Protein AF-0000000067000871 (afdb_homodimer)

Structure (mmCIF, N/CA/C/O backbone):
data_AF-0000000067000871-model_v1
#
loop_
_entity.id
_entity.type
_entity.pdbx_description
1 polymer 'aldehyde dehydrogenase (NAD(+))'
#
loop_
_atom_site.group_PDB
_atom_site.id
_atom_site.type_symbol
_atom_site.label_atom_id
_atom_site.label_alt_id
_atom_site.label_comp_id
_atom_site.label_asym_id
_atom_site.label_entity_id
_atom_site.label_seq_id
_atom_site.pdbx_PDB_ins_code
_atom_site.Cartn_x
_atom_site.Cartn_y
_atom_site.Cartn_z
_atom_site.occupancy
_atom_site.B_iso_or_equiv
_atom_site.auth_seq_id
_atom_site.auth_comp_id
_atom_site.auth_asym_id
_atom_site.auth_atom_id
_atom_site.pdbx_PDB_model_num
ATOM 1 N N . MET A 1 1 ? -15.555 -42.375 -5.203 1 53.09 1 MET A N 1
ATOM 2 C CA . MET A 1 1 ? -16.859 -41.75 -5.438 1 53.09 1 MET A CA 1
ATOM 3 C C . MET A 1 1 ? -16.891 -41.062 -6.793 1 53.09 1 MET A C 1
ATOM 5 O O . MET A 1 1 ? -15.922 -40.406 -7.191 1 53.09 1 MET A O 1
ATOM 9 N N . SER A 1 2 ? -17.734 -41.406 -7.648 1 73 2 SER A N 1
ATOM 10 C CA . SER A 1 2 ? -17.891 -40.938 -9.016 1 73 2 SER A CA 1
ATOM 11 C C . SER A 1 2 ? -18.406 -39.5 -9.039 1 73 2 SER A C 1
ATOM 13 O O . SER A 1 2 ? -19.188 -39.094 -8.164 1 73 2 SER A O 1
ATOM 15 N N . PHE A 1 3 ? -17.688 -38.625 -9.75 1 81.5 3 PHE A N 1
ATOM 16 C CA . PHE A 1 3 ? -18.172 -37.25 -9.938 1 81.5 3 PHE A CA 1
ATOM 17 C C . PHE A 1 3 ? -19.562 -37.25 -10.57 1 81.5 3 PHE A C 1
ATOM 19 O O . PHE A 1 3 ? -19.906 -38.156 -11.328 1 81.5 3 PHE A O 1
ATOM 26 N N . PRO A 1 4 ? -20.375 -36.312 -10.141 1 87 4 PRO A N 1
ATOM 27 C CA . PRO A 1 4 ? -21.672 -36.156 -10.805 1 87 4 PRO A CA 1
ATOM 28 C C . PRO A 1 4 ? -21.531 -35.781 -12.281 1 87 4 PRO A C 1
ATOM 30 O O . PRO A 1 4 ? -20.406 -35.562 -12.766 1 87 4 PRO A O 1
ATOM 33 N N . ASN A 1 5 ? -22.75 -35.812 -12.914 1 91.12 5 ASN A N 1
ATOM 34 C CA . ASN A 1 5 ? -22.797 -35.312 -14.281 1 91.12 5 ASN A CA 1
ATOM 35 C C . ASN A 1 5 ? -22.688 -33.781 -14.32 1 91.12 5 ASN A C 1
ATOM 37 O O . ASN A 1 5 ? -23.312 -33.094 -13.523 1 91.12 5 ASN A O 1
ATOM 41 N N . VAL A 1 6 ? -21.875 -33.281 -15.203 1 93.88 6 VAL A N 1
ATOM 42 C CA . VAL A 1 6 ? -21.594 -31.859 -15.258 1 93.88 6 VAL A CA 1
ATOM 43 C C . VAL A 1 6 ? -22.875 -31.078 -15.531 1 93.88 6 VAL A C 1
ATOM 45 O O . VAL A 1 6 ? -23.062 -29.969 -15.008 1 93.88 6 VAL A O 1
ATOM 48 N N . GLU A 1 7 ? -23.766 -31.641 -16.312 1 93.5 7 GLU A N 1
ATOM 49 C CA . GLU A 1 7 ? -25.016 -30.984 -16.641 1 93.5 7 GLU A CA 1
ATOM 50 C C . GLU A 1 7 ? -25.859 -30.719 -15.406 1 93.5 7 GLU A C 1
ATOM 52 O O . GLU A 1 7 ? -26.562 -29.719 -15.32 1 93.5 7 GLU A O 1
ATOM 57 N N . GLU A 1 8 ? -25.766 -31.547 -14.453 1 94.12 8 GLU A N 1
ATOM 58 C CA . GLU A 1 8 ? -26.547 -31.438 -13.219 1 94.12 8 GLU A CA 1
ATOM 59 C C . GLU A 1 8 ? -25.938 -30.391 -12.281 1 94.12 8 GLU A C 1
ATOM 61 O O . GLU A 1 8 ? -26.609 -29.922 -11.352 1 94.12 8 GLU A O 1
ATOM 66 N N . CYS A 1 9 ? -24.703 -30.094 -12.523 1 96.38 9 CYS A N 1
ATOM 67 C CA . CYS A 1 9 ? -23.984 -29.188 -11.625 1 96.38 9 CYS A CA 1
ATOM 68 C C . CYS A 1 9 ? -24.062 -27.75 -12.117 1 96.38 9 CYS A C 1
ATOM 70 O O . CYS A 1 9 ? -23.719 -26.812 -11.391 1 96.38 9 CYS A O 1
ATOM 72 N N . LEU A 1 10 ? -24.547 -27.531 -13.359 1 97.75 10 LEU A N 1
ATOM 73 C CA . LEU A 1 10 ? -24.594 -26.203 -13.953 1 97.75 10 LEU A CA 1
ATOM 74 C C . LEU A 1 10 ? -25.484 -25.266 -13.141 1 97.75 10 LEU A C 1
ATOM 76 O O . LEU A 1 10 ? -26.484 -25.703 -12.57 1 97.75 10 LEU A O 1
ATOM 80 N N . PRO A 1 11 ? -25.125 -24.016 -13.062 1 97.06 11 PRO A N 1
ATOM 81 C CA . PRO A 1 11 ? -26 -23.062 -12.383 1 97.06 11 PRO A CA 1
ATOM 82 C C . PRO A 1 11 ? -27.344 -22.906 -13.07 1 97.06 11 PRO A C 1
ATOM 84 O O . PRO A 1 11 ? -27.469 -23.156 -14.273 1 97.06 11 PRO A O 1
ATOM 87 N N . LYS A 1 12 ? -28.281 -22.469 -12.289 1 96.81 12 LYS A N 1
ATOM 88 C CA . LYS A 1 12 ? -29.594 -22.172 -12.828 1 96.81 12 LYS A CA 1
ATOM 89 C C . LYS A 1 12 ? -29.656 -20.734 -13.359 1 96.81 12 LYS A C 1
ATOM 91 O O . LYS A 1 12 ? -30.438 -20.453 -14.281 1 96.81 12 LYS A O 1
ATOM 96 N N . ASN A 1 13 ? -28.844 -19.875 -12.805 1 96.88 13 ASN A N 1
ATOM 97 C CA . ASN A 1 13 ? -28.828 -18.469 -13.195 1 96.88 13 ASN A CA 1
ATOM 98 C C . ASN A 1 13 ? -27.531 -18.109 -13.93 1 96.88 13 ASN A C 1
ATOM 100 O O . ASN A 1 13 ? -26.438 -18.469 -13.484 1 96.88 13 ASN A O 1
ATOM 104 N N . TRP A 1 14 ? -27.672 -17.406 -15.047 1 97.44 14 TRP A N 1
ATOM 105 C CA . TRP A 1 14 ? -26.531 -17.078 -15.898 1 97.44 14 TRP A CA 1
ATOM 106 C C . TRP A 1 14 ? -26.391 -15.562 -16.062 1 97.44 14 TRP A C 1
ATOM 108 O O . TRP A 1 14 ? -25.734 -15.094 -17 1 97.44 14 TRP A O 1
ATOM 118 N N . SER A 1 15 ? -27.078 -14.82 -15.242 1 98 15 SER A N 1
ATOM 119 C CA . SER A 1 15 ? -27.062 -13.359 -15.258 1 98 15 SER A CA 1
ATOM 120 C C . SER A 1 15 ? -26.109 -12.812 -14.203 1 98 15 SER A C 1
ATOM 122 O O . SER A 1 15 ? -25.141 -13.484 -13.812 1 98 15 SER A O 1
ATOM 124 N N . LEU A 1 16 ? -26.25 -11.516 -13.922 1 98.5 16 LEU A N 1
ATOM 125 C CA . LEU A 1 16 ? -25.375 -10.844 -12.961 1 98.5 16 LEU A CA 1
ATOM 126 C C . LEU A 1 16 ? -25.969 -10.914 -11.555 1 98.5 16 LEU A C 1
ATOM 128 O O . LEU A 1 16 ? -27.188 -10.742 -11.375 1 98.5 16 LEU A O 1
ATOM 132 N N . PHE A 1 17 ? -25.172 -11.211 -10.523 1 98.69 17 PHE A N 1
ATOM 133 C CA . PHE A 1 17 ? -25.641 -11.289 -9.148 1 98.69 17 PHE A CA 1
ATOM 134 C C . PHE A 1 17 ? -25.156 -10.094 -8.344 1 98.69 17 PHE A C 1
ATOM 136 O O . PHE A 1 17 ? -23.984 -10.031 -7.969 1 98.69 17 PHE A O 1
ATOM 143 N N . PHE A 1 18 ? -25.984 -9.125 -8.016 1 98.69 18 PHE A N 1
ATOM 144 C CA . PHE A 1 18 ? -25.672 -8.016 -7.125 1 98.69 18 PHE A CA 1
ATOM 145 C C . PHE A 1 18 ? -26.938 -7.457 -6.48 1 98.69 18 PHE A C 1
ATOM 147 O O . PHE A 1 18 ? -28.031 -7.672 -6.984 1 98.69 18 PHE A O 1
ATOM 154 N N . GLY A 1 19 ? -26.75 -6.875 -5.328 1 98.38 19 GLY A N 1
ATOM 155 C CA . GLY A 1 19 ? -27.891 -6.336 -4.598 1 98.38 19 GLY A CA 1
ATOM 156 C C . GLY A 1 19 ? -28.828 -7.406 -4.09 1 98.38 19 GLY A C 1
ATOM 157 O O . GLY A 1 19 ? -30.031 -7.156 -3.918 1 98.38 19 GLY A O 1
ATOM 158 N N . GLY A 1 20 ? -28.375 -8.602 -4.027 1 97.81 20 GLY A N 1
ATOM 159 C CA . GLY A 1 20 ? -29.156 -9.703 -3.494 1 97.81 20 GLY A CA 1
ATOM 160 C C . GLY A 1 20 ? -30.109 -10.305 -4.512 1 97.81 20 GLY A C 1
ATOM 161 O O . GLY A 1 20 ? -31.047 -11.016 -4.148 1 97.81 20 GLY A O 1
ATOM 162 N N . LYS A 1 21 ? -29.828 -9.977 -5.758 1 97.62 21 LYS A N 1
ATOM 163 C CA . LYS A 1 21 ? -30.719 -10.492 -6.797 1 97.62 21 LYS A CA 1
ATOM 164 C C . LYS A 1 21 ? -29.953 -10.781 -8.086 1 97.62 21 LYS A C 1
ATOM 166 O O . LYS A 1 21 ? -28.875 -10.211 -8.312 1 97.62 21 LYS A O 1
ATOM 171 N N . TRP A 1 22 ? -30.469 -11.734 -8.852 1 98.12 22 TRP A N 1
ATOM 172 C CA . TRP A 1 22 ? -29.984 -11.969 -10.211 1 98.12 22 TRP A CA 1
ATOM 173 C C . TRP A 1 22 ? -30.609 -10.969 -11.188 1 98.12 22 TRP A C 1
ATOM 175 O O . TRP A 1 22 ? -31.812 -10.742 -11.172 1 98.12 22 TRP A O 1
ATOM 185 N N . GLN A 1 23 ? -29.766 -10.305 -11.953 1 96.88 23 GLN A N 1
ATOM 186 C CA . GLN A 1 23 ? -30.219 -9.211 -12.812 1 96.88 23 GLN A CA 1
ATOM 187 C C . GLN A 1 23 ? -29.672 -9.367 -14.227 1 96.88 23 GLN A C 1
ATOM 189 O O . GLN A 1 23 ? -28.531 -9.773 -14.414 1 96.88 23 GLN A O 1
ATOM 194 N N . GLU A 1 24 ? -30.484 -9.023 -15.18 1 97.44 24 GLU A N 1
ATOM 195 C CA . GLU A 1 24 ? -30.016 -8.938 -16.562 1 97.44 24 GLU A CA 1
ATOM 196 C C . GLU A 1 24 ? -29.094 -7.734 -16.75 1 97.44 24 GLU A C 1
ATOM 198 O O . GLU A 1 24 ? -29.281 -6.695 -16.125 1 97.44 24 GLU A O 1
ATOM 203 N N . PRO A 1 25 ? -28.172 -7.887 -17.641 1 97.38 25 PRO A N 1
ATOM 204 C CA . PRO A 1 25 ? -27.281 -6.746 -17.859 1 97.38 25 PRO A CA 1
ATOM 205 C C . PRO A 1 25 ? -28.031 -5.527 -18.422 1 97.38 25 PRO A C 1
ATOM 207 O O . PRO A 1 25 ? -28.938 -5.672 -19.234 1 97.38 25 PRO A O 1
ATOM 210 N N . GLN A 1 26 ? -27.672 -4.375 -17.906 1 97.19 26 GLN A N 1
ATOM 211 C CA . GLN A 1 26 ? -28.203 -3.121 -18.438 1 97.19 26 GLN A CA 1
ATOM 212 C C . GLN A 1 26 ? -27.484 -2.699 -19.703 1 97.19 26 GLN A C 1
ATOM 214 O O . GLN A 1 26 ? -28.109 -2.336 -20.703 1 97.19 26 GLN A O 1
ATOM 219 N N . ASP A 1 27 ? -26.156 -2.705 -19.688 1 96.5 27 ASP A N 1
ATOM 220 C CA . ASP A 1 27 ? -25.344 -2.338 -20.844 1 96.5 27 ASP A CA 1
ATOM 221 C C . ASP A 1 27 ? -24.281 -3.398 -21.141 1 96.5 27 ASP A C 1
ATOM 223 O O . ASP A 1 27 ? -23.406 -3.193 -21.984 1 96.5 27 ASP A O 1
ATOM 227 N N . GLY A 1 28 ? -24.344 -4.457 -20.359 1 95.25 28 GLY A N 1
ATOM 228 C CA . GLY A 1 28 ? -23.5 -5.609 -20.656 1 95.25 28 GLY A CA 1
ATOM 229 C C . GLY A 1 28 ? -24.078 -6.512 -21.719 1 95.25 28 GLY A C 1
ATOM 230 O O . GLY A 1 28 ? -25.031 -6.137 -22.406 1 95.25 28 GLY A O 1
ATOM 231 N N . GLU A 1 29 ? -23.406 -7.625 -21.953 1 96.31 29 GLU A N 1
ATOM 232 C CA . GLU A 1 29 ? -23.844 -8.555 -23 1 96.31 29 GLU A CA 1
ATOM 233 C C . GLU A 1 29 ? -23.672 -10 -22.562 1 96.31 29 GLU A C 1
ATOM 235 O O . GLU A 1 29 ? -22.969 -10.273 -21.578 1 96.31 29 GLU A O 1
ATOM 240 N N . TYR A 1 30 ? -24.406 -10.828 -23.188 1 97.31 30 TYR A N 1
ATOM 241 C CA . TYR A 1 30 ? -24.219 -12.258 -23 1 97.31 30 TYR A CA 1
ATOM 242 C C . TYR A 1 30 ? -23.141 -12.797 -23.938 1 97.31 30 TYR A C 1
ATOM 244 O O . TYR A 1 30 ? -23.219 -12.594 -25.156 1 97.31 30 TYR A O 1
ATOM 252 N N . LEU A 1 31 ? -22.156 -13.391 -23.375 1 97.31 31 LEU A N 1
ATOM 253 C CA . LEU A 1 31 ? -21.047 -13.945 -24.156 1 97.31 31 LEU A CA 1
ATOM 254 C C . LEU A 1 31 ? -20.922 -15.445 -23.922 1 97.31 31 LEU A C 1
ATOM 256 O O . LEU A 1 31 ? -21.203 -15.93 -22.828 1 97.31 31 LEU A O 1
ATOM 260 N N . GLU A 1 32 ? -20.484 -16.109 -24.969 1 97.38 32 GLU A N 1
ATOM 261 C CA . GLU A 1 32 ? -20.25 -17.547 -24.828 1 97.38 32 GLU A CA 1
ATOM 262 C C . GLU A 1 32 ? -19.031 -17.828 -23.969 1 97.38 32 GLU A C 1
ATOM 264 O O . GLU A 1 32 ? -18.016 -17.125 -24.078 1 97.38 32 GLU A O 1
ATOM 269 N N . ILE A 1 33 ? -19.125 -18.781 -23.172 1 97.44 33 ILE A N 1
ATOM 270 C CA . ILE A 1 33 ? -17.969 -19.375 -22.516 1 97.44 33 ILE A CA 1
ATOM 271 C C . ILE A 1 33 ? -17.734 -20.797 -23.062 1 97.44 33 ILE A C 1
ATOM 273 O O . ILE A 1 33 ? -18.672 -21.422 -23.578 1 97.44 33 ILE A O 1
ATOM 277 N N . TYR A 1 34 ? -16.562 -21.266 -22.922 1 98.06 34 TYR A N 1
ATOM 278 C CA . TYR A 1 34 ? -16.188 -22.469 -23.656 1 98.06 34 TYR A CA 1
ATOM 279 C C . TYR A 1 34 ? -15.609 -23.516 -22.719 1 98.06 34 TYR A C 1
ATOM 281 O O . TYR A 1 34 ? -15.141 -23.188 -21.625 1 98.06 34 TYR A O 1
ATOM 289 N N . SER A 1 35 ? -15.75 -24.766 -23.141 1 97.94 35 SER A N 1
ATOM 290 C CA . SER A 1 35 ? -15.039 -25.875 -22.5 1 97.94 35 SER A CA 1
ATOM 291 C C . SER A 1 35 ? -13.688 -26.109 -23.172 1 97.94 35 SER A C 1
ATOM 293 O O . SER A 1 35 ? -13.617 -26.594 -24.297 1 97.94 35 SER A O 1
ATOM 295 N N . PRO A 1 36 ? -12.609 -25.828 -22.438 1 98.25 36 PRO A N 1
ATOM 296 C CA . PRO A 1 36 ? -11.289 -25.969 -23.047 1 98.25 36 PRO A CA 1
ATOM 297 C C . PRO A 1 36 ? -10.961 -27.406 -23.453 1 98.25 36 PRO A C 1
ATOM 299 O O . PRO A 1 36 ? -10.133 -27.625 -24.344 1 98.25 36 PRO A O 1
ATOM 302 N N . GLY A 1 37 ? -11.602 -28.375 -22.859 1 97.31 37 GLY A N 1
ATOM 303 C CA . GLY A 1 37 ? -11.328 -29.781 -23.125 1 97.31 37 GLY A CA 1
ATOM 304 C C . GLY A 1 37 ? -11.734 -30.219 -24.516 1 97.31 37 GLY A C 1
ATOM 305 O O . GLY A 1 37 ? -11.18 -31.188 -25.047 1 97.31 37 GLY A O 1
ATOM 306 N N . ASP A 1 38 ? -12.742 -29.5 -25.078 1 96.62 38 ASP A N 1
ATOM 307 C CA . ASP A 1 38 ? -13.188 -29.922 -26.406 1 96.62 38 ASP A CA 1
ATOM 308 C C . ASP A 1 38 ? -13.484 -28.719 -27.297 1 96.62 38 ASP A C 1
ATOM 310 O O . ASP A 1 38 ? -13.914 -28.875 -28.438 1 96.62 38 ASP A O 1
ATOM 314 N N . GLY A 1 39 ? -13.312 -27.5 -26.75 1 97 39 GLY A N 1
ATOM 315 C CA . GLY A 1 39 ? -13.445 -26.281 -27.531 1 97 39 GLY A CA 1
ATOM 316 C C . GLY A 1 39 ? -14.891 -25.922 -27.812 1 97 39 GLY A C 1
ATOM 317 O O . GLY A 1 39 ? -15.156 -24.969 -28.562 1 97 39 GLY A O 1
ATOM 318 N N . LYS A 1 40 ? -15.828 -26.578 -27.234 1 97.38 40 LYS A N 1
ATOM 319 C CA . LYS A 1 40 ? -17.234 -26.328 -27.531 1 97.38 40 LYS A CA 1
ATOM 320 C C . LYS A 1 40 ? -17.812 -25.266 -26.594 1 97.38 40 LYS A C 1
ATOM 322 O O . LYS A 1 40 ? -17.359 -25.125 -25.453 1 97.38 40 LYS A O 1
ATOM 327 N N . ALA A 1 41 ? -18.797 -24.578 -27.078 1 97.5 41 ALA A N 1
ATOM 328 C CA . ALA A 1 41 ? -19.484 -23.594 -26.266 1 97.5 41 ALA A CA 1
ATOM 329 C C . ALA A 1 41 ? -20.312 -24.266 -25.172 1 97.5 41 ALA A C 1
ATOM 331 O O . ALA A 1 41 ? -20.969 -25.281 -25.422 1 97.5 41 ALA A O 1
ATOM 332 N N . ILE A 1 42 ? -20.203 -23.812 -24 1 97.31 42 ILE A N 1
ATOM 333 C CA . ILE A 1 42 ? -21.016 -24.281 -22.891 1 97.31 42 ILE A CA 1
ATOM 334 C C . ILE A 1 42 ? -22.375 -23.594 -22.906 1 97.31 42 ILE A C 1
ATOM 336 O O . ILE A 1 42 ? -23.406 -24.234 -23.125 1 97.31 42 ILE A O 1
ATOM 340 N N . ARG A 1 43 ? -22.25 -22.25 -22.672 1 96.62 43 ARG A N 1
ATOM 341 C CA . ARG A 1 43 ? -23.438 -21.406 -22.656 1 96.62 43 ARG A CA 1
ATOM 342 C C . ARG A 1 43 ? -23.062 -19.922 -22.672 1 96.62 43 ARG A C 1
ATOM 344 O O . ARG A 1 43 ? -21.891 -19.578 -22.438 1 96.62 43 ARG A O 1
ATOM 351 N N . LYS A 1 44 ? -24.031 -19.141 -23 1 97.56 44 LYS A N 1
ATOM 352 C CA . LYS A 1 44 ? -23.828 -17.703 -22.859 1 97.56 44 LYS A CA 1
ATOM 353 C C . LYS A 1 44 ? -24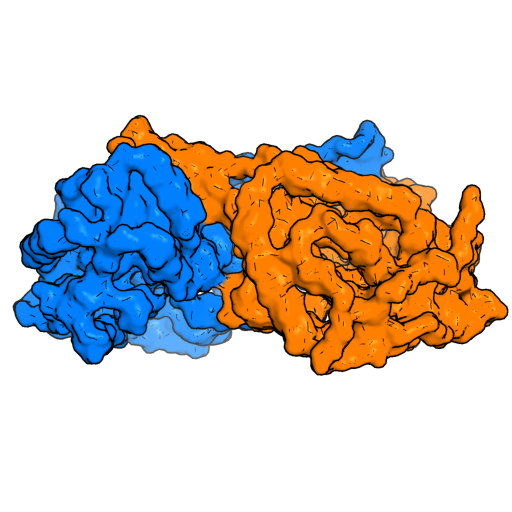.047 -17.266 -21.406 1 97.56 44 LYS A C 1
ATOM 355 O O . LYS A 1 44 ? -24.969 -17.734 -20.75 1 97.56 44 LYS A O 1
ATOM 360 N N . VAL A 1 45 ? -23.188 -16.422 -20.938 1 97.62 45 VAL A N 1
ATOM 361 C CA . VAL A 1 45 ? -23.234 -15.859 -19.594 1 97.62 45 VAL A CA 1
ATOM 362 C C . VAL A 1 45 ? -23.25 -14.336 -19.688 1 97.62 45 VAL A C 1
ATOM 364 O O . VAL A 1 45 ? -22.672 -13.75 -20.609 1 97.62 45 VAL A O 1
ATOM 367 N N . ALA A 1 46 ? -23.953 -13.711 -18.75 1 98.12 46 ALA A N 1
ATOM 368 C CA . ALA A 1 46 ? -24 -12.25 -18.719 1 98.12 46 ALA A CA 1
ATOM 369 C C . ALA A 1 46 ? -22.672 -11.672 -18.266 1 98.12 46 ALA A C 1
ATOM 371 O O . ALA A 1 46 ? -22.125 -12.078 -17.234 1 98.12 46 ALA A O 1
ATOM 372 N N . PHE A 1 47 ? -22.094 -10.766 -19.031 1 98.5 47 PHE A N 1
ATOM 373 C CA . PHE A 1 47 ? -20.938 -9.969 -18.672 1 98.5 47 PHE A CA 1
ATOM 374 C C . PHE A 1 47 ? -21.344 -8.531 -18.359 1 98.5 47 PHE A C 1
ATOM 376 O O . PHE A 1 47 ? -22.031 -7.891 -19.156 1 98.5 47 PHE A O 1
ATOM 383 N N . ALA A 1 48 ? -20.953 -8.055 -17.25 1 98.69 48 ALA A N 1
ATOM 384 C CA . ALA A 1 48 ? -21.328 -6.723 -16.781 1 98.69 48 ALA A CA 1
ATOM 385 C C . ALA A 1 48 ? -20.656 -5.637 -17.609 1 98.69 48 ALA A C 1
ATOM 387 O O . ALA A 1 48 ? -19.453 -5.703 -17.875 1 98.69 48 ALA A O 1
ATOM 388 N N . GLY A 1 49 ? -21.469 -4.699 -18.062 1 98.12 49 GLY A N 1
ATOM 389 C CA . GLY A 1 49 ? -20.922 -3.465 -18.594 1 98.12 49 GLY A CA 1
ATOM 390 C C . GLY A 1 49 ? -20.625 -2.428 -17.531 1 98.12 49 GLY A C 1
ATOM 391 O O . GLY A 1 49 ? -20.578 -2.75 -16.344 1 98.12 49 GLY A O 1
ATOM 392 N N . ALA A 1 50 ? -20.375 -1.237 -17.969 1 98.5 50 ALA A N 1
ATOM 393 C CA . ALA A 1 50 ? -20.016 -0.159 -17.047 1 98.5 50 ALA A CA 1
ATOM 394 C C . ALA A 1 50 ? -21.172 0.176 -16.109 1 98.5 50 ALA A C 1
ATOM 396 O O . ALA A 1 50 ? -20.969 0.345 -14.906 1 98.5 50 ALA A O 1
ATOM 397 N N . LYS A 1 51 ? -22.359 0.294 -16.656 1 98.62 51 LYS A N 1
ATOM 398 C CA . LYS A 1 51 ? -23.531 0.652 -15.859 1 98.62 51 LYS A CA 1
ATOM 399 C C . LYS A 1 51 ? -23.875 -0.458 -14.875 1 98.62 51 LYS A C 1
ATOM 401 O O . LYS A 1 51 ? -24.266 -0.184 -13.734 1 98.62 51 LYS A O 1
ATOM 406 N N . ASP A 1 52 ? -23.781 -1.707 -15.352 1 98.69 52 ASP A N 1
ATOM 407 C CA . ASP A 1 52 ? -24.031 -2.85 -14.477 1 98.69 52 ASP A CA 1
ATOM 408 C C . ASP A 1 52 ? -23.062 -2.857 -13.289 1 98.69 52 ASP A C 1
ATOM 410 O O . ASP A 1 52 ? -23.484 -3.062 -12.148 1 98.69 52 ASP A O 1
ATOM 414 N N . THR A 1 53 ? -21.844 -2.656 -13.609 1 98.88 53 THR A N 1
ATOM 415 C CA . THR A 1 53 ? -20.797 -2.67 -12.594 1 98.88 53 THR A CA 1
ATOM 416 C C . THR A 1 53 ? -21 -1.541 -11.594 1 98.88 53 THR A C 1
ATOM 418 O O . THR A 1 53 ? -20.891 -1.748 -10.383 1 98.88 53 THR A O 1
ATOM 421 N N . ALA A 1 54 ? -21.297 -0.357 -12.078 1 98.88 54 ALA A N 1
ATOM 422 C CA . ALA A 1 54 ? -21.578 0.777 -11.203 1 98.88 54 ALA A CA 1
ATOM 423 C C . ALA A 1 54 ? -22.75 0.481 -10.273 1 98.88 54 ALA A C 1
ATOM 425 O O . ALA A 1 54 ? -22.703 0.815 -9.086 1 98.88 54 ALA A O 1
ATOM 426 N N . ALA A 1 55 ? -23.766 -0.133 -10.82 1 98.81 55 ALA A N 1
ATOM 427 C CA . ALA A 1 55 ? -24.938 -0.492 -10.016 1 98.81 55 ALA A CA 1
ATOM 428 C C . ALA A 1 55 ? -24.562 -1.462 -8.898 1 98.81 55 ALA A C 1
ATOM 430 O O . ALA A 1 55 ? -25.078 -1.366 -7.785 1 98.81 55 ALA A O 1
ATOM 431 N N . ALA A 1 56 ? -23.719 -2.434 -9.188 1 98.94 56 ALA A N 1
ATOM 432 C CA . ALA A 1 56 ? -23.234 -3.377 -8.18 1 98.94 56 ALA A CA 1
ATOM 433 C C . ALA A 1 56 ? -22.469 -2.66 -7.078 1 98.94 56 ALA A C 1
ATOM 435 O O . ALA A 1 56 ? -22.641 -2.955 -5.895 1 98.94 56 ALA A O 1
ATOM 436 N N . VAL A 1 57 ? -21.594 -1.722 -7.461 1 98.94 57 VAL A N 1
ATOM 437 C CA . VAL A 1 57 ? -20.812 -0.939 -6.504 1 98.94 57 VAL A CA 1
ATOM 438 C C . VAL A 1 57 ? -21.75 -0.12 -5.621 1 98.94 57 VAL A C 1
ATOM 440 O O . VAL A 1 57 ? -21.562 -0.045 -4.406 1 98.94 57 VAL A O 1
ATOM 443 N N . GLU A 1 58 ? -22.75 0.494 -6.23 1 98.88 58 GLU A N 1
ATOM 444 C CA . GLU A 1 58 ? -23.734 1.283 -5.492 1 98.88 58 GLU A CA 1
ATOM 445 C C . GLU A 1 58 ? -24.516 0.411 -4.52 1 98.88 58 GLU A C 1
ATOM 447 O O . GLU A 1 58 ? -24.812 0.83 -3.395 1 98.88 58 GLU A O 1
ATOM 452 N N . ALA A 1 59 ? -24.875 -0.765 -4.969 1 98.88 59 ALA A N 1
ATOM 453 C CA . ALA A 1 59 ? -25.562 -1.707 -4.078 1 98.88 59 ALA A CA 1
ATOM 454 C C . ALA A 1 59 ? -24.672 -2.057 -2.881 1 98.88 59 ALA A C 1
ATOM 456 O O . ALA A 1 59 ? -25.156 -2.15 -1.752 1 98.88 59 ALA A O 1
ATOM 457 N N . ALA A 1 60 ? -23.406 -2.316 -3.109 1 98.94 60 ALA A N 1
ATOM 458 C CA . ALA A 1 60 ? -22.453 -2.602 -2.047 1 98.94 60 ALA A CA 1
ATOM 459 C C . ALA A 1 60 ? -22.359 -1.438 -1.062 1 98.94 60 ALA A C 1
ATOM 461 O O . ALA A 1 60 ? -22.359 -1.646 0.154 1 98.94 60 ALA A O 1
ATOM 462 N N . GLN A 1 61 ? -22.297 -0.223 -1.609 1 98.81 61 GLN A N 1
ATOM 463 C CA . GLN A 1 61 ? -22.203 0.971 -0.775 1 98.81 61 GLN A CA 1
ATOM 464 C C . GLN A 1 61 ? -23.453 1.123 0.094 1 98.81 61 GLN A C 1
ATOM 466 O O . GLN A 1 61 ? -23.359 1.489 1.268 1 98.81 61 GLN A O 1
ATOM 471 N N . GLU A 1 62 ? -24.594 0.901 -0.52 1 98.69 62 GLU A N 1
ATOM 472 C CA . GLU A 1 62 ? -25.844 1.021 0.201 1 98.69 62 GLU A CA 1
ATOM 473 C C . GLU A 1 62 ? -25.922 0.036 1.364 1 98.69 62 GLU A C 1
ATOM 475 O O . GLU A 1 62 ? -26.484 0.344 2.414 1 98.69 62 GLU A O 1
ATOM 480 N N . ALA A 1 63 ? -25.328 -1.103 1.232 1 98.88 63 ALA A N 1
ATOM 481 C CA . ALA A 1 63 ? -25.375 -2.164 2.234 1 98.88 63 ALA A CA 1
ATOM 482 C C . ALA A 1 63 ? -24.375 -1.918 3.35 1 98.88 63 ALA A C 1
ATOM 484 O O . ALA A 1 63 ? -24.516 -2.447 4.453 1 98.88 63 ALA A O 1
ATOM 485 N N . PHE A 1 64 ? -23.391 -1.136 3.191 1 98.62 64 PHE A N 1
ATOM 486 C CA . PHE A 1 64 ? -22.188 -1.042 4.008 1 98.62 64 PHE A CA 1
ATOM 487 C C . PHE A 1 64 ? -22.516 -0.57 5.418 1 98.62 64 PHE A C 1
ATOM 489 O O . PHE A 1 64 ? -22.125 -1.196 6.398 1 98.62 64 PHE A O 1
ATOM 496 N N . PRO A 1 65 ? -23.281 0.547 5.516 1 97.44 65 PRO A N 1
ATOM 497 C CA . PRO A 1 65 ? -23.516 1.048 6.871 1 97.44 65 PRO A CA 1
ATOM 498 C C . PRO A 1 65 ? -24.172 0.004 7.777 1 97.44 65 PRO A C 1
ATOM 500 O O . PRO A 1 65 ? -23.766 -0.154 8.93 1 97.44 65 PRO A O 1
ATOM 503 N N . ALA A 1 66 ? -25.109 -0.769 7.285 1 98.19 66 ALA A N 1
ATOM 504 C CA . ALA A 1 66 ? -25.766 -1.795 8.094 1 98.19 66 ALA A CA 1
ATOM 505 C C . ALA A 1 66 ? -24.828 -2.977 8.336 1 98.19 66 ALA A C 1
ATOM 507 O O . ALA A 1 66 ? -24.812 -3.537 9.438 1 98.19 66 ALA A O 1
ATOM 508 N N . TRP A 1 67 ? -24.078 -3.342 7.379 1 98.62 67 TRP A N 1
ATOM 509 C CA . TRP A 1 67 ? -23.219 -4.508 7.484 1 98.62 67 TRP A CA 1
ATOM 510 C C . TRP A 1 67 ? -22.094 -4.262 8.477 1 98.62 67 TRP A C 1
ATOM 512 O O . TRP A 1 67 ? -21.766 -5.129 9.297 1 98.62 67 TRP A O 1
ATOM 522 N N . ARG A 1 68 ? -21.453 -3.07 8.359 1 97.44 68 ARG A N 1
ATOM 523 C CA . ARG A 1 68 ? -20.344 -2.756 9.258 1 97.44 68 ARG A CA 1
ATOM 524 C C . ARG A 1 68 ? -20.781 -2.809 10.719 1 97.44 68 ARG A C 1
ATOM 526 O O . ARG A 1 68 ? -19.969 -3.021 11.609 1 97.44 68 ARG 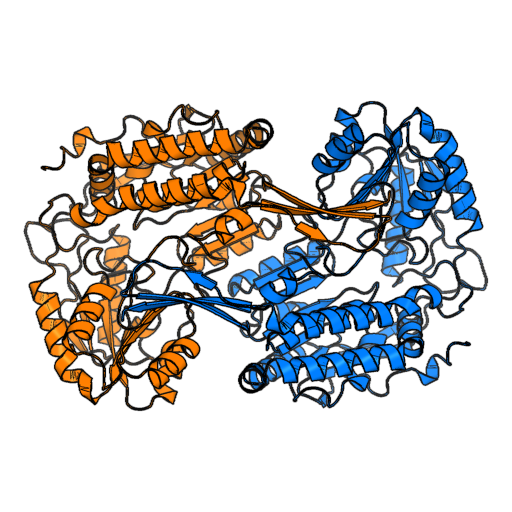A O 1
ATOM 533 N N . ALA A 1 69 ? -22.062 -2.619 10.938 1 96.62 69 ALA A N 1
ATOM 534 C CA . ALA A 1 69 ? -22.609 -2.568 12.297 1 96.62 69 ALA A CA 1
ATOM 535 C C . ALA A 1 69 ? -22.906 -3.969 12.812 1 96.62 69 ALA A C 1
ATOM 537 O O . ALA A 1 69 ? -23.141 -4.156 14.008 1 96.62 69 ALA A O 1
ATOM 538 N N . VAL A 1 70 ? -22.922 -4.988 11.953 1 97.81 70 VAL A N 1
ATOM 539 C CA . VAL A 1 70 ? -23.156 -6.363 12.375 1 97.81 70 VAL A CA 1
ATOM 540 C C . VAL A 1 70 ? -22.016 -6.824 13.289 1 97.81 70 VAL A C 1
ATOM 542 O O . VAL A 1 70 ? -20.844 -6.621 12.969 1 97.81 70 VAL A O 1
ATOM 545 N N . PRO A 1 71 ? -22.328 -7.438 14.445 1 96.88 71 PRO A N 1
ATOM 546 C CA . PRO A 1 71 ? -21.281 -7.922 15.344 1 96.88 71 PRO A CA 1
ATOM 547 C C . PRO A 1 71 ? -20.312 -8.891 14.664 1 96.88 71 PRO A C 1
ATOM 549 O O . PRO A 1 71 ? -20.734 -9.703 13.836 1 96.88 71 PRO A O 1
ATOM 552 N N . SER A 1 72 ? -19.109 -8.836 15.07 1 95.62 72 SER A N 1
ATOM 553 C CA . SER A 1 72 ? -18.047 -9.594 14.414 1 95.62 72 SER A CA 1
ATOM 554 C C . SER A 1 72 ? -18.328 -11.094 14.477 1 95.62 72 SER A C 1
ATOM 556 O O . SER A 1 72 ? -18.062 -11.82 13.508 1 95.62 72 SER A O 1
ATOM 558 N N . LEU A 1 73 ? -18.875 -11.555 15.586 1 95.44 73 LEU A N 1
ATOM 559 C CA . LEU A 1 73 ? -19.141 -12.977 15.734 1 95.44 73 LEU A CA 1
ATOM 560 C C . LEU A 1 73 ? -20.234 -13.43 14.773 1 95.44 73 LEU A C 1
ATOM 562 O O . LEU A 1 73 ? -20.203 -14.562 14.281 1 95.44 73 LEU A O 1
ATOM 566 N N . GLU A 1 74 ? -21.203 -12.547 14.484 1 97.75 74 GLU A N 1
ATOM 567 C CA . GLU A 1 74 ? -22.25 -12.867 13.523 1 97.75 74 GLU A CA 1
ATOM 568 C C . GLU A 1 74 ? -21.703 -12.914 12.102 1 97.75 74 GLU A C 1
ATOM 570 O O . GLU A 1 74 ? -22.125 -13.75 11.297 1 97.75 74 GLU A O 1
ATOM 575 N N . ARG A 1 75 ? -20.797 -12.07 11.781 1 98.44 75 ARG A N 1
ATOM 576 C CA . ARG A 1 75 ? -20.141 -12.133 10.484 1 98.44 75 ARG A CA 1
ATOM 577 C C . ARG A 1 75 ? -19.359 -13.438 10.328 1 98.44 75 ARG A C 1
ATOM 579 O O . ARG A 1 75 ? -19.406 -14.078 9.281 1 98.44 75 ARG A O 1
ATOM 586 N N . GLY A 1 76 ? -18.656 -13.836 11.438 1 98.5 76 GLY A N 1
ATOM 587 C CA . GLY A 1 76 ? -17.938 -15.102 11.445 1 98.5 76 GLY A CA 1
ATOM 588 C C . GLY A 1 76 ? -18.828 -16.297 11.219 1 98.5 76 GLY A C 1
ATOM 589 O O . GLY A 1 76 ? -18.469 -17.234 10.492 1 98.5 76 GLY A O 1
ATOM 590 N N . LYS A 1 77 ? -20.031 -16.266 11.844 1 98.44 77 LYS A N 1
ATOM 591 C CA . LYS A 1 77 ? -20.969 -17.359 11.672 1 98.44 77 LYS A CA 1
ATOM 592 C C . LYS A 1 77 ? -21.422 -17.484 10.219 1 98.44 77 LYS A C 1
ATOM 594 O O . LYS A 1 77 ? -21.547 -18.594 9.695 1 98.44 77 LYS A O 1
ATOM 599 N N . LYS A 1 78 ? -21.656 -16.391 9.594 1 98.69 78 LYS A N 1
ATOM 600 C CA . LYS A 1 78 ? -22.047 -16.406 8.188 1 98.69 78 LYS A CA 1
ATOM 601 C C . LYS A 1 78 ? -20.922 -16.953 7.312 1 98.69 78 LYS A C 1
ATOM 603 O O . LYS A 1 78 ? -21.172 -17.719 6.375 1 98.69 78 LYS A O 1
ATOM 608 N N . LEU A 1 79 ? -19.719 -16.641 7.621 1 98.81 79 LEU A N 1
ATOM 609 C CA . LEU A 1 79 ? -18.578 -17.156 6.875 1 98.81 79 LEU A CA 1
ATOM 610 C C . LEU A 1 79 ? -18.406 -18.656 7.094 1 98.81 79 LEU A C 1
ATOM 612 O O . LEU A 1 79 ? -18.062 -19.391 6.172 1 98.81 79 LEU A O 1
ATOM 616 N N . LYS A 1 80 ? -18.656 -19.109 8.273 1 98.62 80 LYS A N 1
ATOM 617 C CA . LYS A 1 80 ? -18.594 -20.547 8.539 1 98.62 80 LYS A CA 1
ATOM 618 C C . LYS A 1 80 ? -19.625 -21.297 7.695 1 98.62 80 LYS A C 1
ATOM 620 O O . LYS A 1 80 ? -19.375 -22.406 7.227 1 98.62 80 LYS A O 1
ATOM 625 N N . LYS A 1 81 ? -20.797 -20.672 7.543 1 98.75 81 LYS A N 1
ATOM 626 C CA . LYS A 1 81 ? -21.797 -21.266 6.66 1 98.75 81 LYS A CA 1
ATOM 627 C C . LYS A 1 81 ? -21.281 -21.344 5.223 1 98.75 81 LYS A C 1
ATOM 629 O O . LYS A 1 81 ? -21.547 -22.328 4.527 1 98.75 81 LYS A O 1
ATOM 634 N N . VAL A 1 82 ? -20.594 -20.328 4.828 1 98.88 82 VAL A N 1
ATOM 635 C CA . VAL A 1 82 ? -19.984 -20.328 3.502 1 98.88 82 VAL A CA 1
ATOM 636 C C . VAL A 1 82 ? -19.031 -21.516 3.383 1 98.88 82 VAL A C 1
ATOM 638 O O . VAL A 1 82 ? -19.047 -22.25 2.387 1 98.88 82 VAL A O 1
ATOM 641 N N . ALA A 1 83 ? -18.172 -21.734 4.387 1 98.75 83 ALA A N 1
ATOM 642 C CA . ALA A 1 83 ? -17.219 -22.844 4.391 1 98.75 83 ALA A CA 1
ATOM 643 C C . ALA A 1 83 ? -17.953 -24.188 4.309 1 98.75 83 ALA A C 1
ATOM 645 O O . ALA A 1 83 ? -17.547 -25.078 3.553 1 98.75 83 ALA A O 1
ATOM 646 N N . ASP A 1 84 ? -19.031 -24.297 5.012 1 98.75 84 ASP A N 1
ATOM 647 C CA . ASP A 1 84 ? -19.812 -25.516 4.988 1 98.75 84 ASP A CA 1
ATOM 648 C C . ASP A 1 84 ? -20.391 -25.781 3.596 1 98.75 84 ASP A C 1
ATOM 650 O O . ASP A 1 84 ? -20.375 -26.906 3.115 1 98.75 84 ASP A O 1
ATOM 654 N N . ILE A 1 85 ? -20.875 -24.75 2.998 1 98.69 85 ILE A N 1
ATOM 655 C CA . ILE A 1 85 ? -21.438 -24.859 1.662 1 98.69 85 ILE A CA 1
ATOM 656 C C . ILE A 1 85 ? -20.375 -25.297 0.67 1 98.69 85 ILE A C 1
ATOM 658 O O . ILE A 1 85 ? -20.625 -26.156 -0.176 1 98.69 85 ILE A O 1
ATOM 662 N N . LEU A 1 86 ? -19.203 -24.766 0.79 1 98.62 86 LEU A N 1
ATOM 663 C CA . LEU A 1 86 ? -18.094 -25.172 -0.068 1 98.62 86 LEU A CA 1
ATOM 664 C C . LEU A 1 86 ? -17.797 -26.656 0.074 1 98.62 86 LEU A C 1
ATOM 666 O O . LEU A 1 86 ? -17.656 -27.359 -0.926 1 98.62 86 LEU A O 1
ATOM 670 N N . ARG A 1 87 ? -17.734 -27.141 1.283 1 98.38 87 ARG A N 1
ATOM 671 C CA . ARG A 1 87 ? -17.438 -28.547 1.535 1 98.38 87 ARG A CA 1
ATOM 672 C C . ARG A 1 87 ? -18.562 -29.453 1.03 1 98.38 87 ARG A C 1
ATOM 674 O O . ARG A 1 87 ? -18.297 -30.5 0.431 1 98.38 87 ARG A O 1
ATOM 681 N N . GLN A 1 88 ? -19.75 -29.016 1.204 1 98.06 88 GLN A N 1
ATOM 682 C CA . GLN A 1 88 ? -20.922 -29.797 0.827 1 98.06 88 GLN A CA 1
ATOM 683 C C . GLN A 1 88 ? -21.016 -29.953 -0.688 1 98.06 88 GLN A C 1
ATOM 685 O O . GLN A 1 88 ? -21.484 -30.984 -1.186 1 98.06 88 GLN A O 1
ATOM 690 N N . HIS A 1 89 ? -20.562 -29 -1.419 1 97.5 89 HIS A N 1
ATOM 691 C CA . HIS A 1 89 ? -20.734 -29 -2.867 1 97.5 89 HIS A CA 1
ATOM 692 C C . HIS A 1 89 ? -19.406 -29.141 -3.586 1 97.5 89 HIS A C 1
ATOM 694 O O . HIS A 1 89 ? -19.266 -28.75 -4.75 1 97.5 89 HIS A O 1
ATOM 700 N N . ALA A 1 90 ? -18.391 -29.625 -2.947 1 97.62 90 ALA A N 1
ATOM 701 C CA . ALA A 1 90 ? -17 -29.641 -3.424 1 97.62 90 ALA A CA 1
ATOM 702 C C . ALA A 1 90 ? -16.906 -30.344 -4.773 1 97.62 90 ALA A C 1
ATOM 704 O O . ALA A 1 90 ? -16.297 -29.812 -5.711 1 97.62 90 ALA A O 1
ATOM 705 N N . ASP A 1 91 ? -17.531 -31.484 -4.945 1 97.19 91 ASP A N 1
ATOM 706 C CA . ASP A 1 91 ? -17.406 -32.25 -6.172 1 97.19 91 ASP A CA 1
ATOM 707 C C . ASP A 1 91 ? -18.031 -31.531 -7.355 1 97.19 91 ASP A C 1
ATOM 709 O O . ASP A 1 91 ? -17.438 -31.453 -8.43 1 97.19 91 ASP A O 1
ATOM 713 N N . ALA A 1 92 ? -19.203 -31.047 -7.145 1 97.5 92 ALA A N 1
ATOM 714 C CA . ALA A 1 92 ? -19.906 -30.328 -8.211 1 97.5 92 ALA A CA 1
ATOM 715 C C . ALA A 1 92 ? -19.141 -29.094 -8.633 1 97.5 92 ALA A C 1
ATOM 717 O O . ALA A 1 92 ? -19.016 -28.797 -9.82 1 97.5 92 ALA A O 1
ATOM 718 N N . LEU A 1 93 ? -18.656 -28.375 -7.66 1 98.06 93 LEU A N 1
ATOM 719 C CA . LEU A 1 93 ? -17.906 -27.141 -7.941 1 98.06 93 LEU A CA 1
ATOM 720 C C . LEU A 1 93 ? -16.594 -27.453 -8.633 1 98.06 93 LEU A C 1
ATOM 722 O O . LEU A 1 93 ? -16.172 -26.734 -9.547 1 98.06 93 LEU A O 1
ATOM 726 N N . ALA A 1 94 ? -15.93 -28.5 -8.211 1 97.12 94 ALA A N 1
ATOM 727 C CA . ALA A 1 94 ? -14.695 -28.922 -8.859 1 97.12 94 ALA A CA 1
ATOM 728 C C . ALA A 1 94 ? -14.938 -29.281 -10.32 1 97.12 94 ALA A C 1
ATOM 730 O O . ALA A 1 94 ? -14.125 -28.969 -11.188 1 97.12 94 ALA A O 1
ATOM 731 N N . LEU A 1 95 ? -16.016 -29.969 -10.547 1 97.75 95 LEU A N 1
ATOM 732 C CA . LEU A 1 95 ? -16.375 -30.359 -11.906 1 97.75 95 LEU A CA 1
ATOM 733 C C . LEU A 1 95 ? -16.609 -29.141 -12.789 1 97.75 95 LEU A C 1
ATOM 735 O O . LEU A 1 95 ? -16.156 -29.109 -13.938 1 97.75 95 LEU A O 1
ATOM 739 N N . LEU A 1 96 ? -17.281 -28.188 -12.25 1 98.25 96 LEU A N 1
ATOM 740 C CA . LEU A 1 96 ? -17.531 -26.953 -12.992 1 98.25 96 LEU A CA 1
ATOM 741 C C . LEU A 1 96 ? -16.219 -26.234 -13.305 1 98.25 96 LEU A C 1
ATOM 743 O O . LEU A 1 96 ? -16.047 -25.703 -14.406 1 98.25 96 LEU A O 1
ATOM 747 N N . ASP A 1 97 ? -15.32 -26.172 -12.359 1 98 97 ASP A N 1
ATOM 748 C CA . ASP A 1 97 ? -14.008 -25.578 -12.609 1 98 97 ASP A CA 1
ATOM 749 C C . ASP A 1 97 ? -13.258 -26.328 -13.703 1 98 97 ASP A C 1
ATOM 751 O O . ASP A 1 97 ? -12.727 -25.719 -14.633 1 98 97 ASP A O 1
ATOM 755 N N . ALA A 1 98 ? -13.281 -27.625 -13.594 1 97.75 98 ALA A N 1
ATOM 756 C CA . ALA A 1 98 ? -12.586 -28.453 -14.586 1 97.75 98 ALA A CA 1
ATOM 757 C C . ALA A 1 98 ? -13.164 -28.219 -15.984 1 97.75 98 ALA A C 1
ATOM 759 O O . ALA A 1 98 ? -12.422 -28.047 -16.953 1 97.75 98 ALA A O 1
ATOM 760 N N . TYR A 1 99 ? -14.453 -28.203 -16.047 1 98 99 TYR A N 1
ATOM 761 C CA . TYR A 1 99 ? -15.195 -28.062 -17.297 1 98 99 TYR A CA 1
ATOM 762 C C . TYR A 1 99 ? -14.898 -26.719 -17.969 1 98 99 TYR A C 1
ATOM 764 O O . TYR A 1 99 ? -14.805 -26.641 -19.188 1 98 99 TYR A O 1
ATOM 772 N N . ASN A 1 100 ? -14.68 -25.75 -17.156 1 98.38 100 ASN A N 1
ATOM 773 C CA . ASN A 1 100 ? -14.625 -24.391 -17.688 1 98.38 100 ASN A CA 1
ATOM 774 C C . ASN A 1 100 ? -13.195 -23.859 -17.719 1 98.38 100 ASN A C 1
ATOM 776 O O . ASN A 1 100 ? -12.906 -22.891 -18.422 1 98.38 100 ASN A O 1
ATOM 780 N N . THR A 1 101 ? -12.234 -24.359 -16.984 1 97.62 101 THR A N 1
ATOM 781 C CA . THR A 1 101 ? -10.859 -23.859 -16.969 1 97.62 101 THR A CA 1
ATOM 782 C C . THR A 1 101 ? -9.953 -24.781 -17.781 1 97.62 101 THR A C 1
ATOM 784 O O . THR A 1 101 ? -8.859 -24.375 -18.203 1 97.62 101 THR A O 1
ATOM 787 N N . GLY A 1 102 ? -10.297 -26.062 -17.875 1 97.62 102 GLY A N 1
ATOM 788 C CA . GLY A 1 102 ? -9.453 -27.047 -18.531 1 97.62 102 GLY A CA 1
ATOM 789 C C . GLY A 1 102 ? -8.547 -27.797 -17.562 1 97.62 102 GLY A C 1
ATOM 790 O O . GLY A 1 102 ? -7.836 -28.719 -17.969 1 97.62 102 GLY A O 1
ATOM 791 N N . ASN A 1 103 ? -8.547 -27.453 -16.281 1 97.38 103 ASN A N 1
ATOM 792 C CA . ASN A 1 103 ? -7.777 -28.188 -15.281 1 97.38 103 ASN A CA 1
ATOM 793 C C . ASN A 1 103 ? -8.453 -29.516 -14.922 1 97.38 103 ASN A C 1
ATOM 795 O O . ASN A 1 103 ? -9.68 -29.594 -14.828 1 97.38 103 ASN A O 1
ATOM 799 N N . PRO A 1 104 ? -7.664 -30.562 -14.656 1 96.75 104 PRO A N 1
ATOM 800 C CA . PRO A 1 104 ? -8.273 -31.844 -14.336 1 96.75 104 PRO A CA 1
ATOM 801 C C . PRO A 1 104 ? -9.109 -31.812 -13.055 1 96.75 104 PRO A C 1
ATOM 803 O O . PRO A 1 104 ? -8.688 -31.219 -12.062 1 96.75 104 PRO A O 1
ATOM 806 N N . VAL A 1 105 ? -10.258 -32.438 -13.125 1 96.62 105 VAL A N 1
ATOM 807 C CA . VAL A 1 105 ? -11.195 -32.438 -12.008 1 96.62 105 VAL A CA 1
ATOM 808 C C . VAL A 1 105 ? -10.523 -33 -10.766 1 96.62 105 VAL A C 1
ATOM 810 O O . VAL A 1 105 ? -10.797 -32.562 -9.641 1 96.62 105 VAL A O 1
ATOM 813 N N . SER A 1 106 ? -9.633 -33.969 -10.906 1 94.06 106 SER A N 1
ATOM 814 C CA . SER A 1 106 ? -8.93 -34.562 -9.781 1 94.06 106 SER A CA 1
ATOM 815 C C . SER A 1 106 ? -8.062 -33.531 -9.055 1 94.06 106 SER A C 1
ATOM 817 O O . SER A 1 106 ? -7.879 -33.625 -7.84 1 94.06 106 SER A O 1
ATOM 819 N N . MET A 1 107 ? -7.574 -32.594 -9.789 1 92.75 107 MET A N 1
ATOM 820 C CA . MET A 1 107 ? -6.719 -31.562 -9.227 1 92.75 107 MET A CA 1
ATOM 821 C C . MET A 1 107 ? -7.559 -30.438 -8.633 1 92.75 107 MET A C 1
ATOM 823 O O . MET A 1 107 ? -7.141 -29.781 -7.672 1 92.75 107 MET A O 1
ATOM 827 N N . MET A 1 108 ? -8.742 -30.219 -9.164 1 94.94 108 MET A N 1
ATOM 828 C CA . MET A 1 108 ? -9.602 -29.109 -8.742 1 94.94 108 MET A CA 1
ATOM 829 C C . MET A 1 108 ? -10.383 -29.484 -7.484 1 94.94 108 MET A C 1
ATOM 831 O O . MET A 1 108 ? -10.945 -28.609 -6.816 1 94.94 108 MET A O 1
ATOM 835 N N . LYS A 1 109 ? -10.406 -30.75 -7.172 1 92.5 109 LYS A N 1
ATOM 836 C CA . LYS A 1 109 ? -11.203 -31.25 -6.055 1 92.5 109 LYS A CA 1
ATOM 837 C C . LYS A 1 109 ? -10.773 -30.594 -4.742 1 92.5 109 LYS A C 1
ATOM 839 O O . LYS A 1 109 ? -11.617 -30.297 -3.885 1 92.5 109 LYS A O 1
ATOM 844 N N . ALA A 1 110 ? -9.508 -30.344 -4.625 1 93.56 110 ALA A N 1
ATOM 845 C CA . ALA A 1 110 ? -8.969 -29.812 -3.369 1 93.56 110 ALA A CA 1
ATOM 846 C C . ALA A 1 110 ? -9.305 -28.328 -3.209 1 93.56 110 ALA A C 1
ATOM 848 O O . ALA A 1 110 ? -9.281 -27.797 -2.096 1 93.56 110 ALA A O 1
ATOM 849 N N . ASP A 1 111 ? -9.641 -27.641 -4.262 1 95.69 111 ASP A N 1
ATOM 850 C CA . ASP A 1 111 ? -9.844 -26.188 -4.242 1 95.69 111 ASP A CA 1
ATOM 851 C C . ASP A 1 111 ? -10.953 -25.797 -3.271 1 95.69 111 ASP A C 1
ATOM 853 O O . ASP A 1 111 ? -10.797 -24.875 -2.477 1 95.69 111 ASP A O 1
ATOM 857 N N . ALA A 1 112 ? -12.062 -26.531 -3.371 1 96.06 112 ALA A N 1
ATOM 858 C CA . ALA A 1 112 ? -13.195 -26.203 -2.512 1 96.06 112 ALA A CA 1
ATOM 859 C C . ALA A 1 112 ? -12.836 -26.375 -1.038 1 96.06 112 ALA A C 1
ATOM 861 O O . ALA A 1 112 ? -13.219 -25.562 -0.2 1 96.06 112 ALA A O 1
ATOM 862 N N . PHE A 1 113 ? -12.094 -27.422 -0.759 1 96.06 113 PHE A N 1
ATOM 863 C CA . PHE A 1 113 ? -11.719 -27.688 0.625 1 96.06 113 PHE A CA 1
ATOM 864 C C . PHE A 1 113 ? -10.703 -26.672 1.119 1 96.06 113 PHE A C 1
ATOM 866 O O . PHE A 1 113 ? -10.805 -26.188 2.246 1 96.06 113 PHE A O 1
ATOM 873 N N . PHE A 1 114 ? -9.758 -26.375 0.253 1 94.75 114 PHE A N 1
ATOM 874 C CA . PHE A 1 114 ? -8.781 -25.344 0.598 1 94.75 114 PHE A CA 1
ATOM 875 C C . PHE A 1 114 ? -9.469 -24 0.845 1 94.75 114 PHE A C 1
ATOM 877 O O . PHE A 1 114 ? -9.141 -23.297 1.805 1 94.75 114 PHE A O 1
ATOM 884 N N . ALA A 1 115 ? -10.367 -23.719 0.007 1 96.56 115 ALA A N 1
ATOM 885 C CA . ALA A 1 115 ? -11.117 -22.469 0.147 1 96.56 115 ALA A CA 1
ATOM 886 C C . ALA A 1 115 ? -11.922 -22.453 1.443 1 96.56 115 ALA A C 1
ATOM 888 O O . ALA A 1 115 ? -11.961 -21.453 2.15 1 96.56 115 ALA A O 1
ATOM 889 N N . ALA A 1 116 ? -12.57 -23.578 1.722 1 97.75 116 ALA A N 1
ATOM 890 C CA . ALA A 1 116 ? -13.352 -23.688 2.951 1 97.75 116 ALA A CA 1
ATOM 891 C C . ALA A 1 116 ? -12.477 -23.453 4.18 1 97.75 116 ALA A C 1
ATOM 893 O O . ALA A 1 116 ? -12.859 -22.734 5.098 1 97.75 116 ALA A O 1
ATOM 894 N N . ASP A 1 117 ? -11.336 -24.062 4.172 1 96.38 117 ASP A N 1
ATOM 895 C CA . ASP A 1 117 ? -10.406 -23.922 5.289 1 96.38 117 ASP A CA 1
ATOM 896 C C . ASP A 1 117 ? -9.953 -22.469 5.434 1 96.38 117 ASP A C 1
ATOM 898 O O . ASP A 1 117 ? -9.797 -21.969 6.551 1 96.38 117 ASP A O 1
ATOM 902 N N . HIS A 1 118 ? -9.734 -21.875 4.316 1 95.94 118 HIS A N 1
ATOM 903 C CA . HIS A 1 118 ? -9.336 -20.469 4.312 1 95.94 118 HIS A CA 1
ATOM 904 C C . HIS A 1 118 ? -10.43 -19.578 4.902 1 95.94 118 HIS A C 1
ATOM 906 O O . HIS A 1 118 ? -10.148 -18.703 5.727 1 95.94 118 HIS A O 1
ATOM 912 N N . VAL A 1 119 ? -11.641 -19.797 4.496 1 98 119 VAL A N 1
ATOM 913 C CA . VAL A 1 119 ? -12.781 -19.031 4.992 1 98 119 VAL A CA 1
ATOM 914 C C . VAL A 1 119 ? -12.93 -19.25 6.496 1 98 119 VAL A C 1
ATOM 916 O O . VAL A 1 119 ? -13.125 -18.281 7.25 1 98 119 VAL A O 1
ATOM 919 N N . ASP A 1 120 ? -12.734 -20.5 6.934 1 97.69 120 ASP A N 1
ATOM 920 C CA . ASP A 1 120 ? -12.789 -20.812 8.359 1 97.69 120 ASP A CA 1
ATOM 921 C C . ASP A 1 120 ? -11.711 -20.078 9.133 1 97.69 120 ASP A C 1
ATOM 923 O O . ASP A 1 120 ? -11.961 -19.562 10.227 1 97.69 120 ASP A O 1
ATOM 927 N N . MET A 1 121 ? -10.617 -20.062 8.586 1 96.06 121 MET A N 1
ATOM 928 C CA . MET A 1 121 ? -9.492 -19.406 9.258 1 96.06 121 MET A CA 1
ATOM 929 C C . MET A 1 121 ? -9.789 -17.938 9.492 1 96.06 121 MET A C 1
ATOM 931 O O . MET A 1 121 ? -9.648 -17.438 10.617 1 96.06 121 MET A O 1
ATOM 935 N N . PHE A 1 122 ? -10.188 -17.234 8.492 1 97.44 122 PHE A N 1
ATOM 936 C CA . PHE A 1 122 ? -10.453 -15.812 8.625 1 97.44 122 PHE A CA 1
ATOM 937 C C . PHE A 1 122 ? -11.625 -15.562 9.57 1 97.44 122 PHE A C 1
ATOM 939 O O . PHE A 1 122 ? -11.602 -14.609 10.352 1 97.44 122 PHE A O 1
ATOM 946 N N . ALA A 1 123 ? -12.641 -16.422 9.461 1 97.69 123 ALA A N 1
ATOM 947 C CA . ALA A 1 123 ? -13.75 -16.297 10.406 1 97.69 123 ALA A CA 1
ATOM 948 C C . ALA A 1 123 ? -13.258 -16.422 11.844 1 97.69 123 ALA A C 1
ATOM 950 O O . ALA A 1 123 ? -13.711 -15.672 12.719 1 97.69 123 ALA A O 1
ATOM 951 N N . GLY A 1 124 ? -12.352 -17.312 12.078 1 96.25 124 GLY A N 1
ATOM 952 C CA . GLY A 1 124 ? -11.836 -17.547 13.414 1 96.25 124 GLY A CA 1
ATOM 953 C C . GLY A 1 124 ? -10.875 -16.484 13.891 1 96.25 124 GLY A C 1
ATOM 954 O O . GLY A 1 124 ? -10.703 -16.281 15.094 1 96.25 124 GLY A O 1
ATOM 955 N N . LEU A 1 125 ? -10.281 -15.75 12.984 1 96.06 125 LEU A N 1
ATOM 956 C CA . LEU A 1 125 ? -9.211 -14.812 13.312 1 96.06 125 LEU A CA 1
ATOM 957 C C . LEU A 1 125 ? -9.773 -13.406 13.531 1 96.06 125 LEU A C 1
ATOM 959 O O . LEU A 1 125 ? -9.031 -12.492 13.891 1 96.06 125 LEU A O 1
ATOM 963 N N . ILE A 1 126 ? -11.086 -13.195 13.391 1 96.44 126 ILE A N 1
ATOM 964 C CA . ILE A 1 126 ? -11.703 -11.875 13.469 1 96.44 126 ILE A CA 1
ATOM 965 C C . ILE A 1 126 ? -11.336 -11.211 14.797 1 96.44 126 ILE A C 1
ATOM 967 O O . ILE A 1 126 ? -10.875 -10.07 14.812 1 96.44 126 ILE A O 1
ATOM 971 N N . PRO A 1 127 ? -11.383 -11.945 15.992 1 94.19 127 PRO A N 1
ATOM 972 C CA . PRO A 1 127 ? -11.109 -11.289 17.266 1 94.19 127 PRO A CA 1
ATOM 973 C C . PRO A 1 127 ? -9.633 -10.906 17.438 1 94.19 127 PRO A C 1
ATOM 975 O O . PRO A 1 127 ? -9.289 -10.117 18.312 1 94.19 127 PRO A O 1
ATOM 978 N N . ALA A 1 128 ? -8.836 -11.484 16.609 1 94.19 128 ALA A N 1
ATOM 979 C CA . ALA A 1 128 ? -7.402 -11.219 16.719 1 94.19 128 ALA A CA 1
ATOM 980 C C . ALA A 1 128 ? -7.051 -9.859 16.109 1 94.19 128 ALA A C 1
ATOM 982 O O . ALA A 1 128 ? -5.953 -9.344 16.344 1 94.19 128 ALA A O 1
ATOM 983 N N . VAL A 1 129 ? -7.883 -9.289 15.305 1 94.81 129 VAL A N 1
ATOM 984 C CA . VAL A 1 129 ? -7.672 -7.945 14.781 1 94.81 129 VAL A CA 1
ATOM 985 C C . VAL A 1 129 ? -8.07 -6.914 15.836 1 94.81 129 VAL A C 1
ATOM 987 O O . VAL A 1 129 ? -9.258 -6.652 16.031 1 94.81 129 VAL A O 1
ATOM 990 N N . GLN A 1 130 ? -7.066 -6.391 16.5 1 93.56 130 GLN A N 1
ATOM 991 C CA . GLN A 1 130 ? -7.297 -5.496 17.625 1 93.56 130 GLN A CA 1
ATOM 992 C C . GLN A 1 130 ? -6.551 -4.18 17.438 1 93.56 130 GLN A C 1
ATOM 994 O O . GLN A 1 130 ? -5.652 -4.074 16.609 1 93.56 130 GLN A O 1
ATOM 999 N N . GLY A 1 131 ? -7.016 -3.127 18.234 1 93.88 131 GLY A N 1
ATOM 1000 C CA . GLY A 1 131 ? -6.227 -1.915 18.375 1 93.88 131 GLY A CA 1
ATOM 1001 C C . GLY A 1 131 ? -5.141 -2.033 19.422 1 93.88 131 GLY A C 1
ATOM 1002 O O . GLY A 1 131 ? -4.93 -3.107 19.984 1 93.88 131 GLY A O 1
ATOM 1003 N N . GLU A 1 132 ? -4.367 -0.999 19.5 1 94.38 132 GLU A N 1
ATOM 1004 C CA . GLU A 1 132 ? -3.287 -0.919 20.484 1 94.38 132 GLU A CA 1
ATOM 1005 C C . GLU A 1 132 ? -3.471 0.276 21.422 1 94.38 132 GLU A C 1
ATOM 1007 O O . GLU A 1 132 ? -4.172 1.232 21.078 1 94.38 132 GLU A O 1
ATOM 1012 N N . THR A 1 133 ? -2.926 0.105 22.641 1 94.94 133 THR A N 1
ATOM 1013 C CA . THR A 1 133 ? -2.834 1.233 23.562 1 94.94 133 THR A CA 1
ATOM 1014 C C . THR A 1 133 ? -1.386 1.688 23.719 1 94.94 133 THR A C 1
ATOM 1016 O O . THR A 1 133 ? -0.469 0.863 23.719 1 94.94 133 THR A O 1
ATOM 1019 N N . THR A 1 134 ? -1.215 2.928 23.719 1 92.19 134 THR A N 1
ATOM 1020 C CA . THR A 1 134 ? 0.093 3.52 23.969 1 92.19 134 THR A CA 1
ATOM 1021 C C . THR A 1 134 ? 0.033 4.473 25.156 1 92.19 134 THR A C 1
ATOM 1023 O O . THR A 1 134 ? -0.911 5.254 25.281 1 92.19 134 THR A O 1
ATOM 1026 N N . HIS A 1 135 ? 1.034 4.383 26.047 1 90.94 135 HIS A N 1
ATOM 1027 C CA . HIS A 1 135 ? 1.067 5.227 27.234 1 90.94 135 HIS A CA 1
ATOM 1028 C C . HIS A 1 135 ? 1.967 6.441 27.016 1 90.94 135 HIS A C 1
ATOM 1030 O O . HIS A 1 135 ? 3.131 6.297 26.641 1 90.94 135 HIS A O 1
ATOM 1036 N N . LEU A 1 136 ? 1.444 7.582 27.141 1 90.62 136 LEU A N 1
ATOM 1037 C CA . LEU A 1 136 ? 2.221 8.812 27.172 1 90.62 136 LEU A CA 1
ATOM 1038 C C . LEU A 1 136 ? 2.398 9.32 28.594 1 90.62 136 LEU A C 1
ATOM 1040 O O . LEU A 1 136 ? 3.525 9.492 29.062 1 90.62 136 LEU A O 1
ATOM 1044 N N . ASP A 1 137 ? 1.273 9.586 29.281 1 91.81 137 ASP A N 1
ATOM 1045 C CA . ASP A 1 137 ? 1.238 9.953 30.688 1 91.81 137 ASP A CA 1
ATOM 1046 C C . ASP A 1 137 ? -0.136 9.672 31.297 1 91.81 137 ASP A C 1
ATOM 1048 O O . ASP A 1 137 ? -1.048 9.227 30.594 1 91.81 137 ASP A O 1
ATOM 1052 N N . ASP A 1 138 ? -0.26 9.906 32.594 1 93.62 138 ASP A N 1
ATOM 1053 C CA . ASP A 1 138 ? -1.467 9.492 33.312 1 93.62 138 ASP A CA 1
ATOM 1054 C C . ASP A 1 138 ? -2.619 10.453 33.031 1 93.62 138 ASP A C 1
ATOM 1056 O O . ASP A 1 138 ? -3.764 10.18 33.406 1 93.62 138 ASP A O 1
ATOM 1060 N N . SER A 1 139 ? -2.395 11.484 32.312 1 94.69 139 SER A N 1
ATOM 1061 C CA . SER A 1 139 ? -3.439 12.469 32.062 1 94.69 139 SER A CA 1
ATOM 1062 C C . SER A 1 139 ? -4.078 12.227 30.688 1 94.69 139 SER A C 1
ATOM 1064 O O . SER A 1 139 ? -4.949 12.992 30.266 1 94.69 139 SER A O 1
ATOM 1066 N N . THR A 1 140 ? -3.662 11.172 30.078 1 94.56 140 THR A N 1
ATOM 1067 C CA . THR A 1 140 ? -4.168 10.891 28.75 1 94.56 140 THR A CA 1
ATOM 1068 C C . THR A 1 140 ? -4.492 9.406 28.594 1 94.56 140 THR A C 1
ATOM 1070 O O . THR A 1 140 ? -4.027 8.578 29.375 1 94.56 140 THR A O 1
ATOM 1073 N N . PHE A 1 141 ? -5.336 9.047 27.688 1 94.94 141 PHE A N 1
ATOM 1074 C CA . PHE A 1 141 ? -5.613 7.688 27.234 1 94.94 141 PHE A CA 1
ATOM 1075 C C . PHE A 1 141 ? -5.531 7.598 25.719 1 94.94 141 PHE A C 1
ATOM 1077 O O . PHE A 1 141 ? -6.328 8.219 25 1 94.94 141 PHE A O 1
ATOM 1084 N N . ASN A 1 142 ? -4.539 6.855 25.188 1 96.62 142 ASN A N 1
ATOM 1085 C CA . ASN A 1 142 ? -4.273 6.77 23.75 1 96.62 142 ASN A CA 1
ATOM 1086 C C . ASN A 1 142 ? -4.484 5.355 23.219 1 96.62 142 ASN A C 1
ATOM 1088 O O . ASN A 1 142 ? -3.996 4.391 23.812 1 96.62 142 ASN A O 1
ATOM 1092 N N . TYR A 1 143 ? -5.273 5.242 22.188 1 96.94 143 TYR A N 1
ATOM 1093 C CA . TYR A 1 143 ? -5.535 3.932 21.594 1 96.94 143 TYR A CA 1
ATOM 1094 C C . TYR A 1 143 ? -5.773 4.043 20.094 1 96.94 143 TYR A C 1
ATOM 1096 O O . TYR A 1 143 ? -5.879 5.148 19.562 1 96.94 143 TYR A O 1
ATOM 1104 N N . THR A 1 144 ? -5.75 2.898 19.406 1 97.38 144 THR A N 1
ATOM 1105 C CA . THR A 1 144 ? -6.09 2.854 18 1 97.38 144 THR A CA 1
ATOM 1106 C C . THR A 1 144 ? -7.324 1.988 17.766 1 97.38 144 THR A C 1
ATOM 1108 O O . THR A 1 144 ? -7.645 1.122 18.578 1 97.38 144 THR A O 1
ATOM 1111 N N . LEU A 1 145 ? -8.047 2.318 16.766 1 97.12 145 LEU A N 1
ATOM 1112 C CA . LEU A 1 145 ? -9.172 1.542 16.266 1 97.12 145 LEU A CA 1
ATOM 1113 C C . LEU A 1 145 ? -8.891 1.015 14.859 1 97.12 145 LEU A C 1
ATOM 1115 O O . LEU A 1 145 ? -8.234 1.684 14.062 1 97.12 145 LEU A O 1
ATOM 1119 N N . ARG A 1 146 ? -9.344 -0.202 14.617 1 96.69 146 ARG A N 1
ATOM 1120 C CA . ARG A 1 146 ? -9.375 -0.757 13.273 1 96.69 146 ARG A CA 1
ATOM 1121 C C . ARG A 1 146 ? -10.789 -0.732 12.703 1 96.69 146 ARG A C 1
ATOM 1123 O O . ARG A 1 146 ? -11.695 -1.353 13.258 1 96.69 146 ARG A O 1
ATOM 1130 N N . GLU A 1 147 ? -10.922 -0.012 11.625 1 97.19 147 GLU A N 1
ATOM 1131 C CA . GLU A 1 147 ? -12.242 0.157 11.031 1 97.19 147 GLU A CA 1
ATOM 1132 C C . GLU A 1 147 ? -12.266 -0.351 9.594 1 97.19 147 GLU A C 1
ATOM 1134 O O . GLU A 1 147 ? -11.258 -0.281 8.883 1 97.19 147 GLU A O 1
ATOM 1139 N N . PRO A 1 148 ? -13.461 -0.908 9.125 1 98.06 148 PRO A N 1
ATOM 1140 C CA . PRO A 1 148 ? -13.531 -1.375 7.738 1 98.06 148 PRO A CA 1
ATOM 1141 C C . PRO A 1 148 ? -13.289 -0.258 6.727 1 98.06 148 PRO A C 1
ATOM 1143 O O . PRO A 1 148 ? -13.453 0.92 7.047 1 98.06 148 PRO A O 1
ATOM 1146 N N . LEU A 1 149 ? -12.945 -0.611 5.547 1 98.31 149 LEU A N 1
ATOM 1147 C CA . LEU A 1 149 ? -12.617 0.322 4.473 1 98.31 149 LEU A CA 1
ATOM 1148 C C . LEU A 1 149 ? -13.891 0.826 3.793 1 98.31 149 LEU A C 1
ATOM 1150 O O . LEU A 1 149 ? -13.984 2.004 3.441 1 98.31 149 LEU A O 1
ATOM 1154 N N . GLY A 1 150 ? -14.82 -0.001 3.531 1 98.56 150 GLY A N 1
ATOM 1155 C CA . GLY A 1 150 ? -15.992 0.264 2.717 1 98.56 150 GLY A CA 1
ATOM 1156 C C . GLY A 1 150 ? -16.234 -0.797 1.66 1 98.56 150 GLY A C 1
ATOM 1157 O O . GLY A 1 150 ? -16.312 -1.988 1.973 1 98.56 150 GLY A O 1
ATOM 1158 N N . VAL A 1 151 ? -16.344 -0.346 0.375 1 98.88 151 VAL A N 1
ATOM 1159 C CA . VAL A 1 151 ? -16.531 -1.26 -0.748 1 98.88 151 VAL A CA 1
ATOM 1160 C C . VAL A 1 151 ? -15.18 -1.745 -1.251 1 98.88 151 VAL A C 1
ATOM 1162 O O . VAL A 1 151 ? -14.312 -0.938 -1.602 1 98.88 151 VAL A O 1
ATOM 1165 N N . VAL A 1 152 ? -15.016 -3.086 -1.26 1 98.94 152 VAL A N 1
ATOM 1166 C CA . VAL A 1 152 ? -13.789 -3.707 -1.74 1 98.94 152 VAL A CA 1
ATOM 1167 C C . VAL A 1 152 ? -14.062 -4.449 -3.047 1 98.94 152 VAL A C 1
ATOM 1169 O O . VAL A 1 152 ? -15.008 -5.238 -3.135 1 98.94 152 VAL A O 1
ATOM 1172 N N . ALA A 1 153 ? -13.289 -4.148 -4.043 1 98.88 153 ALA A N 1
ATOM 1173 C CA . ALA A 1 153 ? -13.367 -4.855 -5.32 1 98.88 153 ALA A CA 1
ATOM 1174 C C . ALA A 1 153 ? -12.281 -5.922 -5.43 1 98.88 153 ALA A C 1
ATOM 1176 O O . ALA A 1 153 ? -11.109 -5.652 -5.16 1 98.88 153 ALA A O 1
ATOM 1177 N N . ARG A 1 154 ? -12.695 -7.125 -5.801 1 98.62 154 ARG A N 1
ATOM 1178 C CA . ARG A 1 154 ? -11.789 -8.258 -5.957 1 98.62 154 ARG A CA 1
ATOM 1179 C C . ARG A 1 154 ? -11.828 -8.805 -7.379 1 98.62 154 ARG A C 1
ATOM 1181 O O . ARG A 1 154 ? -12.883 -9.25 -7.848 1 98.62 154 ARG A O 1
ATOM 1188 N N . ILE A 1 155 ? -10.695 -8.781 -8.086 1 98.62 155 ILE A N 1
ATOM 1189 C CA . ILE A 1 155 ? -10.578 -9.336 -9.43 1 98.62 155 ILE A CA 1
ATOM 1190 C C . ILE A 1 155 ? -9.742 -10.617 -9.383 1 98.62 155 ILE A C 1
ATOM 1192 O O . ILE A 1 155 ? -8.578 -10.594 -8.961 1 98.62 155 ILE A O 1
ATOM 1196 N N . VAL A 1 156 ? -10.336 -11.719 -9.781 1 98 156 VAL A N 1
ATOM 1197 C CA . VAL A 1 156 ? -9.68 -13 -9.523 1 98 156 VAL A CA 1
ATOM 1198 C C . VAL A 1 156 ? -9.289 -13.656 -10.844 1 98 156 VAL A C 1
ATOM 1200 O O . VAL A 1 156 ? -9.82 -13.305 -11.906 1 98 156 VAL A O 1
ATOM 1203 N N . ALA A 1 157 ? -8.445 -14.609 -10.844 1 97.06 157 ALA A N 1
ATOM 1204 C CA . ALA A 1 157 ? -7.828 -15.234 -12.008 1 97.06 157 ALA A CA 1
ATOM 1205 C C . ALA A 1 157 ? -8.57 -16.516 -12.406 1 97.06 157 ALA A C 1
ATOM 1207 O O . ALA A 1 157 ? -9.398 -17.016 -11.648 1 97.06 157 ALA A O 1
ATOM 1208 N N . SER A 1 158 ? -8.164 -17.047 -13.531 1 97.12 158 SER A N 1
ATOM 1209 C CA . SER A 1 158 ? -8.953 -18.109 -14.156 1 97.12 158 SER A CA 1
ATOM 1210 C C . SER A 1 158 ? -8.43 -19.484 -13.773 1 97.12 158 SER A C 1
ATOM 1212 O O . SER A 1 158 ? -9.102 -20.5 -14.008 1 97.12 158 SER A O 1
ATOM 1214 N N . ASN A 1 159 ? -7.246 -19.578 -13.188 1 96 159 ASN A N 1
ATOM 1215 C CA . ASN A 1 159 ? -6.664 -20.906 -13.023 1 96 159 ASN A CA 1
ATOM 1216 C C . ASN A 1 159 ? -7.27 -21.641 -11.828 1 96 159 ASN A C 1
ATOM 1218 O O . ASN A 1 159 ? -7.266 -22.859 -11.773 1 96 159 ASN A O 1
ATOM 1222 N N . HIS A 1 160 ? -7.777 -20.922 -10.859 1 97.25 160 HIS A N 1
ATOM 1223 C CA . HIS A 1 160 ? -8.523 -21.469 -9.734 1 97.25 160 HIS A CA 1
ATOM 1224 C C . HIS A 1 160 ? -9.711 -20.594 -9.367 1 97.25 160 HIS A C 1
ATOM 1226 O O . HIS A 1 160 ? -9.781 -20.078 -8.25 1 97.25 160 HIS A O 1
ATOM 1232 N N . PRO A 1 161 ? -10.656 -20.531 -10.258 1 97.81 161 PRO A N 1
ATOM 1233 C CA . PRO A 1 161 ? -11.672 -19.484 -10.117 1 97.81 161 PRO A CA 1
ATOM 1234 C C . PRO A 1 161 ? -12.477 -19.625 -8.828 1 97.81 161 PRO A C 1
ATOM 1236 O O . PRO A 1 161 ? -12.695 -18.625 -8.125 1 97.81 161 PRO A O 1
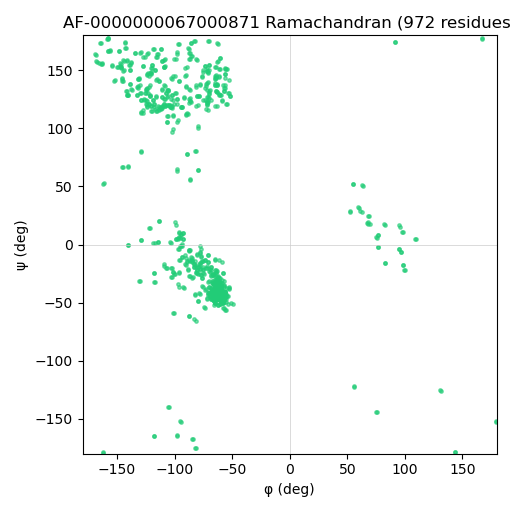ATOM 1239 N N . LEU A 1 162 ? -12.898 -20.828 -8.469 1 98.19 162 LEU A N 1
ATOM 1240 C CA . LEU A 1 162 ? -13.688 -21.016 -7.254 1 98.19 162 LEU A CA 1
ATOM 1241 C C . LEU A 1 162 ? -12.875 -20.672 -6.016 1 98.19 162 LEU A C 1
ATOM 1243 O O . LEU A 1 162 ? -13.352 -19.938 -5.145 1 98.19 162 LEU A O 1
ATOM 1247 N N . MET A 1 163 ? -11.727 -21.219 -5.934 1 97.62 163 MET A N 1
ATOM 1248 C CA . MET A 1 163 ? -10.875 -21 -4.77 1 97.62 163 MET A CA 1
ATOM 1249 C C . MET A 1 163 ? -10.602 -19.516 -4.562 1 97.62 163 MET A C 1
ATOM 1251 O O . MET A 1 163 ? -10.758 -19 -3.457 1 97.62 163 MET A O 1
ATOM 1255 N N . PHE A 1 164 ? -10.234 -18.859 -5.648 1 97.69 164 PHE A N 1
ATOM 1256 C CA . PHE A 1 164 ? -9.914 -17.438 -5.551 1 97.69 164 PHE A CA 1
ATOM 1257 C C . PHE A 1 164 ? -11.148 -16.625 -5.164 1 97.69 164 PHE A C 1
ATOM 1259 O O . PHE A 1 164 ? -11.062 -15.703 -4.359 1 97.69 164 PHE A O 1
ATOM 1266 N N . THR A 1 165 ? -12.266 -16.969 -5.734 1 98.38 165 THR A N 1
ATOM 1267 C CA . THR A 1 165 ? -13.5 -16.266 -5.414 1 98.38 165 THR A CA 1
ATOM 1268 C C . THR A 1 165 ? -13.844 -16.406 -3.936 1 98.38 165 THR A C 1
ATOM 1270 O O . THR A 1 165 ? -14.125 -15.414 -3.256 1 98.38 165 THR A O 1
ATOM 1273 N N . ALA A 1 166 ? -13.75 -17.609 -3.449 1 98.12 166 ALA A N 1
ATOM 1274 C CA . ALA A 1 166 ? -14.086 -17.891 -2.057 1 98.12 166 ALA A CA 1
ATOM 1275 C C . ALA A 1 166 ? -13.07 -17.266 -1.107 1 98.12 166 ALA A C 1
ATOM 1277 O O . ALA A 1 166 ? -13.445 -16.656 -0.098 1 98.12 166 ALA A O 1
ATOM 1278 N N . ASN A 1 167 ? -11.82 -17.391 -1.439 1 96.75 167 ASN A N 1
ATOM 1279 C CA . ASN A 1 167 ? -10.773 -16.797 -0.613 1 96.75 167 ASN A CA 1
ATOM 1280 C C . ASN A 1 167 ? -10.938 -15.281 -0.517 1 96.75 167 ASN A C 1
ATOM 1282 O O . ASN A 1 167 ? -10.789 -14.711 0.562 1 96.75 167 ASN A O 1
ATOM 1286 N N . ARG A 1 168 ? -11.344 -14.695 -1.612 1 97.38 168 ARG A N 1
ATOM 1287 C CA . ARG A 1 168 ? -11.289 -13.242 -1.71 1 97.38 168 ARG A CA 1
ATOM 1288 C C . ARG A 1 168 ? -12.555 -12.609 -1.136 1 97.38 168 ARG A C 1
ATOM 1290 O O . ARG A 1 168 ? -12.586 -11.406 -0.85 1 97.38 168 ARG A O 1
ATOM 1297 N N . LEU A 1 169 ? -13.578 -13.352 -0.915 1 98.44 169 LEU A N 1
ATOM 1298 C CA . LEU A 1 169 ? -14.742 -12.758 -0.26 1 98.44 169 LEU A CA 1
ATOM 1299 C C . LEU A 1 169 ? -14.562 -12.742 1.254 1 98.44 169 LEU A C 1
ATOM 1301 O O . LEU A 1 169 ? -15.25 -12 1.956 1 98.44 169 LEU A O 1
ATOM 1305 N N . ALA A 1 170 ? -13.656 -13.562 1.854 1 98.44 170 ALA A N 1
ATOM 1306 C CA . ALA A 1 170 ? -13.641 -13.891 3.277 1 98.44 170 ALA A CA 1
ATOM 1307 C C . ALA A 1 170 ? -13.141 -12.711 4.109 1 98.44 170 ALA A C 1
ATOM 1309 O O . ALA A 1 170 ? -13.844 -12.227 4.992 1 98.44 170 ALA A O 1
ATOM 1310 N N . ALA A 1 171 ? -11.977 -12.227 3.758 1 98.19 171 ALA A N 1
ATOM 1311 C CA . ALA A 1 171 ? -11.336 -11.211 4.582 1 98.19 171 ALA A CA 1
ATOM 1312 C C . ALA A 1 171 ? -12.148 -9.914 4.594 1 98.19 171 ALA A C 1
ATOM 1314 O O . ALA A 1 171 ? -12.414 -9.352 5.656 1 98.19 171 ALA A O 1
ATOM 1315 N N . PRO A 1 172 ? -12.609 -9.438 3.389 1 98.62 172 PRO A N 1
ATOM 1316 C CA . PRO A 1 172 ? -13.398 -8.203 3.414 1 98.62 172 PRO A CA 1
ATOM 1317 C C . PRO A 1 172 ? -14.68 -8.336 4.238 1 98.62 172 PRO A C 1
ATOM 1319 O O . PRO A 1 172 ? -14.984 -7.469 5.059 1 98.62 172 PRO A O 1
ATOM 1322 N N . ILE A 1 173 ? -15.375 -9.398 4.051 1 98.81 173 ILE A N 1
ATOM 1323 C CA . ILE A 1 173 ? -16.641 -9.594 4.75 1 98.81 173 ILE A CA 1
ATOM 1324 C C . ILE A 1 173 ? -16.391 -9.766 6.246 1 98.81 173 ILE A C 1
ATOM 1326 O O . ILE A 1 173 ? -17.109 -9.211 7.078 1 98.81 173 ILE A O 1
ATOM 1330 N N . ALA A 1 174 ? -15.336 -10.516 6.598 1 98.69 174 ALA A N 1
ATOM 1331 C CA . ALA A 1 174 ? -14.969 -10.734 7.996 1 98.69 174 ALA A CA 1
ATOM 1332 C C . ALA A 1 174 ? -14.781 -9.406 8.727 1 98.69 174 ALA A C 1
ATOM 1334 O O . ALA A 1 174 ? -15.203 -9.258 9.875 1 98.69 174 ALA A O 1
ATOM 1335 N N . MET A 1 175 ? -14.219 -8.414 8.07 1 98.44 175 MET A N 1
ATOM 1336 C CA . MET A 1 175 ? -13.828 -7.18 8.75 1 98.44 175 MET A CA 1
ATOM 1337 C C . MET A 1 175 ? -14.898 -6.105 8.586 1 98.44 175 MET A C 1
ATOM 1339 O O . MET A 1 175 ? -14.68 -4.945 8.938 1 98.44 175 MET A O 1
ATOM 1343 N N . GLY A 1 176 ? -16.031 -6.473 7.977 1 98.69 176 GLY A N 1
ATOM 1344 C CA . GLY A 1 176 ? -17.188 -5.574 7.961 1 98.69 176 GLY A CA 1
ATOM 1345 C C . GLY A 1 176 ? -17.297 -4.777 6.676 1 98.69 176 GLY A C 1
ATOM 1346 O O . GLY A 1 176 ? -18.047 -3.807 6.605 1 98.69 176 GLY A O 1
ATOM 1347 N N . ASN A 1 177 ? -16.531 -5.098 5.656 1 98.88 177 ASN A N 1
ATOM 1348 C CA . ASN A 1 177 ? -16.641 -4.488 4.332 1 98.88 177 ASN A CA 1
ATOM 1349 C C . ASN A 1 177 ? -17.688 -5.188 3.48 1 98.88 177 ASN A C 1
ATOM 1351 O O . ASN A 1 177 ? -18.125 -6.289 3.809 1 98.88 177 ASN A O 1
ATOM 1355 N N . THR A 1 178 ? -18.109 -4.488 2.436 1 98.94 178 THR A N 1
ATOM 1356 C CA . THR A 1 178 ? -18.828 -5.129 1.349 1 98.94 178 THR A CA 1
ATOM 1357 C C . THR A 1 178 ? -17.906 -5.422 0.172 1 98.94 178 THR A C 1
ATOM 1359 O O . THR A 1 178 ? -16.828 -4.832 0.063 1 98.94 178 THR A O 1
ATOM 1362 N N . VAL A 1 179 ? -18.375 -6.398 -0.677 1 98.88 179 VAL A N 1
ATOM 1363 C CA . VAL A 1 179 ? -17.406 -6.84 -1.668 1 98.88 179 VAL A CA 1
ATOM 1364 C C . VAL A 1 179 ? -18.078 -7.016 -3.023 1 98.88 179 VAL A C 1
ATOM 1366 O O . VAL A 1 179 ? -19.234 -7.461 -3.096 1 98.88 179 VAL A O 1
ATOM 1369 N N . VAL A 1 180 ? -17.438 -6.586 -4.082 1 98.94 180 VAL A N 1
ATOM 1370 C CA . VAL A 1 180 ? -17.766 -6.875 -5.473 1 98.94 180 VAL A CA 1
ATOM 1371 C C . VAL A 1 180 ? -16.641 -7.711 -6.102 1 98.94 180 VAL A C 1
ATOM 1373 O O . VAL A 1 180 ? -15.508 -7.262 -6.203 1 98.94 180 VAL A O 1
ATOM 1376 N N . ILE A 1 181 ? -16.984 -8.898 -6.547 1 98.88 181 ILE A N 1
ATOM 1377 C CA . ILE A 1 181 ? -15.992 -9.805 -7.125 1 98.88 181 ILE A CA 1
ATOM 1378 C C . ILE A 1 181 ? -16.219 -9.914 -8.633 1 98.88 181 ILE A C 1
ATOM 1380 O O . ILE A 1 181 ? -17.344 -10.172 -9.086 1 98.88 181 ILE A O 1
ATOM 1384 N N . LYS A 1 182 ? -15.227 -9.648 -9.352 1 98.88 182 LYS A N 1
ATOM 1385 C CA . LYS A 1 182 ? -15.25 -9.906 -10.789 1 98.88 182 LYS A CA 1
ATOM 1386 C C . LYS A 1 182 ? -14.648 -11.266 -11.117 1 98.88 182 LYS A C 1
ATOM 1388 O O . LYS A 1 182 ? -13.453 -11.492 -10.883 1 98.88 182 LYS A O 1
ATOM 1393 N N . LEU A 1 183 ? -15.383 -12.109 -11.656 1 98.62 183 LEU A N 1
ATOM 1394 C CA . LEU A 1 183 ? -14.945 -13.438 -12.062 1 98.62 183 LEU A CA 1
ATOM 1395 C C . LEU A 1 183 ? -14.07 -13.367 -13.305 1 98.62 183 LEU A C 1
ATOM 1397 O O . LEU A 1 183 ? -14.133 -12.391 -14.055 1 98.62 183 LEU A O 1
ATOM 1401 N N . PRO A 1 184 ? -13.203 -14.359 -13.453 1 97.5 184 PRO A N 1
ATOM 1402 C CA . PRO A 1 184 ? -12.422 -14.352 -14.695 1 97.5 184 PRO A CA 1
ATOM 1403 C C . PRO A 1 184 ? -13.297 -14.539 -15.938 1 97.5 184 PRO A C 1
ATOM 1405 O O . PRO A 1 184 ? -14.234 -15.336 -15.922 1 97.5 184 PRO A O 1
ATOM 1408 N N . GLU A 1 185 ? -12.922 -13.883 -16.969 1 96.12 185 GLU A N 1
ATOM 1409 C CA . GLU A 1 185 ? -13.688 -13.906 -18.219 1 96.12 185 GLU A CA 1
ATOM 1410 C C . GLU A 1 185 ? -13.766 -15.32 -18.781 1 96.12 185 GLU A C 1
ATOM 1412 O O . GLU A 1 185 ? -14.82 -15.742 -19.266 1 96.12 185 GLU A O 1
ATOM 1417 N N . GLN A 1 186 ? -12.734 -16.031 -18.672 1 96 186 GLN A N 1
ATOM 1418 C CA . GLN A 1 186 ? -12.625 -17.312 -19.359 1 96 186 GLN A CA 1
ATOM 1419 C C . GLN A 1 186 ? -13.352 -18.406 -18.578 1 96 186 GLN A C 1
ATOM 1421 O O . GLN A 1 186 ? -13.75 -19.422 -19.156 1 96 186 GLN A O 1
ATOM 1426 N N . ALA A 1 187 ? -13.484 -18.156 -17.281 1 97.5 187 ALA A N 1
ATOM 1427 C CA . ALA A 1 187 ? -13.969 -19.266 -16.469 1 97.5 187 ALA A CA 1
ATOM 1428 C C . ALA A 1 187 ? -14.859 -18.781 -15.328 1 97.5 187 ALA A C 1
ATOM 1430 O O . ALA A 1 187 ? -14.547 -18.984 -14.156 1 97.5 187 ALA A O 1
ATOM 1431 N N . PRO A 1 188 ? -15.984 -18.25 -15.633 1 98.31 188 PRO A N 1
ATOM 1432 C CA . PRO A 1 188 ? -16.875 -17.703 -14.602 1 98.31 188 PRO A CA 1
ATOM 1433 C C . PRO A 1 188 ? -17.812 -18.75 -14.016 1 98.31 188 PRO A C 1
ATOM 1435 O O . PRO A 1 188 ? -18.516 -18.469 -13.039 1 98.31 188 PRO A O 1
ATOM 1438 N N . LEU A 1 189 ? -17.844 -19.953 -14.516 1 98.38 189 LEU A N 1
ATOM 1439 C CA . LEU A 1 189 ? -18.906 -20.938 -14.305 1 98.38 189 LEU A CA 1
ATOM 1440 C C . LEU A 1 189 ? -19.016 -21.297 -12.828 1 98.38 189 LEU A C 1
ATOM 1442 O O . LEU A 1 189 ? -20.109 -21.25 -12.25 1 98.38 189 LEU A O 1
ATOM 1446 N N . SER A 1 190 ? -17.938 -21.672 -12.18 1 98.19 190 SER A N 1
ATOM 1447 C CA . SER A 1 190 ? -17.984 -22.078 -10.773 1 98.19 190 SER A CA 1
ATOM 1448 C C . SER A 1 190 ? -18.359 -20.906 -9.875 1 98.19 190 SER A C 1
ATOM 1450 O O . SER A 1 190 ? -19.031 -21.078 -8.859 1 98.19 190 SER A O 1
ATOM 1452 N N . GLY A 1 191 ? -17.922 -19.703 -10.227 1 98.12 191 GLY A N 1
ATOM 1453 C CA . GLY A 1 191 ? -18.281 -18.516 -9.477 1 98.12 191 GLY A CA 1
ATOM 1454 C C . GLY A 1 191 ? -19.781 -18.219 -9.516 1 98.12 191 GLY A C 1
ATOM 1455 O O . GLY A 1 191 ? -20.359 -17.812 -8.508 1 98.12 191 GLY A O 1
ATOM 1456 N N . LEU A 1 192 ? -20.375 -18.453 -10.656 1 98.31 192 LEU A N 1
ATOM 1457 C CA . LEU A 1 192 ? -21.812 -18.266 -10.789 1 98.31 192 LEU A CA 1
ATOM 1458 C C . LEU A 1 192 ? -22.578 -19.25 -9.914 1 98.31 192 LEU A C 1
ATOM 1460 O O . LEU A 1 192 ? -23.516 -18.875 -9.219 1 98.31 192 LEU A O 1
ATOM 1464 N N . ARG A 1 193 ? -22.156 -20.5 -9.984 1 98.5 193 ARG A N 1
ATOM 1465 C CA . ARG A 1 193 ? -22.797 -21.516 -9.148 1 98.5 193 ARG A CA 1
ATOM 1466 C C . ARG A 1 193 ? -22.609 -21.203 -7.672 1 98.5 193 ARG A C 1
ATOM 1468 O O . ARG A 1 193 ? -23.547 -21.375 -6.879 1 98.5 193 ARG A O 1
ATOM 1475 N N . PHE A 1 194 ? -21.453 -20.703 -7.316 1 98.62 194 PHE A N 1
ATOM 1476 C CA . PHE A 1 194 ? -21.141 -20.312 -5.949 1 98.62 194 PHE A CA 1
ATOM 1477 C C . PHE A 1 194 ? -22.062 -19.188 -5.488 1 98.62 194 PHE A C 1
ATOM 1479 O O . PHE A 1 194 ? -22.578 -19.219 -4.375 1 98.62 194 PHE A O 1
ATOM 1486 N N . ALA A 1 195 ? -22.281 -18.219 -6.344 1 98.44 195 ALA A N 1
ATOM 1487 C CA . ALA A 1 195 ? -23.203 -17.125 -6.043 1 98.44 195 ALA A CA 1
ATOM 1488 C C . ALA A 1 195 ? -24.594 -17.656 -5.746 1 98.44 195 ALA A C 1
ATOM 1490 O O . ALA A 1 195 ? -25.25 -17.188 -4.805 1 98.44 195 ALA A O 1
ATOM 1491 N N . GLU A 1 196 ? -25.016 -18.609 -6.516 1 98.19 196 GLU A N 1
ATOM 1492 C CA . GLU A 1 196 ? -26.328 -19.234 -6.309 1 98.19 196 GLU A CA 1
ATOM 1493 C C . GLU A 1 196 ? -26.406 -19.891 -4.934 1 98.19 196 GLU A C 1
ATOM 1495 O O . GLU A 1 196 ? -27.406 -19.75 -4.23 1 98.19 196 GLU A O 1
ATOM 1500 N N . LEU A 1 197 ? -25.359 -20.594 -4.629 1 98.12 197 LEU A N 1
ATOM 1501 C CA . LEU A 1 197 ? -25.344 -21.328 -3.373 1 98.12 197 LEU A CA 1
ATOM 1502 C C . LEU A 1 197 ? -25.328 -20.375 -2.182 1 98.12 197 LEU A C 1
ATOM 1504 O O . LEU A 1 197 ? -25.797 -20.734 -1.096 1 98.12 197 LEU A O 1
ATOM 1508 N N . LEU A 1 198 ? -24.812 -19.156 -2.396 1 98.31 198 LEU A N 1
ATOM 1509 C CA . LEU A 1 198 ? -24.641 -18.219 -1.288 1 98.31 198 LEU A CA 1
ATOM 1510 C C . LEU A 1 198 ? -25.828 -17.25 -1.22 1 98.31 198 LEU A C 1
ATOM 1512 O O . LEU A 1 198 ? -25.875 -16.406 -0.326 1 98.31 198 LEU A O 1
ATOM 1516 N N . ASP A 1 199 ? -26.688 -17.406 -2.205 1 96.19 199 ASP A N 1
ATOM 1517 C CA . ASP A 1 199 ? -27.859 -16.547 -2.209 1 96.19 199 ASP A CA 1
ATOM 1518 C C . ASP A 1 199 ? -28.625 -16.641 -0.89 1 96.19 199 ASP A C 1
ATOM 1520 O O . ASP A 1 199 ? -29 -17.734 -0.464 1 96.19 199 ASP A O 1
ATOM 1524 N N . GLY A 1 200 ? -28.781 -15.477 -0.195 1 96.06 200 GLY A N 1
ATOM 1525 C CA . GLY A 1 200 ? -29.547 -15.43 1.043 1 96.06 200 GLY A CA 1
ATOM 1526 C C . GLY A 1 200 ? -28.672 -15.523 2.283 1 96.06 200 GLY A C 1
ATOM 1527 O O . GLY A 1 200 ? -29.141 -15.305 3.398 1 96.06 200 GLY A O 1
ATOM 1528 N N . ILE A 1 201 ? -27.391 -15.766 2.129 1 97.88 201 ILE A N 1
ATOM 1529 C CA . ILE A 1 201 ? -26.5 -15.906 3.273 1 97.88 201 ILE A CA 1
ATOM 1530 C C . ILE A 1 201 ? -26.156 -14.531 3.84 1 97.88 201 ILE A C 1
ATOM 1532 O O . ILE A 1 201 ? -26.141 -14.344 5.059 1 97.88 201 ILE A O 1
ATOM 1536 N N . PHE A 1 202 ? -25.906 -13.625 2.971 1 98.56 202 PHE A N 1
ATOM 1537 C CA . PHE A 1 202 ? -25.578 -12.258 3.371 1 98.56 202 PHE A CA 1
ATOM 1538 C C . PHE A 1 202 ? -26.719 -11.305 3.023 1 98.56 202 PHE A C 1
ATOM 1540 O O . PHE A 1 202 ? -27.469 -11.547 2.074 1 98.56 202 PHE A O 1
ATOM 1547 N N . PRO A 1 203 ? -26.859 -10.172 3.801 1 98.62 203 PRO A N 1
ATOM 1548 C CA . PRO A 1 203 ? -27.812 -9.141 3.373 1 98.62 203 PRO A CA 1
ATOM 1549 C C . PRO A 1 203 ? -27.547 -8.648 1.95 1 98.62 203 PRO A C 1
ATOM 1551 O O . PRO A 1 203 ? -26.406 -8.68 1.485 1 98.62 203 PRO A O 1
ATOM 1554 N N . PRO A 1 204 ? -28.641 -8.195 1.24 1 98.69 204 PRO A N 1
ATOM 1555 C CA . PRO A 1 204 ? -28.469 -7.703 -0.13 1 98.69 204 PRO A CA 1
ATOM 1556 C C . PRO A 1 204 ? -27.375 -6.641 -0.246 1 98.69 204 PRO A C 1
ATOM 1558 O O . PRO A 1 204 ? -27.328 -5.703 0.555 1 98.69 204 PRO A O 1
ATOM 1561 N N . GLY A 1 205 ? -26.484 -6.867 -1.155 1 98.81 205 GLY A N 1
ATOM 1562 C CA . GLY A 1 205 ? -25.469 -5.875 -1.459 1 98.81 205 GLY A CA 1
ATOM 1563 C C . GLY A 1 205 ? -24.141 -6.148 -0.769 1 98.81 205 GLY A C 1
ATOM 1564 O O . GLY A 1 205 ? -23.125 -5.574 -1.134 1 98.81 205 GLY A O 1
ATOM 1565 N N . VAL A 1 206 ? -24.047 -6.973 0.274 1 98.94 206 VAL A N 1
ATOM 1566 C CA . VAL A 1 206 ? -22.797 -7.266 0.99 1 98.94 206 VAL A CA 1
ATOM 1567 C C . VAL A 1 206 ? -21.859 -8.062 0.091 1 98.94 206 VAL A C 1
ATOM 1569 O O . VAL A 1 206 ? -20.656 -7.816 0.072 1 98.94 206 VAL A O 1
ATOM 1572 N N . LEU A 1 207 ? -22.438 -9 -0.63 1 98.88 207 LEU A N 1
ATOM 1573 C CA . LEU A 1 207 ? -21.703 -9.789 -1.615 1 98.88 207 LEU A CA 1
ATOM 1574 C C . LEU A 1 207 ? -22.281 -9.586 -3.012 1 98.88 207 LEU A C 1
ATOM 1576 O O . LEU A 1 207 ? -23.484 -9.742 -3.219 1 98.88 207 LEU A O 1
ATOM 1580 N N . ASN A 1 208 ? -21.469 -9.195 -3.922 1 98.88 208 ASN A N 1
ATOM 1581 C CA . ASN A 1 208 ? -21.797 -9.031 -5.332 1 98.88 208 ASN A CA 1
ATOM 1582 C C . ASN A 1 208 ? -20.797 -9.75 -6.234 1 98.88 208 ASN A C 1
ATOM 1584 O O . ASN A 1 208 ? -19.594 -9.539 -6.117 1 98.88 208 ASN A O 1
ATOM 1588 N N . ILE A 1 209 ? -21.25 -10.609 -7.082 1 98.69 209 ILE A N 1
ATOM 1589 C CA . ILE A 1 209 ? -20.406 -11.398 -7.973 1 98.69 209 ILE A CA 1
ATOM 1590 C C . ILE A 1 209 ? -20.812 -11.148 -9.422 1 98.69 209 ILE A C 1
ATOM 1592 O O . ILE A 1 209 ? -21.953 -11.406 -9.82 1 98.69 209 ILE A O 1
ATOM 1596 N N . LEU A 1 210 ? -19.844 -10.672 -10.18 1 98.5 210 LEU A N 1
ATOM 1597 C CA . LEU A 1 210 ? -20.094 -10.312 -11.57 1 98.5 210 LEU A CA 1
ATOM 1598 C C . LEU A 1 210 ? -19.125 -11.039 -12.5 1 98.5 210 LEU A C 1
ATOM 1600 O O . LEU A 1 210 ? -17.922 -11.086 -12.242 1 98.5 210 LEU A O 1
ATOM 1604 N N . SER A 1 211 ? -19.688 -11.602 -13.578 1 98.06 211 SER A N 1
ATOM 1605 C CA . SER A 1 211 ? -18.828 -11.812 -14.727 1 98.06 211 SER A CA 1
ATOM 1606 C C . SER A 1 211 ? -18.609 -10.516 -15.5 1 98.06 211 SER A C 1
ATOM 1608 O O . SER A 1 211 ? -19.531 -9.703 -15.633 1 98.06 211 SER A O 1
ATOM 1610 N N . GLY A 1 212 ? -17.406 -10.305 -15.891 1 95.88 212 GLY A N 1
ATOM 1611 C CA . GLY A 1 212 ? -17.156 -9.062 -16.594 1 95.88 212 GLY A CA 1
ATOM 1612 C C . GLY A 1 212 ? -15.797 -9.039 -17.281 1 95.88 212 GLY A C 1
ATOM 1613 O O . GLY A 1 212 ? -14.914 -9.836 -16.953 1 95.88 212 GLY A O 1
ATOM 1614 N N . GLY A 1 213 ? -15.656 -8.18 -18.312 1 95.19 213 GLY A N 1
ATOM 1615 C CA . GLY A 1 213 ? -14.406 -7.953 -19.016 1 95.19 213 GLY A CA 1
ATOM 1616 C C . GLY A 1 213 ? -13.75 -6.637 -18.672 1 95.19 213 GLY A C 1
ATOM 1617 O O . GLY A 1 213 ? -13.68 -6.266 -17.5 1 95.19 213 GLY A O 1
ATOM 1618 N N . LEU A 1 214 ? -13.219 -6.004 -19.641 1 94.06 214 LEU A N 1
ATOM 1619 C CA . LEU A 1 214 ? -12.422 -4.793 -19.5 1 94.06 214 LEU A CA 1
ATOM 1620 C C . LEU A 1 214 ? -13.242 -3.672 -18.875 1 94.06 214 LEU A C 1
ATOM 1622 O O . LEU A 1 214 ? -12.766 -2.969 -17.984 1 94.06 214 LEU A O 1
ATOM 1626 N N . ASP A 1 215 ? -14.453 -3.518 -19.312 1 95.69 215 ASP A N 1
ATOM 1627 C CA . ASP A 1 215 ? -15.305 -2.439 -18.797 1 95.69 215 ASP A CA 1
ATOM 1628 C C . ASP A 1 215 ? -15.586 -2.617 -17.312 1 95.69 215 ASP A C 1
ATOM 1630 O O . ASP A 1 215 ? -15.578 -1.647 -16.562 1 95.69 215 ASP A O 1
ATOM 1634 N N . CYS A 1 216 ? -15.906 -3.809 -16.969 1 98 216 CYS A N 1
ATOM 1635 C CA . CYS A 1 216 ? -16.141 -4.133 -15.57 1 98 216 CYS A CA 1
ATOM 1636 C C . CYS A 1 216 ? -14.906 -3.805 -14.727 1 98 216 CYS A C 1
ATOM 1638 O O . CYS A 1 216 ? -15.008 -3.096 -13.727 1 98 216 CYS A O 1
ATOM 1640 N N . GLY A 1 217 ? -13.766 -4.297 -15.188 1 97.94 217 GLY A N 1
ATOM 1641 C CA . GLY A 1 217 ? -12.523 -4.035 -14.484 1 97.94 217 GLY A CA 1
ATOM 1642 C C . GLY A 1 217 ? -12.211 -2.555 -14.352 1 97.94 217 GLY A C 1
ATOM 1643 O O . GLY A 1 217 ? -11.758 -2.102 -13.305 1 97.94 217 GLY A O 1
ATOM 1644 N N . LYS A 1 218 ? -12.461 -1.853 -15.367 1 97.88 218 LYS A N 1
ATOM 1645 C CA . LYS A 1 218 ? -12.195 -0.417 -15.383 1 97.88 218 LYS A CA 1
ATOM 1646 C C . LYS A 1 218 ? -13.047 0.311 -14.344 1 97.88 218 LYS A C 1
ATOM 1648 O O . LYS A 1 218 ? -12.539 1.143 -13.586 1 97.88 218 LYS A O 1
ATOM 1653 N N . VAL A 1 219 ? -14.344 -0 -14.312 1 98.62 219 VAL A N 1
ATOM 1654 C CA . VAL A 1 219 ? -15.242 0.659 -13.375 1 98.62 219 VAL A CA 1
ATOM 1655 C C . VAL A 1 219 ? -14.836 0.319 -11.938 1 98.62 219 VAL A C 1
ATOM 1657 O O . VAL A 1 219 ? -14.773 1.201 -11.078 1 98.62 219 VAL A O 1
ATOM 1660 N N . LEU A 1 220 ? -14.508 -0.91 -11.68 1 98.75 220 LEU A N 1
ATOM 1661 C CA . LEU A 1 220 ? -14.102 -1.33 -10.344 1 98.75 220 LEU A CA 1
ATOM 1662 C C . LEU A 1 220 ? -12.844 -0.584 -9.898 1 98.75 220 LEU A C 1
ATOM 1664 O O . LEU A 1 220 ? -12.656 -0.324 -8.711 1 98.75 220 LEU A O 1
ATOM 1668 N N . SER A 1 221 ? -12.016 -0.194 -10.844 1 98.38 221 SER A N 1
ATOM 1669 C CA . SER A 1 221 ? -10.727 0.416 -10.539 1 98.38 221 SER A CA 1
ATOM 1670 C C . SER A 1 221 ? -10.844 1.934 -10.445 1 98.38 221 SER A C 1
ATOM 1672 O O . SER A 1 221 ? -9.938 2.6 -9.93 1 98.38 221 SER A O 1
ATOM 1674 N N . THR A 1 222 ? -11.906 2.504 -10.961 1 98.25 222 THR A N 1
ATOM 1675 C CA . THR A 1 222 ? -11.961 3.959 -11.039 1 98.25 222 THR A CA 1
ATOM 1676 C C . THR A 1 222 ? -13.117 4.504 -10.203 1 98.25 222 THR A C 1
ATOM 1678 O O . THR A 1 222 ? -13.125 5.68 -9.836 1 98.25 222 THR A O 1
ATOM 1681 N N . HIS A 1 223 ? -14.156 3.689 -9.969 1 98.62 223 HIS A N 1
ATOM 1682 C CA . HIS A 1 223 ? -15.352 4.184 -9.297 1 98.62 223 HIS A CA 1
ATOM 1683 C C . HIS A 1 223 ? -15.016 4.781 -7.934 1 98.62 223 HIS A C 1
ATOM 1685 O O . HIS A 1 223 ? -14.336 4.145 -7.125 1 98.62 223 HIS A O 1
ATOM 1691 N N . PRO A 1 224 ? -15.492 5.957 -7.594 1 97.38 224 PRO A N 1
ATOM 1692 C CA . PRO A 1 224 ? -15.07 6.656 -6.379 1 97.38 224 PRO A CA 1
ATOM 1693 C C . PRO A 1 224 ? -15.539 5.957 -5.105 1 97.38 224 PRO A C 1
ATOM 1695 O O . PRO A 1 224 ? -14.953 6.16 -4.035 1 97.38 224 PRO A O 1
ATOM 1698 N N . LEU A 1 225 ? -16.547 5.105 -5.195 1 98.25 225 LEU A N 1
ATOM 1699 C CA . LEU A 1 225 ? -17.094 4.449 -4.012 1 98.25 225 LEU A CA 1
ATOM 1700 C C . LEU A 1 225 ? -16.266 3.225 -3.643 1 98.25 225 LEU A C 1
ATOM 1702 O O . LEU A 1 225 ? -16.391 2.693 -2.537 1 98.25 225 LEU A O 1
ATOM 1706 N N . VAL A 1 226 ? -15.453 2.736 -4.57 1 98.81 226 VAL A N 1
ATOM 1707 C CA . VAL A 1 226 ? -14.578 1.609 -4.27 1 98.81 226 VAL A CA 1
ATOM 1708 C C . VAL A 1 226 ? -13.359 2.098 -3.488 1 98.81 226 VAL A C 1
ATOM 1710 O O . VAL A 1 226 ? -12.641 3 -3.938 1 98.81 226 VAL A O 1
ATOM 1713 N N . ARG A 1 227 ? -13.141 1.447 -2.389 1 98.38 227 ARG A N 1
ATOM 1714 C CA . ARG A 1 227 ? -12.078 1.933 -1.511 1 98.38 227 ARG A CA 1
ATOM 1715 C C . ARG A 1 227 ? -10.805 1.109 -1.682 1 98.38 227 ARG A C 1
ATOM 1717 O O . ARG A 1 227 ? -9.711 1.572 -1.355 1 98.38 227 ARG A O 1
ATOM 1724 N N . LYS A 1 228 ? -10.93 -0.053 -2.094 1 98.5 228 LYS A N 1
ATOM 1725 C CA . LYS A 1 228 ? -9.781 -0.921 -2.354 1 98.5 228 LYS A CA 1
ATOM 1726 C C . LYS A 1 228 ? -10.047 -1.842 -3.541 1 98.5 228 LYS A C 1
ATOM 1728 O O . LYS A 1 228 ? -11.156 -2.371 -3.688 1 98.5 228 LYS A O 1
ATOM 1733 N N . VAL A 1 229 ? -9.062 -2.057 -4.367 1 98.62 229 VAL A N 1
ATOM 1734 C CA . VAL A 1 229 ? -9.117 -3.008 -5.473 1 98.62 229 VAL A CA 1
ATOM 1735 C C . VAL A 1 229 ? -7.957 -3.994 -5.367 1 98.62 229 VAL A C 1
ATOM 1737 O O . VAL A 1 229 ? -6.812 -3.594 -5.125 1 98.62 229 VAL A O 1
ATOM 1740 N N . THR A 1 230 ? -8.242 -5.277 -5.465 1 98.44 230 THR A N 1
ATOM 1741 C CA . THR A 1 230 ? -7.199 -6.297 -5.512 1 98.44 230 THR A CA 1
ATOM 1742 C C . THR A 1 230 ? -7.273 -7.09 -6.812 1 98.44 230 THR A C 1
ATOM 1744 O O . THR A 1 230 ? -8.328 -7.145 -7.453 1 98.44 230 THR A O 1
ATOM 1747 N N . LEU A 1 231 ? -6.156 -7.625 -7.199 1 98.19 231 LEU A N 1
ATOM 1748 C CA . LEU A 1 231 ? -6.055 -8.398 -8.43 1 98.19 231 LEU A CA 1
ATOM 1749 C C . LEU A 1 231 ? -5.156 -9.617 -8.234 1 98.19 231 LEU A C 1
ATOM 1751 O O . LEU A 1 231 ? -4.086 -9.516 -7.637 1 98.19 231 LEU A O 1
ATOM 1755 N N . ILE A 1 232 ? -5.617 -10.695 -8.586 1 97.94 232 ILE A N 1
ATOM 1756 C CA . ILE A 1 232 ? -4.77 -11.812 -8.984 1 97.94 232 ILE A CA 1
ATOM 1757 C C . ILE A 1 232 ? -4.734 -11.914 -10.508 1 97.94 232 ILE A C 1
ATOM 1759 O O . ILE A 1 232 ? -5.758 -12.18 -11.141 1 97.94 232 ILE A O 1
ATOM 1763 N N . GLY A 1 233 ? -3.598 -11.617 -11.086 1 96.62 233 GLY A N 1
ATOM 1764 C CA . GLY A 1 233 ? -3.584 -11.578 -12.539 1 96.62 233 GLY A CA 1
ATOM 1765 C C . GLY A 1 233 ? -2.232 -11.203 -13.117 1 96.62 233 GLY A C 1
ATOM 1766 O O . GLY A 1 233 ? -1.193 -11.547 -12.547 1 96.62 233 GLY A O 1
ATOM 1767 N N . SER A 1 234 ? -2.246 -10.609 -14.297 1 96.06 234 SER A N 1
ATOM 1768 C CA . SER A 1 234 ? -1.019 -10.32 -15.031 1 96.06 234 SER A CA 1
ATOM 1769 C C . SER A 1 234 ? -0.426 -8.977 -14.609 1 96.06 234 SER A C 1
ATOM 1771 O O . SER A 1 234 ? -1.135 -8.117 -14.086 1 96.06 234 SER A O 1
ATOM 1773 N N . VAL A 1 235 ? 0.866 -8.797 -14.875 1 96.62 235 VAL A N 1
ATOM 1774 C CA . VAL A 1 235 ? 1.594 -7.574 -14.539 1 96.62 235 VAL A CA 1
ATOM 1775 C C . VAL A 1 235 ? 0.998 -6.395 -15.305 1 96.62 235 VAL A C 1
ATOM 1777 O O . VAL A 1 235 ? 0.673 -5.363 -14.711 1 96.62 235 VAL A O 1
ATOM 1780 N N . PRO A 1 236 ? 0.712 -6.516 -16.609 1 96.62 236 PRO A N 1
ATOM 1781 C CA . PRO A 1 236 ? 0.136 -5.363 -17.312 1 96.62 236 PRO A CA 1
ATOM 1782 C C . PRO A 1 236 ? -1.215 -4.941 -16.75 1 96.62 236 PRO A C 1
ATOM 1784 O O . PRO A 1 236 ? -1.498 -3.744 -16.641 1 96.62 236 PRO A O 1
ATOM 1787 N N . THR A 1 237 ? -2.025 -5.93 -16.375 1 96.88 237 THR A N 1
ATOM 1788 C CA . THR A 1 237 ? -3.318 -5.602 -15.789 1 96.88 237 THR A CA 1
ATOM 1789 C C . THR A 1 237 ? -3.135 -4.898 -14.445 1 96.88 237 THR A C 1
ATOM 1791 O O . THR A 1 237 ? -3.826 -3.924 -14.148 1 96.88 237 THR A O 1
ATOM 1794 N N . GLY A 1 238 ? -2.215 -5.441 -13.656 1 97.31 238 GLY A N 1
ATOM 1795 C CA . GLY A 1 238 ? -1.914 -4.785 -12.391 1 97.31 238 GLY A CA 1
ATOM 1796 C C . GLY A 1 238 ? -1.496 -3.338 -12.555 1 97.31 238 GLY A C 1
ATOM 1797 O O . GLY A 1 238 ? -1.979 -2.461 -11.836 1 97.31 238 GLY A O 1
ATOM 1798 N N . LYS A 1 239 ? -0.617 -3.072 -13.508 1 97.56 239 LYS A N 1
ATOM 1799 C CA . LYS A 1 239 ? -0.153 -1.716 -13.781 1 97.56 239 LYS A CA 1
ATOM 1800 C C . LYS A 1 239 ? -1.306 -0.82 -14.234 1 97.56 239 LYS A C 1
ATOM 1802 O O . LYS A 1 239 ? -1.402 0.333 -13.805 1 97.56 239 LYS A O 1
ATOM 1807 N N . ALA A 1 240 ? -2.17 -1.343 -15.023 1 97.44 240 ALA A N 1
ATOM 1808 C CA . ALA A 1 240 ? -3.322 -0.586 -15.508 1 97.44 240 ALA A CA 1
ATOM 1809 C C . ALA A 1 240 ? -4.25 -0.204 -14.359 1 97.44 240 ALA A C 1
ATOM 1811 O O . ALA A 1 240 ? -4.727 0.93 -14.289 1 97.44 240 ALA A O 1
ATOM 1812 N N . ILE A 1 241 ? -4.539 -1.166 -13.508 1 97.62 241 ILE A N 1
ATOM 1813 C CA . ILE A 1 241 ? -5.406 -0.917 -12.367 1 97.62 241 ILE A CA 1
ATOM 1814 C C . ILE A 1 241 ? -4.766 0.12 -11.445 1 97.62 241 ILE A C 1
ATOM 1816 O O . ILE A 1 241 ? -5.445 1.027 -10.953 1 97.62 241 ILE A O 1
ATOM 1820 N N . GLN A 1 242 ? -3.461 -0.031 -11.195 1 97.19 242 GLN A N 1
ATOM 1821 C CA . GLN A 1 242 ? -2.752 0.922 -10.352 1 97.19 242 GLN A CA 1
ATOM 1822 C C . GLN A 1 242 ? -2.877 2.342 -10.891 1 97.19 242 GLN A C 1
ATOM 1824 O O . GLN A 1 242 ? -3.1 3.287 -10.133 1 97.19 242 GLN A O 1
ATOM 1829 N N . LYS A 1 243 ? -2.709 2.51 -12.148 1 97.31 243 LYS A N 1
ATOM 1830 C CA . LYS A 1 243 ? -2.842 3.816 -12.789 1 97.31 243 LYS A CA 1
ATOM 1831 C C . LYS A 1 243 ? -4.258 4.359 -12.641 1 97.31 243 LYS A C 1
ATOM 1833 O O . LYS A 1 243 ? -4.449 5.531 -12.312 1 97.31 243 LYS A O 1
ATOM 1838 N N . ALA A 1 244 ? -5.223 3.482 -12.906 1 97.12 244 ALA A N 1
ATOM 1839 C CA . ALA A 1 244 ? -6.629 3.873 -12.852 1 97.12 244 ALA A CA 1
ATOM 1840 C C . ALA A 1 244 ? -7.035 4.258 -11.43 1 97.12 244 ALA A C 1
ATOM 1842 O O . ALA A 1 244 ? -7.871 5.145 -11.234 1 97.12 244 ALA A O 1
ATOM 1843 N N . ALA A 1 245 ? -6.477 3.607 -10.453 1 96.69 245 ALA A N 1
ATOM 1844 C CA . ALA A 1 245 ? -6.836 3.789 -9.047 1 96.69 245 ALA A CA 1
ATOM 1845 C C . ALA A 1 245 ? -6.262 5.094 -8.5 1 96.69 245 ALA A C 1
ATOM 1847 O O . ALA A 1 245 ? -6.68 5.562 -7.438 1 96.69 245 ALA A O 1
ATOM 1848 N N . ALA A 1 246 ? -5.34 5.715 -9.195 1 96.38 246 ALA A N 1
ATOM 1849 C CA . ALA A 1 246 ? -4.559 6.84 -8.688 1 96.38 246 ALA A CA 1
ATOM 1850 C C . ALA A 1 246 ? -5.449 8.055 -8.445 1 96.38 246 ALA A C 1
ATOM 1852 O O . ALA A 1 246 ? -5.246 8.797 -7.477 1 96.38 246 ALA A O 1
ATOM 1853 N N . ASP A 1 247 ? -6.461 8.242 -9.227 1 95.62 247 ASP A N 1
ATOM 1854 C CA . ASP A 1 247 ? -7.27 9.461 -9.172 1 95.62 247 ASP A CA 1
ATOM 1855 C C . ASP A 1 247 ? -8.094 9.516 -7.891 1 95.62 247 ASP A C 1
ATOM 1857 O O . ASP A 1 247 ? -8.508 10.594 -7.465 1 95.62 247 ASP A O 1
ATOM 1861 N N . THR A 1 248 ? -8.336 8.391 -7.301 1 95.5 248 THR A N 1
ATOM 1862 C CA . THR A 1 248 ? -9.133 8.352 -6.078 1 95.5 248 THR A CA 1
ATOM 1863 C C . THR A 1 248 ? -8.289 7.887 -4.898 1 95.5 248 THR A C 1
ATOM 1865 O O . THR A 1 248 ? -8.805 7.668 -3.803 1 95.5 248 THR A O 1
ATOM 1868 N N . LEU A 1 249 ? -7.051 7.648 -5.129 1 96.44 249 LEU A N 1
ATOM 1869 C CA . LEU A 1 249 ? -6.102 7.195 -4.121 1 96.44 249 LEU A CA 1
ATOM 1870 C C . LEU A 1 249 ? -6.633 5.973 -3.381 1 96.44 249 LEU A C 1
ATOM 1872 O O . LEU A 1 249 ? -6.434 5.836 -2.172 1 96.44 249 LEU A O 1
ATOM 1876 N N . LYS A 1 250 ? -7.492 5.164 -4.086 1 96.75 250 LYS A N 1
ATOM 1877 C CA . LYS A 1 250 ? -7.949 3.934 -3.447 1 96.75 250 LYS A CA 1
ATOM 1878 C C . LYS A 1 250 ? -6.789 2.971 -3.211 1 96.75 250 LYS A C 1
ATOM 1880 O O . LYS A 1 250 ? -5.797 2.998 -3.939 1 96.75 250 LYS A O 1
ATOM 1885 N N . LEU A 1 251 ? -6.949 2.141 -2.193 1 97.38 251 LEU A N 1
ATOM 1886 C CA . LEU A 1 251 ? -5.941 1.136 -1.863 1 97.38 251 LEU A CA 1
ATOM 1887 C C . LEU A 1 251 ? -5.93 0.019 -2.9 1 97.38 251 LEU A C 1
ATOM 1889 O O . LEU A 1 251 ? -6.945 -0.253 -3.541 1 97.38 251 LEU A O 1
ATOM 1893 N N . THR A 1 252 ? -4.75 -0.531 -3.074 1 97 252 THR A N 1
ATOM 1894 C CA . THR A 1 252 ? -4.613 -1.636 -4.016 1 97 252 THR A CA 1
ATOM 1895 C C . THR A 1 252 ? -3.691 -2.715 -3.453 1 97 252 THR A C 1
ATOM 1897 O O . THR A 1 252 ? -2.828 -2.43 -2.621 1 97 252 THR A O 1
ATOM 1900 N N . SER A 1 253 ? -3.859 -3.951 -3.783 1 96.88 253 SER A N 1
ATOM 1901 C CA . SER A 1 253 ? -2.967 -5.09 -3.586 1 96.88 253 SER A CA 1
ATOM 1902 C C . SER A 1 253 ? -3.07 -6.082 -4.738 1 96.88 253 SER A C 1
ATOM 1904 O O . SER A 1 253 ? -4.152 -6.293 -5.285 1 96.88 253 SER A O 1
ATOM 1906 N N . TYR A 1 254 ? -1.878 -6.637 -5.078 1 96.56 254 TYR A N 1
ATOM 1907 C CA . TYR A 1 254 ? -1.799 -7.445 -6.289 1 96.56 254 TYR A CA 1
ATOM 1908 C C . TYR A 1 254 ? -0.982 -8.711 -6.051 1 96.56 254 TYR A C 1
ATOM 1910 O O . TYR A 1 254 ? 0.061 -8.664 -5.391 1 96.56 254 TYR A O 1
ATOM 1918 N N . GLU A 1 255 ? -1.47 -9.758 -6.469 1 97.5 255 GLU A N 1
ATOM 1919 C CA . GLU A 1 255 ? -0.686 -10.961 -6.758 1 97.5 255 GLU A CA 1
ATOM 1920 C C . GLU A 1 255 ? -0.534 -11.172 -8.258 1 97.5 255 GLU A C 1
ATOM 1922 O O . GLU A 1 255 ? -1.496 -11.539 -8.938 1 97.5 255 GLU A O 1
ATOM 1927 N N . LEU A 1 256 ? 0.647 -11 -8.727 1 97.25 256 LEU A N 1
ATOM 1928 C CA . LEU A 1 256 ? 0.839 -10.992 -10.172 1 97.25 256 LEU A CA 1
ATOM 1929 C C . LEU A 1 256 ? 1.755 -12.125 -10.602 1 97.25 256 LEU A C 1
ATOM 1931 O O . LEU A 1 256 ? 1.884 -13.133 -9.898 1 97.25 256 LEU A O 1
ATOM 1935 N N . GLY A 1 257 ? 2.238 -12.031 -11.812 1 94.75 257 GLY A N 1
ATOM 1936 C CA . GLY A 1 257 ? 2.914 -13.156 -12.445 1 94.75 257 GLY A CA 1
ATOM 1937 C C . GLY A 1 257 ? 4.266 -13.461 -11.828 1 94.75 257 GLY A C 1
ATOM 1938 O O . GLY A 1 257 ? 4.68 -12.805 -10.867 1 94.75 257 GLY A O 1
ATOM 1939 N N . GLY A 1 258 ? 4.832 -14.516 -12.312 1 95.88 258 GLY A N 1
ATOM 1940 C CA . GLY A 1 258 ? 6.141 -14.977 -11.875 1 95.88 258 GLY A CA 1
ATOM 1941 C C . GLY A 1 258 ? 6.918 -15.688 -12.969 1 95.88 258 GLY A C 1
ATOM 1942 O O . GLY A 1 258 ? 6.344 -16.109 -13.969 1 95.88 258 GLY A O 1
ATOM 1943 N N . LYS A 1 259 ? 8.172 -15.656 -12.906 1 98.31 259 LYS A N 1
ATOM 1944 C CA . LYS A 1 259 ? 9.148 -16.484 -13.602 1 98.31 259 LYS A CA 1
ATOM 1945 C C . LYS A 1 259 ? 10.164 -17.078 -12.633 1 98.31 259 LYS A C 1
ATOM 1947 O O . LYS A 1 259 ? 11.305 -16.609 -12.547 1 98.31 259 LYS A O 1
ATOM 1952 N N . ASN A 1 260 ? 9.719 -18.109 -12 1 98.62 260 ASN A N 1
ATOM 1953 C CA . ASN A 1 260 ? 10.258 -18.562 -10.711 1 98.62 260 ASN A CA 1
ATOM 1954 C C . ASN A 1 260 ? 11.391 -19.562 -10.898 1 98.62 260 ASN A C 1
ATOM 1956 O O . ASN A 1 260 ? 11.32 -20.422 -11.781 1 98.62 260 ASN A O 1
ATOM 1960 N N . ALA A 1 261 ? 12.383 -19.516 -10 1 98.81 261 ALA A N 1
ATOM 1961 C CA . ALA A 1 261 ? 13.586 -20.328 -10.117 1 98.81 261 ALA A CA 1
ATOM 1962 C C . ALA A 1 261 ? 13.578 -21.469 -9.102 1 98.81 261 ALA A C 1
ATOM 1964 O O . ALA A 1 261 ? 13.195 -21.266 -7.949 1 98.81 261 ALA A O 1
ATOM 1965 N N . LEU A 1 262 ? 13.875 -22.609 -9.531 1 98.94 262 LEU A N 1
ATOM 1966 C CA . LEU A 1 262 ? 14.312 -23.719 -8.688 1 98.94 262 LEU A CA 1
ATOM 1967 C C . LEU A 1 262 ? 15.812 -23.953 -8.852 1 98.94 262 LEU A C 1
ATOM 1969 O O . LEU A 1 262 ? 16.281 -24.219 -9.953 1 98.94 262 LEU A O 1
ATOM 1973 N N . ILE A 1 263 ? 16.531 -23.828 -7.77 1 98.94 263 ILE A N 1
ATOM 1974 C CA . ILE A 1 263 ? 17.984 -23.938 -7.797 1 98.94 263 ILE A CA 1
ATOM 1975 C C . ILE A 1 263 ? 18.406 -25.266 -7.16 1 98.94 263 ILE A C 1
ATOM 1977 O O . ILE A 1 263 ? 18 -25.578 -6.039 1 98.94 263 ILE A O 1
ATOM 1981 N N . ALA A 1 264 ? 19.266 -26 -7.848 1 98.88 264 ALA A N 1
ATOM 1982 C CA . ALA A 1 264 ? 19.766 -27.266 -7.305 1 98.88 264 ALA A CA 1
ATOM 1983 C C . ALA A 1 264 ? 21.281 -27.219 -7.117 1 98.88 264 ALA A C 1
ATOM 1985 O O . ALA A 1 264 ? 22.016 -27 -8.078 1 98.88 264 ALA A O 1
ATOM 1986 N N . TYR A 1 265 ? 21.703 -27.406 -5.945 1 98.75 265 TYR A N 1
ATOM 1987 C CA . TYR A 1 265 ? 23.125 -27.531 -5.621 1 98.75 265 TYR A CA 1
ATOM 1988 C C . TYR A 1 265 ? 23.594 -28.969 -5.766 1 98.75 265 TYR A C 1
ATOM 1990 O O . TYR A 1 265 ? 22.781 -29.891 -5.781 1 98.75 265 TYR A O 1
ATOM 1998 N N . PRO A 1 266 ? 24.922 -29.188 -5.809 1 98.19 266 PRO A N 1
ATOM 1999 C CA . PRO A 1 266 ? 25.438 -30.531 -6.074 1 98.19 266 PRO A CA 1
ATOM 2000 C C . PRO A 1 266 ? 25.062 -31.531 -4.98 1 98.19 266 PRO A C 1
ATOM 2002 O O . PRO A 1 266 ? 25 -32.719 -5.238 1 98.19 266 PRO A O 1
ATOM 2005 N N . ASP A 1 267 ? 24.781 -31.078 -3.793 1 98.19 267 ASP A N 1
ATOM 2006 C CA . ASP A 1 267 ? 24.547 -31.969 -2.666 1 98.19 267 ASP A CA 1
ATOM 2007 C C . ASP A 1 267 ? 23.047 -32.25 -2.502 1 98.19 267 ASP A C 1
ATOM 2009 O O . ASP A 1 267 ? 22.625 -32.844 -1.506 1 98.19 267 ASP A O 1
ATOM 2013 N N . ALA 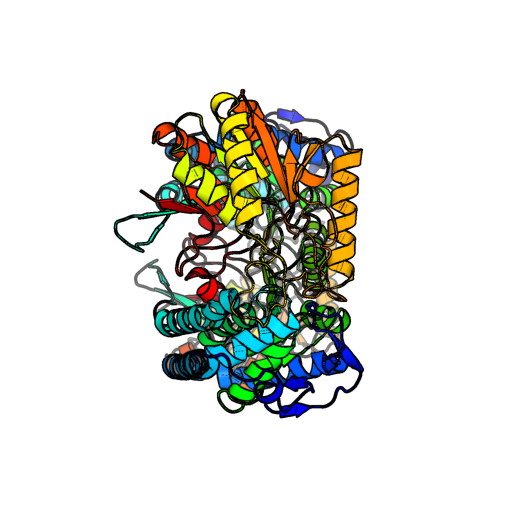A 1 268 ? 22.203 -31.828 -3.475 1 98.12 268 ALA A N 1
ATOM 2014 C CA . ALA A 1 268 ? 20.766 -32.062 -3.414 1 98.12 268 ALA A CA 1
ATOM 2015 C C . ALA A 1 268 ? 20.438 -33.531 -3.48 1 98.12 268 ALA A C 1
ATOM 2017 O O . ALA A 1 268 ? 21.109 -34.312 -4.176 1 98.12 268 ALA A O 1
ATOM 2018 N N . ASP A 1 269 ? 19.422 -33.969 -2.734 1 97.69 269 ASP A N 1
ATOM 2019 C CA . ASP A 1 269 ? 18.875 -35.312 -2.881 1 97.69 269 ASP A CA 1
ATOM 2020 C C . ASP A 1 269 ? 18.266 -35.5 -4.266 1 97.69 269 ASP A C 1
ATOM 2022 O O . ASP A 1 269 ? 17.266 -34.875 -4.602 1 97.69 269 ASP A O 1
ATOM 2026 N N . LEU A 1 270 ? 18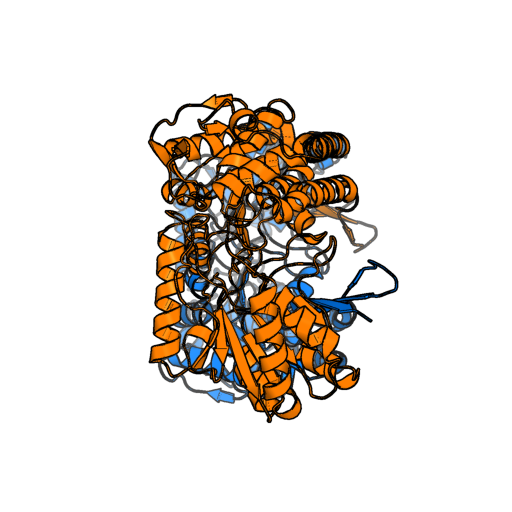.766 -36.406 -4.984 1 97.62 270 LEU A N 1
ATOM 2027 C CA . LEU A 1 270 ? 18.453 -36.531 -6.402 1 97.62 270 LEU A CA 1
ATOM 2028 C C . LEU A 1 270 ? 16.984 -36.938 -6.598 1 97.62 270 LEU A C 1
ATOM 2030 O O . LEU A 1 270 ? 16.312 -36.406 -7.488 1 97.62 270 LEU A O 1
ATOM 2034 N N . GLU A 1 271 ? 16.547 -37.844 -5.84 1 97.69 271 GLU A N 1
ATOM 2035 C CA . GLU A 1 271 ? 15.164 -38.312 -5.977 1 97.69 271 GLU A CA 1
ATOM 2036 C C . GLU A 1 271 ? 14.188 -37.188 -5.625 1 97.69 271 GLU A C 1
ATOM 2038 O O . GLU A 1 271 ? 13.25 -36.906 -6.383 1 97.69 271 GLU A O 1
ATOM 2043 N N . ARG A 1 272 ? 14.406 -36.531 -4.531 1 97.81 272 ARG A N 1
ATOM 2044 C CA . ARG A 1 272 ? 13.555 -35.438 -4.102 1 97.81 272 ARG A CA 1
ATOM 2045 C C . ARG A 1 272 ? 13.594 -34.281 -5.113 1 97.81 272 ARG A C 1
ATOM 2047 O O . ARG A 1 272 ? 12.555 -33.719 -5.43 1 97.81 272 ARG A O 1
ATOM 2054 N N . LEU A 1 273 ? 14.781 -34 -5.512 1 98.5 273 LEU A N 1
ATOM 2055 C CA . LEU A 1 273 ? 14.969 -32.938 -6.5 1 98.5 273 LEU A CA 1
ATOM 2056 C C . LEU A 1 273 ? 14.18 -33.219 -7.77 1 98.5 273 LEU A C 1
ATOM 2058 O O . LEU A 1 273 ? 13.414 -32.375 -8.242 1 98.5 273 LEU A O 1
ATOM 2062 N N . THR A 1 274 ? 14.336 -34.469 -8.305 1 98.5 274 THR A N 1
ATOM 2063 C CA . THR A 1 274 ? 13.664 -34.844 -9.531 1 98.5 274 THR A CA 1
ATOM 2064 C C . THR A 1 274 ? 12.148 -34.75 -9.375 1 98.5 274 THR A C 1
ATOM 2066 O O . THR A 1 274 ? 11.477 -34.125 -10.219 1 98.5 274 THR A O 1
ATOM 2069 N N . ASN A 1 275 ? 11.688 -35.312 -8.281 1 98.12 275 ASN A N 1
ATOM 2070 C CA . ASN A 1 275 ? 10.258 -35.25 -8.016 1 98.12 275 ASN A CA 1
ATOM 2071 C C . ASN A 1 275 ? 9.773 -33.812 -7.895 1 98.12 275 ASN A C 1
ATOM 2073 O O . ASN A 1 275 ? 8.688 -33.469 -8.383 1 98.12 275 ASN A O 1
ATOM 2077 N N . SER A 1 276 ? 10.523 -32.969 -7.293 1 98.5 276 SER A N 1
ATOM 2078 C CA . SER A 1 276 ? 10.117 -31.594 -7.023 1 98.5 276 SER A CA 1
ATOM 2079 C C . SER A 1 276 ? 10.18 -30.75 -8.289 1 98.5 276 SER A C 1
ATOM 2081 O O . SER A 1 276 ? 9.375 -29.828 -8.469 1 98.5 276 SER A O 1
ATOM 2083 N N . ILE A 1 277 ? 11.133 -30.969 -9.148 1 98.62 277 ILE A N 1
ATOM 2084 C CA . ILE A 1 277 ? 11.188 -30.266 -10.43 1 98.62 277 ILE A CA 1
ATOM 2085 C C . ILE A 1 277 ? 9.906 -30.531 -11.219 1 98.62 277 ILE A C 1
ATOM 2087 O O . ILE 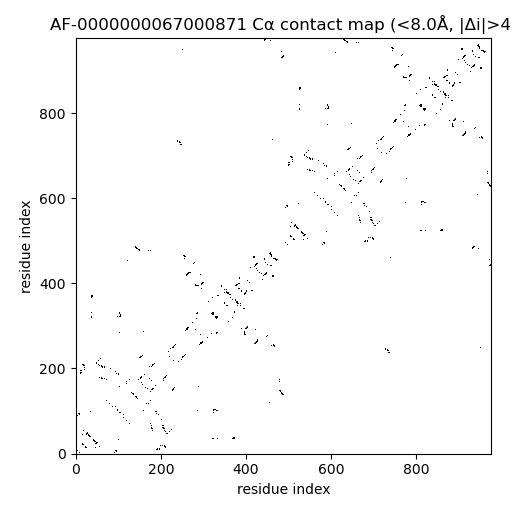A 1 277 ? 9.289 -29.609 -11.75 1 98.62 277 ILE A O 1
ATOM 2091 N N . VAL A 1 278 ? 9.531 -31.797 -11.195 1 97.94 278 VAL A N 1
ATOM 2092 C CA . VAL A 1 278 ? 8.328 -32.219 -11.914 1 97.94 278 VAL A CA 1
ATOM 2093 C C . VAL A 1 278 ? 7.098 -31.578 -11.266 1 97.94 278 VAL A C 1
ATOM 2095 O O . VAL A 1 278 ? 6.266 -30.984 -11.953 1 97.94 278 VAL A O 1
ATOM 2098 N N . ALA A 1 279 ? 7.02 -31.672 -9.992 1 97.12 279 ALA A N 1
ATOM 2099 C CA . ALA A 1 279 ? 5.871 -31.156 -9.266 1 97.12 279 ALA A CA 1
ATOM 2100 C C . ALA A 1 279 ? 5.809 -29.625 -9.359 1 97.12 279 ALA A C 1
ATOM 2102 O O . ALA A 1 279 ? 4.727 -29.047 -9.484 1 97.12 279 ALA A O 1
ATOM 2103 N N . GLY A 1 280 ? 6.961 -28.969 -9.281 1 97.81 280 GLY A N 1
ATOM 2104 C CA . GLY A 1 280 ? 7.055 -27.531 -9.211 1 97.81 280 GLY A CA 1
ATOM 2105 C C . GLY A 1 280 ? 6.578 -26.828 -10.477 1 97.81 280 GLY A C 1
ATOM 2106 O O . GLY A 1 280 ? 6.117 -25.688 -10.43 1 97.81 280 GLY A O 1
ATOM 2107 N N . MET A 1 281 ? 6.641 -27.469 -11.57 1 97.31 281 MET A N 1
ATOM 2108 C CA . MET A 1 281 ? 6.219 -26.875 -12.844 1 97.31 281 MET A CA 1
ATOM 2109 C C . MET A 1 281 ? 4.699 -26.891 -12.969 1 97.31 281 MET A C 1
ATOM 2111 O O . MET A 1 281 ? 4.137 -26.188 -13.812 1 97.31 281 MET A O 1
ATOM 2115 N N . ASN A 1 282 ? 4.051 -27.766 -12.203 1 96.88 282 ASN A N 1
ATOM 2116 C CA . ASN A 1 282 ? 2.594 -27.828 -12.188 1 96.88 282 ASN A CA 1
ATOM 2117 C C . ASN A 1 282 ? 2.039 -28.234 -13.555 1 96.88 282 ASN A C 1
ATOM 2119 O O . ASN A 1 282 ? 1.095 -27.609 -14.047 1 96.88 282 ASN A O 1
ATOM 2123 N N . PHE A 1 283 ? 2.543 -29.281 -14.109 1 97.12 283 PHE A N 1
ATOM 2124 C CA . PHE A 1 283 ? 2.086 -29.766 -15.406 1 97.12 283 PHE A CA 1
ATOM 2125 C C . PHE A 1 283 ? 0.625 -30.188 -15.336 1 97.12 283 PHE A C 1
ATOM 2127 O O . PHE A 1 283 ? -0.104 -30.094 -16.328 1 97.12 283 PHE A O 1
ATOM 2134 N N . GLY A 1 284 ? 0.205 -30.641 -14.18 1 94.94 284 GLY A N 1
ATOM 2135 C CA . GLY A 1 284 ? -1.186 -31.047 -14.039 1 94.94 284 GLY A CA 1
ATOM 2136 C C . GLY A 1 284 ? -2.166 -29.969 -14.484 1 94.94 284 GLY A C 1
ATOM 2137 O O . GLY A 1 284 ? -3.156 -30.266 -15.156 1 94.94 284 GLY A O 1
ATOM 2138 N N . TRP A 1 285 ? -1.842 -28.766 -14.211 1 94.88 285 TRP A N 1
ATOM 2139 C CA . TRP A 1 285 ? -2.656 -27.609 -14.609 1 94.88 285 TRP A CA 1
ATOM 2140 C C . TRP A 1 285 ? -2.111 -26.969 -15.875 1 94.88 285 TRP A C 1
ATOM 2142 O O . TRP A 1 285 ? -2.377 -25.797 -16.141 1 94.88 285 TRP A O 1
ATOM 2152 N N . CYS A 1 286 ? -1.305 -27.703 -16.547 1 95.69 286 CYS A N 1
ATOM 2153 C CA . CYS A 1 286 ? -0.651 -27.234 -17.766 1 95.69 286 CYS A CA 1
ATOM 2154 C C . CYS A 1 286 ? 0.216 -26.016 -17.469 1 95.69 286 CYS A C 1
ATOM 2156 O O . CYS A 1 286 ? 0.265 -25.078 -18.281 1 95.69 286 CYS A O 1
ATOM 2158 N N . GLY A 1 287 ? 0.746 -25.969 -16.312 1 96.44 287 GLY A N 1
ATOM 2159 C CA . GLY A 1 287 ? 1.639 -24.875 -15.977 1 96.44 287 GLY A CA 1
ATOM 2160 C C . GLY A 1 287 ? 0.909 -23.578 -15.703 1 96.44 287 GLY A C 1
ATOM 2161 O O . GLY A 1 287 ? 1.539 -22.531 -15.508 1 96.44 287 GLY A O 1
ATOM 2162 N N . GLN A 1 288 ? -0.455 -23.562 -15.672 1 96.69 288 GLN A N 1
ATOM 2163 C CA . GLN A 1 288 ? -1.226 -22.359 -15.375 1 96.69 288 GLN A CA 1
ATOM 2164 C C . GLN A 1 288 ? -1.263 -22.094 -13.875 1 96.69 288 GLN A C 1
ATOM 2166 O O . GLN A 1 288 ? -2.336 -22.078 -13.266 1 96.69 288 GLN A O 1
ATOM 2171 N N . SER A 1 289 ? -0.139 -21.844 -13.383 1 95.62 289 SER A N 1
ATOM 2172 C CA . SER A 1 289 ? 0.084 -21.531 -11.969 1 95.62 289 SER A CA 1
ATOM 2173 C C . SER A 1 289 ? 1.137 -20.453 -11.797 1 95.62 289 SER A C 1
ATOM 2175 O O . SER A 1 289 ? 2.254 -20.562 -12.305 1 95.62 289 SER A O 1
ATOM 2177 N N . CYS A 1 290 ? 0.814 -19.453 -11.062 1 93.88 290 CYS A N 1
ATOM 2178 C CA . CYS A 1 290 ? 1.71 -18.312 -10.891 1 93.88 290 CYS A CA 1
ATOM 2179 C C . CYS A 1 290 ? 2.965 -18.719 -10.125 1 93.88 290 CYS A C 1
ATOM 2181 O O . CYS A 1 290 ? 4.023 -18.109 -10.297 1 93.88 290 CYS A O 1
ATOM 2183 N N . GLY A 1 291 ? 2.889 -19.734 -9.344 1 95.06 291 GLY A N 1
ATOM 2184 C CA . GLY A 1 291 ? 4.004 -20.156 -8.516 1 95.06 291 GLY A CA 1
ATOM 2185 C C . GLY A 1 291 ? 4.871 -21.203 -9.172 1 95.06 291 GLY A C 1
ATOM 2186 O O . GLY A 1 291 ? 5.824 -21.703 -8.562 1 95.06 291 GLY A O 1
ATOM 2187 N N . SER A 1 292 ? 4.629 -21.547 -10.391 1 97.25 292 SER A N 1
ATOM 2188 C CA . SER A 1 292 ? 5.371 -22.609 -11.07 1 97.25 292 SER A CA 1
ATOM 2189 C C . SER A 1 292 ? 6.859 -22.281 -11.141 1 97.25 292 SER A C 1
ATOM 2191 O O . SER A 1 292 ? 7.238 -21.172 -11.539 1 97.25 292 SER A O 1
ATOM 2193 N N . THR A 1 293 ? 7.684 -23.188 -10.719 1 98.25 293 THR A N 1
ATOM 2194 C CA . THR A 1 293 ? 9.125 -23.031 -10.906 1 98.25 293 THR A CA 1
ATOM 2195 C C . THR A 1 293 ? 9.531 -23.469 -12.32 1 98.25 293 THR A C 1
ATOM 2197 O O . THR A 1 293 ? 10.133 -24.531 -12.5 1 98.25 293 THR A O 1
ATOM 2200 N N . SER A 1 294 ? 9.312 -22.547 -13.266 1 98.38 294 SER A N 1
ATOM 2201 C CA . SER A 1 294 ? 9.445 -22.859 -14.68 1 98.38 294 SER A CA 1
ATOM 2202 C C . SER A 1 294 ? 10.891 -22.734 -15.141 1 98.38 294 SER A C 1
ATOM 2204 O O . SER A 1 294 ? 11.234 -23.125 -16.266 1 98.38 294 SER A O 1
ATOM 2206 N N . ARG A 1 295 ? 11.773 -22.156 -14.32 1 98.75 295 ARG A N 1
ATOM 2207 C CA . ARG A 1 295 ? 13.219 -22.141 -14.547 1 98.75 295 ARG A CA 1
ATOM 2208 C C . ARG A 1 295 ? 13.938 -23.031 -13.547 1 98.75 295 ARG A C 1
ATOM 2210 O O . ARG A 1 295 ? 13.859 -22.812 -12.336 1 98.75 295 ARG A O 1
ATOM 2217 N N . VAL A 1 296 ? 14.594 -24 -14.07 1 98.88 296 VAL A N 1
ATOM 2218 C CA . VAL A 1 296 ? 15.359 -24.891 -13.203 1 98.88 296 VAL A CA 1
ATOM 2219 C C . VAL A 1 296 ? 16.859 -24.688 -13.453 1 98.88 296 VAL A C 1
ATOM 2221 O O . VAL A 1 296 ? 17.328 -24.906 -14.57 1 98.88 296 VAL A O 1
ATOM 2224 N N . PHE A 1 297 ? 17.516 -24.234 -12.422 1 98.94 297 PHE A N 1
ATOM 2225 C CA . PHE A 1 297 ? 18.969 -24.062 -12.477 1 98.94 297 PHE A CA 1
ATOM 2226 C C . PHE A 1 297 ? 19.688 -25.266 -11.852 1 98.94 297 PHE A C 1
ATOM 2228 O O . PHE A 1 297 ? 19.688 -25.406 -10.625 1 98.94 297 PHE A O 1
ATOM 2235 N N . LEU A 1 298 ? 20.297 -26.109 -12.68 1 98.88 298 LEU A N 1
ATOM 2236 C CA . LEU A 1 298 ? 21 -27.297 -12.211 1 98.88 298 LEU A CA 1
ATOM 2237 C C . LEU A 1 298 ? 22.516 -27.062 -12.211 1 98.88 298 LEU A C 1
ATOM 2239 O O . LEU A 1 298 ? 23.078 -26.594 -13.203 1 98.88 298 LEU A O 1
ATOM 2243 N N . HIS A 1 299 ? 23.109 -27.359 -11.078 1 98.69 299 HIS A N 1
ATOM 2244 C CA . HIS A 1 299 ? 24.578 -27.391 -11.109 1 98.69 299 HIS A CA 1
ATOM 2245 C C . HIS A 1 299 ? 25.062 -28.375 -12.18 1 98.69 299 HIS A C 1
ATOM 2247 O O . HIS A 1 299 ? 24.453 -29.422 -12.398 1 98.69 299 HIS A O 1
ATOM 2253 N N . GLU A 1 300 ? 26.203 -28.078 -12.695 1 98.31 300 GLU A N 1
ATOM 2254 C CA . GLU A 1 300 ? 26.781 -28.875 -13.781 1 98.31 300 GLU A CA 1
ATOM 2255 C C . GLU A 1 300 ? 26.938 -30.328 -13.383 1 98.31 300 GLU A C 1
ATOM 2257 O O . GLU A 1 300 ? 26.781 -31.234 -14.211 1 98.31 300 GLU A O 1
ATOM 2262 N N . ALA A 1 301 ? 27.172 -30.562 -12.156 1 98.25 301 ALA A N 1
ATOM 2263 C CA . ALA A 1 301 ? 27.438 -31.922 -11.656 1 98.25 301 ALA A CA 1
ATOM 2264 C C . ALA A 1 301 ? 26.156 -32.75 -11.672 1 98.25 301 ALA A C 1
ATOM 2266 O O . ALA A 1 301 ? 26.234 -34 -11.664 1 98.25 301 ALA A O 1
ATOM 2267 N N . LEU A 1 302 ? 25 -32.125 -11.734 1 98.12 302 LEU A N 1
ATOM 2268 C CA . LEU A 1 302 ? 23.703 -32.812 -11.648 1 98.12 302 LEU A CA 1
ATOM 2269 C C . LEU A 1 302 ? 23 -32.812 -12.992 1 98.12 302 LEU A C 1
ATOM 2271 O O . LEU A 1 302 ? 22.062 -33.562 -13.211 1 98.12 302 LEU A O 1
ATOM 2275 N N . HIS A 1 303 ? 23.406 -31.953 -13.836 1 98.06 303 HIS A N 1
ATOM 2276 C CA . HIS A 1 303 ? 22.594 -31.484 -14.953 1 98.06 303 HIS A CA 1
ATOM 2277 C C . HIS A 1 303 ? 22.109 -32.625 -15.82 1 98.06 303 HIS A C 1
ATOM 2279 O O . HIS A 1 303 ? 20.906 -32.844 -15.984 1 98.06 303 HIS A O 1
ATOM 2285 N N . ASP A 1 304 ? 23.016 -33.469 -16.359 1 98.06 304 ASP A N 1
ATOM 2286 C CA . ASP A 1 304 ? 22.641 -34.469 -17.359 1 98.06 304 ASP A CA 1
ATOM 2287 C C . ASP A 1 304 ? 21.781 -35.562 -16.734 1 98.06 304 ASP A C 1
ATOM 2289 O O . ASP A 1 304 ? 20.781 -35.969 -17.297 1 98.06 304 ASP A O 1
ATOM 2293 N N . GLU A 1 305 ? 22.172 -35.969 -15.562 1 98.38 305 GLU A N 1
ATOM 2294 C CA . GLU A 1 305 ? 21.422 -37.031 -14.891 1 98.38 305 GLU A CA 1
ATOM 2295 C C . GLU A 1 305 ? 20.016 -36.562 -14.523 1 98.38 305 GLU A C 1
ATOM 2297 O O . GLU A 1 305 ? 19.047 -37.281 -14.766 1 98.38 305 GLU A O 1
ATOM 2302 N N . VAL A 1 306 ? 19.922 -35.438 -13.938 1 98.69 306 VAL A N 1
ATOM 2303 C CA . VAL A 1 306 ? 18.625 -34.906 -13.508 1 98.69 306 VAL A CA 1
ATOM 2304 C C . VAL A 1 306 ? 17.75 -34.625 -14.719 1 98.69 306 VAL A C 1
ATOM 2306 O O . VAL A 1 306 ? 16.547 -34.906 -14.695 1 98.69 306 VAL A O 1
ATOM 2309 N N . LEU A 1 307 ? 18.297 -34.062 -15.789 1 98.5 307 LEU A N 1
ATOM 2310 C CA . LEU A 1 307 ? 17.547 -33.781 -17 1 98.5 307 LEU A CA 1
ATOM 2311 C C . LEU A 1 307 ? 16.906 -35.062 -17.547 1 98.5 307 LEU A C 1
ATOM 2313 O O . LEU A 1 307 ? 15.719 -35.062 -17.891 1 98.5 307 LEU A O 1
ATOM 2317 N N . ASP A 1 308 ? 17.688 -36.156 -17.609 1 98.5 308 ASP A N 1
ATOM 2318 C CA . ASP A 1 308 ? 17.172 -37.438 -18.109 1 98.5 308 ASP A CA 1
ATOM 2319 C C . ASP A 1 308 ? 16.047 -37.938 -17.219 1 98.5 308 ASP A C 1
ATOM 2321 O O . ASP A 1 308 ? 15.016 -38.375 -17.719 1 98.5 308 ASP A O 1
ATOM 2325 N N . ARG A 1 309 ? 16.281 -37.875 -15.938 1 98.38 309 ARG A N 1
ATOM 2326 C CA . ARG A 1 309 ? 15.273 -38.344 -14.984 1 98.38 309 ARG A CA 1
ATOM 2327 C C . ARG A 1 309 ? 13.977 -37.562 -15.109 1 98.38 309 ARG A C 1
ATOM 2329 O O . ARG A 1 309 ? 12.891 -38.125 -15.102 1 98.38 309 ARG A O 1
ATOM 2336 N N . VAL A 1 310 ? 14.133 -36.281 -15.195 1 98.56 310 VAL A N 1
ATOM 2337 C CA . VAL A 1 310 ? 12.977 -35.375 -15.289 1 98.56 310 VAL A CA 1
ATOM 2338 C C . VAL A 1 310 ? 12.227 -35.625 -16.594 1 98.56 310 VAL A C 1
ATOM 2340 O O . VAL A 1 310 ? 11 -35.75 -16.594 1 98.56 310 VAL A O 1
ATOM 2343 N N . ARG A 1 311 ? 12.984 -35.719 -17.703 1 98.31 311 ARG A N 1
ATOM 2344 C CA . ARG A 1 311 ? 12.391 -36 -19 1 98.31 311 ARG A CA 1
ATOM 2345 C C . ARG A 1 311 ? 11.57 -37.281 -18.953 1 98.31 311 ARG A C 1
ATOM 2347 O O . ARG A 1 311 ? 10.406 -37.312 -19.359 1 98.31 311 ARG A O 1
ATOM 2354 N N . ASP A 1 312 ? 12.133 -38.312 -18.438 1 98.12 312 ASP A N 1
ATOM 2355 C CA . ASP A 1 312 ? 11.484 -39.625 -18.406 1 98.12 312 ASP A CA 1
ATOM 2356 C C . ASP A 1 312 ? 10.242 -39.594 -17.516 1 98.12 312 ASP A C 1
ATOM 2358 O O . ASP A 1 312 ? 9.203 -40.156 -17.859 1 98.12 312 ASP A O 1
ATOM 2362 N N . LYS A 1 313 ? 10.438 -38.969 -16.422 1 97.94 313 LYS A N 1
ATOM 2363 C CA . LYS A 1 313 ? 9.312 -38.875 -15.484 1 97.94 313 LYS A CA 1
ATOM 2364 C C . LYS A 1 313 ? 8.156 -38.094 -16.062 1 97.94 313 LYS A C 1
ATOM 2366 O O . LYS A 1 313 ? 6.996 -38.5 -15.961 1 97.94 313 LYS A O 1
ATOM 2371 N N . ILE A 1 314 ? 8.414 -36.969 -16.656 1 97.56 314 ILE A N 1
ATOM 2372 C CA . ILE A 1 314 ? 7.375 -36.125 -17.234 1 97.56 314 ILE A CA 1
ATOM 2373 C C . ILE A 1 314 ? 6.691 -36.875 -18.391 1 97.56 314 ILE A C 1
ATOM 2375 O O . ILE A 1 314 ? 5.461 -36.875 -18.484 1 97.56 314 ILE A O 1
ATOM 2379 N N . ALA A 1 315 ? 7.418 -37.562 -19.203 1 95.81 315 ALA A N 1
ATOM 2380 C CA . ALA A 1 315 ? 6.902 -38.281 -20.375 1 95.81 315 ALA A CA 1
ATOM 2381 C C . ALA A 1 315 ? 5.926 -39.375 -19.969 1 95.81 315 ALA A C 1
ATOM 2383 O O . ALA A 1 315 ? 4.973 -39.688 -20.688 1 95.81 315 ALA A O 1
ATOM 2384 N N . THR A 1 316 ? 6.113 -39.875 -18.766 1 95.19 316 THR A N 1
ATOM 2385 C CA . THR A 1 316 ? 5.312 -41 -18.359 1 95.19 316 THR A CA 1
ATOM 2386 C C . THR A 1 316 ? 4.188 -40.562 -17.422 1 95.19 316 THR A C 1
ATOM 2388 O O . THR A 1 316 ? 3.178 -41.281 -17.297 1 95.19 316 THR A O 1
ATOM 2391 N N . SER A 1 317 ? 4.348 -39.469 -16.859 1 95.56 317 SER A N 1
ATOM 2392 C CA . SER A 1 317 ? 3.443 -39.094 -15.766 1 95.56 317 SER A CA 1
ATOM 2393 C C . SER A 1 317 ? 2.311 -38.219 -16.266 1 95.56 317 SER A C 1
ATOM 2395 O O . SER A 1 317 ? 1.275 -38.094 -15.602 1 95.56 317 SER A O 1
ATOM 2397 N N . PHE A 1 318 ? 2.523 -37.531 -17.359 1 95.38 318 PHE A N 1
ATOM 2398 C CA . PHE A 1 318 ? 1.545 -36.531 -17.766 1 95.38 318 PHE A CA 1
ATOM 2399 C C . PHE A 1 318 ? 1.06 -36.812 -19.188 1 95.38 318 PHE A C 1
ATOM 2401 O O . PHE A 1 318 ? 1.848 -36.781 -20.141 1 95.38 318 PHE A O 1
ATOM 2408 N N . LYS A 1 319 ? -0.209 -37.031 -19.281 1 92.38 319 LYS A N 1
ATOM 2409 C CA . LYS A 1 319 ? -0.898 -37.219 -20.562 1 92.38 319 LYS A CA 1
ATOM 2410 C C . LYS A 1 319 ? -2.121 -36.312 -20.656 1 92.38 319 LYS A C 1
ATOM 2412 O O . LYS A 1 319 ? -3.094 -36.469 -19.922 1 92.38 319 LYS A O 1
ATOM 2417 N N . PRO A 1 320 ? -2.078 -35.344 -21.594 1 95.81 320 PRO A N 1
ATOM 2418 C CA . PRO A 1 320 ? -3.24 -34.469 -21.781 1 95.81 320 PRO A CA 1
ATOM 2419 C C . PRO A 1 320 ? -4.52 -35.25 -22.078 1 95.81 320 PRO A C 1
ATOM 2421 O O . PRO A 1 320 ? -4.484 -36.25 -22.812 1 95.81 320 PRO A O 1
ATOM 2424 N N . GLY A 1 321 ? -5.57 -34.844 -21.469 1 95.81 321 GLY A N 1
ATOM 2425 C CA . GLY A 1 321 ? -6.852 -35.5 -21.672 1 95.81 321 GLY A CA 1
ATOM 2426 C C . GLY A 1 321 ? -8.031 -34.656 -21.234 1 95.81 321 GLY A C 1
ATOM 2427 O O . GLY A 1 321 ? -7.852 -33.5 -20.812 1 95.81 321 GLY A O 1
ATOM 2428 N N . ASN A 1 322 ? -9.195 -35.25 -21.391 1 95.06 322 ASN A N 1
ATOM 2429 C CA . ASN A 1 322 ? -10.43 -34.531 -21.031 1 95.06 322 ASN A CA 1
ATOM 2430 C C . ASN A 1 322 ? -10.422 -34.125 -19.562 1 95.06 322 ASN A C 1
ATOM 2432 O O . ASN A 1 322 ? -10.344 -34.969 -18.672 1 95.06 322 ASN A O 1
ATOM 2436 N N . PRO A 1 323 ? -10.594 -32.844 -19.281 1 96.62 323 PRO A N 1
ATOM 2437 C CA . PRO A 1 323 ? -10.438 -32.344 -17.906 1 96.62 323 PRO A CA 1
ATOM 2438 C C . PRO A 1 323 ? -11.461 -32.906 -16.938 1 96.62 323 PRO A C 1
ATOM 2440 O O . PRO A 1 323 ? -11.211 -33 -15.734 1 96.62 323 PRO A O 1
ATOM 2443 N N . ILE A 1 324 ? -12.625 -33.344 -17.375 1 95.62 324 ILE A N 1
ATOM 2444 C CA . ILE A 1 324 ? -13.672 -33.781 -16.469 1 95.62 324 ILE A CA 1
ATOM 2445 C C . ILE A 1 324 ? -13.594 -35.281 -16.297 1 95.62 324 ILE A C 1
ATOM 2447 O O . ILE A 1 324 ? -14.43 -35.906 -15.609 1 95.62 324 ILE A O 1
ATOM 2451 N N . ASP A 1 325 ? -12.633 -36 -16.984 1 94.69 325 ASP A N 1
ATOM 2452 C CA . ASP A 1 325 ? -12.297 -37.406 -16.719 1 94.69 325 ASP A CA 1
ATOM 2453 C C . ASP A 1 325 ? -11.375 -37.5 -15.5 1 94.69 325 ASP A C 1
ATOM 2455 O O . ASP A 1 325 ? -10.266 -36.969 -15.508 1 94.69 325 ASP A O 1
ATOM 2459 N N . PRO A 1 326 ? -11.766 -38.188 -14.453 1 94.19 326 PRO A N 1
ATOM 2460 C CA . PRO A 1 326 ? -10.977 -38.281 -13.227 1 94.19 326 PRO A CA 1
ATOM 2461 C C . PRO A 1 326 ? -9.602 -38.938 -13.461 1 94.19 326 PRO A C 1
ATOM 2463 O O . PRO A 1 326 ? -8.719 -38.812 -12.609 1 94.19 326 PRO A O 1
ATOM 2466 N N . LYS A 1 327 ? -9.359 -39.562 -14.586 1 94.25 327 LYS A N 1
ATOM 2467 C CA . LYS A 1 327 ? -8.094 -40.219 -14.867 1 94.25 327 LYS A CA 1
ATOM 2468 C C . LYS A 1 327 ? -7.109 -39.281 -15.539 1 94.25 327 LYS A C 1
ATOM 2470 O O . LYS A 1 327 ? -5.922 -39.594 -15.656 1 94.25 327 LYS A O 1
ATOM 2475 N N . THR A 1 328 ? -7.625 -38.156 -15.953 1 95.75 328 THR A N 1
ATOM 2476 C CA . THR A 1 328 ? -6.777 -37.188 -16.656 1 95.75 328 THR A CA 1
ATOM 2477 C C . THR A 1 328 ? -5.664 -36.688 -15.734 1 95.75 328 THR A C 1
ATOM 2479 O O . THR A 1 328 ? -5.922 -36.281 -14.602 1 95.75 328 THR A O 1
ATOM 2482 N N . THR A 1 329 ? -4.422 -36.688 -16.219 1 96.06 329 THR A N 1
ATOM 2483 C CA . THR A 1 329 ? -3.27 -36.25 -15.43 1 96.06 329 THR A CA 1
ATOM 2484 C C . THR A 1 329 ? -2.828 -34.844 -15.805 1 96.06 329 THR A C 1
ATOM 2486 O O . THR A 1 329 ? -2.104 -34.188 -15.055 1 96.06 329 THR A O 1
ATOM 2489 N N . MET A 1 330 ? -3.121 -34.406 -16.938 1 96.88 330 MET A N 1
ATOM 2490 C CA . MET A 1 330 ? -2.863 -33.062 -17.406 1 96.88 330 MET A CA 1
ATOM 2491 C C . MET A 1 330 ? -4.02 -32.562 -18.266 1 96.88 330 MET A C 1
ATOM 2493 O O . MET A 1 330 ? -4.523 -33.281 -19.125 1 96.88 330 MET A O 1
ATOM 2497 N N . GLY A 1 331 ? -4.457 -31.375 -17.969 1 96.94 331 GLY A N 1
ATOM 2498 C CA . GLY A 1 331 ? -5.625 -30.844 -18.656 1 96.94 331 GLY A CA 1
ATOM 2499 C C . GLY A 1 331 ? -5.273 -29.969 -19.844 1 96.94 331 GLY A C 1
ATOM 2500 O O . GLY A 1 331 ? -4.336 -30.281 -20.578 1 96.94 331 GLY A O 1
ATOM 2501 N N . ALA A 1 332 ? -6.164 -29.031 -20.141 1 98.06 332 ALA A N 1
ATOM 2502 C CA . ALA A 1 332 ? -6.027 -28.109 -21.25 1 98.06 332 ALA A CA 1
ATOM 2503 C C . ALA A 1 332 ? -5.738 -26.688 -20.766 1 98.06 332 ALA A C 1
ATOM 2505 O O . ALA A 1 332 ? -5.918 -26.391 -19.578 1 98.06 332 ALA A O 1
ATOM 2506 N N . LEU A 1 333 ? -5.184 -25.891 -21.656 1 98.38 333 LEU A N 1
ATOM 2507 C CA . LEU A 1 333 ? -5.09 -24.453 -21.375 1 98.38 333 LEU A CA 1
ATOM 2508 C C . LEU A 1 333 ? -6.469 -23.797 -21.422 1 98.38 333 LEU A C 1
ATOM 2510 O O . LEU A 1 333 ? -7.367 -24.281 -22.109 1 98.38 333 LEU A O 1
ATOM 2514 N N . VAL A 1 334 ? -6.664 -22.719 -20.75 1 98.12 334 VAL A N 1
ATOM 2515 C CA . VAL A 1 334 ? -7.965 -22.156 -20.406 1 98.12 334 VAL A CA 1
ATOM 2516 C C . VAL A 1 334 ? -8.656 -21.641 -21.656 1 98.12 334 VAL A C 1
ATOM 2518 O O . VAL A 1 334 ? -9.883 -21.531 -21.703 1 98.12 334 VAL A O 1
ATOM 2521 N N . SER A 1 335 ? -7.887 -21.344 -22.734 1 98 335 SER A N 1
ATOM 2522 C CA . SER A 1 335 ? -8.453 -20.75 -23.938 1 98 335 SER A CA 1
ATOM 2523 C C . SER A 1 335 ? -7.594 -21.047 -25.156 1 98 335 SER A C 1
ATOM 2525 O O . SER A 1 335 ? -6.449 -21.5 -25.031 1 98 335 SER A O 1
ATOM 2527 N N . LYS A 1 336 ? -8.203 -20.766 -26.328 1 98 336 LYS A N 1
ATOM 2528 C CA . LYS A 1 336 ? -7.449 -20.891 -27.578 1 98 336 LYS A CA 1
ATOM 2529 C C . LYS A 1 336 ? -6.301 -19.891 -27.625 1 98 336 LYS A C 1
ATOM 2531 O O . LYS A 1 336 ? -5.203 -20.219 -28.078 1 98 336 LYS A O 1
ATOM 2536 N N . ALA A 1 337 ? -6.551 -18.75 -27.156 1 97.56 337 ALA A N 1
ATOM 2537 C CA . ALA A 1 337 ? -5.516 -17.719 -27.109 1 97.56 337 ALA A CA 1
ATOM 2538 C C . ALA A 1 337 ? -4.332 -18.156 -26.266 1 97.56 337 ALA A C 1
ATOM 2540 O O . ALA A 1 337 ? -3.178 -17.906 -26.609 1 97.56 337 ALA A O 1
ATOM 2541 N N . ALA A 1 338 ? -4.605 -18.75 -25.141 1 98.06 338 ALA A N 1
ATOM 2542 C CA . ALA A 1 338 ? -3.547 -19.266 -24.266 1 98.06 338 ALA A CA 1
ATOM 2543 C C . ALA A 1 338 ? -2.75 -20.375 -24.969 1 98.06 338 ALA A C 1
ATOM 2545 O O . ALA A 1 338 ? -1.521 -20.406 -24.891 1 98.06 338 ALA A O 1
ATOM 2546 N N . GLN A 1 339 ? -3.459 -21.25 -25.656 1 98.5 339 GLN A N 1
ATOM 2547 C CA . GLN A 1 339 ? -2.783 -22.297 -26.406 1 98.5 339 GLN A CA 1
ATOM 2548 C C . GLN A 1 339 ? -1.84 -21.703 -27.453 1 98.5 339 GLN A C 1
ATOM 2550 O O . GLN A 1 339 ? -0.679 -22.109 -27.547 1 98.5 339 GLN A O 1
ATOM 2555 N N . ASP A 1 340 ? -2.365 -20.766 -28.188 1 98.56 340 ASP A N 1
ATOM 2556 C CA . ASP A 1 340 ? -1.578 -20.125 -29.234 1 98.56 340 ASP A CA 1
ATOM 2557 C C . ASP A 1 340 ? -0.336 -19.438 -28.641 1 98.56 340 ASP A C 1
ATOM 2559 O O . ASP A 1 340 ? 0.748 -19.516 -29.234 1 98.56 340 ASP A O 1
ATOM 2563 N N . ARG A 1 341 ? -0.474 -18.797 -27.547 1 98.06 341 ARG A N 1
ATOM 2564 C CA . ARG A 1 341 ? 0.641 -18.141 -26.875 1 98.06 341 ARG A CA 1
ATOM 2565 C C . ARG A 1 341 ? 1.721 -19.141 -26.484 1 98.06 341 ARG A C 1
ATOM 2567 O O . ARG A 1 341 ? 2.906 -18.922 -26.75 1 98.06 341 ARG A O 1
ATOM 2574 N N . VAL A 1 342 ? 1.32 -20.234 -25.875 1 98.62 342 VAL A N 1
ATOM 2575 C CA . VAL A 1 342 ? 2.273 -21.234 -25.422 1 98.62 342 VAL A CA 1
ATOM 2576 C C . VAL A 1 342 ? 3.02 -21.812 -26.625 1 98.62 342 VAL A C 1
ATOM 2578 O O . VAL A 1 342 ? 4.246 -21.969 -26.594 1 98.62 342 VAL A O 1
ATOM 2581 N N . LEU A 1 343 ? 2.275 -22.094 -27.688 1 98.69 343 LEU A N 1
ATOM 2582 C CA . LEU A 1 343 ? 2.896 -22.656 -28.891 1 98.69 343 LEU A CA 1
ATOM 2583 C C . LEU A 1 343 ? 3.857 -21.641 -29.516 1 98.69 343 LEU A C 1
ATOM 2585 O O . LEU A 1 343 ? 4.902 -22.031 -30.047 1 98.69 343 LEU A O 1
ATOM 2589 N N . ARG A 1 344 ? 3.508 -20.406 -29.484 1 98.69 344 ARG A N 1
ATOM 2590 C CA . ARG A 1 344 ? 4.422 -19.375 -29.953 1 98.69 344 ARG A CA 1
ATOM 2591 C C . ARG A 1 344 ? 5.711 -19.375 -29.141 1 98.69 344 ARG A C 1
ATOM 2593 O O . ARG A 1 344 ? 6.801 -19.203 -29.688 1 98.69 344 ARG A O 1
ATOM 2600 N N . TYR A 1 345 ? 5.648 -19.578 -27.859 1 98.69 345 TYR A N 1
ATOM 2601 C CA . TYR A 1 345 ? 6.836 -19.578 -27.016 1 98.69 345 TYR A CA 1
ATOM 2602 C C . TYR A 1 345 ? 7.691 -20.812 -27.297 1 98.69 345 TYR A C 1
ATOM 2604 O O . TYR A 1 345 ? 8.914 -20.781 -27.125 1 98.69 345 TYR A O 1
ATOM 2612 N N . VAL A 1 346 ? 7.027 -21.906 -27.672 1 98.75 346 VAL A N 1
ATOM 2613 C CA . VAL A 1 346 ? 7.797 -23.078 -28.094 1 98.75 346 VAL A CA 1
ATOM 2614 C C . VAL A 1 346 ? 8.68 -22.703 -29.281 1 98.75 346 VAL A C 1
ATOM 2616 O O . VAL A 1 346 ? 9.883 -23 -29.281 1 98.75 346 VAL A O 1
ATOM 2619 N N . GLU A 1 347 ? 8.094 -22.047 -30.188 1 98.69 347 GLU A N 1
ATOM 2620 C CA . GLU A 1 347 ? 8.859 -21.625 -31.359 1 98.69 347 GLU A CA 1
ATOM 2621 C C . GLU A 1 347 ? 9.938 -20.609 -30.984 1 98.69 347 GLU A C 1
ATOM 2623 O O . GLU A 1 347 ? 11.039 -20.641 -31.531 1 98.69 347 GLU A O 1
ATOM 2628 N N . VAL A 1 348 ? 9.617 -19.734 -30.125 1 98.62 348 VAL A N 1
ATOM 2629 C CA . VAL A 1 348 ? 10.578 -18.75 -29.625 1 98.62 348 VAL A CA 1
ATOM 2630 C C . VAL A 1 348 ? 11.773 -19.469 -29 1 98.62 348 VAL A C 1
ATOM 2632 O O . VAL A 1 348 ? 12.93 -19.109 -29.266 1 98.62 348 VAL A O 1
ATOM 2635 N N . GLY A 1 349 ? 11.508 -20.469 -28.125 1 98.56 349 GLY A N 1
ATOM 2636 C CA . GLY A 1 349 ? 12.578 -21.234 -27.516 1 98.56 349 GLY A CA 1
ATOM 2637 C C . GLY A 1 349 ? 13.516 -21.875 -28.516 1 98.56 349 GLY A C 1
ATOM 2638 O O . GLY A 1 349 ? 14.734 -21.766 -28.406 1 98.56 349 GLY A O 1
ATOM 2639 N N . LYS A 1 350 ? 12.898 -22.438 -29.562 1 98.5 350 LYS A N 1
ATOM 2640 C CA . LYS A 1 350 ? 13.688 -23.047 -30.625 1 98.5 350 LYS A CA 1
ATOM 2641 C C . LYS A 1 350 ? 14.516 -22 -31.375 1 98.5 350 LYS A C 1
ATOM 2643 O O . LYS A 1 350 ? 15.719 -22.188 -31.578 1 98.5 350 LYS A O 1
ATOM 2648 N N . LYS A 1 351 ? 13.867 -20.953 -31.719 1 98.44 351 LYS A N 1
ATOM 2649 C CA . LYS A 1 351 ? 14.508 -19.891 -32.469 1 98.44 351 LYS A CA 1
ATOM 2650 C C . LYS A 1 351 ? 15.672 -19.281 -31.703 1 98.44 351 LYS A C 1
ATOM 2652 O O . LYS A 1 351 ? 16.703 -18.922 -32.281 1 98.44 351 LYS A O 1
ATOM 2657 N N . ASP A 1 352 ? 15.484 -19.172 -30.375 1 98.44 352 ASP A N 1
ATOM 2658 C CA . ASP A 1 352 ? 16.5 -18.562 -29.531 1 98.44 352 ASP A CA 1
ATOM 2659 C C . ASP A 1 352 ? 17.672 -19.531 -29.281 1 98.44 352 ASP A C 1
ATOM 2661 O O . ASP A 1 352 ? 18.688 -19.141 -28.719 1 98.44 352 ASP A O 1
ATOM 2665 N N . GLY A 1 353 ? 17.531 -20.781 -29.656 1 98.38 353 GLY A N 1
ATOM 2666 C CA . GLY A 1 353 ? 18.641 -21.703 -29.625 1 98.38 353 GLY A CA 1
ATOM 2667 C C . GLY A 1 353 ? 18.516 -22.75 -28.531 1 98.38 353 GLY A C 1
ATOM 2668 O O . GLY A 1 353 ? 19.438 -23.562 -28.344 1 98.38 353 GLY A O 1
ATOM 2669 N N . ALA A 1 354 ? 17.453 -22.812 -27.797 1 98.69 354 ALA A N 1
ATOM 2670 C CA . ALA A 1 354 ? 17.25 -23.844 -26.781 1 98.69 354 ALA A CA 1
ATOM 2671 C C . ALA A 1 354 ? 16.969 -25.203 -27.438 1 98.69 354 ALA A C 1
ATOM 2673 O O . ALA A 1 354 ? 16.438 -25.25 -28.562 1 98.69 354 ALA A O 1
ATOM 2674 N N . ARG A 1 355 ? 17.328 -26.203 -26.781 1 98.56 355 ARG A N 1
ATOM 2675 C CA . ARG A 1 355 ? 17.078 -27.547 -27.281 1 98.56 355 ARG A CA 1
ATOM 2676 C C . ARG A 1 355 ? 15.773 -28.109 -26.75 1 98.56 355 ARG A C 1
ATOM 2678 O O . ARG A 1 355 ? 15.609 -28.266 -25.531 1 98.56 355 ARG A O 1
ATOM 2685 N N . LEU A 1 356 ? 14.875 -28.391 -27.625 1 98.69 356 LEU A N 1
ATOM 2686 C CA . LEU A 1 356 ? 13.633 -29.062 -27.25 1 98.69 356 LEU A CA 1
ATOM 2687 C C . LEU A 1 356 ? 13.891 -30.516 -26.875 1 98.69 356 LEU A C 1
ATOM 2689 O O . LEU A 1 356 ? 14.297 -31.312 -27.719 1 98.69 356 LEU A O 1
ATOM 2693 N N . VAL A 1 357 ? 13.664 -30.891 -25.656 1 98.5 357 VAL A N 1
ATOM 2694 C CA . VAL A 1 357 ? 13.969 -32.219 -25.125 1 98.5 357 VAL A CA 1
ATOM 2695 C C . VAL A 1 357 ? 12.711 -33.094 -25.156 1 98.5 357 VAL A C 1
ATOM 2697 O O . VAL A 1 357 ? 12.797 -34.312 -25.328 1 98.5 357 VAL A O 1
ATOM 2700 N N . LEU A 1 358 ? 11.625 -32.5 -24.953 1 98.12 358 LEU A N 1
ATOM 2701 C CA . LEU A 1 358 ? 10.344 -33.188 -24.875 1 98.12 358 LEU A CA 1
ATOM 2702 C C . LEU A 1 358 ? 9.195 -32.281 -25.281 1 98.12 358 LEU A C 1
ATOM 2704 O O . LEU A 1 358 ? 9.211 -31.094 -24.953 1 98.12 358 LEU A O 1
ATOM 2708 N N . GLY A 1 359 ? 8.195 -32.781 -26 1 97.81 359 GLY A N 1
ATOM 2709 C CA . GLY A 1 359 ? 6.918 -32.125 -26.234 1 97.81 359 GLY A CA 1
ATOM 2710 C C . GLY A 1 359 ? 7.004 -31.016 -27.234 1 97.81 359 GLY A C 1
ATOM 2711 O O . GLY A 1 359 ? 7.641 -31.156 -28.281 1 97.81 359 GLY A O 1
ATOM 2712 N N . GLY A 1 360 ? 6.223 -29.922 -27.016 1 96.75 360 GLY A N 1
ATOM 2713 C CA . GLY A 1 360 ? 6.27 -28.703 -27.812 1 96.75 360 GLY A CA 1
ATOM 2714 C C . GLY A 1 360 ? 5.234 -28.656 -28.922 1 96.75 360 GLY A C 1
ATOM 2715 O O . GLY A 1 360 ? 5.332 -27.859 -29.844 1 96.75 360 GLY A O 1
ATOM 2716 N N . LYS A 1 361 ? 4.281 -29.531 -28.828 1 97.12 361 LYS A N 1
ATOM 2717 C CA . LYS A 1 361 ? 3.275 -29.562 -29.891 1 97.12 361 LYS A CA 1
ATOM 2718 C C . LYS A 1 361 ? 1.889 -29.844 -29.328 1 97.12 361 LYS A C 1
ATOM 2720 O O . LYS A 1 361 ? 1.746 -30.125 -28.125 1 97.12 361 LYS A O 1
ATOM 2725 N N . VAL A 1 362 ? 0.86 -29.688 -30.141 1 97.44 362 VAL A N 1
ATOM 2726 C CA . VAL A 1 362 ? -0.498 -30.125 -29.812 1 97.44 362 VAL A CA 1
ATOM 2727 C C . VAL A 1 362 ? -0.581 -31.641 -29.859 1 97.44 362 VAL A C 1
ATOM 2729 O O . VAL A 1 362 ? -0.159 -32.281 -30.828 1 97.44 362 VAL A O 1
ATOM 2732 N N . PRO A 1 363 ? -0.988 -32.219 -28.766 1 95.88 363 PRO A N 1
ATOM 2733 C CA . PRO A 1 363 ? -1.069 -33.688 -28.781 1 95.88 363 PRO A CA 1
ATOM 2734 C C . PRO A 1 363 ? -2.045 -34.219 -29.844 1 95.88 363 PRO A C 1
ATOM 2736 O O . PRO A 1 363 ? -3.037 -33.531 -30.156 1 95.88 363 PRO A O 1
ATOM 2739 N N . GLU A 1 364 ? -1.647 -35.438 -30.266 1 88.69 364 GLU A N 1
ATOM 2740 C CA . GLU A 1 364 ? -2.49 -36.125 -31.25 1 88.69 364 GLU A CA 1
ATOM 2741 C C . GLU A 1 364 ? -3.338 -37.188 -30.594 1 88.69 364 GLU A C 1
ATOM 2743 O O . GLU A 1 364 ? -2.863 -37.906 -29.703 1 88.69 364 GLU A O 1
ATOM 2748 N N . GLY A 1 365 ? -4.52 -37.031 -30.297 1 84.38 365 GLY A N 1
ATOM 2749 C CA . GLY A 1 365 ? -5.359 -38.062 -29.719 1 84.38 365 GLY A CA 1
ATOM 2750 C C . GLY A 1 365 ? -6.836 -37.75 -29.75 1 84.38 365 GLY A C 1
ATOM 2751 O O . GLY A 1 365 ? -7.207 -36.562 -29.828 1 84.38 365 GLY A O 1
ATOM 2752 N N . ALA A 1 366 ? -7.566 -38.781 -29.703 1 83.31 366 ALA A N 1
ATOM 2753 C CA . ALA A 1 366 ? -9.016 -38.625 -29.719 1 83.31 366 ALA A CA 1
ATOM 2754 C C . ALA A 1 366 ? -9.516 -37.875 -28.484 1 83.31 366 ALA A C 1
ATOM 2756 O O . ALA A 1 366 ? -10.445 -37.062 -28.578 1 83.31 366 ALA A O 1
ATOM 2757 N N . ASP A 1 367 ? -8.859 -38 -27.438 1 88.94 367 ASP A N 1
ATOM 2758 C CA . ASP A 1 367 ? -9.281 -37.406 -26.172 1 88.94 367 ASP A CA 1
ATOM 2759 C C . ASP A 1 367 ? -8.922 -35.906 -26.094 1 88.94 367 ASP A C 1
ATOM 2761 O O . ASP A 1 367 ? -9.352 -35.219 -25.188 1 88.94 367 ASP A O 1
ATOM 2765 N N . THR A 1 368 ? -8.203 -35.438 -27 1 93.56 368 THR A N 1
ATOM 2766 C CA . THR A 1 368 ? -7.738 -34.062 -26.969 1 93.56 368 THR A CA 1
ATOM 2767 C C . THR A 1 368 ? -8.258 -33.281 -28.172 1 93.56 368 THR A C 1
ATOM 2769 O O . THR A 1 368 ? -7.938 -32.125 -28.344 1 93.56 368 THR A O 1
ATOM 2772 N N . LYS A 1 369 ? -9.031 -33.969 -28.969 1 94.06 369 LYS A N 1
ATOM 2773 C CA . LYS A 1 369 ? -9.516 -33.344 -30.203 1 94.06 369 LYS A CA 1
ATOM 2774 C C . LYS A 1 369 ? -10.375 -32.125 -29.906 1 94.06 369 LYS A C 1
ATOM 2776 O O . LYS A 1 369 ? -11.289 -32.188 -29.094 1 94.06 369 LYS A O 1
ATOM 2781 N N . GLY A 1 370 ? -10.016 -31.031 -30.578 1 94.94 370 GLY A N 1
ATOM 2782 C CA . GLY A 1 370 ? -10.797 -29.812 -30.484 1 94.94 370 GLY A CA 1
ATOM 2783 C C . GLY A 1 370 ? -10.461 -28.984 -29.266 1 94.94 370 GLY A C 1
ATOM 2784 O O . GLY A 1 370 ? -10.828 -27.812 -29.188 1 94.94 370 GLY A O 1
ATOM 2785 N N . GLY A 1 371 ? -9.789 -29.594 -28.312 1 97.69 371 GLY A N 1
ATOM 2786 C CA . GLY A 1 371 ? -9.461 -28.891 -27.094 1 97.69 371 GLY A CA 1
ATOM 2787 C C . GLY A 1 371 ? -8.18 -28.078 -27.188 1 97.69 371 GLY A C 1
ATOM 2788 O O . GLY A 1 371 ? -7.484 -28.125 -28.203 1 97.69 371 GLY A O 1
ATOM 2789 N N . TYR A 1 372 ? -7.891 -27.312 -26.172 1 98.38 372 TYR A N 1
ATOM 2790 C CA . TYR A 1 372 ? -6.762 -26.391 -26.156 1 98.38 372 TYR A CA 1
ATOM 2791 C C . TYR A 1 372 ? -5.566 -27 -25.438 1 98.38 372 TYR A C 1
ATOM 2793 O O . TYR A 1 372 ? -5.117 -26.484 -24.406 1 98.38 372 TYR A O 1
ATOM 2801 N N . PHE A 1 373 ? -5.035 -28.078 -25.969 1 98.38 373 PHE A N 1
ATOM 2802 C CA . PHE A 1 373 ? -3.994 -28.859 -25.312 1 98.38 373 PHE A CA 1
ATOM 2803 C C . PHE A 1 373 ? -2.621 -28.516 -25.875 1 98.38 373 PHE A C 1
ATOM 2805 O O . PHE A 1 373 ? -2.5 -28.156 -27.047 1 98.38 373 PHE A O 1
ATOM 2812 N N . VAL A 1 374 ? -1.628 -28.531 -25.031 1 98.25 374 VAL A N 1
ATOM 2813 C CA . VAL A 1 374 ? -0.21 -28.531 -25.375 1 98.25 374 VAL A CA 1
ATOM 2814 C C . VAL A 1 374 ? 0.519 -29.609 -24.578 1 98.25 374 VAL A C 1
ATOM 2816 O O . VAL A 1 374 ? 0.232 -29.828 -23.406 1 98.25 374 VAL A O 1
ATOM 2819 N N . GLU A 1 375 ? 1.352 -30.328 -25.172 1 97.81 375 GLU A N 1
ATOM 2820 C CA . GLU A 1 375 ? 2.129 -31.359 -24.5 1 97.81 375 GLU A CA 1
ATOM 2821 C C . GLU A 1 375 ? 3.055 -30.75 -23.453 1 97.81 375 GLU A C 1
ATOM 2823 O O . GLU A 1 375 ? 3.521 -29.625 -23.609 1 97.81 375 GLU A O 1
ATOM 2828 N N . PRO A 1 376 ? 3.277 -31.547 -22.281 1 98 376 PRO A N 1
ATOM 2829 C CA . PRO A 1 376 ? 4.355 -31.078 -21.406 1 98 376 PRO A CA 1
ATOM 2830 C C . PRO A 1 376 ? 5.676 -30.891 -22.141 1 98 376 PRO A C 1
ATOM 2832 O O . PRO A 1 376 ? 6.094 -31.766 -22.906 1 98 376 PRO A O 1
ATOM 2835 N N . THR A 1 377 ? 6.293 -29.75 -21.953 1 98.69 377 THR A N 1
ATOM 2836 C CA . THR A 1 377 ? 7.422 -29.344 -22.797 1 98.69 377 THR A CA 1
ATOM 2837 C C . THR A 1 377 ? 8.648 -29.047 -21.938 1 98.69 377 THR A C 1
ATOM 2839 O O . THR A 1 377 ? 8.539 -28.406 -20.891 1 98.69 377 THR A O 1
ATOM 2842 N N . ILE A 1 378 ? 9.797 -29.578 -22.359 1 98.81 378 ILE A N 1
ATOM 2843 C CA . ILE A 1 378 ? 11.062 -29.312 -21.672 1 98.81 378 ILE A CA 1
ATOM 2844 C C . ILE A 1 378 ? 12.078 -28.75 -22.656 1 98.81 378 ILE A C 1
ATOM 2846 O O . ILE A 1 378 ? 12.305 -29.344 -23.719 1 98.81 378 ILE A O 1
ATOM 2850 N N . PHE A 1 379 ? 12.594 -27.625 -22.344 1 98.88 379 PHE A N 1
ATOM 2851 C CA . PHE A 1 379 ? 13.758 -27.094 -23.062 1 98.88 379 PHE A CA 1
ATOM 2852 C C . PHE A 1 379 ? 15.016 -27.219 -22.203 1 98.88 379 PHE A C 1
ATOM 2854 O O . PHE A 1 379 ? 14.992 -26.938 -21.016 1 98.88 379 PHE A O 1
ATOM 2861 N N . SER A 1 380 ? 16.062 -27.703 -22.75 1 98.62 380 SER A N 1
ATOM 2862 C CA . SER A 1 380 ? 17.391 -27.656 -22.156 1 98.62 380 SER A CA 1
ATOM 2863 C C . SER A 1 380 ? 18.328 -26.734 -22.938 1 98.62 380 SER A C 1
ATOM 2865 O O . SER A 1 380 ? 17.969 -26.234 -23.984 1 98.62 380 SER A O 1
ATOM 2867 N N . GLY A 1 381 ? 19.453 -26.453 -22.344 1 98.38 381 GLY A N 1
ATOM 2868 C CA . GLY A 1 381 ? 20.359 -25.516 -22.969 1 98.38 381 GLY A CA 1
ATOM 2869 C C . GLY A 1 381 ? 19.844 -24.094 -22.953 1 98.38 381 GLY A C 1
ATOM 2870 O O . GLY A 1 381 ? 20.25 -23.266 -23.781 1 98.38 381 GLY A O 1
ATOM 2871 N N . VAL A 1 382 ? 18.938 -23.828 -22.156 1 98.81 382 VAL A N 1
ATOM 2872 C CA . VAL A 1 382 ? 18.391 -22.484 -22.016 1 98.81 382 VAL A CA 1
ATOM 2873 C C . VAL A 1 382 ? 19.391 -21.578 -21.297 1 98.81 382 VAL A C 1
ATOM 2875 O O . VAL A 1 382 ? 20.062 -22 -20.359 1 98.81 382 VAL A O 1
ATOM 2878 N N . THR A 1 383 ? 19.547 -20.359 -21.766 1 98.44 383 THR A N 1
ATOM 2879 C CA . THR A 1 383 ? 20.359 -19.328 -21.125 1 98.44 383 THR A CA 1
ATOM 2880 C C . THR A 1 383 ? 19.484 -18.156 -20.688 1 98.44 383 THR A C 1
ATOM 2882 O O . THR A 1 383 ? 18.375 -17.984 -21.188 1 98.44 383 THR A O 1
ATOM 2885 N N . GLN A 1 384 ? 20.031 -17.406 -19.797 1 97.94 384 GLN A N 1
ATOM 2886 C CA . GLN A 1 384 ? 19.266 -16.297 -19.25 1 97.94 384 GLN A CA 1
ATOM 2887 C C . GLN A 1 384 ? 18.969 -15.25 -20.312 1 97.94 384 GLN A C 1
ATOM 2889 O O . GLN A 1 384 ? 18.094 -14.398 -20.141 1 97.94 384 GLN A O 1
ATOM 2894 N N . LYS A 1 385 ? 19.547 -15.266 -21.422 1 97.88 385 LYS A N 1
ATOM 2895 C CA . LYS A 1 385 ? 19.328 -14.297 -22.5 1 97.88 385 LYS A CA 1
ATOM 2896 C C . LYS A 1 385 ? 18.062 -14.648 -23.297 1 97.88 385 LYS A C 1
ATOM 2898 O O . LYS A 1 385 ? 17.547 -13.812 -24.047 1 97.88 385 LYS A O 1
ATOM 2903 N N . MET A 1 386 ? 17.656 -15.906 -23.234 1 98.62 386 MET A N 1
ATOM 2904 C CA . MET A 1 386 ? 16.531 -16.375 -24.031 1 98.62 386 MET A CA 1
ATOM 2905 C C . MET A 1 386 ? 15.203 -15.898 -23.453 1 98.62 386 MET A C 1
ATOM 2907 O O . MET A 1 386 ? 15.07 -15.781 -22.234 1 98.62 386 MET A O 1
ATOM 2911 N N . ARG A 1 387 ? 14.172 -15.688 -24.25 1 98.06 387 ARG A N 1
ATOM 2912 C CA . ARG A 1 387 ? 12.883 -15.141 -23.844 1 98.06 387 ARG A CA 1
ATOM 2913 C C . ARG A 1 387 ? 12.148 -16.109 -22.922 1 98.06 387 ARG A C 1
ATOM 2915 O O . ARG A 1 387 ? 11.484 -15.688 -21.969 1 98.06 387 ARG A O 1
ATOM 2922 N N . ILE A 1 388 ? 12.281 -17.406 -23.062 1 98.62 388 ILE A N 1
ATOM 2923 C CA . ILE A 1 388 ? 11.57 -18.391 -22.25 1 98.62 388 ILE A CA 1
ATOM 2924 C C . ILE A 1 388 ? 12.172 -18.438 -20.859 1 98.62 388 ILE A C 1
ATOM 2926 O O . ILE A 1 388 ? 11.586 -19.016 -19.938 1 98.62 388 ILE A O 1
ATOM 2930 N N . ALA A 1 389 ? 13.367 -17.844 -20.656 1 98.56 389 ALA A N 1
ATOM 2931 C CA . ALA A 1 389 ? 13.961 -17.75 -19.328 1 98.56 389 ALA A CA 1
ATOM 2932 C C . ALA A 1 389 ? 13.508 -16.469 -18.625 1 98.56 389 ALA A C 1
ATOM 2934 O O . ALA A 1 389 ? 13.68 -16.328 -17.406 1 98.56 389 ALA A O 1
ATOM 2935 N N . ASN A 1 390 ? 12.945 -15.562 -19.328 1 98.19 390 ASN A N 1
ATOM 2936 C CA . ASN A 1 390 ? 12.727 -14.234 -18.766 1 98.19 390 ASN A CA 1
ATOM 2937 C C . ASN A 1 390 ? 11.242 -13.898 -18.703 1 98.19 390 ASN A C 1
ATOM 2939 O O . ASN A 1 390 ? 10.812 -13.148 -17.812 1 98.19 390 ASN A O 1
ATOM 2943 N N . GLU A 1 391 ? 10.43 -14.375 -19.609 1 97.75 391 GLU A N 1
ATOM 2944 C CA . GLU A 1 391 ? 9.031 -13.977 -19.75 1 97.75 391 GLU A CA 1
ATOM 2945 C C . GLU A 1 391 ? 8.102 -15.039 -19.172 1 97.75 391 GLU A C 1
ATOM 2947 O O . GLU A 1 391 ? 8.375 -16.234 -19.281 1 97.75 391 GLU A O 1
ATOM 2952 N N . GLU A 1 392 ? 7.051 -14.656 -18.547 1 97.19 392 GLU A N 1
ATOM 2953 C CA . GLU A 1 392 ? 6.039 -15.594 -18.062 1 97.19 392 GLU A CA 1
ATOM 2954 C C . GLU A 1 392 ? 5.234 -16.172 -19.219 1 97.19 392 GLU A C 1
ATOM 2956 O O . GLU A 1 392 ? 4.594 -15.438 -19.969 1 97.19 392 GLU A O 1
ATOM 2961 N N . VAL A 1 393 ? 5.281 -17.438 -19.312 1 97.25 393 VAL A N 1
ATOM 2962 C CA . VAL A 1 393 ? 4.543 -18.141 -20.359 1 97.25 393 VAL A CA 1
ATOM 2963 C C . VAL A 1 393 ? 3.16 -18.531 -19.844 1 97.25 393 VAL A C 1
ATOM 2965 O O . VAL A 1 393 ? 2.17 -18.422 -20.578 1 97.25 393 VAL A O 1
ATOM 2968 N N . PHE A 1 394 ? 3.086 -18.906 -18.594 1 97.62 394 PHE A N 1
ATOM 2969 C CA . PHE A 1 394 ? 1.87 -19.438 -17.969 1 97.62 394 PHE A CA 1
ATOM 2970 C C . PHE A 1 394 ? 1.342 -20.625 -18.766 1 97.62 394 PHE A C 1
ATOM 2972 O O . PHE A 1 394 ? 0.168 -20.656 -19.141 1 97.62 394 PHE A O 1
ATOM 2979 N N . GLY A 1 395 ? 2.166 -21.562 -19.016 1 98 395 GLY A N 1
ATOM 2980 C CA . GLY A 1 395 ? 1.979 -22.781 -19.781 1 98 395 GLY A CA 1
ATOM 2981 C C . GLY A 1 395 ? 2.977 -23.859 -19.422 1 98 395 GLY A C 1
ATOM 2982 O O . GLY A 1 395 ? 3.859 -23.656 -18.594 1 98 395 GLY A O 1
ATOM 2983 N N . PRO A 1 396 ? 2.855 -25.016 -20.031 1 98.19 396 PRO A N 1
ATOM 2984 C CA . PRO A 1 396 ? 3.625 -26.172 -19.578 1 98.19 396 PRO A CA 1
ATOM 2985 C C . PRO A 1 396 ? 5.012 -26.25 -20.219 1 98.19 396 PRO A C 1
ATOM 2987 O O . PRO A 1 396 ? 5.395 -27.281 -20.766 1 98.19 396 PRO A O 1
ATOM 2990 N N . ILE A 1 397 ? 5.762 -25.203 -20.062 1 98.69 397 ILE A N 1
ATOM 2991 C CA . ILE A 1 397 ? 7.121 -25.156 -20.578 1 98.69 397 ILE A CA 1
ATOM 2992 C C . ILE A 1 397 ? 8.117 -25.047 -19.438 1 98.69 397 ILE A C 1
ATOM 2994 O O . ILE A 1 397 ? 8.133 -24.047 -18.719 1 98.69 397 ILE A O 1
ATOM 2998 N N . LEU A 1 398 ? 8.906 -26.031 -19.281 1 98.75 398 LEU A N 1
ATOM 2999 C CA . LEU A 1 398 ? 10 -26.062 -18.312 1 98.75 398 LEU A CA 1
ATOM 3000 C C . LEU A 1 398 ? 11.328 -25.719 -18.969 1 98.75 398 LEU A C 1
ATOM 3002 O O . LEU A 1 398 ? 11.711 -26.344 -19.969 1 98.75 398 LEU A O 1
ATOM 3006 N N . SER A 1 399 ? 12 -24.75 -18.453 1 98.88 399 SER A N 1
ATOM 3007 C CA . SER A 1 399 ? 13.305 -24.328 -18.938 1 98.88 399 SER A CA 1
ATOM 3008 C C . SER A 1 399 ? 14.422 -24.797 -18.016 1 98.88 399 SER A C 1
ATOM 3010 O O . SER A 1 399 ? 14.453 -24.422 -16.844 1 98.88 399 SER A O 1
ATOM 3012 N N . ILE A 1 400 ? 15.312 -25.562 -18.531 1 98.81 400 ILE A N 1
ATOM 3013 C CA . ILE A 1 400 ? 16.422 -26.078 -17.734 1 98.81 400 ILE A CA 1
ATOM 3014 C C . ILE A 1 400 ? 17.703 -25.312 -18.078 1 98.81 400 ILE A C 1
ATOM 3016 O O . ILE A 1 400 ? 18.109 -25.281 -19.234 1 98.81 400 ILE A O 1
ATOM 3020 N N . LEU A 1 401 ? 18.219 -24.672 -17.141 1 98.81 401 LEU A N 1
ATOM 3021 C CA . LEU A 1 401 ? 19.5 -23.953 -17.234 1 98.81 401 LEU A CA 1
ATOM 3022 C C . LEU A 1 401 ? 20.578 -24.672 -16.453 1 98.81 401 LEU A C 1
ATOM 3024 O O . LEU A 1 401 ? 20.281 -25.469 -15.555 1 98.81 401 LEU A O 1
ATOM 3028 N N . LYS A 1 402 ? 21.797 -24.5 -16.828 1 98.5 402 LYS A N 1
ATOM 3029 C CA . LYS A 1 402 ? 22.969 -25.062 -16.188 1 98.5 402 LYS A CA 1
ATOM 3030 C C . LYS A 1 402 ? 23.844 -23.984 -15.562 1 98.5 402 LYS A C 1
ATOM 3032 O O . LYS A 1 402 ? 23.984 -22.891 -16.141 1 98.5 402 LYS A O 1
ATOM 3037 N N . TRP A 1 403 ? 24.422 -24.234 -14.352 1 98.44 403 TRP A N 1
ATOM 3038 C CA . TRP A 1 403 ? 25.312 -23.25 -13.75 1 98.44 403 TRP A CA 1
ATOM 3039 C C . TRP A 1 403 ? 26.516 -23.922 -13.109 1 98.44 403 TRP A C 1
ATOM 3041 O O . TRP A 1 403 ? 26.469 -25.109 -12.773 1 98.44 403 TRP A O 1
ATOM 3051 N N . THR A 1 404 ? 27.656 -23.188 -12.984 1 98.19 404 THR A N 1
ATOM 3052 C CA . THR A 1 404 ? 28.875 -23.625 -12.305 1 98.19 404 THR A CA 1
ATOM 3053 C C . THR A 1 404 ? 29.359 -22.562 -11.32 1 98.19 404 THR A C 1
ATOM 3055 O O . THR A 1 404 ? 29.922 -22.891 -10.273 1 98.19 404 THR A O 1
ATOM 3058 N N . ASP A 1 405 ? 29.094 -21.281 -11.648 1 98.12 405 ASP A N 1
ATOM 3059 C CA . ASP A 1 405 ? 29.5 -20.141 -10.844 1 98.12 405 ASP A CA 1
ATOM 3060 C C . ASP A 1 405 ? 28.328 -19.578 -10.055 1 98.12 405 ASP A C 1
ATOM 3062 O O . ASP A 1 405 ? 27.344 -19.094 -10.633 1 98.12 405 ASP A O 1
ATOM 3066 N N . GLU A 1 406 ? 28.438 -19.609 -8.766 1 98 406 GLU A N 1
ATOM 3067 C CA . GLU A 1 406 ? 27.328 -19.234 -7.906 1 98 406 GLU A CA 1
ATOM 3068 C C . GLU A 1 406 ? 26.984 -17.766 -8.047 1 98 406 GLU A C 1
ATOM 3070 O O . GLU A 1 406 ? 25.812 -17.375 -8 1 98 406 GLU A O 1
ATOM 3075 N N . GLU A 1 407 ? 27.969 -16.891 -8.156 1 97.88 407 GLU A N 1
ATOM 3076 C CA . GLU A 1 407 ? 27.719 -15.469 -8.328 1 97.88 407 GLU A CA 1
ATOM 3077 C C . GLU A 1 407 ? 26.922 -15.203 -9.602 1 97.88 407 GLU A C 1
ATOM 3079 O O . GLU A 1 407 ? 25.953 -14.43 -9.586 1 97.88 407 GLU A O 1
ATOM 3084 N N . GLN A 1 408 ? 27.328 -15.836 -10.648 1 98.31 408 GLN A N 1
ATOM 3085 C CA . GLN A 1 408 ? 26.578 -15.688 -11.898 1 98.31 408 GLN A CA 1
ATOM 3086 C C . GLN A 1 408 ? 25.172 -16.281 -11.773 1 98.31 408 GLN A C 1
ATOM 3088 O O . GLN A 1 408 ? 24.219 -15.734 -12.328 1 98.31 408 GLN A O 1
ATOM 3093 N N . LEU A 1 409 ? 25.078 -17.422 -11.047 1 98.62 409 LEU A N 1
ATOM 3094 C CA . LEU A 1 409 ? 23.781 -18.062 -10.805 1 98.62 409 LEU A CA 1
ATOM 3095 C C . LEU A 1 409 ? 22.781 -17.047 -10.273 1 98.62 409 LEU A C 1
ATOM 3097 O O . LEU A 1 409 ? 21.688 -16.891 -10.828 1 98.62 409 LEU A O 1
ATOM 3101 N N . PHE A 1 410 ? 23.172 -16.328 -9.273 1 98.38 410 PHE A N 1
ATOM 3102 C CA . PHE A 1 410 ? 22.219 -15.453 -8.625 1 98.38 410 PHE A CA 1
ATOM 3103 C C . PHE A 1 410 ? 21.969 -14.203 -9.453 1 98.38 410 PHE A C 1
ATOM 3105 O O . PHE A 1 410 ? 20.891 -13.625 -9.422 1 98.38 410 PHE A O 1
ATOM 3112 N N . LYS A 1 411 ? 22.969 -13.742 -10.258 1 98 411 LYS A N 1
ATOM 3113 C CA . LYS A 1 411 ? 22.703 -12.695 -11.242 1 98 411 LYS A CA 1
ATOM 3114 C C . LYS A 1 411 ? 21.609 -13.125 -12.219 1 98 411 LYS A C 1
ATOM 3116 O O . LYS A 1 411 ? 20.719 -12.344 -12.547 1 98 411 LYS A O 1
ATOM 3121 N N . ASP A 1 412 ? 21.688 -14.367 -12.633 1 98.62 412 ASP A N 1
ATOM 3122 C CA . ASP A 1 412 ? 20.703 -14.906 -13.578 1 98.62 412 ASP A CA 1
ATOM 3123 C C . ASP A 1 412 ? 19.344 -15.109 -12.914 1 98.62 412 ASP A C 1
ATOM 3125 O O . ASP A 1 412 ? 18.312 -14.719 -13.469 1 98.62 412 ASP A O 1
ATOM 3129 N N . VAL A 1 413 ? 19.328 -15.703 -11.727 1 98.69 413 VAL A N 1
ATOM 3130 C CA . VAL A 1 413 ? 18.094 -16 -10.992 1 98.69 413 VAL A CA 1
ATOM 3131 C C . VAL A 1 413 ? 17.297 -14.711 -10.773 1 98.69 413 VAL A C 1
ATOM 3133 O O . VAL A 1 413 ? 16.078 -14.695 -10.953 1 98.69 413 VAL A O 1
ATOM 3136 N N . ASN A 1 414 ? 18 -13.648 -10.461 1 97.94 414 ASN A N 1
ATOM 3137 C CA . ASN A 1 414 ? 17.344 -12.406 -10.07 1 97.94 414 ASN A CA 1
ATOM 3138 C C . ASN A 1 414 ? 17.203 -11.445 -11.25 1 97.94 414 ASN A C 1
ATOM 3140 O O . ASN A 1 414 ? 16.719 -10.32 -11.086 1 97.94 414 ASN A O 1
ATOM 3144 N N . ALA A 1 415 ? 17.547 -11.875 -12.461 1 97.56 415 ALA A N 1
ATOM 3145 C CA . ALA A 1 415 ? 17.578 -11.008 -13.633 1 97.56 415 ALA A CA 1
ATOM 3146 C C . ALA A 1 415 ? 16.172 -10.75 -14.164 1 97.56 415 ALA A C 1
ATOM 3148 O O . ALA A 1 415 ? 15.961 -9.812 -14.945 1 97.56 415 ALA A O 1
ATOM 3149 N N . VAL A 1 416 ? 15.203 -11.5 -13.773 1 97.56 416 VAL A N 1
ATOM 3150 C CA . VAL A 1 416 ? 13.844 -11.367 -14.281 1 97.56 416 VAL A CA 1
ATOM 3151 C C . VAL A 1 416 ? 13.125 -10.234 -13.547 1 97.56 416 VAL A C 1
ATOM 3153 O O . VAL A 1 416 ? 13.523 -9.859 -12.445 1 97.56 416 VAL A O 1
ATOM 3156 N N . GLU A 1 417 ? 12.086 -9.711 -14.133 1 96.25 417 GLU A N 1
ATOM 3157 C CA . GLU A 1 417 ? 11.352 -8.602 -13.523 1 96.25 417 GLU A CA 1
ATOM 3158 C C . GLU A 1 417 ? 10.438 -9.094 -12.406 1 96.25 417 GLU A C 1
ATOM 3160 O O . GLU A 1 417 ? 9.875 -8.281 -11.664 1 96.25 417 GLU A O 1
ATOM 3165 N N . TYR A 1 418 ? 10.312 -10.344 -12.234 1 97.44 418 TYR A N 1
ATOM 3166 C CA . TYR A 1 418 ? 9.391 -10.977 -11.305 1 97.44 418 TYR A CA 1
ATOM 3167 C C . TYR A 1 418 ? 10.102 -11.359 -10.008 1 97.44 418 TYR A C 1
ATOM 3169 O O . TYR A 1 418 ? 11.328 -11.344 -9.945 1 97.44 418 TYR A O 1
ATOM 3177 N N . GLY A 1 419 ? 9.367 -11.648 -8.945 1 98 419 GLY A N 1
ATOM 3178 C CA . GLY A 1 419 ? 9.859 -12.141 -7.668 1 98 419 GLY A CA 1
ATOM 3179 C C . GLY A 1 419 ? 8.781 -12.797 -6.824 1 98 419 GLY A C 1
ATOM 3180 O O . GLY A 1 419 ? 8.625 -12.477 -5.645 1 98 419 GLY A O 1
ATOM 3181 N N . LEU A 1 420 ? 8.062 -13.758 -7.395 1 98 420 LEU A N 1
ATOM 3182 C CA . LEU A 1 420 ? 6.934 -14.352 -6.676 1 98 420 LEU A CA 1
ATOM 3183 C C . LEU A 1 420 ? 7.398 -15.516 -5.812 1 98 420 LEU A C 1
ATOM 3185 O O . LEU A 1 420 ? 7.297 -15.469 -4.582 1 98 420 LEU A O 1
ATOM 3189 N N . THR A 1 421 ? 7.957 -16.562 -6.469 1 98.19 421 THR A N 1
ATOM 3190 C CA . THR A 1 421 ? 8.398 -17.734 -5.703 1 98.19 421 THR A CA 1
ATOM 3191 C C . THR A 1 421 ? 9.789 -18.172 -6.152 1 98.19 421 THR A C 1
ATOM 3193 O O . THR A 1 421 ? 10.289 -17.719 -7.176 1 98.19 421 THR A O 1
ATOM 3196 N N . GLY A 1 422 ? 10.414 -18.984 -5.387 1 98.5 422 GLY A N 1
ATOM 3197 C CA . GLY A 1 422 ? 11.656 -19.688 -5.672 1 98.5 422 GLY A CA 1
ATOM 3198 C C . GLY A 1 422 ? 11.844 -20.938 -4.82 1 98.5 422 GLY A C 1
ATOM 3199 O O . GLY A 1 422 ? 11.109 -21.141 -3.855 1 98.5 422 GLY A O 1
ATOM 3200 N N . ALA A 1 423 ? 12.773 -21.719 -5.219 1 98.81 423 ALA A N 1
ATOM 3201 C CA . ALA A 1 423 ? 13.086 -22.922 -4.449 1 98.81 423 ALA A CA 1
ATOM 3202 C C . ALA A 1 423 ? 14.586 -23.219 -4.484 1 98.81 423 ALA A C 1
ATOM 3204 O O . ALA A 1 423 ? 15.266 -22.922 -5.469 1 98.81 423 ALA A O 1
ATOM 3205 N N . VAL A 1 424 ? 15.031 -23.812 -3.414 1 98.81 424 VAL A N 1
ATOM 3206 C CA . VAL A 1 424 ? 16.422 -24.219 -3.297 1 98.81 424 VAL A CA 1
ATOM 3207 C C . VAL A 1 424 ? 16.516 -25.672 -2.814 1 98.81 424 VAL A C 1
ATOM 3209 O O . VAL A 1 424 ? 15.797 -26.062 -1.886 1 98.81 424 VAL A O 1
ATOM 3212 N N . PHE A 1 425 ? 17.359 -26.406 -3.455 1 98.81 425 PHE A N 1
ATOM 3213 C CA . PHE A 1 425 ? 17.594 -27.797 -3.057 1 98.81 425 PHE A CA 1
ATOM 3214 C C . PHE A 1 425 ? 19.047 -28.016 -2.668 1 98.81 425 PHE A C 1
ATOM 3216 O O . PHE A 1 425 ? 19.953 -27.844 -3.498 1 98.81 425 PHE A O 1
ATOM 3223 N N . THR A 1 426 ? 19.297 -28.312 -1.477 1 98.62 426 THR A N 1
ATOM 3224 C CA . THR A 1 426 ? 20.609 -28.547 -0.884 1 98.62 426 THR A CA 1
ATOM 3225 C C . THR A 1 426 ? 20.484 -29.266 0.454 1 98.62 426 THR A C 1
ATOM 3227 O O . THR A 1 426 ? 19.422 -29.234 1.081 1 98.62 426 THR A O 1
ATOM 3230 N N . SER A 1 427 ? 21.484 -29.953 0.861 1 97.12 427 SER A N 1
ATOM 3231 C CA . SER A 1 427 ? 21.531 -30.594 2.174 1 97.12 427 SER A CA 1
ATOM 3232 C C . SER A 1 427 ? 22.406 -29.812 3.139 1 97.12 427 SER A C 1
ATOM 3234 O O . SER A 1 427 ? 22.578 -30.203 4.293 1 97.12 427 SER A O 1
ATOM 3236 N N . ASP A 1 428 ? 22.953 -28.719 2.693 1 97.56 428 ASP A N 1
ATOM 3237 C CA . ASP A 1 428 ? 23.859 -27.922 3.5 1 97.56 428 ASP A CA 1
ATOM 3238 C C . ASP A 1 428 ? 23.172 -26.688 4.078 1 97.56 428 ASP A C 1
ATOM 3240 O O . ASP A 1 428 ? 22.594 -25.891 3.338 1 97.56 428 ASP A O 1
ATOM 3244 N N . ILE A 1 429 ? 23.25 -26.594 5.383 1 96.12 429 ILE A N 1
ATOM 3245 C CA . ILE A 1 429 ? 22.531 -25.547 6.094 1 96.12 429 ILE A CA 1
ATOM 3246 C C . ILE A 1 429 ? 23.094 -24.172 5.715 1 96.12 429 ILE A C 1
ATOM 3248 O O . ILE A 1 429 ? 22.344 -23.203 5.613 1 96.12 429 ILE A O 1
ATOM 3252 N N . LYS A 1 430 ? 24.406 -24.016 5.574 1 97.06 430 LYS A N 1
ATOM 3253 C CA . LYS A 1 430 ? 25.016 -22.75 5.191 1 97.06 430 LYS A CA 1
ATOM 3254 C C . LYS A 1 430 ? 24.562 -22.312 3.795 1 97.06 430 LYS A C 1
ATOM 3256 O O . LYS A 1 430 ? 24.203 -21.156 3.58 1 97.06 430 LYS A O 1
ATOM 3261 N N . THR A 1 431 ? 24.562 -23.312 2.869 1 97.62 431 THR A N 1
ATOM 3262 C CA . THR A 1 431 ? 24.109 -23.062 1.505 1 97.62 431 THR A CA 1
ATOM 3263 C C . THR A 1 431 ? 22.656 -22.625 1.49 1 97.62 431 THR A C 1
ATOM 3265 O O . THR A 1 431 ? 22.297 -21.656 0.827 1 97.62 431 THR A O 1
ATOM 3268 N N . MET A 1 432 ? 21.875 -23.328 2.223 1 97 432 MET A N 1
ATOM 3269 C CA . MET A 1 432 ? 20.453 -23.016 2.301 1 97 432 MET A CA 1
ATOM 3270 C C . MET A 1 432 ? 20.234 -21.578 2.762 1 97 432 MET A C 1
ATOM 3272 O O . MET A 1 432 ? 19.516 -20.812 2.102 1 97 432 MET A O 1
ATOM 3276 N N . GLN A 1 433 ? 20.797 -21.234 3.867 1 96.38 433 GLN A N 1
ATOM 3277 C CA . GLN A 1 433 ? 20.594 -19.922 4.477 1 96.38 433 GLN A CA 1
ATOM 3278 C C . GLN A 1 433 ? 21.047 -18.797 3.545 1 96.38 433 GLN A C 1
ATOM 3280 O O . GLN A 1 433 ? 20.375 -17.781 3.416 1 96.38 433 GLN A O 1
ATOM 3285 N N . THR A 1 434 ? 22.172 -19.031 2.9 1 96.94 434 THR A N 1
ATOM 3286 C CA . THR A 1 434 ? 22.719 -18.016 1.997 1 96.94 434 THR A CA 1
ATOM 3287 C C . THR A 1 434 ? 21.859 -17.891 0.743 1 96.94 434 THR A C 1
ATOM 3289 O O . THR A 1 434 ? 21.531 -16.781 0.317 1 96.94 434 THR A O 1
ATOM 3292 N N . ALA A 1 435 ? 21.453 -19 0.199 1 98.38 435 ALA A N 1
ATOM 3293 C CA . ALA A 1 435 ? 20.672 -19.016 -1.039 1 98.38 435 ALA A CA 1
ATOM 3294 C C . ALA A 1 435 ? 19.312 -18.359 -0.833 1 98.38 435 ALA A C 1
ATOM 3296 O O . ALA A 1 435 ? 18.875 -17.547 -1.646 1 98.38 435 ALA A O 1
ATOM 3297 N N . VAL A 1 436 ? 18.641 -18.703 0.24 1 98.25 436 VAL A N 1
ATOM 3298 C CA . VAL A 1 436 ? 17.328 -18.172 0.553 1 98.25 436 VAL A CA 1
ATOM 3299 C C . VAL A 1 436 ? 17.391 -16.641 0.597 1 98.25 436 VAL A C 1
ATOM 3301 O O . VAL A 1 436 ? 16.516 -15.969 0.04 1 98.25 436 VAL A O 1
ATOM 3304 N N . ARG A 1 437 ? 18.422 -16.094 1.162 1 96.75 437 ARG A N 1
ATOM 3305 C CA . ARG A 1 437 ? 18.562 -14.656 1.341 1 96.75 437 ARG A CA 1
ATOM 3306 C C . ARG A 1 437 ? 18.906 -13.969 0.027 1 96.75 437 ARG A C 1
ATOM 3308 O O . ARG A 1 437 ? 18.625 -12.789 -0.162 1 96.75 437 ARG A O 1
ATOM 3315 N N . ARG A 1 438 ? 19.516 -14.727 -0.881 1 97.5 438 ARG A N 1
ATOM 3316 C CA . ARG A 1 438 ? 19.969 -14.141 -2.135 1 97.5 438 ARG A CA 1
ATOM 3317 C C . ARG A 1 438 ? 18.875 -14.172 -3.193 1 97.5 438 ARG A C 1
ATOM 3319 O O . ARG A 1 438 ? 18.922 -13.43 -4.176 1 97.5 438 ARG A O 1
ATOM 3326 N N . ILE A 1 439 ? 17.875 -15.07 -3.033 1 98.38 439 ILE A N 1
ATOM 3327 C CA . ILE A 1 439 ? 16.766 -15.133 -3.971 1 98.38 439 ILE A CA 1
ATOM 3328 C C . ILE A 1 439 ? 15.82 -13.953 -3.727 1 98.38 439 ILE A C 1
ATOM 3330 O O . ILE A 1 439 ? 15.344 -13.758 -2.609 1 98.38 439 ILE A O 1
ATOM 3334 N N . GLU A 1 440 ? 15.562 -13.156 -4.754 1 97.81 440 GLU A N 1
ATOM 3335 C CA . GLU A 1 440 ? 14.633 -12.031 -4.652 1 97.81 440 GLU A CA 1
ATOM 3336 C C . GLU A 1 440 ? 13.211 -12.469 -4.98 1 97.81 440 GLU A C 1
ATOM 3338 O O . GLU A 1 440 ? 12.695 -12.164 -6.059 1 97.81 440 GLU A O 1
ATOM 3343 N N . ALA A 1 441 ? 12.547 -13.125 -4.016 1 98.31 441 ALA A N 1
ATOM 3344 C CA . ALA A 1 441 ? 11.18 -13.609 -4.16 1 98.31 441 ALA A CA 1
ATOM 3345 C C . ALA A 1 441 ? 10.43 -13.562 -2.832 1 98.31 441 ALA A C 1
ATOM 3347 O O . ALA A 1 441 ? 11.047 -13.602 -1.764 1 98.31 441 ALA A O 1
ATOM 3348 N N . GLY A 1 442 ? 9.133 -13.508 -2.965 1 97.75 442 GLY A N 1
ATOM 3349 C CA . GLY A 1 442 ? 8.312 -13.383 -1.774 1 97.75 442 GLY A CA 1
ATOM 3350 C C . GLY A 1 442 ? 8.148 -14.688 -1.021 1 97.75 442 GLY A C 1
ATOM 3351 O O . GLY A 1 442 ? 7.895 -14.688 0.185 1 97.75 442 GLY A O 1
ATOM 3352 N N . THR A 1 443 ? 8.266 -15.797 -1.694 1 98.12 443 THR A N 1
ATOM 3353 C CA . THR A 1 443 ? 8.203 -17.125 -1.104 1 98.12 443 THR A CA 1
ATOM 3354 C C . THR A 1 443 ? 9.352 -18 -1.602 1 98.12 443 THR A C 1
ATOM 3356 O O . THR A 1 443 ? 9.602 -18.078 -2.807 1 98.12 443 THR A O 1
ATOM 3359 N N . VAL A 1 444 ? 10.039 -18.594 -0.655 1 98.56 444 VAL A N 1
ATOM 3360 C CA . VAL A 1 444 ? 11.125 -19.5 -1.023 1 98.56 444 VAL A CA 1
ATOM 3361 C C . VAL A 1 444 ? 10.922 -20.859 -0.336 1 98.56 444 VAL A C 1
ATOM 3363 O O . VAL A 1 444 ? 10.758 -20.922 0.886 1 98.56 444 VAL A O 1
ATOM 3366 N N . TRP A 1 445 ? 10.891 -21.875 -1.115 1 98.62 445 TRP A N 1
ATOM 3367 C CA . TRP A 1 445 ? 10.828 -23.25 -0.623 1 98.62 445 TRP A CA 1
ATOM 3368 C C . TRP A 1 445 ? 12.219 -23.875 -0.558 1 98.62 445 TRP A C 1
ATOM 3370 O O . TRP A 1 445 ? 13.055 -23.641 -1.438 1 98.62 445 TRP A O 1
ATOM 3380 N N . VAL A 1 446 ? 12.438 -24.625 0.47 1 98.62 446 VAL A N 1
ATOM 3381 C CA . VAL A 1 446 ? 13.688 -25.375 0.599 1 98.62 446 VAL A CA 1
ATOM 3382 C C . VAL A 1 446 ? 13.406 -26.875 0.61 1 98.62 446 VAL A C 1
ATOM 3384 O O . VAL A 1 446 ? 12.688 -27.359 1.483 1 98.62 446 VAL A O 1
ATOM 3387 N N . ASN A 1 447 ? 13.914 -27.562 -0.384 1 98.44 447 ASN A N 1
ATOM 3388 C CA . ASN A 1 447 ? 13.789 -29.016 -0.558 1 98.44 447 ASN A CA 1
ATOM 3389 C C . ASN A 1 447 ? 12.336 -29.438 -0.73 1 98.44 447 ASN A C 1
ATOM 3391 O O . ASN A 1 447 ? 11.953 -30.547 -0.326 1 98.44 447 ASN A O 1
ATOM 3395 N N . THR A 1 448 ? 11.586 -28.594 -1.227 1 97.62 448 THR A N 1
ATOM 3396 C CA . THR A 1 448 ? 10.195 -28.797 -1.597 1 97.62 448 THR A CA 1
ATOM 3397 C C . THR A 1 448 ? 9.703 -27.688 -2.516 1 97.62 448 THR A C 1
ATOM 3399 O O . THR A 1 448 ? 10.469 -26.781 -2.869 1 97.62 448 THR A O 1
ATOM 3402 N N . VAL A 1 449 ? 8.531 -27.828 -3.02 1 97.5 449 VAL A N 1
ATOM 3403 C CA . VAL A 1 449 ? 7.926 -26.812 -3.877 1 97.5 449 VAL A CA 1
ATOM 3404 C C . VAL A 1 449 ? 6.414 -26.781 -3.662 1 97.5 449 VAL A C 1
ATOM 3406 O O . VAL A 1 449 ? 5.82 -27.781 -3.246 1 97.5 449 VAL A O 1
ATOM 3409 N N . GLY A 1 450 ? 5.832 -25.609 -3.914 1 94 450 GLY A N 1
ATOM 3410 C CA . GLY A 1 450 ? 4.398 -25.5 -4.137 1 94 450 GLY A CA 1
ATOM 3411 C C . GLY A 1 450 ? 3.588 -25.578 -2.859 1 94 450 GLY A C 1
ATOM 3412 O O . GLY A 1 450 ? 2.361 -25.453 -2.891 1 94 450 GLY A O 1
ATOM 3413 N N . THR A 1 451 ? 4.23 -25.766 -1.727 1 89.88 451 THR A N 1
ATOM 3414 C CA . THR A 1 451 ? 3.479 -25.875 -0.482 1 89.88 451 THR A CA 1
ATOM 3415 C C . THR A 1 451 ? 2.91 -24.531 -0.069 1 89.88 451 THR A C 1
ATOM 3417 O O . THR A 1 451 ? 3.645 -23.531 0.021 1 89.88 451 THR A O 1
ATOM 3420 N N . HIS A 1 452 ? 1.627 -24.531 0.022 1 88.38 452 HIS A N 1
ATOM 3421 C CA . HIS A 1 452 ? 0.892 -23.359 0.503 1 88.38 452 HIS A CA 1
ATOM 3422 C C . HIS A 1 452 ? 0.058 -23.703 1.732 1 88.38 452 HIS A C 1
ATOM 3424 O O . HIS A 1 452 ? -0.552 -24.781 1.794 1 88.38 452 HIS A O 1
ATOM 3430 N N . PHE A 1 453 ? 0.199 -22.938 2.758 1 85.88 453 PHE A N 1
ATOM 3431 C CA . PHE A 1 453 ? -0.664 -23.156 3.916 1 85.88 453 PHE A CA 1
ATOM 3432 C C . PHE A 1 453 ? -1.019 -21.828 4.574 1 85.88 453 PHE A C 1
ATOM 3434 O O . PHE A 1 453 ? -0.321 -20.828 4.383 1 85.88 453 PHE A O 1
ATOM 3441 N N . PHE A 1 454 ? -2.064 -21.922 5.258 1 82.88 454 PHE A N 1
ATOM 3442 C CA . PHE A 1 454 ? -2.592 -20.734 5.895 1 82.88 454 PHE A CA 1
ATOM 3443 C C . PHE A 1 454 ? -1.63 -20.219 6.957 1 82.88 454 PHE A C 1
ATOM 3445 O O . PHE A 1 454 ? -1.061 -21 7.719 1 82.88 454 PHE A O 1
ATOM 3452 N N . GLY A 1 455 ? -1.525 -18.953 6.895 1 87.06 455 GLY A N 1
ATOM 3453 C CA . GLY A 1 455 ? -0.621 -18.328 7.848 1 87.06 455 GLY A CA 1
ATOM 3454 C C . GLY A 1 455 ? 0.73 -17.984 7.25 1 87.06 455 GLY A C 1
ATOM 3455 O O . GLY A 1 455 ? 1.46 -17.156 7.789 1 87.06 455 GLY A O 1
ATOM 3456 N N . MET A 1 456 ? 1.051 -18.656 6.188 1 92.06 456 MET A N 1
ATOM 3457 C CA . MET A 1 456 ? 2.266 -18.297 5.465 1 92.06 456 MET A CA 1
ATOM 3458 C C . MET A 1 456 ? 1.97 -17.234 4.414 1 92.06 456 MET A C 1
ATOM 3460 O O . MET A 1 456 ? 1.266 -17.5 3.438 1 92.06 456 MET A O 1
ATOM 3464 N N . PRO A 1 457 ? 2.523 -16.031 4.617 1 95.69 457 PRO A N 1
ATOM 3465 C CA . PRO A 1 457 ? 2.242 -14.961 3.662 1 95.69 457 PRO A CA 1
ATOM 3466 C C . PRO A 1 457 ? 2.631 -15.328 2.232 1 95.69 457 PRO A C 1
ATOM 3468 O O . PRO A 1 457 ? 3.688 -15.93 2.01 1 95.69 457 PRO A O 1
ATOM 3471 N N . PHE A 1 458 ? 1.715 -15.016 1.34 1 96.69 458 PHE A N 1
ATOM 3472 C CA . PHE A 1 458 ? 1.973 -15.242 -0.077 1 96.69 458 PHE A CA 1
ATOM 3473 C C . PHE A 1 458 ? 1.871 -13.945 -0.864 1 96.69 458 PHE A C 1
ATOM 3475 O O . PHE A 1 458 ? 0.899 -13.203 -0.72 1 96.69 458 PHE A O 1
ATOM 3482 N N . GLY A 1 459 ? 2.824 -13.602 -1.63 1 95.12 459 GLY A N 1
ATOM 3483 C CA . GLY A 1 459 ? 2.943 -12.406 -2.449 1 95.12 459 GLY A CA 1
ATOM 3484 C C . GLY A 1 459 ? 4.344 -12.195 -2.988 1 95.12 459 GLY A C 1
ATOM 3485 O O . GLY A 1 459 ? 5.246 -12.992 -2.732 1 95.12 459 GLY A O 1
ATOM 3486 N N . GLY A 1 460 ? 4.535 -11.195 -3.764 1 94 460 GLY A N 1
ATOM 3487 C CA . GLY A 1 460 ? 5.777 -11.164 -4.523 1 94 460 GLY A CA 1
ATOM 3488 C C . GLY A 1 460 ? 6.586 -9.898 -4.281 1 94 460 GLY A C 1
ATOM 3489 O O . GLY A 1 460 ? 6.098 -8.945 -3.674 1 94 460 GLY A O 1
ATOM 3490 N N . TYR A 1 461 ? 7.902 -9.992 -4.707 1 95.5 461 TYR A N 1
ATOM 3491 C CA . TYR A 1 461 ? 8.828 -8.883 -4.895 1 95.5 461 TYR A CA 1
ATOM 3492 C C . TYR A 1 461 ? 8.703 -8.297 -6.301 1 95.5 461 TYR A C 1
ATOM 3494 O O . TYR A 1 461 ? 8.039 -8.883 -7.164 1 95.5 461 TYR A O 1
ATOM 3502 N N . LYS A 1 462 ? 9.344 -7.098 -6.523 1 96.38 462 LYS A N 1
ATOM 3503 C CA . LYS A 1 462 ? 9.477 -6.512 -7.855 1 96.38 462 LYS A CA 1
ATOM 3504 C C . LYS A 1 462 ? 8.109 -6.344 -8.516 1 96.38 462 LYS A C 1
ATOM 3506 O O . LYS A 1 462 ? 7.215 -5.711 -7.957 1 96.38 462 LYS A O 1
ATOM 3511 N N . GLN A 1 463 ? 7.938 -6.949 -9.672 1 96.62 463 GLN A N 1
ATOM 3512 C CA . GLN A 1 463 ? 6.691 -6.723 -10.398 1 96.62 463 GLN A CA 1
ATOM 3513 C C . GLN A 1 463 ? 5.684 -7.836 -10.125 1 96.62 463 GLN A C 1
ATOM 3515 O O . GLN A 1 463 ? 4.629 -7.898 -10.758 1 96.62 463 GLN A O 1
ATOM 3520 N N . SER A 1 464 ? 5.945 -8.688 -9.172 1 97.44 464 SER A N 1
ATOM 3521 C CA . SER A 1 464 ? 5.051 -9.812 -8.891 1 97.44 464 SER A CA 1
ATOM 3522 C C . SER A 1 464 ? 3.945 -9.406 -7.918 1 97.44 464 SER A C 1
ATOM 3524 O O . SER A 1 464 ? 3.053 -10.203 -7.621 1 97.44 464 SER A O 1
ATOM 3526 N N . GLY A 1 465 ? 4.074 -8.18 -7.453 1 94.06 465 GLY A N 1
ATOM 3527 C CA . GLY A 1 465 ? 2.857 -7.715 -6.805 1 94.06 465 GLY A CA 1
ATOM 3528 C C . GLY A 1 465 ? 3.121 -6.84 -5.594 1 94.06 465 GLY A C 1
ATOM 3529 O O . GLY A 1 465 ? 4.262 -6.453 -5.336 1 94.06 465 GLY A O 1
ATOM 3530 N N . ILE A 1 466 ? 2.035 -6.414 -4.953 1 95.62 466 ILE A N 1
ATOM 3531 C CA . ILE A 1 466 ? 1.98 -5.562 -3.771 1 95.62 466 ILE A CA 1
ATOM 3532 C C . ILE A 1 466 ? 1.078 -6.199 -2.717 1 95.62 466 ILE A C 1
ATOM 3534 O O . ILE A 1 466 ? -0.049 -6.602 -3.016 1 95.62 466 ILE A O 1
ATOM 3538 N N . GLY A 1 467 ? 1.621 -6.285 -1.446 1 95.19 467 GLY A N 1
ATOM 3539 C CA . GLY A 1 467 ? 0.841 -6.875 -0.369 1 95.19 467 GLY A CA 1
ATOM 3540 C C . GLY A 1 467 ? 1.069 -8.367 -0.212 1 95.19 467 GLY A C 1
ATOM 3541 O O . GLY A 1 467 ? 1.836 -8.961 -0.969 1 95.19 467 GLY A O 1
ATOM 3542 N N . ARG A 1 468 ? 0.508 -8.938 0.774 1 96.75 468 ARG A N 1
ATOM 3543 C CA . ARG A 1 468 ? 0.552 -10.367 1.055 1 96.75 468 ARG A CA 1
ATOM 3544 C C . ARG A 1 468 ? -0.844 -10.914 1.331 1 96.75 468 ARG A C 1
ATOM 3546 O O . ARG A 1 468 ? -1.652 -10.258 1.996 1 96.75 468 ARG A O 1
ATOM 3553 N N . ASP A 1 469 ? -1.077 -12.07 0.896 1 94.94 469 ASP A N 1
ATOM 3554 C CA . ASP A 1 469 ? -2.361 -12.75 1.041 1 94.94 469 ASP A CA 1
ATOM 3555 C C . ASP A 1 469 ? -2.215 -14.031 1.85 1 94.94 469 ASP A C 1
ATOM 3557 O O . ASP A 1 469 ? -1.098 -14.453 2.162 1 94.94 469 ASP A O 1
ATOM 3561 N N . ASP A 1 470 ? -3.348 -14.609 2.262 1 93.69 470 ASP A N 1
ATOM 3562 C CA . ASP A 1 470 ? -3.477 -15.922 2.885 1 93.69 470 ASP A CA 1
ATOM 3563 C C . ASP A 1 470 ? -2.863 -15.93 4.281 1 93.69 470 ASP A C 1
ATOM 3565 O O . ASP A 1 470 ? -2.385 -16.969 4.75 1 93.69 470 ASP A O 1
ATOM 3569 N N . CYS A 1 471 ? -2.793 -14.758 4.879 1 94.44 471 CYS A N 1
ATOM 3570 C CA . CYS A 1 471 ? -2.197 -14.609 6.199 1 94.44 471 CYS A CA 1
ATOM 3571 C C . CYS A 1 471 ? -2.963 -13.578 7.027 1 94.44 471 CYS A C 1
ATOM 3573 O O . CYS A 1 471 ? -3.928 -12.984 6.547 1 94.44 471 CYS A O 1
ATOM 3575 N N . PHE A 1 472 ? -2.594 -13.453 8.273 1 94.5 472 PHE A N 1
ATOM 3576 C CA . PHE A 1 472 ? -3.252 -12.539 9.188 1 94.5 472 PHE A CA 1
ATOM 3577 C C . PHE A 1 472 ? -3.221 -11.109 8.648 1 94.5 472 PHE A C 1
ATOM 3579 O O . PHE A 1 472 ? -4.191 -10.367 8.789 1 94.5 472 PHE A O 1
ATOM 3586 N N . GLU A 1 473 ? -2.172 -10.766 8.016 1 94.12 473 GLU A N 1
ATOM 3587 C CA . GLU A 1 473 ? -1.999 -9.422 7.48 1 94.12 473 GLU A CA 1
ATOM 3588 C C . GLU A 1 473 ? -3.09 -9.086 6.469 1 94.12 473 GLU A C 1
ATOM 3590 O O . GLU A 1 473 ? -3.502 -7.926 6.355 1 94.12 473 GLU A O 1
ATOM 3595 N N . GLU A 1 474 ? -3.537 -10.023 5.742 1 96.44 474 GLU A N 1
ATOM 3596 C CA . GLU A 1 474 ? -4.609 -9.773 4.785 1 96.44 474 GLU A CA 1
ATOM 3597 C C . GLU A 1 474 ? -5.867 -9.266 5.488 1 96.44 474 GLU A C 1
ATOM 3599 O O . GLU A 1 474 ? -6.551 -8.375 4.977 1 96.44 474 GLU A O 1
ATOM 3604 N N . LEU A 1 475 ? -6.215 -9.805 6.695 1 96.5 475 LEU A N 1
ATOM 3605 C CA . LEU A 1 475 ? -7.352 -9.328 7.473 1 96.5 475 LEU A CA 1
ATOM 3606 C C . LEU A 1 475 ? -7.152 -7.875 7.898 1 96.5 475 LEU A C 1
ATOM 3608 O O . LEU A 1 475 ? -8.062 -7.055 7.766 1 96.5 475 LEU A O 1
ATOM 3612 N N . ARG A 1 476 ? -6 -7.641 8.352 1 96 476 ARG A N 1
ATOM 3613 C CA . ARG A 1 476 ? -5.688 -6.285 8.797 1 96 476 ARG A CA 1
ATOM 3614 C C . ARG A 1 476 ? -5.773 -5.297 7.637 1 96 476 ARG A C 1
ATOM 3616 O O . ARG A 1 476 ? -6.234 -4.168 7.812 1 96 476 ARG A O 1
ATOM 3623 N N . ASP A 1 477 ? -5.387 -5.75 6.453 1 96.31 477 ASP A N 1
ATOM 3624 C CA . ASP A 1 477 ? -5.355 -4.906 5.262 1 96.31 477 ASP A CA 1
ATOM 3625 C C . ASP A 1 477 ? -6.766 -4.574 4.785 1 96.31 477 ASP A C 1
ATOM 3627 O O . ASP A 1 477 ? -6.949 -3.715 3.924 1 96.31 477 ASP A O 1
ATOM 3631 N N . MET A 1 478 ? -7.754 -5.215 5.379 1 98.25 478 MET A N 1
ATOM 3632 C CA . MET A 1 478 ? -9.141 -4.895 5.066 1 98.25 478 MET A CA 1
ATOM 3633 C C . MET A 1 478 ? -9.688 -3.85 6.035 1 98.25 478 MET A C 1
ATOM 3635 O O . MET A 1 478 ? -10.898 -3.59 6.062 1 98.25 478 MET A O 1
ATOM 3639 N N . THR A 1 479 ? -8.797 -3.291 6.816 1 97.75 479 THR A N 1
ATOM 3640 C CA . THR A 1 479 ? -9.156 -2.238 7.758 1 97.75 479 THR A CA 1
ATOM 3641 C C . THR A 1 479 ? -8.234 -1.034 7.605 1 97.75 479 THR A C 1
ATOM 3643 O O . THR A 1 479 ? -7.227 -1.106 6.902 1 97.75 479 THR A O 1
ATOM 3646 N N . GLN A 1 480 ? -8.633 0.052 8.172 1 97.12 480 GLN A N 1
ATOM 3647 C CA . GLN A 1 480 ? -7.785 1.229 8.328 1 97.12 480 GLN A CA 1
ATOM 3648 C C . GLN A 1 480 ? -7.684 1.644 9.789 1 97.12 480 GLN A C 1
ATOM 3650 O O . GLN A 1 480 ? -8.633 1.463 10.562 1 97.12 480 GLN A O 1
ATOM 3655 N N . CYS A 1 481 ? -6.562 2.158 10.125 1 97.12 481 CYS A N 1
ATOM 3656 C CA . CYS A 1 481 ? -6.219 2.457 11.508 1 97.12 481 CYS A CA 1
ATOM 3657 C C . CYS A 1 481 ? -6.598 3.889 11.867 1 97.12 481 CYS A C 1
ATOM 3659 O O . CYS A 1 481 ? -6.285 4.824 11.133 1 97.12 481 CYS A O 1
ATOM 3661 N N . LYS A 1 482 ? -7.355 4.09 12.93 1 98.38 482 LYS A N 1
ATOM 3662 C CA . LYS A 1 482 ? -7.645 5.387 13.539 1 98.38 482 LYS A CA 1
ATOM 3663 C C . LYS A 1 482 ? -6.949 5.531 14.891 1 98.38 482 LYS A C 1
ATOM 3665 O O . LYS A 1 482 ? -7.137 4.703 15.781 1 98.38 482 LYS A O 1
ATOM 3670 N N . ALA A 1 483 ? -6.109 6.551 15.008 1 98.19 483 ALA A N 1
ATOM 3671 C CA . ALA A 1 483 ? -5.504 6.879 16.297 1 98.19 483 ALA A CA 1
ATOM 3672 C C . ALA A 1 483 ? -6.398 7.816 17.094 1 98.19 483 ALA A C 1
ATOM 3674 O O . ALA A 1 483 ? -6.902 8.812 16.562 1 98.19 483 ALA A O 1
ATOM 3675 N N . VAL A 1 484 ? -6.59 7.539 18.344 1 98.19 484 VAL A N 1
ATOM 3676 C CA . VAL A 1 484 ? -7.422 8.344 19.219 1 98.19 484 VAL A CA 1
ATOM 3677 C C . VAL A 1 484 ? -6.613 8.773 20.438 1 98.19 484 VAL A C 1
ATOM 3679 O O . VAL A 1 484 ? -6.062 7.938 21.156 1 98.19 484 VAL A O 1
ATOM 3682 N N . HIS A 1 485 ? -6.496 10 20.625 1 97.81 485 HIS A N 1
ATOM 3683 C CA . HIS A 1 485 ? -5.816 10.586 21.781 1 97.81 485 HIS A CA 1
ATOM 3684 C C . HIS A 1 485 ? -6.801 11.328 22.672 1 97.81 485 HIS A C 1
ATOM 3686 O O . HIS A 1 485 ? -7.355 12.359 22.266 1 97.81 485 HIS A O 1
ATOM 3692 N N . VAL A 1 486 ? -6.969 10.875 23.906 1 97.06 486 VAL A N 1
ATOM 3693 C CA . VAL A 1 486 ? -7.945 11.43 24.828 1 97.06 486 VAL A CA 1
ATOM 3694 C C . VAL A 1 486 ? -7.219 12.141 25.969 1 97.06 486 VAL A C 1
ATOM 3696 O O . VAL A 1 486 ? -6.434 11.523 26.703 1 97.06 486 VAL A O 1
ATOM 3699 N N . LYS A 1 487 ? -7.461 13.352 26.047 1 96.38 487 LYS A N 1
ATOM 3700 C CA . LYS A 1 487 ? -7.016 14.086 27.219 1 96.38 487 LYS A CA 1
ATOM 3701 C C . LYS A 1 487 ? -8.062 14.016 28.328 1 96.38 487 LYS A C 1
ATOM 3703 O O . LYS A 1 487 ? -9.219 14.391 28.125 1 96.38 487 LYS A O 1
ATOM 3708 N N . LEU A 1 488 ? -7.664 13.57 29.516 1 90.88 488 LEU A N 1
ATOM 3709 C CA . LEU A 1 488 ? -8.586 13.344 30.625 1 90.88 488 LEU A CA 1
ATOM 3710 C C . LEU A 1 488 ? -8.852 14.641 31.391 1 90.88 488 LEU A C 1
ATOM 3712 O O . LEU A 1 488 ? -7.984 15.516 31.453 1 90.88 488 LEU A O 1
ATOM 3716 N N . MET B 1 1 ? 18.281 32.312 26.094 1 52.56 1 MET B N 1
ATOM 3717 C CA . MET B 1 1 ? 19.453 32.219 25.219 1 52.56 1 MET B CA 1
ATOM 3718 C C . MET B 1 1 ? 19.172 32.781 23.844 1 52.56 1 MET B C 1
ATOM 3720 O O . MET B 1 1 ? 18.078 32.594 23.297 1 52.56 1 MET B O 1
ATOM 3724 N N . SER B 1 2 ? 19.844 33.75 23.438 1 72.56 2 SER B N 1
ATOM 3725 C CA . SER B 1 2 ? 19.688 34.5 22.203 1 72.56 2 SER B CA 1
ATOM 3726 C C . SER B 1 2 ? 20.062 33.656 20.984 1 72.56 2 SER B C 1
ATOM 3728 O O . SER B 1 2 ? 20.953 32.812 21.062 1 72.56 2 SER B O 1
ATOM 3730 N N . PHE B 1 3 ? 19.141 33.531 20.016 1 81.5 3 PHE B N 1
ATOM 3731 C CA . PHE B 1 3 ? 19.438 32.875 18.75 1 81.5 3 PHE B CA 1
ATOM 3732 C C . PHE B 1 3 ? 20.672 33.469 18.094 1 81.5 3 PHE B C 1
ATOM 3734 O O . PHE B 1 3 ? 20.938 34.656 18.25 1 81.5 3 PHE B O 1
ATOM 3741 N N . PRO B 1 4 ? 21.469 32.625 17.484 1 86.88 4 PRO B N 1
ATOM 3742 C CA . PRO B 1 4 ? 22.578 33.188 16.703 1 86.88 4 PRO B CA 1
ATOM 3743 C C . PRO B 1 4 ? 22.109 34.031 15.539 1 86.88 4 PRO B C 1
ATOM 3745 O O . PRO B 1 4 ? 20.906 34.156 15.289 1 86.88 4 PRO B O 1
ATOM 3748 N N . ASN B 1 5 ? 23.188 34.656 14.938 1 91.12 5 ASN B N 1
ATOM 3749 C CA . ASN B 1 5 ? 22.922 35.375 13.703 1 91.12 5 ASN B CA 1
ATOM 3750 C C . ASN B 1 5 ? 22.656 34.438 12.539 1 91.12 5 ASN B C 1
ATOM 3752 O O . ASN B 1 5 ? 23.359 33.438 12.367 1 91.12 5 ASN B O 1
ATOM 3756 N N . VAL B 1 6 ? 21.641 34.688 11.781 1 93.81 6 VAL B N 1
ATOM 3757 C CA . VAL B 1 6 ? 21.203 33.812 10.719 1 93.81 6 VAL B CA 1
ATOM 3758 C C . VAL B 1 6 ? 22.328 33.625 9.695 1 93.81 6 VAL B C 1
ATOM 3760 O O . VAL B 1 6 ? 22.5 32.531 9.141 1 93.81 6 VAL B O 1
ATOM 3763 N N . GLU B 1 7 ? 23.078 34.656 9.477 1 93.44 7 GLU B N 1
ATOM 3764 C CA . GLU B 1 7 ? 24.172 34.625 8.5 1 93.44 7 GLU B CA 1
ATOM 3765 C C . GLU B 1 7 ? 25.219 33.594 8.898 1 93.44 7 GLU B C 1
ATOM 3767 O O . GLU B 1 7 ? 25.844 32.969 8.039 1 93.44 7 GLU B O 1
ATOM 3772 N N . GLU B 1 8 ? 25.391 33.375 10.133 1 94.12 8 GLU B N 1
ATOM 3773 C CA . GLU B 1 8 ? 26.391 32.438 10.648 1 94.12 8 GLU B CA 1
ATOM 3774 C C . GLU B 1 8 ? 25.891 30.984 10.547 1 94.12 8 GLU B C 1
ATOM 3776 O O . GLU B 1 8 ? 26.688 30.047 10.625 1 94.12 8 GLU B O 1
ATOM 3781 N N . CYS B 1 9 ? 24.625 30.859 10.414 1 96.38 9 CYS B N 1
ATOM 3782 C CA . CYS B 1 9 ? 24.016 29.531 10.414 1 96.38 9 CYS B CA 1
ATOM 3783 C C . CYS B 1 9 ? 23.859 29 8.992 1 96.38 9 CYS B C 1
ATOM 3785 O O . CYS B 1 9 ? 23.578 27.812 8.797 1 96.38 9 CYS B O 1
ATOM 3787 N N . LEU B 1 10 ? 24.062 29.859 7.977 1 97.75 10 LEU B N 1
ATOM 3788 C CA . LEU B 1 10 ? 23.859 29.484 6.582 1 97.75 10 LEU B CA 1
ATOM 3789 C C . LEU B 1 10 ? 24.812 28.344 6.188 1 97.75 10 LEU B C 1
ATOM 3791 O O . LEU B 1 10 ? 25.938 28.281 6.676 1 97.75 10 LEU B O 1
ATOM 3795 N N . PRO B 1 11 ? 24.344 27.453 5.352 1 97.06 11 PRO B N 1
ATOM 3796 C CA . PRO B 1 11 ? 25.25 26.406 4.867 1 97.06 11 PRO B CA 1
ATOM 3797 C C . PRO B 1 11 ? 26.422 26.969 4.062 1 97.06 11 PRO B C 1
ATOM 3799 O O . PRO B 1 11 ? 26.312 28.062 3.498 1 97.06 11 PRO B O 1
ATOM 3802 N N . LYS B 1 12 ? 27.438 26.172 4.023 1 96.81 12 LYS B N 1
ATOM 3803 C CA . LYS B 1 12 ? 28.594 26.516 3.203 1 96.81 12 LYS B CA 1
ATOM 3804 C C . LYS B 1 12 ? 28.422 26.016 1.771 1 96.81 12 LYS B C 1
ATOM 3806 O O . LYS B 1 12 ? 28.984 26.594 0.835 1 96.81 12 LYS B O 1
ATOM 3811 N N . ASN B 1 13 ? 27.656 24.969 1.609 1 96.88 13 ASN B N 1
ATOM 3812 C CA . ASN B 1 13 ? 27.422 24.375 0.297 1 96.88 13 ASN B CA 1
ATOM 3813 C C . ASN B 1 13 ? 25.984 24.594 -0.167 1 96.88 13 ASN B C 1
ATOM 3815 O O . ASN B 1 13 ? 25.047 24.375 0.598 1 96.88 13 ASN B O 1
ATOM 3819 N N . TRP B 1 14 ? 25.828 25.016 -1.429 1 97.5 14 TRP B N 1
ATOM 3820 C CA . TRP B 1 14 ? 24.516 25.344 -1.973 1 97.5 14 TRP B CA 1
ATOM 3821 C C . TRP B 1 14 ? 24.203 24.5 -3.207 1 97.5 14 TRP B C 1
ATOM 3823 O O . TRP B 1 14 ? 23.344 24.859 -4.004 1 97.5 14 TRP B O 1
ATOM 3833 N N . SER B 1 15 ? 24.984 23.453 -3.408 1 98 15 SER B N 1
ATOM 3834 C CA . SER B 1 15 ? 24.812 22.547 -4.535 1 98 15 SER B CA 1
ATOM 3835 C C . SER B 1 15 ? 24.031 21.297 -4.121 1 98 15 SER B C 1
ATOM 3837 O O . SER B 1 15 ? 23.25 21.328 -3.17 1 98 15 SER B O 1
ATOM 3839 N N . LEU B 1 16 ? 24.109 20.266 -4.977 1 98.5 16 LEU B N 1
ATOM 3840 C CA . LEU B 1 16 ? 23.391 19.016 -4.73 1 98.5 16 LEU B CA 1
ATOM 3841 C C . LEU B 1 16 ? 24.25 18.047 -3.93 1 98.5 16 LEU B C 1
ATOM 3843 O O . LEU B 1 16 ? 25.453 17.906 -4.195 1 98.5 16 LEU B O 1
ATOM 3847 N N . PHE B 1 17 ? 23.703 17.375 -2.906 1 98.69 17 PHE B N 1
ATOM 3848 C CA . PHE B 1 17 ? 24.438 16.406 -2.1 1 98.69 17 PHE B CA 1
ATOM 3849 C C . PHE B 1 17 ? 24.016 14.984 -2.424 1 98.69 17 PHE B C 1
ATOM 3851 O O . PHE B 1 17 ? 22.938 14.547 -2.018 1 98.69 17 PHE B O 1
ATOM 3858 N N . PHE B 1 18 ? 24.797 14.195 -3.139 1 98.69 18 PHE B N 1
ATOM 3859 C CA . PHE B 1 18 ? 24.562 12.781 -3.377 1 98.69 18 PHE B CA 1
ATOM 3860 C C . PHE B 1 18 ? 25.859 12.047 -3.66 1 98.69 18 PHE B C 1
ATOM 3862 O O . PHE B 1 18 ? 26.859 12.68 -4.023 1 98.69 18 PHE B O 1
ATOM 3869 N N . GLY B 1 19 ? 25.859 10.781 -3.373 1 98.31 19 GLY B N 1
ATOM 3870 C CA . GLY B 1 19 ? 27.062 9.984 -3.562 1 98.31 19 GLY B CA 1
ATOM 3871 C C . GLY B 1 19 ? 28.188 10.367 -2.615 1 98.31 19 GLY B C 1
ATOM 3872 O O . GLY B 1 19 ? 29.375 10.188 -2.934 1 98.31 19 GLY B O 1
ATOM 3873 N N . GLY B 1 20 ? 27.875 11.023 -1.573 1 97.81 20 GLY B N 1
ATOM 3874 C CA . GLY B 1 20 ? 28.844 11.391 -0.556 1 97.81 20 GLY B CA 1
ATOM 3875 C C . GLY B 1 20 ? 29.641 12.641 -0.904 1 97.81 20 GLY B C 1
ATOM 3876 O O . GLY B 1 20 ? 30.688 12.898 -0.323 1 97.81 20 GLY B O 1
ATOM 3877 N N . LYS B 1 21 ? 29.094 13.367 -1.852 1 97.56 21 LYS B N 1
ATOM 3878 C CA . LYS B 1 21 ? 29.797 14.57 -2.268 1 97.56 21 LYS B CA 1
ATOM 3879 C C . LYS B 1 21 ? 28.812 15.664 -2.686 1 97.56 21 LYS B C 1
ATOM 3881 O O . LYS B 1 21 ? 27.672 15.383 -3.053 1 97.56 21 LYS B O 1
ATOM 3886 N N . TRP B 1 22 ? 29.25 16.922 -2.551 1 98.12 22 TRP B N 1
ATOM 3887 C CA . TRP B 1 22 ? 28.547 18.062 -3.107 1 98.12 22 TRP B CA 1
ATOM 3888 C C . TRP B 1 22 ? 28.844 18.219 -4.594 1 98.12 22 TRP B C 1
ATOM 3890 O O . TRP B 1 22 ? 30.016 18.172 -5 1 98.12 22 TRP B O 1
ATOM 3900 N N . GLN B 1 23 ? 27.828 18.312 -5.398 1 96.94 23 GLN B N 1
ATOM 3901 C CA . GLN B 1 23 ? 27.984 18.328 -6.848 1 96.94 23 GLN B CA 1
ATOM 3902 C C . GLN B 1 23 ? 27.188 19.453 -7.484 1 96.94 23 GLN B C 1
ATOM 3904 O O . GLN B 1 23 ? 26.078 19.75 -7.062 1 96.94 23 GLN B O 1
ATOM 3909 N N . GLU B 1 24 ? 27.766 20.047 -8.5 1 97.5 24 GLU B N 1
ATOM 3910 C CA . GLU B 1 24 ? 27.031 21 -9.312 1 97.5 24 GLU B CA 1
ATOM 3911 C C . GLU B 1 24 ? 25.969 20.312 -10.172 1 97.5 24 GLU B C 1
ATOM 3913 O O . GLU B 1 24 ? 26.188 19.172 -10.617 1 97.5 24 GLU B O 1
ATOM 3918 N N . PRO B 1 25 ? 24.906 21 -10.406 1 97.44 25 PRO B N 1
ATOM 3919 C CA . PRO B 1 25 ? 23.891 20.375 -11.25 1 97.44 25 PRO B CA 1
ATOM 3920 C C . PRO B 1 25 ? 24.391 20.094 -12.664 1 97.44 25 PRO B C 1
ATOM 3922 O O . PRO B 1 25 ? 25.141 20.891 -13.234 1 97.44 25 PRO B O 1
ATOM 3925 N N . GLN B 1 26 ? 24.047 18.922 -13.172 1 97.19 26 GLN B N 1
ATOM 3926 C CA . GLN B 1 26 ? 24.359 18.578 -14.555 1 97.19 26 GLN B CA 1
ATOM 3927 C C . GLN B 1 26 ? 23.344 19.219 -15.516 1 97.19 26 GLN B C 1
ATOM 3929 O O . GLN B 1 26 ? 23.734 19.812 -16.516 1 97.19 26 GLN B O 1
ATOM 3934 N N . ASP B 1 27 ? 22.062 19.078 -15.234 1 96.56 27 ASP B N 1
ATOM 3935 C CA . ASP B 1 27 ? 21.016 19.656 -16.062 1 96.56 27 ASP B CA 1
ATOM 3936 C C . ASP B 1 27 ? 20.016 20.453 -15.227 1 96.56 27 ASP B C 1
ATOM 3938 O O . ASP B 1 27 ? 18.984 20.891 -15.727 1 96.56 27 ASP B O 1
ATOM 3942 N N . GLY B 1 28 ? 20.328 20.531 -13.945 1 95.38 28 GLY B N 1
ATOM 3943 C CA . GLY B 1 28 ? 19.562 21.406 -13.078 1 95.38 28 GLY B CA 1
ATOM 3944 C C . GLY B 1 28 ? 20 22.859 -13.156 1 95.38 28 GLY B C 1
ATOM 3945 O O . GLY B 1 28 ? 20.75 23.234 -14.055 1 95.38 28 GLY B O 1
ATOM 3946 N N . GLU B 1 29 ? 19.406 23.688 -12.312 1 96.31 29 GLU B N 1
ATOM 3947 C CA . GLU B 1 29 ? 19.719 25.109 -12.32 1 96.31 29 GLU B CA 1
ATOM 3948 C C . GLU B 1 29 ? 19.766 25.688 -10.906 1 96.31 29 GLU B C 1
ATOM 3950 O O . GLU B 1 29 ? 19.297 25.047 -9.961 1 96.31 29 GLU B O 1
ATOM 3955 N N . TYR B 1 30 ? 20.422 26.766 -10.805 1 97.38 30 TYR B N 1
ATOM 3956 C CA . TYR B 1 30 ? 20.406 27.516 -9.555 1 97.38 30 TYR B CA 1
ATOM 3957 C C . TYR B 1 30 ? 19.234 28.484 -9.508 1 97.38 30 TYR B C 1
ATOM 3959 O O . TYR B 1 30 ? 19.047 29.281 -10.422 1 97.38 30 TYR B O 1
ATOM 3967 N N . LEU B 1 31 ? 18.422 28.328 -8.516 1 97.38 31 LEU B N 1
ATOM 3968 C CA . LEU B 1 31 ? 17.25 29.188 -8.359 1 97.38 31 LEU B CA 1
ATOM 3969 C C . LEU B 1 31 ? 17.297 29.938 -7.031 1 97.38 31 LEU B C 1
ATOM 3971 O O . LEU B 1 31 ? 17.844 29.438 -6.047 1 97.38 31 LEU B O 1
ATOM 3975 N N . GLU B 1 32 ? 16.719 31.125 -7.074 1 97.44 32 GLU B N 1
ATOM 3976 C CA . GLU B 1 32 ? 16.656 31.922 -5.852 1 97.44 32 GLU B CA 1
ATOM 3977 C C . GLU B 1 32 ? 15.656 31.328 -4.867 1 97.44 32 GLU B C 1
ATOM 3979 O O . GLU B 1 32 ? 14.578 30.859 -5.266 1 97.44 32 GLU B O 1
ATOM 3984 N N . ILE B 1 33 ? 16 31.328 -3.656 1 97.5 33 ILE B N 1
ATOM 3985 C CA . ILE B 1 33 ? 15.055 31.094 -2.576 1 97.5 33 ILE B CA 1
ATOM 3986 C C . ILE B 1 33 ? 14.859 32.375 -1.779 1 97.5 33 ILE B C 1
ATOM 3988 O O . ILE B 1 33 ? 15.719 33.281 -1.798 1 97.5 33 ILE B O 1
ATOM 3992 N N . TYR B 1 34 ? 13.789 32.469 -1.103 1 98.06 34 TYR B N 1
ATOM 3993 C CA . TYR B 1 34 ? 13.391 33.75 -0.554 1 98.06 34 TYR B CA 1
ATOM 3994 C C . TYR B 1 34 ? 13.117 33.656 0.942 1 98.06 34 TYR B C 1
ATOM 3996 O O . TYR B 1 34 ? 12.844 32.562 1.454 1 98.06 34 TYR B O 1
ATOM 4004 N N . SER B 1 35 ? 13.289 34.781 1.609 1 97.94 35 SER B N 1
ATOM 4005 C CA . SER B 1 35 ? 12.828 34.938 2.984 1 97.94 35 SER B CA 1
ATOM 4006 C C . SER B 1 35 ? 11.398 35.469 3.029 1 97.94 35 SER B C 1
ATOM 4008 O O . SER B 1 35 ? 11.148 36.625 2.715 1 97.94 35 SER B O 1
ATOM 4010 N N . PRO B 1 36 ? 10.469 34.625 3.479 1 98.25 36 PRO B N 1
ATOM 4011 C CA . PRO B 1 36 ? 9.07 35.062 3.471 1 98.25 36 PRO B CA 1
ATOM 4012 C C . PRO B 1 36 ? 8.805 36.25 4.395 1 98.25 36 PRO B C 1
ATOM 4014 O O . PRO B 1 36 ? 7.844 37 4.188 1 98.25 36 PRO B O 1
ATOM 4017 N N . GLY B 1 37 ? 9.633 36.469 5.359 1 97.31 37 GLY B N 1
ATOM 4018 C CA . GLY B 1 37 ? 9.453 37.531 6.336 1 97.31 37 GLY B CA 1
ATOM 4019 C C . GLY B 1 37 ? 9.617 38.938 5.742 1 97.31 37 GLY B C 1
ATOM 4020 O O . GLY B 1 37 ? 9.062 39.906 6.262 1 97.31 37 GLY B O 1
ATOM 4021 N N . ASP B 1 38 ? 10.414 39 4.656 1 96.62 38 ASP B N 1
ATOM 4022 C CA . ASP B 1 38 ? 10.625 40.312 4.078 1 96.62 38 ASP B CA 1
ATOM 4023 C C . ASP B 1 38 ? 10.625 40.25 2.551 1 96.62 38 ASP B C 1
ATOM 4025 O O . ASP B 1 38 ? 10.828 41.281 1.884 1 96.62 38 ASP B O 1
ATOM 4029 N N . GLY B 1 39 ? 10.453 39.062 1.984 1 97 39 GLY B N 1
ATOM 4030 C CA . GLY B 1 39 ? 10.312 38.906 0.547 1 97 39 GLY B CA 1
ATOM 4031 C C . GLY B 1 39 ? 11.633 39.031 -0.197 1 97 39 GLY B C 1
ATOM 4032 O O . GLY B 1 39 ? 11.656 39.031 -1.43 1 97 39 GLY B O 1
ATOM 4033 N N . LYS B 1 40 ? 12.719 39.094 0.478 1 97.38 40 LYS B N 1
ATOM 4034 C CA . LYS B 1 40 ? 14.016 39.281 -0.169 1 97.38 40 LYS B CA 1
ATOM 4035 C C . LYS B 1 40 ? 14.648 37.938 -0.532 1 97.38 40 LYS B C 1
ATOM 4037 O O . LYS B 1 40 ? 14.43 36.938 0.147 1 97.38 40 LYS B O 1
ATOM 4042 N N . ALA B 1 41 ? 15.453 37.969 -1.547 1 97.5 41 ALA B N 1
ATOM 4043 C CA . ALA B 1 41 ? 16.203 36.781 -1.941 1 97.5 41 ALA B CA 1
ATOM 4044 C C . ALA B 1 41 ? 17.281 36.438 -0.915 1 97.5 41 ALA B C 1
ATOM 4046 O O . ALA B 1 41 ? 17.969 37.344 -0.417 1 97.5 41 ALA B O 1
ATOM 4047 N N . ILE B 1 42 ? 17.375 35.25 -0.532 1 97.38 42 ILE B N 1
ATOM 4048 C CA . ILE B 1 42 ? 18.422 34.781 0.361 1 97.38 42 ILE B CA 1
ATOM 4049 C C . ILE B 1 42 ? 19.688 34.469 -0.444 1 97.38 42 ILE B C 1
ATOM 4051 O O . ILE B 1 42 ? 20.703 35.156 -0.295 1 97.38 42 ILE B O 1
ATOM 4055 N N . ARG B 1 43 ? 19.484 33.438 -1.314 1 96.62 43 ARG B N 1
ATOM 4056 C CA . ARG B 1 43 ? 20.562 33 -2.182 1 96.62 43 ARG B CA 1
ATOM 4057 C C . ARG B 1 43 ? 20.062 32.031 -3.242 1 96.62 43 ARG B C 1
ATOM 4059 O O . ARG B 1 43 ? 18.938 31.531 -3.146 1 96.62 43 ARG B O 1
ATOM 4066 N N . LYS B 1 44 ? 20.875 31.859 -4.238 1 97.56 44 LYS B N 1
ATOM 4067 C CA . LYS B 1 44 ? 20.578 30.828 -5.215 1 97.56 44 LYS B CA 1
ATOM 4068 C C . LYS B 1 44 ? 21.016 29.453 -4.715 1 97.56 44 LYS B C 1
ATOM 4070 O O . LYS B 1 44 ? 22.094 29.328 -4.125 1 97.56 44 LYS B O 1
ATOM 4075 N N . VAL B 1 45 ? 20.188 28.5 -4.895 1 97.62 45 VAL B N 1
ATOM 4076 C CA . VAL B 1 45 ? 20.438 27.109 -4.52 1 97.62 45 VAL B CA 1
ATOM 4077 C C . VAL B 1 45 ? 20.312 26.203 -5.746 1 97.62 45 VAL B C 1
ATOM 4079 O O . VAL B 1 45 ? 19.5 26.484 -6.641 1 97.62 45 VAL B O 1
ATOM 4082 N N . ALA B 1 46 ? 21.125 25.172 -5.789 1 98.12 46 ALA B N 1
ATOM 4083 C CA . ALA B 1 46 ? 21.047 24.219 -6.895 1 98.12 46 ALA B CA 1
ATOM 4084 C C . ALA B 1 46 ? 19.766 23.375 -6.801 1 98.12 46 ALA B C 1
ATOM 4086 O O . ALA B 1 46 ? 19.484 22.781 -5.75 1 98.12 46 ALA B O 1
ATOM 4087 N N . PHE B 1 47 ? 18.984 23.328 -7.852 1 98.56 47 PHE B N 1
ATOM 4088 C CA . PHE B 1 47 ? 17.844 22.438 -8.023 1 98.56 47 PHE B CA 1
ATOM 4089 C C . PHE B 1 47 ? 18.156 21.328 -9.016 1 98.56 47 PHE B C 1
ATOM 4091 O O . PHE B 1 47 ? 18.609 21.594 -10.125 1 98.56 47 PHE B O 1
ATOM 4098 N N . ALA B 1 48 ? 17.953 20.141 -8.617 1 98.69 48 ALA B N 1
ATOM 4099 C CA . ALA B 1 48 ? 18.297 18.969 -9.43 1 98.69 48 ALA B CA 1
ATOM 4100 C C . ALA B 1 48 ? 17.375 18.844 -10.633 1 98.69 48 ALA B C 1
ATOM 4102 O O . ALA B 1 48 ? 16.156 18.984 -10.508 1 98.69 48 ALA B O 1
ATOM 4103 N N . GLY B 1 49 ? 18 18.672 -11.789 1 98.12 49 GLY B N 1
ATOM 4104 C CA . GLY B 1 49 ? 17.25 18.234 -12.953 1 98.12 49 GLY B CA 1
ATOM 4105 C C . GLY B 1 49 ? 17.062 16.734 -13.039 1 98.12 49 GLY B C 1
ATOM 4106 O O . GLY B 1 49 ? 17.281 16.031 -12.055 1 98.12 49 GLY B O 1
ATOM 4107 N N . ALA B 1 50 ? 16.625 16.281 -14.172 1 98.5 50 ALA B N 1
ATOM 4108 C CA . ALA B 1 50 ? 16.344 14.859 -14.359 1 98.5 50 ALA B CA 1
ATOM 4109 C C . ALA B 1 50 ? 17.625 14.039 -14.273 1 98.5 50 ALA B C 1
ATOM 4111 O O . ALA B 1 50 ? 17.656 12.984 -13.625 1 98.5 50 ALA B O 1
ATOM 4112 N N . LYS B 1 51 ? 18.672 14.492 -14.938 1 98.62 51 LYS B N 1
ATOM 4113 C CA . LYS B 1 51 ? 19.922 13.766 -14.953 1 98.62 51 LYS B CA 1
ATOM 4114 C C . LYS B 1 51 ? 20.578 13.742 -13.562 1 98.62 51 LYS B C 1
ATOM 4116 O O . LYS B 1 51 ? 21.156 12.734 -13.156 1 98.62 51 LYS B O 1
ATOM 4121 N N . ASP B 1 52 ? 20.484 14.898 -12.875 1 98.69 52 ASP B N 1
ATOM 4122 C CA . ASP B 1 52 ? 21.016 14.977 -11.516 1 98.69 52 ASP B CA 1
ATOM 4123 C C . ASP B 1 52 ? 20.312 13.984 -10.594 1 98.69 52 ASP B C 1
ATOM 4125 O O . ASP B 1 52 ? 20.969 13.281 -9.82 1 98.69 52 ASP B O 1
ATOM 4129 N N . THR B 1 53 ? 19.031 13.992 -10.695 1 98.88 53 THR B N 1
ATOM 4130 C CA . THR B 1 53 ? 18.219 13.117 -9.859 1 98.88 53 THR B CA 1
ATOM 4131 C C . THR B 1 53 ? 18.516 11.648 -10.148 1 98.88 53 THR B C 1
ATOM 4133 O O . THR B 1 53 ? 18.656 10.844 -9.227 1 98.88 53 THR B O 1
ATOM 4136 N N . ALA B 1 54 ? 18.609 11.305 -11.414 1 98.88 54 ALA B N 1
ATOM 4137 C CA . ALA B 1 54 ? 18.938 9.93 -11.805 1 98.88 54 ALA B CA 1
ATOM 4138 C C . ALA B 1 54 ? 20.297 9.523 -11.242 1 98.88 54 ALA B C 1
ATOM 4140 O O . ALA B 1 54 ? 20.453 8.391 -10.766 1 98.88 54 ALA B O 1
ATOM 4141 N N . ALA B 1 55 ? 21.25 10.43 -11.305 1 98.81 55 ALA B N 1
ATOM 4142 C CA . ALA B 1 55 ? 22.578 10.148 -10.766 1 98.81 55 ALA B CA 1
ATOM 4143 C C . ALA B 1 55 ? 22.516 9.875 -9.273 1 98.81 55 ALA B C 1
ATOM 4145 O O . ALA B 1 55 ? 23.234 9.008 -8.766 1 98.81 55 ALA B O 1
ATOM 4146 N N . ALA B 1 56 ? 21.719 10.633 -8.531 1 98.94 56 ALA B N 1
ATOM 4147 C CA . ALA B 1 56 ? 21.547 10.414 -7.102 1 98.94 56 ALA B CA 1
ATOM 4148 C C . ALA B 1 56 ? 20.938 9.039 -6.824 1 98.94 56 ALA B C 1
ATOM 4150 O O . ALA B 1 56 ? 21.375 8.336 -5.91 1 98.94 56 ALA B O 1
ATOM 4151 N N . VAL B 1 57 ? 19.938 8.656 -7.602 1 98.94 57 VAL B N 1
ATOM 4152 C CA . VAL B 1 57 ? 19.281 7.355 -7.461 1 98.94 57 VAL B CA 1
ATOM 4153 C C . VAL B 1 57 ? 20.297 6.246 -7.738 1 98.94 57 VAL B C 1
ATOM 4155 O O . VAL B 1 57 ? 20.344 5.25 -7.016 1 98.94 57 VAL B O 1
ATOM 4158 N N . GLU B 1 58 ? 21.094 6.418 -8.781 1 98.88 58 GLU B N 1
ATOM 4159 C CA . GLU B 1 58 ? 22.125 5.441 -9.125 1 98.88 58 GLU B CA 1
ATOM 4160 C C . GLU B 1 58 ? 23.156 5.32 -8.023 1 98.88 58 GLU B C 1
ATOM 4162 O O . GLU B 1 58 ? 23.625 4.223 -7.711 1 98.88 58 GLU B O 1
ATOM 4167 N N . ALA B 1 59 ? 23.547 6.453 -7.469 1 98.88 59 ALA B N 1
ATOM 4168 C CA . ALA B 1 59 ? 24.469 6.43 -6.336 1 98.88 59 ALA B CA 1
ATOM 4169 C C . ALA B 1 59 ? 23.875 5.652 -5.16 1 98.88 59 ALA B C 1
ATOM 4171 O O . ALA B 1 59 ? 24.594 4.895 -4.492 1 98.88 59 ALA B O 1
ATOM 4172 N N . ALA B 1 60 ? 22.625 5.871 -4.848 1 98.94 60 ALA B N 1
ATOM 4173 C CA . ALA B 1 60 ? 21.922 5.148 -3.791 1 98.94 60 ALA B CA 1
ATOM 4174 C C . ALA B 1 60 ? 21.922 3.648 -4.062 1 98.94 60 ALA B C 1
ATOM 4176 O O . ALA B 1 60 ? 22.172 2.848 -3.16 1 98.94 60 ALA B O 1
ATOM 4177 N N . GLN B 1 61 ? 21.625 3.291 -5.316 1 98.81 61 GLN B N 1
ATOM 4178 C CA . GLN B 1 61 ? 21.594 1.886 -5.707 1 98.81 61 GLN B CA 1
ATOM 4179 C C . GLN B 1 61 ? 22.969 1.238 -5.535 1 98.81 61 GLN B C 1
ATOM 4181 O O . GLN B 1 61 ? 23.062 0.096 -5.082 1 98.81 61 GLN B O 1
ATOM 4186 N N . GLU B 1 62 ? 23.984 1.95 -5.965 1 98.69 62 GLU B N 1
ATOM 4187 C CA . GLU B 1 62 ? 25.344 1.439 -5.867 1 98.69 62 GLU B CA 1
ATOM 4188 C C . GLU B 1 62 ? 25.734 1.181 -4.414 1 98.69 62 GLU B C 1
ATOM 4190 O O . GLU B 1 62 ? 26.469 0.237 -4.121 1 98.69 62 GLU B O 1
ATOM 4195 N N . ALA B 1 63 ? 25.234 1.953 -3.506 1 98.88 63 ALA B N 1
ATOM 4196 C CA . ALA B 1 63 ? 25.594 1.865 -2.09 1 98.88 63 ALA B CA 1
ATOM 4197 C C . ALA B 1 63 ? 24.797 0.76 -1.397 1 98.88 63 ALA B C 1
ATOM 4199 O O . ALA B 1 63 ? 25.203 0.266 -0.343 1 98.88 63 ALA B O 1
ATOM 4200 N N . PHE B 1 64 ? 23.75 0.286 -1.908 1 98.62 64 PHE B N 1
ATOM 4201 C CA . PHE B 1 64 ? 22.719 -0.511 -1.243 1 98.62 64 PHE B CA 1
ATOM 4202 C C . PHE B 1 64 ? 23.297 -1.857 -0.805 1 98.62 64 PHE B C 1
ATOM 4204 O O . PHE B 1 64 ? 23.156 -2.246 0.357 1 98.62 64 PHE B O 1
ATOM 4211 N N . PRO B 1 65 ? 23.938 -2.568 -1.747 1 97.44 65 PRO B N 1
ATOM 4212 C CA . PRO B 1 65 ? 24.391 -3.9 -1.351 1 97.44 65 PRO B CA 1
ATOM 4213 C C . PRO B 1 65 ? 25.297 -3.873 -0.123 1 97.44 65 PRO B C 1
ATOM 4215 O O . PRO B 1 65 ? 25.141 -4.691 0.785 1 97.44 65 PRO B O 1
ATOM 4218 N N . ALA B 1 66 ? 26.203 -2.92 -0.017 1 98.19 66 ALA B N 1
ATOM 4219 C CA . ALA B 1 66 ? 27.094 -2.824 1.134 1 98.19 66 ALA B CA 1
ATOM 4220 C C . ALA B 1 66 ? 26.344 -2.35 2.375 1 98.19 66 ALA B C 1
ATOM 4222 O O . ALA B 1 66 ? 26.594 -2.832 3.482 1 98.19 66 ALA B O 1
ATOM 4223 N N . TRP B 1 67 ? 25.453 -1.451 2.209 1 98.62 67 TRP B N 1
ATOM 4224 C CA . TRP B 1 67 ? 24.734 -0.866 3.336 1 98.62 67 TRP B CA 1
ATOM 4225 C C . TRP B 1 67 ? 23.812 -1.89 3.979 1 98.62 67 TRP B C 1
ATOM 4227 O O . TRP B 1 67 ? 23.75 -1.992 5.207 1 98.62 67 TRP B O 1
ATOM 4237 N N . ARG B 1 68 ? 23.047 -2.621 3.119 1 97.5 68 ARG B N 1
ATOM 4238 C CA . ARG B 1 68 ? 22.109 -3.605 3.648 1 97.5 68 ARG B CA 1
ATOM 4239 C C . ARG B 1 68 ? 22.844 -4.648 4.496 1 97.5 68 ARG B C 1
ATOM 4241 O O . ARG B 1 68 ? 22.234 -5.277 5.367 1 97.5 68 ARG B O 1
ATOM 4248 N N . ALA B 1 69 ? 24.109 -4.824 4.238 1 96.62 69 ALA B N 1
ATOM 4249 C CA . ALA B 1 69 ? 24.906 -5.848 4.926 1 96.62 69 ALA B CA 1
ATOM 4250 C C . ALA B 1 69 ? 25.438 -5.328 6.258 1 96.62 69 ALA B C 1
ATOM 4252 O O . ALA B 1 69 ? 25.906 -6.102 7.086 1 96.62 69 ALA B O 1
ATOM 4253 N N . VAL B 1 70 ? 25.375 -4.012 6.508 1 97.81 70 VAL B N 1
ATOM 4254 C CA . VAL B 1 70 ? 25.812 -3.438 7.777 1 97.81 70 VAL B CA 1
ATOM 4255 C C . VAL B 1 70 ? 24.922 -3.949 8.906 1 97.81 70 VAL B C 1
ATOM 4257 O O . VAL B 1 70 ? 23.688 -3.953 8.789 1 97.81 70 VAL B O 1
ATOM 4260 N N . PRO B 1 71 ? 25.516 -4.414 10.031 1 96.81 71 PRO B N 1
ATOM 4261 C CA . PRO B 1 71 ? 24.703 -4.891 11.164 1 96.81 71 PRO B CA 1
ATOM 4262 C C . PRO B 1 71 ? 23.719 -3.84 11.672 1 96.81 71 PRO B C 1
ATOM 4264 O O . PRO B 1 71 ? 24.047 -2.648 11.703 1 96.81 71 PRO B O 1
ATOM 4267 N N . SER B 1 72 ? 22.609 -4.309 12.117 1 95.56 72 SER B N 1
ATOM 4268 C CA . SER B 1 72 ? 21.531 -3.418 12.5 1 95.56 72 SER B CA 1
ATOM 4269 C C . SER B 1 72 ? 21.938 -2.486 13.633 1 95.56 72 SER B C 1
ATOM 4271 O O . SER B 1 72 ? 21.578 -1.312 13.648 1 95.56 72 SER B O 1
ATOM 4273 N N . LEU B 1 73 ? 22.734 -2.99 14.562 1 95.44 73 LEU B N 1
ATOM 4274 C CA . LEU B 1 73 ? 23.172 -2.18 15.688 1 95.44 73 LEU B CA 1
ATOM 4275 C C . LEU B 1 73 ? 24.094 -1.047 15.227 1 95.44 73 LEU B C 1
ATOM 4277 O O . LEU B 1 73 ? 24.062 0.046 15.797 1 95.44 73 LEU B O 1
ATOM 4281 N N . GLU B 1 74 ? 24.891 -1.295 14.195 1 97.75 74 GLU B N 1
ATOM 4282 C CA . GLU B 1 74 ? 25.766 -0.257 13.641 1 97.75 74 GLU B CA 1
ATOM 4283 C C . GLU B 1 74 ? 24.953 0.81 12.914 1 97.75 74 GLU B C 1
ATOM 4285 O O . GLU B 1 74 ? 25.266 1.997 12.977 1 97.75 74 GLU B O 1
ATOM 4290 N N . ARG B 1 75 ? 23.922 0.428 12.25 1 98.44 75 ARG B N 1
ATOM 4291 C CA . ARG B 1 75 ? 23.031 1.398 11.633 1 98.44 75 ARG B CA 1
ATOM 4292 C C . ARG B 1 75 ? 22.344 2.266 12.688 1 98.44 75 ARG B C 1
ATOM 4294 O O . ARG B 1 75 ? 22.25 3.484 12.531 1 98.44 75 ARG B O 1
ATOM 4301 N N . GLY B 1 76 ? 21.938 1.612 13.812 1 98.5 76 GLY B N 1
ATOM 4302 C CA . GLY B 1 76 ? 21.344 2.342 14.93 1 98.5 76 GLY B CA 1
ATOM 4303 C C . GLY B 1 76 ? 22.281 3.365 15.531 1 98.5 76 GLY B C 1
ATOM 4304 O O . GLY B 1 76 ? 21.859 4.477 15.867 1 98.5 76 GLY B O 1
ATOM 4305 N N . LYS B 1 77 ? 23.562 2.979 15.656 1 98.5 77 LYS B N 1
ATOM 4306 C CA . LYS B 1 77 ? 24.562 3.895 16.203 1 98.5 77 LYS B CA 1
ATOM 4307 C C . LYS B 1 77 ? 24.719 5.133 15.32 1 98.5 77 LYS B C 1
ATOM 4309 O O . LYS B 1 77 ? 24.859 6.246 15.82 1 98.5 77 LYS B O 1
ATOM 4314 N N . LYS B 1 78 ? 24.719 4.93 14.039 1 98.69 78 LYS B N 1
ATOM 4315 C CA . LYS B 1 78 ? 24.828 6.059 13.117 1 98.69 78 LYS B CA 1
ATOM 4316 C C . LYS B 1 78 ? 23.609 6.973 13.219 1 98.69 78 LYS B C 1
ATOM 4318 O O . LYS B 1 78 ? 23.734 8.195 13.172 1 98.69 78 LYS B O 1
ATOM 4323 N N . LEU B 1 79 ? 22.469 6.414 13.406 1 98.81 79 LEU B N 1
ATOM 4324 C CA . LEU B 1 79 ? 21.25 7.203 13.57 1 98.81 79 LEU B CA 1
ATOM 4325 C C . LEU B 1 79 ? 21.281 7.977 14.883 1 98.81 79 LEU B C 1
ATOM 4327 O O . LEU B 1 79 ? 20.828 9.117 14.945 1 98.81 79 LEU B O 1
ATOM 4331 N N . LYS B 1 80 ? 21.797 7.391 15.898 1 98.69 80 LYS B N 1
ATOM 4332 C CA . LYS B 1 80 ? 21.922 8.102 17.172 1 98.69 80 LYS B CA 1
ATOM 4333 C C . LYS B 1 80 ? 22.828 9.312 17.031 1 98.69 80 LYS B C 1
ATOM 4335 O O . LYS B 1 80 ? 22.594 10.352 17.641 1 98.69 80 LYS B O 1
ATOM 4340 N N . LYS B 1 81 ? 23.875 9.148 16.234 1 98.81 81 LYS B N 1
ATOM 4341 C CA . LYS B 1 81 ? 24.734 10.289 15.945 1 98.81 81 LYS B CA 1
ATOM 4342 C C . LYS B 1 81 ? 23.969 11.398 15.234 1 98.81 81 LYS B C 1
ATOM 4344 O O . LYS B 1 81 ? 24.172 12.586 15.508 1 98.81 81 LYS B O 1
ATOM 4349 N N . VAL B 1 82 ? 23.109 10.984 14.352 1 98.88 82 VAL B N 1
ATOM 4350 C CA . VAL B 1 82 ? 22.25 11.953 13.672 1 98.88 82 VAL B CA 1
ATOM 4351 C C . VAL B 1 82 ? 21.406 12.703 14.695 1 98.88 82 VAL B C 1
ATOM 4353 O O . VAL B 1 82 ? 21.297 13.93 14.633 1 98.88 82 VAL B O 1
ATOM 4356 N N . ALA B 1 83 ? 20.797 11.992 15.633 1 98.75 83 ALA B N 1
ATOM 4357 C CA . ALA B 1 83 ? 19.984 12.602 16.672 1 98.75 83 ALA B CA 1
ATOM 4358 C C . ALA B 1 83 ? 20.797 13.586 17.516 1 98.75 83 ALA B C 1
ATOM 4360 O O . ALA B 1 83 ? 20.328 14.688 17.812 1 98.75 83 ALA B O 1
ATOM 4361 N N . ASP B 1 84 ? 21.984 13.211 17.812 1 98.75 84 ASP B N 1
ATOM 4362 C CA . ASP B 1 84 ? 22.859 14.086 18.578 1 98.75 84 ASP B CA 1
ATOM 4363 C C . ASP B 1 84 ? 23.172 15.367 17.812 1 98.75 84 ASP B C 1
ATOM 4365 O O . ASP B 1 84 ? 23.172 16.453 18.391 1 98.75 84 ASP B O 1
ATOM 4369 N N . ILE B 1 85 ? 23.438 15.227 16.562 1 98.69 85 ILE B N 1
ATOM 4370 C CA . ILE B 1 85 ? 23.734 16.375 15.719 1 98.69 85 ILE B CA 1
ATOM 4371 C C . ILE B 1 85 ? 22.547 17.312 15.664 1 98.69 85 ILE B C 1
ATOM 4373 O O . ILE B 1 85 ? 22.703 18.531 15.758 1 98.69 85 ILE B O 1
ATOM 4377 N N . LEU B 1 86 ? 21.375 16.781 15.562 1 98.62 86 LEU B N 1
ATOM 4378 C CA . LEU B 1 86 ? 20.156 17.578 15.562 1 98.62 86 LEU B CA 1
ATOM 4379 C C . LEU B 1 86 ? 20.031 18.391 16.844 1 98.62 86 LEU B C 1
ATOM 4381 O O . LEU B 1 86 ? 19.766 19.594 16.812 1 98.62 86 LEU B O 1
ATOM 4385 N N . ARG B 1 87 ? 20.266 17.766 17.969 1 98.44 87 ARG B N 1
ATOM 4386 C CA . ARG B 1 87 ? 20.141 18.438 19.266 1 98.44 87 ARG B CA 1
ATOM 4387 C C . ARG B 1 87 ? 21.219 19.5 19.422 1 98.44 87 ARG B C 1
ATOM 4389 O O . ARG B 1 87 ? 20.953 20.594 19.906 1 98.44 87 ARG B O 1
ATOM 4396 N N . GLN B 1 88 ? 22.375 19.203 18.969 1 98.06 88 GLN B N 1
ATOM 4397 C CA . GLN B 1 88 ? 23.516 20.094 19.109 1 98.06 88 GLN B CA 1
ATOM 4398 C C . GLN B 1 88 ? 23.328 21.375 18.281 1 98.06 88 GLN B C 1
ATOM 4400 O O . GLN B 1 88 ? 23.781 22.453 18.672 1 98.06 88 GLN B O 1
ATOM 4405 N N . HIS B 1 89 ? 22.656 21.281 17.188 1 97.56 89 HIS B N 1
ATOM 4406 C CA . HIS B 1 89 ? 22.547 22.406 16.266 1 97.56 89 HIS B CA 1
ATOM 4407 C C . HIS B 1 89 ? 21.109 22.922 16.188 1 97.56 89 HIS B C 1
ATOM 4409 O O . HIS B 1 89 ? 20.734 23.562 15.211 1 97.56 89 HIS B O 1
ATOM 4415 N N . ALA B 1 90 ? 20.297 22.641 17.156 1 97.62 90 ALA B N 1
ATOM 4416 C CA . ALA B 1 90 ? 18.859 22.891 17.156 1 97.62 90 ALA B CA 1
ATOM 4417 C C . ALA B 1 90 ? 18.547 24.359 16.891 1 97.62 90 ALA B C 1
ATOM 4419 O O . ALA B 1 90 ? 17.734 24.688 16.016 1 97.62 90 ALA B O 1
ATOM 4420 N N . ASP B 1 91 ? 19.234 25.281 17.531 1 97.19 91 ASP B N 1
ATOM 4421 C CA . ASP B 1 91 ? 18.953 26.703 17.406 1 97.19 91 ASP B CA 1
ATOM 4422 C C . ASP B 1 91 ? 19.266 27.203 15.992 1 97.19 91 ASP B C 1
ATOM 4424 O O . ASP B 1 91 ? 18.469 27.922 15.391 1 97.19 91 ASP B O 1
ATOM 4428 N N . ALA B 1 92 ? 20.422 26.844 15.516 1 97.5 92 ALA B N 1
ATOM 4429 C CA . ALA B 1 92 ? 20.828 27.266 14.18 1 97.5 92 ALA B CA 1
ATOM 4430 C C . ALA B 1 92 ? 19.859 26.719 13.125 1 97.5 92 ALA B C 1
ATOM 4432 O O . ALA B 1 92 ? 19.484 27.438 12.188 1 97.5 92 ALA B O 1
ATOM 4433 N N . LEU B 1 93 ? 19.516 25.484 13.266 1 98.06 93 LEU B N 1
ATOM 4434 C CA . LEU B 1 93 ? 18.609 24.859 12.297 1 98.06 93 LEU B CA 1
ATOM 4435 C C . LEU B 1 93 ? 17.219 25.453 12.375 1 98.06 93 LEU B C 1
ATOM 4437 O O . LEU B 1 93 ? 16.562 25.656 11.344 1 98.06 93 LEU B O 1
ATOM 4441 N N . ALA B 1 94 ? 16.75 25.734 13.562 1 97.19 94 ALA B N 1
ATOM 4442 C CA . ALA B 1 94 ? 15.469 26.391 13.742 1 97.19 94 ALA B CA 1
ATOM 4443 C C . ALA B 1 94 ? 15.453 27.766 13.078 1 97.19 94 ALA B C 1
ATOM 4445 O O . ALA B 1 94 ? 14.453 28.156 12.469 1 97.19 94 ALA B O 1
ATOM 4446 N N . LEU B 1 95 ? 16.531 28.469 13.242 1 97.75 95 LEU B N 1
ATOM 4447 C CA . LEU B 1 95 ? 16.641 29.797 12.648 1 97.75 95 LEU B CA 1
ATOM 4448 C C . LEU B 1 95 ? 16.578 29.719 11.125 1 97.75 95 LEU B C 1
ATOM 4450 O O . LEU B 1 95 ? 15.914 30.531 10.484 1 97.75 95 LEU B O 1
ATOM 4454 N N . LEU B 1 96 ? 17.25 28.75 10.578 1 98.25 96 LEU B N 1
ATOM 4455 C CA . LEU B 1 96 ? 17.234 28.562 9.133 1 98.25 96 LEU B CA 1
ATOM 4456 C C . LEU B 1 96 ? 15.82 28.219 8.648 1 98.25 96 LEU B C 1
ATOM 4458 O O . LEU B 1 96 ? 15.383 28.703 7.609 1 98.25 96 LEU B O 1
ATOM 4462 N N . ASP B 1 97 ? 15.125 27.375 9.359 1 98 97 ASP B N 1
ATOM 4463 C CA . ASP B 1 97 ? 13.742 27.062 9.008 1 98 97 ASP B CA 1
ATOM 4464 C C . ASP B 1 97 ? 12.867 28.312 9.078 1 98 97 ASP B C 1
ATOM 4466 O O . ASP B 1 97 ? 12.094 28.578 8.156 1 98 97 ASP B O 1
ATOM 4470 N N . ALA B 1 98 ? 13.039 29.062 10.133 1 97.75 98 ALA B N 1
ATOM 4471 C CA . ALA B 1 98 ? 12.242 30.281 10.289 1 97.75 98 ALA B CA 1
ATOM 4472 C C . ALA B 1 98 ? 12.508 31.25 9.148 1 97.75 98 ALA B C 1
ATOM 4474 O O . ALA B 1 98 ? 11.57 31.812 8.562 1 97.75 98 ALA B O 1
ATOM 4475 N N . TYR B 1 99 ? 13.75 31.406 8.836 1 98.06 99 TYR B N 1
ATOM 4476 C CA . TYR B 1 99 ? 14.211 32.344 7.816 1 98.06 99 TYR B CA 1
ATOM 4477 C C . TYR B 1 99 ? 13.664 31.969 6.445 1 98.06 99 TYR B C 1
ATOM 4479 O O . TYR B 1 99 ? 13.32 32.844 5.648 1 98.06 99 TYR B O 1
ATOM 4487 N N . ASN B 1 100 ? 13.516 30.719 6.238 1 98.38 100 ASN B N 1
ATOM 4488 C CA . ASN B 1 100 ? 13.227 30.266 4.883 1 98.38 100 ASN B CA 1
ATOM 4489 C C . ASN B 1 100 ? 11.781 29.812 4.738 1 98.38 100 ASN B C 1
ATOM 4491 O O . ASN B 1 100 ? 11.258 29.719 3.625 1 98.38 100 ASN B O 1
ATOM 4495 N N . THR B 1 101 ? 11.031 29.469 5.754 1 97.5 101 THR B N 1
ATOM 4496 C CA . THR B 1 101 ? 9.648 29.016 5.656 1 97.5 101 THR B CA 1
ATOM 4497 C C . THR B 1 101 ? 8.688 30.141 6.047 1 97.5 101 THR B C 1
ATOM 4499 O O . THR B 1 101 ? 7.504 30.094 5.699 1 97.5 101 THR B O 1
ATOM 4502 N N . GLY B 1 102 ? 9.133 31.047 6.902 1 97.56 102 GLY B N 1
ATOM 4503 C CA . GLY B 1 102 ? 8.273 32.094 7.422 1 97.56 102 GLY B CA 1
ATOM 4504 C C . GLY B 1 102 ? 7.652 31.75 8.758 1 97.56 102 GLY B C 1
ATOM 4505 O O . GLY B 1 102 ? 6.969 32.562 9.367 1 97.56 102 GLY B O 1
ATOM 4506 N N . ASN B 1 103 ? 7.863 30.547 9.297 1 97.38 103 ASN B N 1
ATOM 4507 C CA . ASN B 1 103 ? 7.383 30.188 10.625 1 97.38 103 ASN B CA 1
ATOM 4508 C C . ASN B 1 103 ? 8.234 30.812 11.719 1 97.38 103 ASN B C 1
ATOM 4510 O O . ASN B 1 103 ? 9.461 30.906 11.586 1 97.38 103 ASN B O 1
ATOM 4514 N N . PRO B 1 104 ? 7.629 31.188 12.836 1 96.75 104 PRO B N 1
ATOM 4515 C CA . PRO B 1 104 ? 8.414 31.828 13.898 1 96.75 104 PRO B CA 1
ATOM 4516 C C . PRO B 1 104 ? 9.484 30.906 14.477 1 96.75 104 PRO B C 1
ATOM 4518 O O . PRO B 1 104 ? 9.211 29.719 14.719 1 96.75 104 PRO B O 1
ATOM 4521 N N . VAL B 1 105 ? 10.641 31.453 14.703 1 96.69 105 VAL B N 1
ATOM 4522 C CA . VAL B 1 105 ? 11.781 30.688 15.18 1 96.69 105 VAL B CA 1
ATOM 4523 C C . VAL B 1 105 ? 11.43 30.031 16.516 1 96.69 105 VAL B C 1
ATOM 4525 O O . VAL B 1 105 ? 11.875 28.906 16.797 1 96.69 105 VAL B O 1
ATOM 4528 N N . SER B 1 106 ? 10.617 30.656 17.344 1 94.06 106 SER B N 1
ATOM 4529 C CA . SER B 1 106 ? 10.219 30.109 18.641 1 94.06 106 SER B CA 1
ATOM 4530 C C . SER B 1 106 ? 9.422 28.828 18.469 1 94.06 106 SER B C 1
ATOM 4532 O O . SER B 1 106 ? 9.492 27.922 19.297 1 94.06 106 SER B O 1
ATOM 4534 N N . MET B 1 107 ? 8.695 28.75 17.391 1 92.75 107 MET B N 1
ATOM 4535 C CA . MET B 1 107 ? 7.875 27.578 17.094 1 92.75 107 MET B CA 1
ATOM 4536 C C . MET B 1 107 ? 8.703 26.484 16.422 1 92.75 107 MET B C 1
ATOM 4538 O O . MET B 1 107 ? 8.406 25.297 16.578 1 92.75 107 MET B O 1
ATOM 4542 N N . MET B 1 108 ? 9.75 26.859 15.719 1 95.06 108 MET B N 1
ATOM 4543 C CA . MET B 1 108 ? 10.555 25.906 14.953 1 95.06 108 MET B CA 1
ATOM 4544 C C . MET B 1 108 ? 11.602 25.25 15.836 1 95.06 108 MET B C 1
ATOM 4546 O O . MET B 1 108 ? 12.188 24.219 15.461 1 95.06 108 MET B O 1
ATOM 4550 N N . LYS B 1 109 ? 11.836 25.812 17 1 92.56 109 LYS B N 1
ATOM 4551 C CA . LYS B 1 109 ? 12.883 25.312 17.891 1 92.56 109 LYS B CA 1
ATOM 4552 C C . LYS B 1 109 ? 12.633 23.859 18.266 1 92.56 109 LYS B C 1
ATOM 4554 O O . LYS B 1 109 ? 13.57 23.062 18.391 1 92.56 109 LYS B O 1
ATOM 4559 N N . ALA B 1 110 ? 11.383 23.516 18.438 1 93.69 110 ALA B N 1
ATOM 4560 C CA . ALA B 1 110 ? 11.031 22.172 18.906 1 93.69 110 ALA B CA 1
ATOM 4561 C C . ALA B 1 110 ? 11.25 21.141 17.797 1 93.69 110 ALA B C 1
ATOM 4563 O O . ALA B 1 110 ? 11.398 19.938 18.078 1 93.69 110 ALA B O 1
ATOM 4564 N N . ASP B 1 111 ? 11.312 21.531 16.547 1 95.81 111 ASP B N 1
ATOM 4565 C CA . ASP B 1 111 ? 11.375 20.625 15.414 1 95.81 111 ASP B CA 1
ATOM 4566 C C . ASP B 1 111 ? 12.617 19.734 15.492 1 95.81 111 ASP B C 1
ATOM 4568 O O . ASP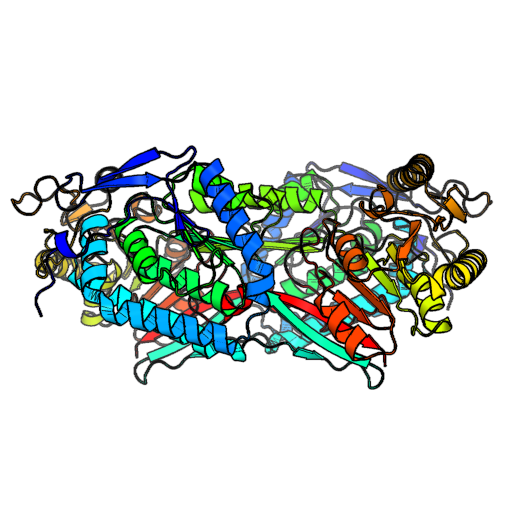 B 1 111 ? 12.539 18.516 15.289 1 95.81 111 ASP B O 1
ATOM 4572 N N . ALA B 1 112 ? 13.742 20.406 15.773 1 96.12 112 ALA B N 1
ATOM 4573 C CA . ALA B 1 112 ? 14.992 19.641 15.836 1 96.12 112 ALA B CA 1
ATOM 4574 C C . ALA B 1 112 ? 14.945 18.594 16.938 1 96.12 112 ALA B C 1
ATOM 4576 O O . ALA B 1 112 ? 15.414 17.469 16.75 1 96.12 112 ALA B O 1
ATOM 4577 N N . PHE B 1 113 ? 14.367 18.969 18.047 1 96.19 113 PHE B N 1
ATOM 4578 C CA . PHE B 1 113 ? 14.297 18.047 19.172 1 96.19 113 PHE B CA 1
ATOM 4579 C C . PHE B 1 113 ? 13.312 16.922 18.891 1 96.19 113 PHE B C 1
ATOM 4581 O O . PHE B 1 113 ? 13.594 15.758 19.188 1 96.19 113 PHE B O 1
ATOM 4588 N N . PHE B 1 114 ? 12.195 17.297 18.312 1 94.88 114 PHE B N 1
ATOM 4589 C CA . PHE B 1 114 ? 11.219 16.281 17.938 1 94.88 114 PHE B CA 1
ATOM 4590 C C . PHE B 1 114 ? 11.82 15.305 16.922 1 94.88 114 PHE B C 1
ATOM 4592 O O . PHE B 1 114 ? 11.633 14.094 17.031 1 94.88 114 PHE B O 1
ATOM 4599 N N . ALA B 1 115 ? 12.492 15.852 16.016 1 96.56 115 ALA B N 1
ATOM 4600 C CA . ALA B 1 115 ? 13.141 15.023 15 1 96.56 115 ALA B CA 1
ATOM 4601 C C . ALA B 1 115 ? 14.18 14.102 15.625 1 96.56 115 ALA B C 1
ATOM 4603 O O . ALA B 1 115 ? 14.266 12.922 15.273 1 96.56 115 ALA B O 1
ATOM 4604 N N . ALA B 1 116 ? 14.977 14.664 16.516 1 97.81 116 ALA B N 1
ATOM 4605 C CA . ALA B 1 116 ? 15.992 13.875 17.203 1 97.81 116 ALA B CA 1
ATOM 4606 C C . ALA B 1 116 ? 15.367 12.703 17.953 1 97.81 116 ALA B C 1
ATOM 4608 O O . ALA B 1 116 ? 15.859 11.578 17.891 1 97.81 116 ALA B O 1
ATOM 4609 N N . ASP B 1 117 ? 14.297 12.992 18.641 1 96.5 117 ASP B N 1
ATOM 4610 C CA . ASP B 1 117 ? 13.602 11.945 19.391 1 96.5 117 ASP B CA 1
ATOM 4611 C C . ASP B 1 117 ? 13.055 10.875 18.469 1 96.5 117 ASP B C 1
ATOM 4613 O O . ASP B 1 117 ? 13.086 9.68 18.797 1 96.5 117 ASP B O 1
ATOM 4617 N N . HIS B 1 118 ? 12.57 11.32 17.375 1 96 118 HIS B N 1
ATOM 4618 C CA . HIS B 1 118 ? 12.047 10.391 16.375 1 96 118 HIS B CA 1
ATOM 4619 C C . HIS B 1 118 ? 13.148 9.484 15.836 1 96 118 HIS B C 1
ATOM 4621 O O . HIS B 1 118 ? 12.961 8.273 15.727 1 96 118 HIS B O 1
ATOM 4627 N N . VAL B 1 119 ? 14.266 10.055 15.508 1 98.06 119 VAL B N 1
ATOM 4628 C CA . VAL B 1 119 ? 15.406 9.297 15 1 98.06 119 VAL B CA 1
ATOM 4629 C C . VAL B 1 119 ? 15.875 8.297 16.062 1 98.06 119 VAL B C 1
ATOM 4631 O O . VAL B 1 119 ? 16.125 7.129 15.742 1 98.06 119 VAL B O 1
ATOM 4634 N N . ASP B 1 120 ? 15.891 8.734 17.328 1 97.75 120 ASP B N 1
ATOM 4635 C CA . ASP B 1 120 ? 16.25 7.859 18.422 1 97.75 120 ASP B CA 1
ATOM 4636 C C . ASP B 1 120 ? 15.289 6.688 18.547 1 97.75 120 ASP B C 1
ATOM 4638 O O . ASP B 1 120 ? 15.703 5.551 18.781 1 97.75 120 ASP B O 1
ATOM 4642 N N . MET B 1 121 ? 14.117 7 18.422 1 96.12 121 MET B N 1
ATOM 4643 C CA . MET B 1 121 ? 13.094 5.965 18.562 1 96.12 121 MET B CA 1
ATOM 4644 C C . MET B 1 121 ? 13.289 4.871 17.5 1 96.12 121 MET B C 1
ATOM 4646 O O . MET B 1 121 ? 13.328 3.688 17.844 1 96.12 121 MET B O 1
ATOM 4650 N N . PHE B 1 122 ? 13.406 5.234 16.281 1 97.5 122 PHE B N 1
ATOM 4651 C CA . PHE B 1 122 ? 13.555 4.25 15.219 1 97.5 122 PHE B CA 1
ATOM 4652 C C . PHE B 1 122 ? 14.859 3.477 15.375 1 97.5 122 PHE B C 1
ATOM 4654 O O . PHE B 1 122 ? 14.906 2.27 15.125 1 97.5 122 PHE B O 1
ATOM 4661 N N . ALA B 1 123 ? 15.914 4.195 15.766 1 97.75 123 ALA B N 1
ATOM 4662 C CA . ALA B 1 123 ? 17.172 3.506 16.031 1 97.75 123 ALA B CA 1
ATOM 4663 C C . ALA B 1 123 ? 16.984 2.426 17.094 1 97.75 123 ALA B C 1
ATOM 4665 O O . ALA B 1 123 ? 17.531 1.328 16.969 1 97.75 123 ALA B O 1
ATOM 4666 N N . GLY B 1 124 ? 16.219 2.73 18.109 1 96.31 124 GLY B N 1
ATOM 4667 C CA . GLY B 1 124 ? 16 1.812 19.219 1 96.31 124 GLY B CA 1
ATOM 4668 C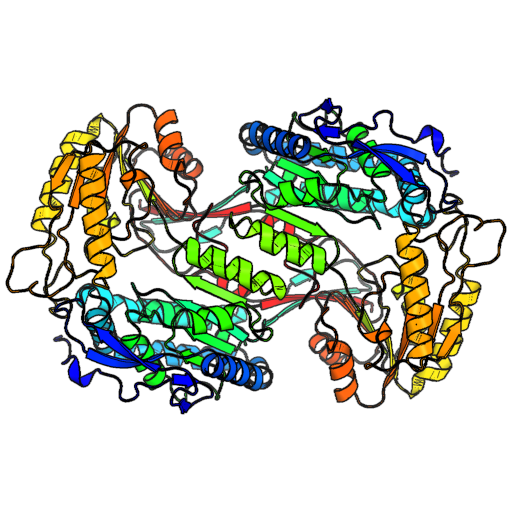 C . GLY B 1 124 ? 15.062 0.674 18.875 1 96.31 124 GLY B C 1
ATOM 4669 O O . GLY B 1 124 ? 15.117 -0.392 19.484 1 96.31 124 GLY B O 1
ATOM 4670 N N . LEU B 1 125 ? 14.234 0.846 17.875 1 96.12 125 LEU B N 1
ATOM 4671 C CA . LEU B 1 125 ? 13.18 -0.107 17.562 1 96.12 125 LEU B CA 1
ATOM 4672 C C . LEU B 1 125 ? 13.641 -1.114 16.516 1 96.12 125 LEU B C 1
ATOM 4674 O O . LEU B 1 125 ? 12.898 -2.039 16.172 1 96.12 125 LEU B O 1
ATOM 4678 N N . ILE B 1 126 ? 14.867 -1.022 16 1 96.44 126 ILE B N 1
ATOM 4679 C CA . ILE B 1 126 ? 15.367 -1.861 14.922 1 96.44 126 ILE B CA 1
ATOM 4680 C C . ILE B 1 126 ? 15.203 -3.334 15.297 1 96.44 126 ILE B C 1
ATOM 4682 O O . ILE B 1 126 ? 14.656 -4.121 14.523 1 96.44 126 ILE B O 1
ATOM 4686 N N . PRO B 1 127 ? 15.555 -3.773 16.578 1 94.19 127 PRO B N 1
ATOM 4687 C CA . PRO B 1 127 ? 15.477 -5.199 16.906 1 94.19 127 PRO B CA 1
ATOM 4688 C C . PRO B 1 127 ? 14.039 -5.703 17.016 1 94.19 127 PRO B C 1
ATOM 4690 O O . PRO B 1 127 ? 13.805 -6.914 17.016 1 94.19 127 PRO B O 1
ATOM 4693 N N . ALA B 1 128 ? 13.148 -4.77 17.109 1 94.19 128 ALA B N 1
ATOM 4694 C CA . ALA B 1 128 ? 11.75 -5.168 17.266 1 94.19 128 ALA B CA 1
ATOM 4695 C C . ALA B 1 128 ? 11.156 -5.594 15.922 1 94.19 128 ALA B C 1
ATOM 4697 O O . ALA B 1 128 ? 10.086 -6.203 15.875 1 94.19 128 ALA B O 1
ATOM 4698 N N . VAL B 1 129 ? 11.758 -5.27 14.82 1 94.81 129 VAL B N 1
ATOM 4699 C CA . VAL B 1 129 ? 11.32 -5.75 13.516 1 94.81 129 VAL B CA 1
ATOM 4700 C C . VAL B 1 129 ? 11.82 -7.176 13.297 1 94.81 129 VAL B C 1
ATOM 4702 O O . VAL B 1 129 ? 12.992 -7.387 12.984 1 94.81 129 VAL B O 1
ATOM 4705 N N . GLN B 1 130 ? 10.922 -8.109 13.477 1 93.5 130 GLN B N 1
ATOM 4706 C CA . GLN B 1 130 ? 11.289 -9.523 13.438 1 93.5 130 GLN B CA 1
ATOM 4707 C C . GLN B 1 130 ? 10.398 -10.289 12.469 1 93.5 130 GLN B C 1
ATOM 4709 O O . GLN B 1 130 ? 9.352 -9.797 12.047 1 93.5 130 GLN B O 1
ATOM 4714 N N . GLY B 1 131 ? 10.906 -11.523 12.047 1 93.88 131 GLY B N 1
ATOM 4715 C CA . GLY B 1 131 ? 10.047 -12.477 11.359 1 93.88 131 GLY B CA 1
ATOM 4716 C C . GLY B 1 131 ? 9.211 -13.312 12.305 1 93.88 131 GLY B C 1
ATOM 4717 O O . GLY B 1 131 ? 9.211 -13.078 13.516 1 93.88 131 GLY B O 1
ATOM 4718 N N . GLU B 1 132 ? 8.367 -14.109 11.711 1 94.44 132 GLU B N 1
ATOM 4719 C CA . GLU B 1 132 ? 7.5 -15.008 12.461 1 94.44 132 GLU B CA 1
ATOM 4720 C C . GLU B 1 132 ? 7.754 -16.469 12.078 1 94.44 132 GLU B C 1
ATOM 4722 O O . GLU B 1 132 ? 8.273 -16.75 11 1 94.44 132 GLU B O 1
ATOM 4727 N N . THR B 1 133 ? 7.488 -17.344 13.07 1 94.94 133 THR B N 1
ATOM 4728 C CA . THR B 1 133 ? 7.477 -18.766 12.789 1 94.94 133 THR B CA 1
ATOM 4729 C C . THR B 1 133 ? 6.051 -19.312 12.82 1 94.94 133 THR B C 1
ATOM 4731 O O . THR B 1 133 ? 5.238 -18.891 13.641 1 94.94 133 THR B O 1
ATOM 4734 N N . THR B 1 134 ? 5.77 -20.109 11.891 1 92.12 134 THR B N 1
ATOM 4735 C CA . THR B 1 134 ? 4.488 -20.812 11.852 1 92.12 134 THR B CA 1
ATOM 4736 C C . THR B 1 134 ? 4.699 -22.328 11.844 1 92.12 134 THR B C 1
ATOM 4738 O O . THR B 1 134 ? 5.59 -22.828 11.164 1 92.12 134 THR B O 1
ATOM 4741 N N . HIS B 1 135 ? 3.881 -23.031 12.625 1 91.12 135 HIS B N 1
ATOM 4742 C CA . HIS B 1 135 ? 4.008 -24.484 12.719 1 91.12 135 HIS B CA 1
ATOM 4743 C C . HIS B 1 135 ? 2.971 -25.188 11.852 1 91.12 135 HIS B C 1
ATOM 4745 O O . HIS B 1 135 ? 1.773 -24.922 11.961 1 91.12 135 HIS B O 1
ATOM 4751 N N . LEU B 1 136 ? 3.398 -25.969 10.945 1 90.5 136 LEU B N 1
ATOM 4752 C CA . LEU B 1 136 ? 2.527 -26.844 10.172 1 90.5 136 LEU B CA 1
ATOM 4753 C C . LEU B 1 136 ? 2.598 -28.281 10.695 1 90.5 136 LEU B C 1
ATOM 4755 O O . LEU B 1 136 ? 1.576 -28.859 11.078 1 90.5 136 LEU B O 1
ATOM 4759 N N . ASP B 1 137 ? 3.793 -28.859 10.68 1 91.75 137 ASP B N 1
ATOM 4760 C CA . ASP B 1 137 ? 4.078 -30.172 11.266 1 91.75 137 ASP B CA 1
ATOM 4761 C C . ASP B 1 137 ? 5.566 -30.328 11.562 1 91.75 137 ASP B C 1
ATOM 4763 O O . ASP B 1 137 ? 6.359 -29.422 11.281 1 91.75 137 ASP B O 1
ATOM 4767 N N . ASP B 1 138 ? 5.93 -31.453 12.164 1 93.56 138 ASP B N 1
ATOM 4768 C CA . ASP B 1 138 ? 7.289 -31.609 12.664 1 93.56 138 ASP B CA 1
ATOM 4769 C C . ASP B 1 138 ? 8.266 -31.922 11.531 1 93.56 138 ASP B C 1
ATOM 4771 O O . ASP B 1 138 ? 9.484 -31.906 11.727 1 93.56 138 ASP B O 1
ATOM 4775 N N . SER B 1 139 ? 7.805 -32.031 10.352 1 94.62 139 SER B N 1
ATOM 4776 C CA . SER B 1 139 ? 8.672 -32.344 9.227 1 94.62 139 SER B CA 1
ATOM 4777 C C . SER B 1 139 ? 9.055 -31.094 8.445 1 94.62 139 SER B C 1
ATOM 4779 O O . SER B 1 139 ? 9.75 -31.172 7.434 1 94.62 139 SER B O 1
ATOM 4781 N N . THR B 1 140 ? 8.625 -30 8.969 1 94.5 140 THR B N 1
ATOM 4782 C CA . THR B 1 140 ? 8.883 -28.75 8.266 1 94.5 140 THR B CA 1
ATOM 4783 C C . THR B 1 140 ? 9.305 -27.656 9.25 1 94.5 140 THR B C 1
ATOM 4785 O O . THR B 1 140 ? 9.078 -27.781 10.453 1 94.5 140 THR B O 1
ATOM 4788 N N . PHE B 1 141 ? 9.992 -26.672 8.82 1 94.88 141 PHE B N 1
ATOM 4789 C CA . PHE B 1 141 ? 10.297 -25.438 9.531 1 94.88 141 PHE B CA 1
ATOM 4790 C C . PHE B 1 141 ? 9.922 -24.219 8.688 1 94.88 141 PHE B C 1
ATOM 4792 O O . PHE B 1 141 ? 10.5 -24 7.621 1 94.88 141 PHE B O 1
ATOM 4799 N N . ASN B 1 142 ? 8.922 -23.438 9.125 1 96.56 142 ASN B N 1
ATOM 4800 C CA . ASN B 1 142 ? 8.383 -22.312 8.367 1 96.56 142 ASN B CA 1
ATOM 4801 C C . ASN B 1 142 ? 8.625 -20.984 9.086 1 96.56 142 ASN B C 1
ATOM 4803 O O . ASN B 1 142 ? 8.352 -20.859 10.281 1 96.56 142 ASN B O 1
ATOM 4807 N N . TYR B 1 143 ? 9.211 -20.047 8.391 1 96.94 143 TYR B N 1
ATOM 4808 C CA . TYR B 1 143 ? 9.469 -18.734 8.984 1 96.94 143 TYR B CA 1
ATOM 4809 C C . TYR B 1 143 ? 9.406 -17.641 7.938 1 96.94 143 TYR B C 1
ATOM 4811 O O . TYR B 1 143 ? 9.305 -17.906 6.742 1 96.94 143 TYR B O 1
ATOM 4819 N N . THR B 1 144 ? 9.352 -16.391 8.398 1 97.38 144 THR B N 1
ATOM 4820 C CA . THR B 1 144 ? 9.398 -15.234 7.496 1 97.38 144 THR B CA 1
ATOM 4821 C C . THR B 1 144 ? 10.641 -14.391 7.773 1 97.38 144 THR B C 1
ATOM 4823 O O . THR B 1 144 ? 11.195 -14.438 8.875 1 97.38 144 THR B O 1
ATOM 4826 N N . LEU B 1 145 ? 11.117 -13.758 6.777 1 97.12 145 LEU B N 1
ATOM 4827 C CA . LEU B 1 145 ? 12.195 -12.781 6.848 1 97.12 145 LEU B CA 1
ATOM 4828 C C . LEU B 1 145 ? 11.695 -11.398 6.445 1 97.12 145 LEU B C 1
ATOM 4830 O O . LEU B 1 145 ? 10.836 -11.273 5.566 1 97.12 145 LEU B O 1
ATOM 4834 N N . ARG B 1 146 ? 12.195 -10.391 7.145 1 96.75 146 ARG B N 1
ATOM 4835 C CA . ARG B 1 146 ? 12.008 -9 6.738 1 96.75 146 ARG B CA 1
ATOM 4836 C C . ARG B 1 146 ? 13.273 -8.453 6.09 1 96.75 146 ARG B C 1
ATOM 4838 O O . ARG B 1 146 ? 14.336 -8.406 6.723 1 96.75 146 ARG B O 1
ATOM 4845 N N . GLU B 1 147 ? 13.125 -8.07 4.855 1 97.19 147 GLU B N 1
ATOM 4846 C CA . GLU B 1 147 ? 14.273 -7.594 4.098 1 97.19 147 GLU B CA 1
ATOM 4847 C C . GLU B 1 147 ? 14.062 -6.164 3.609 1 97.19 147 GLU B C 1
ATOM 4849 O O . GLU B 1 147 ? 12.938 -5.762 3.322 1 97.19 147 GLU B O 1
ATOM 4854 N N . PRO B 1 148 ? 15.188 -5.344 3.523 1 98.06 148 PRO B N 1
ATOM 4855 C CA . PRO B 1 148 ? 15.031 -3.977 3.021 1 98.06 148 PRO B CA 1
ATOM 4856 C C . PRO B 1 148 ? 14.484 -3.932 1.594 1 98.06 148 PRO B C 1
ATOM 4858 O O . PRO B 1 148 ? 14.609 -4.91 0.854 1 98.06 148 PRO B O 1
ATOM 4861 N N . LEU B 1 149 ? 13.953 -2.844 1.211 1 98.31 149 LEU B N 1
ATOM 4862 C CA . LEU B 1 149 ? 13.336 -2.643 -0.097 1 98.31 149 LEU B CA 1
ATOM 4863 C C . LEU B 1 149 ? 14.391 -2.324 -1.15 1 98.31 149 LEU B C 1
ATOM 4865 O O . LEU B 1 149 ? 14.305 -2.795 -2.287 1 98.31 149 LEU B O 1
ATOM 4869 N N . GLY B 1 150 ? 15.328 -1.498 -0.865 1 98.56 150 GLY B N 1
ATOM 4870 C CA . GLY B 1 150 ? 16.281 -0.933 -1.8 1 98.56 150 GLY B CA 1
ATOM 4871 C C . GLY B 1 150 ? 16.422 0.573 -1.679 1 98.56 150 GLY B C 1
ATOM 4872 O O . GLY B 1 150 ? 16.656 1.096 -0.588 1 98.56 150 GLY B O 1
ATOM 4873 N N . VAL B 1 151 ? 16.234 1.285 -2.832 1 98.94 151 VAL B N 1
ATOM 4874 C CA . VAL B 1 151 ? 16.281 2.744 -2.854 1 98.94 151 VAL B CA 1
ATOM 4875 C C . VAL B 1 151 ? 14.898 3.314 -2.521 1 98.94 151 VAL B C 1
ATOM 4877 O O . VAL B 1 151 ? 13.914 2.988 -3.184 1 98.94 151 VAL B O 1
ATOM 4880 N N . VAL B 1 152 ? 14.867 4.16 -1.474 1 98.94 152 VAL B N 1
ATOM 4881 C CA . VAL B 1 152 ? 13.633 4.809 -1.048 1 98.94 152 VAL B CA 1
ATOM 4882 C C . VAL B 1 152 ? 13.711 6.305 -1.334 1 98.94 152 VAL B C 1
ATOM 4884 O O . VAL B 1 152 ? 14.695 6.961 -0.973 1 98.94 152 VAL B O 1
ATOM 4887 N N . ALA B 1 153 ? 12.727 6.809 -2.018 1 98.88 153 ALA B N 1
ATOM 4888 C CA . ALA B 1 153 ? 12.617 8.242 -2.277 1 98.88 153 ALA B CA 1
ATOM 4889 C C . ALA B 1 153 ? 11.641 8.906 -1.312 1 98.88 153 ALA B C 1
ATOM 4891 O O . ALA B 1 153 ? 10.523 8.414 -1.119 1 98.88 153 ALA B O 1
ATOM 4892 N N . ARG B 1 154 ? 12.078 9.992 -0.699 1 98.62 154 ARG B N 1
ATOM 4893 C CA . ARG B 1 154 ? 11.273 10.75 0.251 1 98.62 154 ARG B CA 1
ATOM 4894 C C . ARG B 1 154 ? 11.086 12.188 -0.218 1 98.62 154 ARG B C 1
ATOM 4896 O O . ARG B 1 154 ? 12.055 12.93 -0.371 1 98.62 154 ARG B O 1
ATOM 4903 N N . ILE B 1 155 ? 9.836 12.602 -0.443 1 98.69 155 ILE B N 1
ATOM 4904 C CA . ILE B 1 155 ? 9.5 13.969 -0.815 1 98.69 155 ILE B CA 1
ATOM 4905 C C . ILE B 1 155 ? 8.812 14.672 0.355 1 98.69 155 ILE B C 1
ATOM 4907 O O . ILE B 1 155 ? 7.762 14.227 0.822 1 98.69 155 ILE B O 1
ATOM 4911 N N . VAL B 1 156 ? 9.406 15.742 0.839 1 98.06 156 VAL B N 1
ATOM 4912 C CA . VAL B 1 156 ? 8.938 16.297 2.107 1 98.06 156 VAL B CA 1
ATOM 4913 C C . VAL B 1 156 ? 8.359 17.688 1.885 1 98.06 156 VAL B C 1
ATOM 4915 O O . VAL B 1 156 ? 8.625 18.312 0.863 1 98.06 156 VAL B O 1
ATOM 4918 N N . ALA B 1 157 ? 7.637 18.203 2.787 1 97.12 157 ALA B N 1
ATOM 4919 C CA . ALA B 1 157 ? 6.859 19.438 2.684 1 97.12 157 ALA B CA 1
ATOM 4920 C C . ALA B 1 157 ? 7.625 20.625 3.268 1 97.12 157 ALA B C 1
ATOM 4922 O O . ALA B 1 157 ? 8.633 20.438 3.951 1 97.12 157 ALA B O 1
ATOM 4923 N N . SER B 1 158 ? 7.07 21.797 3.088 1 97.12 158 SER B N 1
ATOM 4924 C CA . SER B 1 158 ? 7.816 23.016 3.357 1 97.12 158 SER B CA 1
ATOM 4925 C C . SER B 1 158 ? 7.508 23.547 4.75 1 97.12 158 SER B C 1
ATOM 4927 O O . SER B 1 158 ? 8.219 24.422 5.254 1 97.12 158 SER B O 1
ATOM 4929 N N . ASN B 1 159 ? 6.473 23.047 5.41 1 96.06 159 ASN B N 1
ATOM 4930 C CA . ASN B 1 159 ? 6.059 23.719 6.641 1 96.06 159 ASN B CA 1
ATOM 4931 C C . ASN B 1 159 ? 6.949 23.312 7.816 1 96.06 159 ASN B C 1
ATOM 4933 O O . ASN B 1 159 ? 7.062 24.062 8.797 1 96.06 159 ASN B O 1
ATOM 4937 N N . HIS B 1 160 ? 7.566 22.172 7.754 1 97.31 160 HIS B N 1
ATOM 4938 C CA . HIS B 1 160 ? 8.57 21.734 8.719 1 97.31 160 HIS B CA 1
ATOM 4939 C C . HIS B 1 160 ? 9.719 21 8.031 1 97.31 160 HIS B C 1
ATOM 4941 O O . HIS B 1 160 ? 9.969 19.828 8.305 1 97.31 160 HIS B O 1
ATOM 4947 N N . PRO B 1 161 ? 10.461 21.734 7.258 1 97.88 161 PRO B N 1
ATOM 4948 C CA . PRO B 1 161 ? 11.391 21.078 6.34 1 97.88 161 PRO B CA 1
ATOM 4949 C C . PRO B 1 161 ? 12.438 20.234 7.066 1 97.88 161 PRO B C 1
ATOM 4951 O O . PRO B 1 161 ? 12.688 19.094 6.688 1 97.88 161 PRO B O 1
ATOM 4954 N N . LEU B 1 162 ? 13.031 20.766 8.141 1 98.19 162 LEU B N 1
ATOM 4955 C CA . LEU B 1 162 ? 14.062 20.031 8.867 1 98.19 162 LEU B CA 1
ATOM 4956 C C . LEU B 1 162 ? 13.477 18.781 9.516 1 98.19 162 LEU B C 1
ATOM 4958 O O . LEU B 1 162 ? 14.047 17.688 9.391 1 98.19 162 LEU B O 1
ATOM 4962 N N . MET B 1 163 ? 12.414 18.969 10.211 1 97.75 163 MET B N 1
ATOM 4963 C CA . MET B 1 163 ? 11.789 17.844 10.922 1 97.75 163 MET B CA 1
ATOM 4964 C C . MET B 1 163 ? 11.43 16.719 9.961 1 97.75 163 MET B C 1
ATOM 4966 O O . MET B 1 163 ? 11.75 15.562 10.203 1 97.75 163 MET B O 1
ATOM 4970 N N . PHE B 1 164 ? 10.805 17.109 8.859 1 97.75 164 PHE B N 1
ATOM 4971 C CA . PHE B 1 164 ? 10.383 16.094 7.895 1 97.75 164 PHE B CA 1
ATOM 4972 C C . PHE B 1 164 ? 11.586 15.406 7.266 1 97.75 164 PHE B C 1
ATOM 4974 O O . PHE B 1 164 ? 11.578 14.188 7.062 1 97.75 164 PHE B O 1
ATOM 4981 N N . THR B 1 165 ? 12.602 16.156 6.957 1 98.44 165 THR B N 1
ATOM 4982 C CA . THR B 1 165 ? 13.805 15.586 6.367 1 98.44 165 THR B CA 1
ATOM 4983 C C . THR B 1 165 ? 14.445 14.578 7.32 1 98.44 165 THR B C 1
ATOM 4985 O O . THR B 1 165 ? 14.758 13.453 6.926 1 98.44 165 THR B O 1
ATOM 4988 N N . ALA B 1 166 ? 14.555 14.953 8.562 1 98.19 166 ALA B N 1
ATOM 4989 C CA . ALA B 1 166 ? 15.188 14.102 9.562 1 98.19 166 ALA B CA 1
ATOM 4990 C C . ALA B 1 166 ? 14.32 12.875 9.859 1 98.19 166 ALA B C 1
ATOM 4992 O O . ALA B 1 166 ? 14.836 11.758 9.953 1 98.19 166 ALA B O 1
ATOM 4993 N N . ASN B 1 167 ? 13.039 13.102 10.008 1 96.75 167 ASN B N 1
ATOM 4994 C CA . ASN B 1 167 ? 12.133 11.992 10.258 1 96.75 167 ASN B CA 1
ATOM 4995 C C . ASN B 1 167 ? 12.172 10.969 9.133 1 96.75 167 ASN B C 1
ATOM 4997 O O . ASN B 1 167 ? 12.195 9.758 9.383 1 96.75 167 ASN B O 1
ATOM 5001 N N . ARG B 1 168 ? 12.305 11.461 7.926 1 97.44 168 ARG B N 1
ATOM 5002 C CA . ARG B 1 168 ? 12.094 10.602 6.762 1 97.44 168 ARG B CA 1
ATOM 5003 C C . ARG B 1 168 ? 13.383 9.883 6.375 1 97.44 168 ARG B C 1
ATOM 5005 O O . ARG B 1 168 ? 13.352 8.906 5.629 1 97.44 168 ARG B O 1
ATOM 5012 N N . LEU B 1 169 ? 14.5 10.289 6.887 1 98.5 169 LEU B N 1
ATOM 5013 C CA . LEU B 1 169 ? 15.703 9.516 6.602 1 98.5 169 LEU B CA 1
ATOM 5014 C C . LEU B 1 169 ? 15.82 8.328 7.551 1 98.5 169 LEU B C 1
ATOM 5016 O O . LEU B 1 169 ? 16.562 7.383 7.277 1 98.5 169 LEU B O 1
ATOM 5020 N N . ALA B 1 170 ? 15.125 8.305 8.727 1 98.5 170 ALA B N 1
ATOM 5021 C CA . ALA B 1 170 ? 15.43 7.422 9.852 1 98.5 170 ALA B CA 1
ATOM 5022 C C . ALA B 1 170 ? 14.984 5.992 9.555 1 98.5 170 ALA B C 1
ATOM 5024 O O . ALA B 1 170 ? 15.805 5.066 9.594 1 98.5 170 ALA B O 1
ATOM 5025 N N . ALA B 1 171 ? 13.742 5.836 9.195 1 98.25 171 ALA B N 1
ATOM 5026 C CA . ALA B 1 171 ? 13.18 4.496 9.047 1 98.25 171 ALA B CA 1
ATOM 5027 C C . ALA B 1 171 ? 13.852 3.744 7.902 1 98.25 171 ALA B C 1
ATOM 5029 O O . ALA B 1 171 ? 14.273 2.594 8.07 1 98.25 171 ALA B O 1
ATOM 5030 N N . PRO B 1 172 ? 14.023 4.406 6.711 1 98.69 172 PRO B N 1
ATOM 5031 C CA . PRO B 1 172 ? 14.688 3.674 5.629 1 98.69 172 PRO B CA 1
ATOM 5032 C C . PRO B 1 172 ? 16.109 3.248 5.984 1 98.69 172 PRO B C 1
ATOM 5034 O O . PRO B 1 172 ? 16.484 2.096 5.758 1 98.69 172 PRO B O 1
ATOM 5037 N N . ILE B 1 173 ? 16.859 4.141 6.543 1 98.81 173 ILE B N 1
ATOM 5038 C CA . ILE B 1 173 ? 18.25 3.846 6.871 1 98.81 173 ILE B CA 1
ATOM 5039 C C . ILE B 1 173 ? 18.297 2.785 7.969 1 98.81 173 ILE B C 1
ATOM 5041 O O . ILE B 1 173 ? 19.125 1.862 7.91 1 98.81 173 ILE B O 1
ATOM 5045 N N . ALA B 1 174 ? 17.422 2.895 8.977 1 98.69 174 ALA B N 1
ATOM 5046 C CA . ALA B 1 174 ? 17.344 1.928 10.062 1 98.69 174 ALA B CA 1
ATOM 5047 C C . ALA B 1 174 ? 17.188 0.507 9.531 1 98.69 174 ALA B C 1
ATOM 5049 O O . ALA B 1 174 ? 17.812 -0.427 10.039 1 98.69 174 ALA B O 1
ATOM 5050 N N . MET B 1 175 ? 16.422 0.322 8.477 1 98.44 175 MET B N 1
ATOM 5051 C CA . MET B 1 175 ? 16.062 -1.02 8.023 1 98.44 175 MET B CA 1
ATOM 5052 C C . MET B 1 175 ? 16.984 -1.473 6.895 1 98.44 175 MET B C 1
ATOM 5054 O O . MET B 1 175 ? 16.734 -2.502 6.262 1 98.44 175 MET B O 1
ATOM 5058 N N . GLY B 1 176 ? 18 -0.669 6.574 1 98.69 176 GLY B N 1
ATOM 5059 C CA . GLY B 1 176 ? 19.031 -1.118 5.648 1 98.69 176 GLY B CA 1
ATOM 5060 C C . GLY B 1 176 ? 18.812 -0.63 4.23 1 98.69 176 GLY B C 1
ATOM 5061 O O . GLY B 1 176 ? 19.438 -1.12 3.293 1 98.69 176 GLY B O 1
ATOM 5062 N N . ASN B 1 177 ? 17.891 0.279 4.004 1 98.88 177 ASN B N 1
ATOM 5063 C CA . ASN B 1 177 ? 17.672 0.916 2.711 1 98.88 177 ASN B CA 1
ATOM 5064 C C . ASN B 1 177 ? 18.609 2.113 2.514 1 98.88 177 ASN B C 1
ATOM 5066 O O . ASN B 1 177 ? 19.203 2.604 3.473 1 98.88 177 ASN B O 1
ATOM 5070 N N . THR B 1 178 ? 18.734 2.51 1.258 1 98.94 178 THR B N 1
ATOM 5071 C CA . THR B 1 178 ? 19.297 3.82 0.94 1 98.94 178 THR B CA 1
ATOM 5072 C C . THR B 1 178 ? 18.188 4.82 0.626 1 98.94 178 THR B C 1
ATOM 5074 O O . THR B 1 178 ? 17.062 4.426 0.325 1 98.94 178 THR B O 1
ATOM 5077 N N . VAL B 1 179 ? 18.578 6.129 0.761 1 98.88 179 VAL B N 1
ATOM 5078 C CA . VAL B 1 179 ? 17.469 7.078 0.688 1 98.88 179 VAL B CA 1
ATOM 5079 C C . VAL B 1 179 ? 17.875 8.289 -0.143 1 98.88 179 VAL B C 1
ATOM 5081 O O . VAL B 1 179 ? 19.031 8.742 -0.069 1 98.88 179 VAL B O 1
ATOM 5084 N N . VAL B 1 180 ? 17 8.766 -0.994 1 98.94 180 VAL B N 1
ATOM 5085 C CA . VAL B 1 180 ? 17.062 10.047 -1.69 1 98.94 180 VAL B CA 1
ATOM 5086 C C . VAL B 1 180 ? 15.938 10.961 -1.218 1 98.94 180 VAL B C 1
ATOM 5088 O O . VAL B 1 180 ? 14.758 10.641 -1.396 1 98.94 180 VAL B O 1
ATOM 5091 N N . ILE B 1 181 ? 16.281 12.078 -0.647 1 98.88 181 ILE B N 1
ATOM 5092 C CA . ILE B 1 181 ? 15.289 13.008 -0.115 1 98.88 181 ILE B CA 1
ATOM 5093 C C . ILE B 1 181 ? 15.219 14.25 -0.996 1 98.88 181 ILE B C 1
ATOM 5095 O O . ILE B 1 181 ? 16.25 14.867 -1.293 1 98.88 181 ILE B O 1
ATOM 5099 N N . LYS B 1 182 ? 14.086 14.555 -1.448 1 98.88 182 LYS B N 1
ATOM 5100 C CA . LYS B 1 182 ? 13.852 15.82 -2.133 1 98.88 182 LYS B CA 1
ATOM 5101 C C . LYS B 1 182 ? 13.32 16.875 -1.166 1 98.88 182 LYS B C 1
ATOM 5103 O O . LYS B 1 182 ? 12.227 16.734 -0.617 1 98.88 182 LYS B O 1
ATOM 5108 N N . LEU B 1 183 ? 14.008 17.891 -0.994 1 98.62 183 LEU B N 1
ATOM 5109 C CA . LEU B 1 183 ? 13.633 19.016 -0.131 1 98.62 183 LEU B CA 1
ATOM 5110 C C . LEU B 1 183 ? 12.523 19.844 -0.771 1 98.62 183 LEU B C 1
ATOM 5112 O O . LEU B 1 183 ? 12.336 19.797 -1.989 1 98.62 183 LEU B O 1
ATOM 5116 N N . PRO B 1 184 ? 11.742 20.5 0.066 1 97.56 184 PRO B N 1
ATOM 5117 C CA . PRO B 1 184 ? 10.734 21.375 -0.535 1 97.56 184 PRO B CA 1
ATOM 5118 C C . PRO B 1 184 ? 11.352 22.531 -1.327 1 97.56 184 PRO B C 1
ATOM 5120 O O . PRO B 1 184 ? 12.344 23.109 -0.896 1 97.56 184 PRO B O 1
ATOM 5123 N N . GLU B 1 185 ? 10.719 22.859 -2.381 1 96.19 185 GLU B N 1
ATOM 5124 C CA . GLU B 1 185 ? 11.219 23.906 -3.277 1 96.19 185 GLU B CA 1
ATOM 5125 C C . GLU B 1 185 ? 11.312 25.25 -2.564 1 96.19 185 GLU B C 1
ATOM 5127 O O . GLU B 1 185 ? 12.281 25.984 -2.75 1 96.19 185 GLU B O 1
ATOM 5132 N N . GLN B 1 186 ? 10.398 25.5 -1.751 1 96.12 186 GLN B N 1
ATOM 5133 C CA . GLN B 1 186 ? 10.273 26.844 -1.165 1 96.12 186 GLN B CA 1
ATOM 5134 C C . GLN B 1 186 ? 11.242 27.016 0.001 1 96.12 186 GLN B C 1
ATOM 5136 O O . GLN B 1 186 ? 11.609 28.141 0.336 1 96.12 186 GLN B O 1
ATOM 5141 N N . ALA B 1 187 ? 11.602 25.875 0.585 1 97.56 187 ALA B N 1
ATOM 5142 C CA . ALA B 1 187 ? 12.352 26 1.834 1 97.56 187 ALA B CA 1
ATOM 5143 C C . ALA B 1 187 ? 13.391 24.906 1.974 1 97.56 187 ALA B C 1
ATOM 5145 O O . ALA B 1 187 ? 13.336 24.094 2.908 1 97.56 187 ALA B O 1
ATOM 5146 N N . PRO B 1 188 ? 14.383 24.891 1.156 1 98.31 188 PRO B N 1
ATOM 5147 C CA . PRO B 1 188 ? 15.398 23.844 1.189 1 98.31 188 PRO B CA 1
ATOM 5148 C C . PRO B 1 188 ? 16.531 24.156 2.158 1 98.31 188 PRO B C 1
ATOM 5150 O O . PRO B 1 188 ? 17.391 23.297 2.406 1 98.31 188 PRO B O 1
ATOM 5153 N N . LEU B 1 189 ? 16.578 25.312 2.781 1 98.38 189 LEU B N 1
ATOM 5154 C CA . LEU B 1 189 ? 17.75 25.859 3.447 1 98.38 189 LEU B CA 1
ATOM 5155 C C . LEU B 1 189 ? 18.188 24.969 4.609 1 98.38 189 LEU B C 1
ATOM 5157 O O . LEU B 1 189 ? 19.359 24.609 4.707 1 98.38 189 LEU B O 1
ATOM 5161 N N . SER B 1 190 ? 17.297 24.625 5.512 1 98.25 190 SER B N 1
ATOM 5162 C CA . SER B 1 190 ? 17.656 23.797 6.668 1 98.25 190 SER B CA 1
ATOM 5163 C C . SER B 1 190 ? 18.078 22.406 6.242 1 98.25 190 SER B C 1
ATOM 5165 O O . SER B 1 190 ? 18.953 21.797 6.867 1 98.25 190 SER B O 1
ATOM 5167 N N . GLY B 1 191 ? 17.469 21.875 5.195 1 98.12 191 GLY B N 1
ATOM 5168 C CA . GLY B 1 191 ? 17.859 20.578 4.668 1 98.12 191 GLY B CA 1
ATOM 5169 C C . GLY B 1 191 ? 19.281 20.547 4.133 1 98.12 191 GLY B C 1
ATOM 5170 O O . GLY B 1 191 ? 20 19.562 4.32 1 98.12 191 GLY B O 1
ATOM 5171 N N . LEU B 1 192 ? 19.656 21.625 3.482 1 98.31 192 LEU B N 1
ATOM 5172 C CA . LEU B 1 192 ? 21.031 21.75 2.975 1 98.31 192 LEU B CA 1
ATOM 5173 C C . LEU B 1 192 ? 22.031 21.781 4.121 1 98.31 192 LEU B C 1
ATOM 5175 O O . LEU B 1 192 ? 23.047 21.078 4.074 1 98.31 192 LEU B O 1
ATOM 5179 N N . ARG B 1 193 ? 21.734 22.594 5.117 1 98.5 193 ARG B N 1
ATOM 5180 C CA . ARG B 1 193 ? 22.609 22.656 6.281 1 98.5 193 ARG B CA 1
ATOM 5181 C C . ARG B 1 193 ? 22.703 21.297 6.977 1 98.5 193 ARG B C 1
ATOM 5183 O O . ARG B 1 193 ? 23.781 20.891 7.418 1 98.5 193 ARG B O 1
ATOM 5190 N N . PHE B 1 194 ? 21.594 20.609 7.051 1 98.69 194 PHE B N 1
ATOM 5191 C CA . PHE B 1 194 ? 21.531 19.281 7.652 1 98.69 194 PHE B CA 1
ATOM 5192 C C . PHE B 1 194 ? 22.406 18.297 6.887 1 98.69 194 PHE B C 1
ATOM 5194 O O . PHE B 1 194 ? 23.141 17.5 7.488 1 98.69 194 PHE B O 1
ATOM 5201 N N . ALA B 1 195 ? 22.359 18.359 5.574 1 98.44 195 ALA B N 1
ATOM 5202 C CA . ALA B 1 195 ? 23.203 17.516 4.738 1 98.44 195 ALA B CA 1
ATOM 5203 C C . ALA B 1 195 ? 24.688 17.75 5.047 1 98.44 195 ALA B C 1
ATOM 5205 O O . ALA B 1 195 ? 25.469 16.797 5.145 1 98.44 195 ALA B O 1
ATOM 5206 N N . GLU B 1 196 ? 25.031 18.984 5.219 1 98.19 196 GLU B N 1
ATOM 5207 C CA . GLU B 1 196 ? 26.391 19.344 5.566 1 98.19 196 GLU B CA 1
ATOM 5208 C C . GLU B 1 196 ? 26.812 18.719 6.895 1 98.19 196 GLU B C 1
ATOM 5210 O O . GLU B 1 196 ? 27.922 18.188 7.016 1 98.19 196 GLU B O 1
ATOM 5215 N N . LEU B 1 197 ? 25.938 18.844 7.824 1 98.12 197 LEU B N 1
ATOM 5216 C CA . LEU B 1 197 ? 26.219 18.344 9.164 1 98.12 197 LEU B CA 1
ATOM 5217 C C . LEU B 1 197 ? 26.344 16.828 9.172 1 98.12 197 LEU B C 1
ATOM 5219 O O . LEU B 1 197 ? 27.047 16.266 10.016 1 98.12 197 LEU B O 1
ATOM 5223 N N . LEU B 1 198 ? 25.688 16.156 8.195 1 98.31 198 LEU B N 1
ATOM 5224 C CA . LEU B 1 198 ? 25.656 14.703 8.188 1 98.31 198 LEU B CA 1
ATOM 5225 C C . LEU B 1 198 ? 26.734 14.141 7.262 1 98.31 198 LEU B C 1
ATOM 5227 O O . LEU B 1 198 ? 26.891 12.922 7.145 1 98.31 198 LEU B O 1
ATOM 5231 N N . ASP B 1 199 ? 27.406 15.086 6.609 1 96.19 199 ASP B N 1
ATOM 5232 C CA . ASP B 1 199 ? 28.469 14.648 5.711 1 96.19 199 ASP B CA 1
ATOM 5233 C C . ASP B 1 199 ? 29.484 13.773 6.449 1 96.19 199 ASP B C 1
ATOM 5235 O O . ASP B 1 199 ? 30.031 14.18 7.477 1 96.19 199 ASP B O 1
ATOM 5239 N N . GLY B 1 200 ? 29.656 12.508 5.949 1 96.06 200 GLY B N 1
ATOM 5240 C CA . GLY B 1 200 ? 30.641 11.602 6.523 1 96.06 200 GLY B CA 1
ATOM 5241 C C . GLY B 1 200 ? 30.047 10.633 7.527 1 96.06 200 GLY B C 1
ATOM 5242 O O . GLY B 1 200 ? 30.703 9.68 7.945 1 96.06 200 GLY B O 1
ATOM 5243 N N . ILE B 1 201 ? 28.781 10.781 7.875 1 97.88 201 ILE B N 1
ATOM 5244 C CA . ILE B 1 201 ? 28.156 9.914 8.867 1 97.88 201 ILE B CA 1
ATOM 5245 C C . ILE B 1 201 ? 27.797 8.57 8.227 1 97.88 201 ILE B C 1
ATOM 5247 O O . ILE B 1 201 ? 28 7.52 8.828 1 97.88 201 ILE B O 1
ATOM 5251 N N . PHE B 1 202 ? 27.297 8.625 7.047 1 98.56 202 PHE B N 1
ATOM 5252 C CA . PHE B 1 202 ? 26.938 7.422 6.312 1 98.56 202 PHE B CA 1
ATOM 5253 C C . PHE B 1 202 ? 27.891 7.188 5.148 1 98.56 202 PHE B C 1
ATOM 5255 O O . PHE B 1 202 ? 28.453 8.141 4.605 1 98.56 202 PHE B O 1
ATOM 5262 N N . PRO B 1 203 ? 28.078 5.887 4.73 1 98.62 203 PRO B N 1
ATOM 5263 C CA . PRO B 1 203 ? 28.812 5.645 3.49 1 98.62 203 PRO B CA 1
ATOM 5264 C C . PRO B 1 203 ? 28.234 6.398 2.297 1 98.62 203 PRO B C 1
ATOM 5266 O O . PRO B 1 203 ? 27.031 6.668 2.256 1 98.62 203 PRO B O 1
ATOM 5269 N N . PRO B 1 204 ? 29.125 6.754 1.295 1 98.69 204 PRO B N 1
ATOM 5270 C CA . PRO B 1 204 ? 28.656 7.477 0.113 1 98.69 204 PRO B CA 1
ATOM 5271 C C . PRO B 1 204 ? 27.469 6.789 -0.557 1 98.69 204 PRO B C 1
ATOM 5273 O O . PRO B 1 204 ? 27.484 5.578 -0.775 1 98.69 204 PRO B O 1
ATOM 5276 N N . GLY B 1 205 ? 26.438 7.551 -0.772 1 98.81 205 GLY B N 1
ATOM 5277 C CA . GLY B 1 205 ? 25.297 7.059 -1.52 1 98.81 205 GLY B CA 1
ATOM 5278 C C . GLY B 1 205 ? 24.156 6.582 -0.629 1 98.81 205 GLY B C 1
ATOM 5279 O O . GLY B 1 205 ? 23.031 6.402 -1.093 1 98.81 205 GLY B O 1
ATOM 5280 N N . VAL B 1 206 ? 24.328 6.297 0.661 1 98.94 206 VAL B N 1
ATOM 5281 C CA . VAL B 1 206 ? 23.297 5.82 1.566 1 98.94 206 VAL B CA 1
ATOM 5282 C C . VAL B 1 206 ? 22.266 6.93 1.812 1 98.94 206 VAL B C 1
ATOM 5284 O O . VAL B 1 206 ? 21.062 6.676 1.848 1 98.94 206 VAL B O 1
ATOM 5287 N N . LEU B 1 207 ? 22.781 8.141 1.983 1 98.88 207 LEU B N 1
ATOM 5288 C CA . LEU B 1 207 ? 21.938 9.328 2.127 1 98.88 207 LEU B CA 1
ATOM 5289 C C . LEU B 1 207 ? 22.203 10.32 1.004 1 98.88 207 LEU B C 1
ATOM 5291 O O . LEU B 1 207 ? 23.359 10.695 0.762 1 98.88 207 LEU B O 1
ATOM 5295 N N . ASN B 1 208 ? 21.203 10.688 0.311 1 98.88 208 ASN B N 1
ATOM 5296 C CA . ASN B 1 208 ? 21.234 11.688 -0.749 1 98.88 208 ASN B CA 1
ATOM 5297 C C . ASN B 1 208 ? 20.141 12.75 -0.551 1 98.88 208 ASN B C 1
ATOM 5299 O O . ASN B 1 208 ? 18.969 12.414 -0.403 1 98.88 208 ASN B O 1
ATOM 5303 N N . ILE B 1 209 ? 20.5 13.984 -0.504 1 98.75 209 ILE B N 1
ATOM 5304 C CA . ILE B 1 209 ? 19.578 15.094 -0.272 1 98.75 209 ILE B CA 1
ATOM 5305 C C . ILE B 1 209 ? 19.656 16.078 -1.433 1 98.75 209 ILE B C 1
ATOM 5307 O O . ILE B 1 209 ? 20.719 16.656 -1.694 1 98.75 209 ILE B O 1
ATOM 5311 N N . LEU B 1 210 ? 18.531 16.281 -2.068 1 98.56 210 LEU B N 1
ATOM 5312 C CA . LEU B 1 210 ? 18.453 17.125 -3.246 1 98.56 210 LEU B CA 1
ATOM 5313 C C . LEU B 1 210 ? 17.406 18.219 -3.064 1 98.56 210 LEU B C 1
ATOM 5315 O O . LEU B 1 210 ? 16.281 17.938 -2.635 1 98.56 210 LEU B O 1
ATOM 5319 N N . SER B 1 211 ? 17.797 19.453 -3.404 1 98.06 211 SER B N 1
ATOM 5320 C CA . SER B 1 211 ? 16.734 20.391 -3.779 1 98.06 211 SER B CA 1
ATOM 5321 C C . SER B 1 211 ? 16.25 20.125 -5.203 1 98.06 211 SER B C 1
ATOM 5323 O O . SER B 1 211 ? 17.047 19.797 -6.086 1 98.06 211 SER B O 1
ATOM 5325 N N . GLY B 1 212 ? 14.992 20.188 -5.375 1 95.94 212 GLY B N 1
ATOM 5326 C CA . GLY B 1 212 ? 14.484 19.922 -6.711 1 95.94 212 GLY B CA 1
ATOM 5327 C C . GLY B 1 212 ? 13.023 20.297 -6.875 1 95.94 212 GLY B C 1
ATOM 5328 O O . GLY B 1 212 ? 12.305 20.453 -5.891 1 95.94 212 GLY B O 1
ATOM 5329 N N . GLY B 1 213 ? 12.602 20.531 -8.125 1 95.25 213 GLY B N 1
ATOM 5330 C CA . GLY B 1 213 ? 11.227 20.812 -8.484 1 95.25 213 GLY B CA 1
ATOM 5331 C C . GLY B 1 213 ? 10.523 19.641 -9.148 1 95.25 213 GLY B C 1
ATOM 5332 O O . GLY B 1 213 ? 10.648 18.5 -8.703 1 95.25 213 GLY B O 1
ATOM 5333 N N . LEU B 1 214 ? 9.758 19.938 -10.125 1 94.06 214 LEU B N 1
ATOM 5334 C CA . LEU B 1 214 ? 8.891 18.984 -10.805 1 94.06 214 LEU B CA 1
ATOM 5335 C C . LEU B 1 214 ? 9.711 17.875 -11.453 1 94.06 214 LEU B C 1
ATOM 5337 O O . LEU B 1 214 ? 9.359 16.688 -11.352 1 94.06 214 LEU B O 1
ATOM 5341 N N . ASP B 1 215 ? 10.789 18.219 -12.078 1 95.69 215 ASP B N 1
ATOM 5342 C CA . ASP B 1 215 ? 11.609 17.219 -12.766 1 95.69 215 ASP B CA 1
ATOM 5343 C C . ASP B 1 215 ? 12.203 16.219 -11.773 1 95.69 215 ASP B C 1
ATOM 5345 O O . ASP B 1 215 ? 12.25 15.023 -12.047 1 95.69 215 ASP B O 1
ATOM 5349 N N . CYS B 1 216 ? 12.695 16.734 -10.711 1 98 216 CYS B N 1
ATOM 5350 C CA . CYS B 1 216 ? 13.227 15.891 -9.656 1 98 216 CYS B CA 1
ATOM 5351 C C . CYS B 1 216 ? 12.172 14.922 -9.141 1 98 216 CYS B C 1
ATOM 5353 O O . CYS B 1 216 ? 12.398 13.711 -9.094 1 98 216 CYS B O 1
ATOM 5355 N N . GLY B 1 217 ? 11.008 15.484 -8.82 1 97.94 217 GLY B N 1
ATOM 5356 C CA . GLY B 1 217 ? 9.914 14.656 -8.344 1 97.94 217 GLY B CA 1
ATOM 5357 C C . GLY B 1 217 ? 9.492 13.586 -9.336 1 97.94 217 GLY B C 1
ATOM 5358 O O . GLY B 1 217 ? 9.219 12.453 -8.953 1 97.94 217 GLY B O 1
ATOM 5359 N N . LYS B 1 218 ? 9.469 13.945 -10.539 1 97.94 218 LYS B N 1
ATOM 5360 C CA . LYS B 1 218 ? 9.07 13.008 -11.594 1 97.94 218 LYS B CA 1
ATOM 5361 C C . LYS B 1 218 ? 10.039 11.836 -11.688 1 97.94 218 LYS B C 1
ATOM 5363 O O . LYS B 1 218 ? 9.617 10.68 -11.766 1 97.94 218 LYS B O 1
ATOM 5368 N N . VAL B 1 219 ? 11.344 12.133 -11.695 1 98.69 219 VAL B N 1
ATOM 5369 C CA . VAL B 1 219 ? 12.344 11.078 -11.797 1 98.69 219 VAL B CA 1
ATOM 5370 C C . VAL B 1 219 ? 12.258 10.164 -10.586 1 98.69 219 VAL B C 1
ATOM 5372 O O . VAL B 1 219 ? 12.281 8.938 -10.719 1 98.69 219 VAL B O 1
ATOM 5375 N N . LEU B 1 220 ? 12.117 10.711 -9.414 1 98.75 220 LEU B N 1
ATOM 5376 C CA . LEU B 1 220 ? 12.016 9.914 -8.195 1 98.75 220 LEU B CA 1
ATOM 5377 C C . LEU B 1 220 ? 10.805 8.984 -8.25 1 98.75 220 LEU B C 1
ATOM 5379 O O . LEU B 1 220 ? 10.836 7.887 -7.688 1 98.75 220 LEU B O 1
ATOM 5383 N N . SER B 1 221 ? 9.773 9.383 -8.961 1 98.38 221 SER B N 1
ATOM 5384 C CA . SER B 1 221 ? 8.516 8.641 -8.992 1 98.38 221 SER B CA 1
ATOM 5385 C C . SER B 1 221 ? 8.508 7.613 -10.117 1 98.38 221 SER B C 1
ATOM 5387 O O . SER B 1 221 ? 7.664 6.711 -10.141 1 98.38 221 SER B O 1
ATOM 5389 N N . THR B 1 222 ? 9.391 7.742 -11.078 1 98.25 222 THR B N 1
ATOM 5390 C CA . THR B 1 222 ? 9.297 6.887 -12.25 1 98.25 222 THR B CA 1
ATOM 5391 C C . THR B 1 222 ? 10.539 6.008 -12.383 1 98.25 222 THR B C 1
ATOM 5393 O O . THR B 1 222 ? 10.508 4.973 -13.055 1 98.25 222 THR B O 1
ATOM 5396 N N . HIS B 1 223 ? 11.672 6.441 -11.82 1 98.62 223 HIS B N 1
ATOM 5397 C CA . HIS B 1 223 ? 12.93 5.727 -12.023 1 98.62 223 HIS B CA 1
ATOM 5398 C C . HIS B 1 223 ? 12.812 4.27 -11.586 1 98.62 223 HIS B C 1
ATOM 5400 O O . HIS B 1 223 ? 12.367 3.988 -10.469 1 98.62 223 HIS B O 1
ATOM 5406 N N . PRO B 1 224 ? 13.234 3.305 -12.375 1 97.38 224 PRO B N 1
ATOM 5407 C CA . PRO B 1 224 ? 13 1.888 -12.086 1 97.38 224 PRO B CA 1
ATOM 5408 C C . PRO B 1 224 ? 13.773 1.399 -10.867 1 97.38 224 PRO B C 1
ATOM 5410 O O . PRO B 1 224 ? 13.398 0.395 -10.25 1 97.38 224 PRO B O 1
ATOM 5413 N N . LEU B 1 225 ? 14.82 2.109 -10.461 1 98.25 225 LEU B N 1
ATOM 5414 C CA . LEU B 1 225 ? 15.641 1.669 -9.344 1 98.25 225 LEU B CA 1
ATOM 5415 C C . LEU B 1 225 ? 15.023 2.088 -8.016 1 98.25 225 LEU B C 1
ATOM 5417 O O . LEU B 1 225 ? 15.414 1.589 -6.957 1 98.25 225 LEU B O 1
ATOM 5421 N N . VAL B 1 226 ? 14.094 3.039 -8.047 1 98.81 226 VAL B N 1
ATOM 5422 C CA . VAL B 1 226 ? 13.406 3.439 -6.828 1 98.81 226 VAL B CA 1
ATOM 5423 C C . VAL B 1 226 ? 12.32 2.416 -6.488 1 98.81 226 VAL B C 1
ATOM 5425 O O . VAL B 1 226 ? 11.453 2.119 -7.312 1 98.81 226 VAL B O 1
ATOM 5428 N N . ARG B 1 227 ? 12.391 1.959 -5.27 1 98.38 227 ARG B N 1
ATOM 5429 C CA . ARG B 1 227 ? 11.484 0.88 -4.895 1 98.38 227 ARG B CA 1
ATOM 5430 C C . ARG B 1 227 ? 10.281 1.417 -4.117 1 98.38 227 ARG B C 1
ATOM 5432 O O . ARG B 1 227 ? 9.234 0.774 -4.062 1 98.38 227 ARG B O 1
ATOM 5439 N N . LYS B 1 228 ? 10.43 2.479 -3.5 1 98.5 228 LYS B N 1
ATOM 5440 C CA . LYS B 1 228 ? 9.344 3.123 -2.766 1 98.5 228 LYS B CA 1
ATOM 5441 C C . LYS B 1 228 ? 9.453 4.641 -2.842 1 98.5 228 LYS B C 1
ATOM 5443 O O . LYS B 1 228 ? 10.547 5.195 -2.746 1 98.5 228 LYS B O 1
ATOM 5448 N N . VAL B 1 229 ? 8.344 5.324 -2.979 1 98.62 229 VAL B N 1
ATOM 5449 C CA . VAL B 1 229 ? 8.273 6.781 -2.941 1 98.62 229 VAL B CA 1
ATOM 5450 C C . VAL B 1 229 ? 7.25 7.223 -1.896 1 98.62 229 VAL B C 1
ATOM 5452 O O . VAL B 1 229 ? 6.145 6.676 -1.831 1 98.62 229 VAL B O 1
ATOM 5455 N N . THR B 1 230 ? 7.629 8.133 -1.03 1 98.44 230 THR B N 1
ATOM 5456 C CA . THR B 1 230 ? 6.691 8.719 -0.074 1 98.44 230 THR B CA 1
ATOM 5457 C C . THR B 1 230 ? 6.582 10.227 -0.277 1 98.44 230 THR B C 1
ATOM 5459 O O . THR B 1 230 ? 7.484 10.852 -0.831 1 98.44 230 THR B O 1
ATOM 5462 N N . LEU B 1 231 ? 5.465 10.758 0.122 1 98.25 231 LEU B N 1
ATOM 5463 C CA . LEU B 1 231 ? 5.199 12.188 -0.02 1 98.25 231 LEU B CA 1
ATOM 5464 C C . LEU B 1 231 ? 4.48 12.727 1.212 1 98.25 231 LEU B C 1
ATOM 5466 O O . LEU B 1 231 ? 3.543 12.109 1.714 1 98.25 231 LEU B O 1
ATOM 5470 N N . ILE B 1 232 ? 4.961 13.719 1.726 1 97.94 232 ILE B N 1
ATOM 5471 C CA . ILE B 1 232 ? 4.164 14.656 2.508 1 97.94 232 ILE B CA 1
ATOM 5472 C C . ILE B 1 232 ? 3.836 15.883 1.662 1 97.94 232 ILE B C 1
ATOM 5474 O O . ILE B 1 232 ? 4.734 16.625 1.271 1 97.94 232 ILE B O 1
ATOM 5478 N N . GLY B 1 233 ? 2.6 16.047 1.306 1 96.62 233 GLY B N 1
ATOM 5479 C CA . GLY B 1 233 ? 2.295 17.125 0.388 1 96.62 233 GLY B CA 1
ATOM 5480 C C . GLY B 1 233 ? 0.824 17.203 0.019 1 96.62 233 GLY B C 1
ATOM 5481 O O . GLY B 1 233 ? -0.043 16.891 0.84 1 96.62 233 GLY B O 1
ATOM 5482 N N . SER B 1 234 ? 0.537 17.719 -1.158 1 96.12 234 SER B N 1
ATOM 5483 C CA . SER B 1 234 ? -0.834 17.984 -1.581 1 96.12 234 SER B CA 1
ATOM 5484 C C . SER B 1 234 ? -1.456 16.766 -2.24 1 96.12 234 SER B C 1
ATOM 5486 O O . SER B 1 234 ? -0.742 15.875 -2.719 1 96.12 234 SER B O 1
ATOM 5488 N N . VAL B 1 235 ? -2.787 16.719 -2.289 1 96.62 235 VAL B N 1
ATOM 5489 C CA . VAL B 1 235 ? -3.547 15.625 -2.877 1 96.62 235 VAL B CA 1
ATOM 5490 C C . VAL B 1 235 ? -3.227 15.516 -4.367 1 96.62 235 VAL B C 1
ATOM 5492 O O . VAL B 1 235 ? -2.891 14.438 -4.859 1 96.62 235 VAL B O 1
ATOM 5495 N N . PRO B 1 236 ? -3.189 16.625 -5.125 1 96.69 236 PRO B N 1
ATOM 5496 C CA . PRO B 1 236 ? -2.873 16.484 -6.551 1 96.69 236 PRO B CA 1
ATOM 5497 C C . PRO B 1 236 ? -1.48 15.914 -6.793 1 96.69 236 PRO B C 1
ATOM 5499 O O . PRO B 1 236 ? -1.295 15.102 -7.703 1 96.69 236 PRO B O 1
ATOM 5502 N N . THR B 1 237 ? -0.531 16.328 -5.969 1 96.94 237 THR B N 1
ATOM 5503 C CA . THR B 1 237 ? 0.815 15.797 -6.113 1 96.94 237 THR B CA 1
ATOM 5504 C C . THR B 1 237 ? 0.835 14.305 -5.793 1 96.94 237 THR B C 1
ATOM 5506 O O . THR B 1 237 ? 1.478 13.523 -6.5 1 96.94 237 THR B O 1
ATOM 5509 N N . GLY B 1 238 ? 0.146 13.945 -4.711 1 97.38 238 GLY B N 1
ATOM 5510 C CA . GLY B 1 238 ? 0.042 12.539 -4.383 1 97.38 238 GLY B CA 1
ATOM 5511 C C . GLY B 1 238 ? -0.534 11.703 -5.512 1 97.38 238 GLY B C 1
ATOM 5512 O O . GLY B 1 238 ? -0.001 10.641 -5.84 1 97.38 238 GLY B O 1
ATOM 5513 N N . LYS B 1 239 ? -1.607 12.188 -6.121 1 97.56 239 LYS B N 1
ATOM 5514 C CA . LYS B 1 239 ? -2.242 11.492 -7.238 1 97.56 239 LYS B CA 1
ATOM 5515 C C . LYS B 1 239 ? -1.291 11.375 -8.422 1 97.56 239 LYS B C 1
ATOM 5517 O O . LYS B 1 239 ? -1.22 10.328 -9.07 1 97.56 239 LYS B O 1
ATOM 5522 N N . ALA B 1 240 ? -0.555 12.398 -8.688 1 97.44 240 ALA B N 1
ATOM 5523 C CA . ALA B 1 240 ? 0.403 12.398 -9.789 1 97.44 240 ALA B CA 1
ATOM 5524 C C . ALA B 1 240 ? 1.499 11.359 -9.562 1 97.44 240 ALA B C 1
ATOM 5526 O O . ALA B 1 240 ? 1.873 10.633 -10.484 1 97.44 240 ALA B O 1
ATOM 5527 N N . ILE B 1 241 ? 2.035 11.352 -8.359 1 97.62 241 ILE B N 1
ATOM 5528 C CA . ILE B 1 241 ? 3.088 10.398 -8.023 1 97.62 241 ILE B CA 1
ATOM 5529 C C . ILE B 1 241 ? 2.547 8.969 -8.133 1 97.62 241 ILE B C 1
ATOM 5531 O O . ILE B 1 241 ? 3.219 8.086 -8.664 1 97.62 241 ILE B O 1
ATOM 5535 N N . GLN B 1 242 ? 1.346 8.75 -7.602 1 97.25 242 GLN B N 1
ATOM 5536 C CA . GLN B 1 242 ? 0.735 7.426 -7.676 1 97.25 242 GLN B CA 1
ATOM 5537 C C . GLN B 1 242 ? 0.614 6.957 -9.125 1 97.25 242 GLN B C 1
ATOM 5539 O O . GLN B 1 242 ? 0.892 5.797 -9.43 1 97.25 242 GLN B O 1
ATOM 5544 N N . LYS B 1 243 ? 0.183 7.797 -9.984 1 97.31 243 LYS B N 1
ATOM 5545 C CA . LYS B 1 243 ? 0.062 7.473 -11.406 1 97.31 243 LYS B CA 1
ATOM 5546 C C . LYS B 1 243 ? 1.425 7.152 -12.016 1 97.31 243 LYS B C 1
ATOM 5548 O O . LYS B 1 243 ? 1.565 6.172 -12.75 1 97.31 243 LYS B O 1
ATOM 5553 N N . ALA B 1 244 ? 2.395 8 -11.695 1 97.19 244 ALA B N 1
ATOM 5554 C CA . ALA B 1 244 ? 3.74 7.848 -12.234 1 97.19 244 ALA B CA 1
ATOM 5555 C C . ALA B 1 244 ? 4.387 6.555 -11.742 1 97.19 244 ALA B C 1
ATOM 5557 O O . ALA B 1 244 ? 5.16 5.926 -12.469 1 97.19 244 ALA B O 1
ATOM 5558 N N . ALA B 1 245 ? 4.094 6.156 -10.539 1 96.81 245 ALA B N 1
ATOM 5559 C CA . ALA B 1 245 ? 4.707 5 -9.891 1 96.81 245 ALA B CA 1
ATOM 5560 C C . ALA B 1 245 ? 4.133 3.695 -10.445 1 96.81 245 ALA B C 1
ATOM 5562 O O . ALA B 1 245 ? 4.707 2.623 -10.242 1 96.81 245 ALA B O 1
ATOM 5563 N N . ALA B 1 246 ? 3.039 3.742 -11.164 1 96.5 246 ALA B N 1
ATOM 5564 C CA . ALA B 1 246 ? 2.273 2.562 -11.562 1 96.5 246 ALA B CA 1
ATOM 5565 C C . ALA B 1 246 ? 3.074 1.687 -12.523 1 96.5 246 ALA B C 1
ATOM 5567 O O . ALA B 1 246 ? 3.004 0.457 -12.453 1 96.5 246 ALA B O 1
ATOM 5568 N N . ASP B 1 247 ? 3.887 2.266 -13.344 1 95.75 247 ASP B N 1
ATOM 5569 C CA . ASP B 1 247 ? 4.57 1.529 -14.406 1 95.75 247 ASP B CA 1
ATOM 5570 C C . ASP B 1 247 ? 5.617 0.581 -13.828 1 95.75 247 ASP B C 1
ATOM 5572 O O . ASP B 1 247 ? 6.008 -0.392 -14.477 1 95.75 247 ASP B O 1
ATOM 5576 N N . THR B 1 248 ? 6.082 0.873 -12.656 1 95.5 248 THR B N 1
ATOM 5577 C CA . THR B 1 248 ? 7.102 0.034 -12.039 1 95.5 248 THR B CA 1
ATOM 5578 C C . THR B 1 248 ? 6.551 -0.657 -10.789 1 95.5 248 THR B C 1
ATOM 5580 O O . THR B 1 248 ? 7.289 -1.316 -10.062 1 95.5 248 THR B O 1
ATOM 5583 N N . LEU B 1 249 ? 5.316 -0.449 -10.492 1 96.5 249 LEU B N 1
ATOM 5584 C CA . LEU B 1 249 ? 4.629 -1.024 -9.336 1 96.5 249 LEU B CA 1
ATOM 5585 C C . LEU B 1 249 ? 5.41 -0.764 -8.055 1 96.5 249 LEU B C 1
ATOM 5587 O O . LEU B 1 249 ? 5.461 -1.62 -7.168 1 96.5 249 LEU B O 1
ATOM 5591 N N . LYS B 1 250 ? 6.188 0.365 -8.047 1 96.75 250 LYS B N 1
ATOM 5592 C CA . LYS B 1 250 ? 6.879 0.702 -6.805 1 96.75 250 LYS B CA 1
ATOM 5593 C C . LYS B 1 250 ? 5.883 1.024 -5.695 1 96.75 250 LYS B C 1
ATOM 5595 O O . LYS B 1 250 ? 4.766 1.473 -5.965 1 96.75 250 LYS B O 1
ATOM 5600 N N . LEU B 1 251 ? 6.32 0.792 -4.469 1 97.38 251 LEU B N 1
ATOM 5601 C CA . LEU B 1 251 ? 5.5 1.079 -3.301 1 97.38 251 LEU B CA 1
ATOM 5602 C C . LEU B 1 251 ? 5.383 2.582 -3.072 1 97.38 251 LEU B C 1
ATOM 5604 O O . LEU B 1 251 ? 6.277 3.344 -3.451 1 97.38 251 LEU B O 1
ATOM 5608 N N . THR B 1 252 ? 4.242 2.955 -2.52 1 97 252 THR B N 1
ATOM 5609 C CA . THR B 1 252 ? 4.027 4.363 -2.219 1 97 252 THR B CA 1
ATOM 5610 C C . THR B 1 252 ? 3.342 4.531 -0.865 1 97 252 THR B C 1
ATOM 5612 O O . THR B 1 252 ? 2.637 3.631 -0.406 1 97 252 THR B O 1
ATOM 5615 N N . SER B 1 253 ? 3.555 5.586 -0.154 1 96.88 253 SER B N 1
ATOM 5616 C CA . SER B 1 253 ? 2.83 6.07 1.016 1 96.88 253 SER B CA 1
ATOM 5617 C C . SER B 1 253 ? 2.793 7.598 1.05 1 96.88 253 SER B C 1
ATOM 5619 O O . SER B 1 253 ? 3.762 8.258 0.663 1 96.88 253 SER B O 1
ATOM 5621 N N . TYR B 1 254 ? 1.623 8.102 1.522 1 96.5 254 TYR B N 1
ATOM 5622 C CA . TYR B 1 254 ? 1.383 9.539 1.414 1 96.5 254 TYR B CA 1
ATOM 5623 C C . TYR B 1 254 ? 0.752 10.078 2.691 1 96.5 254 TYR B C 1
ATOM 5625 O O . TYR B 1 254 ? -0.144 9.453 3.264 1 96.5 254 TYR B O 1
ATOM 5633 N N . GLU B 1 255 ? 1.244 11.117 3.137 1 97.56 255 GLU B N 1
ATOM 5634 C CA . GLU B 1 255 ? 0.537 12.023 4.035 1 97.56 255 GLU B CA 1
ATOM 5635 C C . GLU B 1 255 ? 0.112 13.297 3.307 1 97.56 255 GLU B C 1
ATOM 5637 O O . GLU B 1 255 ? 0.95 14.141 2.98 1 97.56 255 GLU B O 1
ATOM 5642 N N . LEU B 1 256 ? -1.146 13.43 3.121 1 97.31 256 LEU B N 1
ATOM 5643 C CA . LEU B 1 256 ? -1.62 14.516 2.268 1 97.31 256 LEU B CA 1
ATOM 5644 C C . LEU B 1 256 ? -2.49 15.492 3.055 1 97.31 256 LEU B C 1
ATOM 5646 O O . LEU B 1 256 ? -2.377 15.578 4.281 1 97.31 256 LEU B O 1
ATOM 5650 N N . GLY B 1 257 ? -3.207 16.312 2.344 1 94.81 257 GLY B N 1
ATOM 5651 C CA . GLY B 1 257 ? -3.883 17.438 2.955 1 94.81 257 GLY B CA 1
ATOM 5652 C C . GLY B 1 257 ? -5.055 17.031 3.826 1 94.81 257 GLY B C 1
ATOM 5653 O O . GLY B 1 257 ? -5.336 15.844 3.986 1 94.81 257 GLY B O 1
ATOM 5654 N N . GLY B 1 258 ? -5.605 18.016 4.449 1 95.94 258 GLY B N 1
ATOM 5655 C CA . GLY B 1 258 ? -6.754 17.844 5.324 1 95.94 258 GLY B CA 1
ATOM 5656 C C . GLY B 1 258 ? -7.656 19.062 5.363 1 95.94 258 GLY B C 1
ATOM 5657 O O . GLY B 1 258 ? -7.25 20.156 4.969 1 95.94 258 GLY B O 1
ATOM 5658 N N . LYS B 1 259 ? -8.867 18.891 5.621 1 98.31 259 LYS B N 1
ATOM 5659 C CA . LYS B 1 259 ? -9.875 19.859 6.023 1 98.31 259 LYS B CA 1
ATOM 5660 C C . LYS B 1 259 ? -10.625 19.391 7.273 1 98.31 259 LYS B C 1
ATOM 5662 O O . LYS B 1 259 ? -11.758 18.922 7.184 1 98.31 259 LYS B O 1
ATOM 5667 N N . ASN B 1 260 ? -9.969 19.609 8.359 1 98.62 260 ASN B N 1
ATOM 5668 C CA . ASN B 1 260 ? -10.195 18.859 9.594 1 98.62 260 ASN B CA 1
ATOM 5669 C C . ASN B 1 260 ? -11.242 19.531 10.477 1 98.62 260 ASN B C 1
ATOM 5671 O O . ASN B 1 260 ? -11.273 20.766 10.578 1 98.62 260 ASN B O 1
ATOM 5675 N N . ALA B 1 261 ? -12.047 18.734 11.18 1 98.81 261 ALA B N 1
ATOM 5676 C CA . ALA B 1 261 ? -13.164 19.219 11.969 1 98.81 261 ALA B CA 1
ATOM 5677 C C . ALA B 1 261 ? -12.852 19.172 13.461 1 98.81 261 ALA B C 1
ATOM 5679 O O . ALA B 1 261 ? -12.266 18.188 13.945 1 98.81 261 ALA B O 1
ATOM 5680 N N . LEU B 1 262 ? -13.125 20.188 14.141 1 98.94 262 LEU B N 1
ATOM 5681 C CA . LEU B 1 262 ? -13.289 20.188 15.586 1 98.94 262 LEU B CA 1
ATOM 5682 C C . LEU B 1 262 ? -14.758 20.328 15.969 1 98.94 262 LEU B C 1
ATOM 5684 O O . LEU B 1 262 ? -15.414 21.297 15.586 1 98.94 262 LEU B O 1
ATOM 5688 N N . ILE B 1 263 ? -15.258 19.359 16.672 1 98.94 263 ILE B N 1
ATOM 5689 C CA . ILE B 1 263 ? -16.672 19.312 17.031 1 98.94 263 ILE B CA 1
ATOM 5690 C C . ILE B 1 263 ? -16.844 19.625 18.516 1 98.94 263 ILE B C 1
ATOM 5692 O O . ILE B 1 263 ? -16.188 19 19.359 1 98.94 263 ILE B O 1
ATOM 5696 N N . ALA B 1 264 ? -17.734 20.531 18.828 1 98.94 264 ALA B N 1
ATOM 5697 C CA . ALA B 1 264 ? -18 20.875 20.219 1 98.94 264 ALA B CA 1
ATOM 5698 C C . ALA B 1 264 ? -19.453 20.562 20.594 1 98.94 264 ALA B C 1
ATOM 5700 O O . ALA B 1 264 ? -20.375 21.094 20 1 98.94 264 ALA B O 1
ATOM 5701 N N . TYR B 1 265 ? -19.609 19.734 21.547 1 98.75 265 TYR B N 1
ATOM 5702 C CA . TYR B 1 265 ? -20.922 19.422 22.109 1 98.75 265 TYR B CA 1
ATOM 5703 C C . TYR B 1 265 ? -21.281 20.406 23.219 1 98.75 265 TYR B C 1
ATOM 5705 O O . TYR B 1 265 ? -20.406 21.094 23.766 1 98.75 265 TYR B O 1
ATOM 5713 N N . PRO B 1 266 ? -22.547 20.453 23.625 1 98.12 266 PRO B N 1
ATOM 5714 C CA . PRO B 1 266 ? -22.984 21.469 24.594 1 98.12 266 PRO B CA 1
ATOM 5715 C C . PRO B 1 266 ? -22.328 21.297 25.953 1 98.12 266 PRO B C 1
ATOM 5717 O O . PRO B 1 266 ? -22.188 22.266 26.703 1 98.12 266 PRO B O 1
ATOM 5720 N N . ASP B 1 267 ? -21.844 20.125 26.281 1 98.19 267 ASP B N 1
ATOM 5721 C CA . ASP B 1 267 ? -21.312 19.859 27.609 1 98.19 267 ASP B CA 1
ATOM 5722 C C . ASP B 1 267 ? -19.797 20.062 27.641 1 98.19 267 ASP B C 1
ATOM 5724 O O . ASP B 1 267 ? -19.141 19.719 28.625 1 98.19 267 ASP B O 1
ATOM 5728 N N . ALA B 1 268 ? -19.203 20.609 26.547 1 98.06 268 ALA B N 1
ATOM 5729 C CA . ALA B 1 268 ? -17.766 20.828 26.469 1 98.06 268 ALA B CA 1
ATOM 5730 C C . ALA B 1 268 ? -17.312 21.859 27.5 1 98.06 268 ALA B C 1
ATOM 5732 O O . ALA B 1 268 ? -18.047 22.812 27.797 1 98.06 268 ALA B O 1
ATOM 5733 N N . ASP B 1 269 ? -16.125 21.656 28.078 1 97.69 269 ASP B N 1
ATOM 5734 C CA . ASP B 1 269 ? -15.508 22.672 28.922 1 97.69 269 ASP B CA 1
ATOM 5735 C C . ASP B 1 269 ? -15.164 23.922 28.109 1 97.69 269 ASP B C 1
ATOM 5737 O O . ASP B 1 269 ? -14.312 23.875 27.219 1 97.69 269 ASP B O 1
ATOM 5741 N N . LEU B 1 270 ? -15.719 25 28.453 1 97.62 270 LEU B N 1
ATOM 5742 C CA . LEU B 1 270 ? -15.672 26.203 27.641 1 97.62 270 LEU B CA 1
ATOM 5743 C C . LEU B 1 270 ? -14.242 26.734 27.531 1 97.62 270 LEU B C 1
ATOM 5745 O O . LEU B 1 270 ? -13.812 27.156 26.453 1 97.62 270 LEU B O 1
ATOM 5749 N N . GLU B 1 271 ? -13.578 26.781 28.625 1 97.69 271 GLU B N 1
ATOM 5750 C CA . GLU B 1 271 ? -12.211 27.297 28.609 1 97.69 271 GLU B CA 1
ATOM 5751 C C . GLU B 1 271 ? -11.297 26.406 27.766 1 97.69 271 GLU B C 1
ATOM 5753 O O . GLU B 1 271 ? -10.555 26.906 26.906 1 97.69 271 GLU B O 1
ATOM 5758 N N . ARG B 1 272 ? -11.359 25.141 27.969 1 97.81 272 ARG B N 1
ATOM 5759 C CA . ARG B 1 272 ? -10.547 24.188 27.219 1 97.81 272 ARG B CA 1
ATOM 5760 C C . ARG B 1 272 ? -10.891 24.234 25.734 1 97.81 272 ARG B C 1
ATOM 5762 O O . ARG B 1 272 ? -10 24.203 24.891 1 97.81 272 ARG B O 1
ATOM 5769 N N . LEU B 1 273 ? -12.164 24.25 25.5 1 98.5 273 LEU B N 1
ATOM 5770 C CA . LEU B 1 273 ? -12.641 24.312 24.109 1 98.5 273 LEU B CA 1
ATOM 5771 C C . LEU B 1 273 ? -12.094 25.547 23.406 1 98.5 273 LEU B C 1
ATOM 5773 O O . LEU B 1 273 ? -11.516 25.453 22.328 1 98.5 273 LEU B O 1
ATOM 5777 N N . THR B 1 274 ? -12.234 26.719 24.062 1 98.5 274 THR B N 1
ATOM 5778 C CA . THR B 1 274 ? -11.773 27.984 23.484 1 98.5 274 THR B CA 1
ATOM 5779 C C . THR B 1 274 ? -10.281 27.922 23.188 1 98.5 274 THR B C 1
ATOM 5781 O O . THR B 1 274 ? -9.844 28.25 22.078 1 98.5 274 THR B O 1
ATOM 5784 N N . ASN B 1 275 ? -9.562 27.5 24.203 1 98.19 275 ASN B N 1
ATOM 5785 C CA . ASN B 1 275 ? -8.117 27.391 24.047 1 98.19 275 ASN B CA 1
ATOM 5786 C C . ASN B 1 275 ? -7.75 26.422 22.922 1 98.19 275 ASN B C 1
ATOM 5788 O O . ASN B 1 275 ? -6.82 26.688 22.141 1 98.19 275 ASN B O 1
ATOM 5792 N N . SER B 1 276 ? -8.453 25.359 22.781 1 98.56 276 SER B N 1
ATOM 5793 C CA . SER B 1 276 ? -8.133 24.312 21.812 1 98.56 276 SER B CA 1
ATOM 5794 C C . SER B 1 276 ? -8.523 24.75 20.406 1 98.56 276 SER B C 1
ATOM 5796 O O . SER B 1 276 ? -7.852 24.375 19.422 1 98.56 276 SER B O 1
ATOM 5798 N N . ILE B 1 277 ? -9.594 25.469 20.234 1 98.69 277 ILE B N 1
ATOM 5799 C CA . ILE B 1 277 ? -9.961 26 18.922 1 98.69 277 ILE B CA 1
ATOM 5800 C C . ILE B 1 277 ? -8.844 26.891 18.406 1 98.69 277 ILE B C 1
ATOM 5802 O O . ILE B 1 277 ? -8.438 26.781 17.25 1 98.69 277 ILE B O 1
ATOM 5806 N N . VAL B 1 278 ? -8.359 27.719 19.312 1 97.94 278 VAL B N 1
ATOM 5807 C CA . VAL B 1 278 ? -7.289 28.641 18.953 1 97.94 278 VAL B CA 1
ATOM 5808 C C . VAL B 1 278 ? -6.02 27.859 18.625 1 97.94 278 VAL B C 1
ATOM 5810 O O . VAL B 1 278 ? -5.395 28.094 17.578 1 97.94 278 VAL B O 1
ATOM 5813 N N . ALA B 1 279 ? -5.68 26.953 19.453 1 97.19 279 ALA B N 1
ATOM 5814 C CA . ALA B 1 279 ? -4.465 26.156 19.266 1 97.19 279 ALA B CA 1
ATOM 5815 C C . ALA B 1 279 ? -4.566 25.281 18.031 1 97.19 279 ALA B C 1
ATOM 5817 O O . ALA B 1 279 ? -3.59 25.109 17.297 1 97.19 279 ALA B O 1
ATOM 5818 N N . GLY B 1 280 ? -5.742 24.703 17.797 1 97.88 280 GLY B N 1
ATOM 5819 C CA . GLY B 1 280 ? -5.953 23.719 16.75 1 97.88 280 GLY B CA 1
ATOM 5820 C C . GLY B 1 280 ? -5.801 24.297 15.352 1 97.88 280 GLY B C 1
ATOM 5821 O O . GLY B 1 280 ? -5.445 23.578 14.414 1 97.88 280 GLY B O 1
ATOM 5822 N N . MET B 1 281 ? -6.016 25.531 15.18 1 97.38 281 MET B N 1
ATOM 5823 C CA . MET B 1 281 ? -5.91 26.172 13.875 1 97.38 281 MET B CA 1
ATOM 5824 C C . MET B 1 281 ? -4.449 26.422 13.5 1 97.38 281 MET B C 1
ATOM 5826 O O . MET B 1 281 ? -4.133 26.672 12.336 1 97.38 281 MET B O 1
ATOM 5830 N N . ASN B 1 282 ? -3.59 26.438 14.508 1 96.88 282 ASN B N 1
ATOM 5831 C CA . ASN B 1 282 ? -2.158 26.609 14.289 1 96.88 282 ASN B CA 1
ATOM 5832 C C . ASN B 1 282 ? -1.848 27.969 13.648 1 96.88 282 ASN B C 1
ATOM 5834 O O . ASN B 1 282 ? -1.079 28.031 12.688 1 96.88 282 ASN B O 1
ATOM 5838 N N . PHE B 1 283 ? -2.35 29.016 14.211 1 97 283 PHE B N 1
ATOM 5839 C CA . PHE B 1 283 ? -2.109 30.359 13.703 1 97 283 PHE B CA 1
ATOM 5840 C C . PHE B 1 283 ? -0.632 30.719 13.789 1 97 283 PHE B C 1
ATOM 5842 O O . PHE B 1 283 ? -0.122 31.469 12.969 1 97 283 PHE B O 1
ATOM 5849 N N . GLY B 1 284 ? 0.043 30.156 14.758 1 94.88 284 GLY B N 1
ATOM 5850 C CA . GLY B 1 284 ? 1.464 30.438 14.883 1 94.88 284 GLY B CA 1
ATOM 5851 C C . GLY B 1 284 ? 2.238 30.188 13.602 1 94.88 284 GLY B C 1
ATOM 5852 O O . GLY B 1 284 ? 3.115 30.984 13.242 1 94.88 284 GLY B O 1
ATOM 5853 N N . TRP B 1 285 ? 1.853 29.172 12.898 1 94.69 285 TRP B N 1
ATOM 5854 C CA . TRP B 1 285 ? 2.467 28.828 11.625 1 94.69 285 TRP B CA 1
ATOM 5855 C C . TRP B 1 285 ? 1.622 29.328 10.453 1 94.69 285 TRP B C 1
ATOM 5857 O O . TRP B 1 285 ? 1.725 28.812 9.344 1 94.69 285 TRP B O 1
ATOM 5867 N N . CYS B 1 286 ? 0.79 30.25 10.773 1 95.62 286 CYS B N 1
ATOM 5868 C CA . CYS B 1 286 ? -0.13 30.812 9.797 1 95.62 286 CYS B CA 1
ATOM 5869 C C . CYS B 1 286 ? -1.036 29.734 9.211 1 95.62 286 CYS B C 1
ATOM 5871 O O . CYS B 1 286 ? -1.339 29.766 8.016 1 95.62 286 CYS B O 1
ATOM 5873 N N . GLY B 1 287 ? -1.331 28.781 9.992 1 96.44 287 GLY B N 1
ATOM 5874 C CA . GLY B 1 287 ? -2.238 27.734 9.539 1 96.44 287 GLY B CA 1
ATOM 5875 C C . GLY B 1 287 ? -1.594 26.766 8.562 1 96.44 287 GLY B C 1
ATOM 5876 O O . GLY B 1 287 ? -2.268 25.891 8.008 1 96.44 287 GLY B O 1
ATOM 5877 N N . GLN B 1 288 ? -0.262 26.859 8.305 1 96.69 288 GLN B N 1
ATOM 5878 C CA . GLN B 1 288 ? 0.435 25.953 7.41 1 96.69 288 GLN B CA 1
ATOM 5879 C C . GLN B 1 288 ? 0.743 24.625 8.109 1 96.69 288 GLN B C 1
ATOM 5881 O O . GLN B 1 288 ? 1.909 24.25 8.258 1 96.69 288 GLN B O 1
ATOM 5886 N N . SER B 1 289 ? -0.284 23.984 8.438 1 95.62 289 SER B N 1
ATOM 5887 C CA . SER B 1 289 ? -0.246 22.688 9.117 1 95.62 289 SER B CA 1
ATOM 5888 C C . SER B 1 289 ? -1.338 21.766 8.594 1 95.62 289 SER B C 1
ATOM 5890 O O . SER B 1 289 ? -2.516 22.125 8.578 1 95.62 289 SER B O 1
ATOM 5892 N N . CYS B 1 290 ? -0.967 20.594 8.219 1 93.94 290 CYS B N 1
ATOM 5893 C CA . CYS B 1 290 ? -1.907 19.641 7.633 1 93.94 290 CYS B CA 1
ATOM 5894 C C . CYS B 1 290 ? -2.945 19.203 8.656 1 93.94 290 CYS B C 1
ATOM 5896 O O . CYS B 1 290 ? -4.07 18.844 8.289 1 93.94 290 CYS B O 1
ATOM 5898 N N . GLY B 1 291 ? -2.631 19.25 9.898 1 95.06 291 GLY B N 1
ATOM 5899 C CA . GLY B 1 291 ? -3.521 18.781 10.945 1 95.06 291 GLY B CA 1
ATOM 5900 C C . GLY B 1 291 ? -4.398 19.875 11.523 1 95.06 291 GLY B C 1
ATOM 5901 O O . GLY B 1 291 ? -5.16 19.641 12.461 1 95.06 291 GLY B O 1
ATOM 5902 N N . SER B 1 292 ? -4.363 21.062 10.992 1 97.19 292 SER B N 1
ATOM 5903 C CA . SER B 1 292 ? -5.129 22.172 11.531 1 97.19 292 SER B CA 1
ATOM 5904 C C . SER B 1 292 ? -6.625 21.875 11.523 1 97.19 292 SER B C 1
ATOM 5906 O O . SER B 1 292 ? -7.172 21.453 10.508 1 97.19 292 SER B O 1
ATOM 5908 N N . THR B 1 293 ? -7.262 22.047 12.641 1 98.25 293 THR B N 1
ATOM 5909 C CA . THR B 1 293 ? -8.719 21.969 12.688 1 98.25 293 THR B CA 1
ATOM 5910 C C . THR B 1 293 ? -9.352 23.281 12.242 1 98.25 293 THR B C 1
ATOM 5912 O O . THR B 1 293 ? -9.875 24.031 13.062 1 98.25 293 THR B O 1
ATOM 5915 N N . SER B 1 294 ? -9.422 23.438 10.93 1 98.44 294 SER B N 1
ATOM 5916 C CA . SER B 1 294 ? -9.805 24.719 10.32 1 98.44 294 SER B CA 1
ATOM 5917 C C . SER B 1 294 ? -11.32 24.844 10.219 1 98.44 294 SER B C 1
ATOM 5919 O O . SER B 1 294 ? -11.836 25.922 9.898 1 98.44 294 SER B O 1
ATOM 5921 N N . ARG B 1 295 ? -12.07 23.766 10.461 1 98.75 295 ARG B N 1
ATOM 5922 C CA . ARG B 1 295 ? -13.523 23.797 10.594 1 98.75 295 ARG B CA 1
ATOM 5923 C C . ARG B 1 295 ? -13.945 23.516 12.031 1 98.75 295 ARG B C 1
ATOM 5925 O O . ARG B 1 295 ? -13.656 22.453 12.57 1 98.75 295 ARG B O 1
ATOM 5932 N N . VAL B 1 296 ? -14.594 24.469 12.57 1 98.88 296 VAL B N 1
ATOM 5933 C CA . VAL B 1 296 ? -15.094 24.297 13.93 1 98.88 296 VAL B CA 1
ATOM 5934 C C . VAL B 1 296 ? -16.609 24.234 13.922 1 98.88 296 VAL B C 1
ATOM 5936 O O . VAL B 1 296 ? -17.281 25.172 13.508 1 98.88 296 VAL B O 1
ATOM 5939 N N . PHE B 1 297 ? -17.109 23.094 14.344 1 98.94 297 PHE B N 1
ATOM 5940 C CA . PHE B 1 297 ? -18.547 22.875 14.461 1 98.94 297 PHE B CA 1
ATOM 5941 C C . PHE B 1 297 ? -19.016 23.094 15.898 1 98.94 297 PHE B C 1
ATOM 5943 O O . PHE B 1 297 ? -18.766 22.25 16.766 1 98.94 297 PHE B O 1
ATOM 5950 N N . LEU B 1 298 ? -19.688 24.203 16.156 1 98.88 298 LEU B N 1
ATOM 5951 C CA . LEU B 1 298 ? -20.172 24.531 17.484 1 98.88 298 LEU B CA 1
ATOM 5952 C C . LEU B 1 298 ? -21.672 24.25 17.609 1 98.88 298 LEU B C 1
ATOM 5954 O O . LEU B 1 298 ? -22.453 24.656 16.75 1 98.88 298 LEU B O 1
ATOM 5958 N N . HIS B 1 299 ? -22 23.516 18.656 1 98.69 299 HIS B N 1
ATOM 5959 C CA . HIS B 1 299 ? -23.438 23.438 18.953 1 98.69 299 HIS B CA 1
ATOM 5960 C C . HIS B 1 299 ? -24.031 24.812 19.141 1 98.69 299 HIS B C 1
ATOM 5962 O O . HIS B 1 299 ? -23.391 25.719 19.688 1 98.69 299 HIS B O 1
ATOM 5968 N N . GLU B 1 300 ? -25.281 24.922 18.844 1 98.31 300 GLU B N 1
ATOM 5969 C CA . GLU B 1 300 ? -25.984 26.203 18.891 1 98.31 300 GLU B CA 1
ATOM 5970 C C . GLU B 1 300 ? -25.922 26.812 20.297 1 98.31 300 GLU B C 1
ATOM 5972 O O . GLU B 1 300 ? -25.844 28.031 20.438 1 98.31 300 GLU B O 1
ATOM 5977 N N . ALA B 1 301 ? -25.875 26 21.266 1 98.19 301 ALA B N 1
ATOM 5978 C CA . ALA B 1 301 ? -25.906 26.438 22.656 1 98.19 301 ALA B CA 1
ATOM 5979 C C . ALA B 1 301 ? -24.594 27.109 23.031 1 98.19 301 ALA B C 1
ATOM 5981 O O . ALA B 1 301 ? -24.547 27.875 24 1 98.19 301 ALA B O 1
ATOM 5982 N N . LEU B 1 302 ? -23.516 26.859 22.281 1 98.12 302 LEU B N 1
ATOM 5983 C CA . LEU B 1 302 ? -22.188 27.359 22.609 1 98.12 302 LEU B CA 1
ATOM 5984 C C . LEU B 1 302 ? -21.75 28.453 21.625 1 98.12 302 LEU B C 1
ATOM 5986 O O . LEU B 1 302 ? -20.812 29.203 21.906 1 98.12 302 LEU B O 1
ATOM 5990 N N . HIS B 1 303 ? -22.391 28.516 20.547 1 98.06 303 HIS B N 1
ATOM 5991 C CA . HIS B 1 303 ? -21.875 29.141 19.344 1 98.06 303 HIS B CA 1
ATOM 5992 C C . HIS B 1 303 ? -21.469 30.594 19.609 1 98.06 303 HIS B C 1
ATOM 5994 O O . HIS B 1 303 ? -20.312 30.969 19.422 1 98.06 303 HIS B O 1
ATOM 6000 N N . ASP B 1 304 ? -22.359 31.438 20.094 1 98.06 304 ASP B N 1
ATOM 6001 C CA . ASP B 1 304 ? -22.109 32.875 20.172 1 98.06 304 ASP B CA 1
ATOM 6002 C C . ASP B 1 304 ? -21.047 33.188 21.234 1 98.06 304 ASP B C 1
ATOM 6004 O O . ASP B 1 304 ? -20.141 33.969 21 1 98.06 304 ASP B O 1
ATOM 6008 N N . GLU B 1 305 ? -21.156 32.5 22.328 1 98.38 305 GLU B N 1
ATOM 6009 C CA . GLU B 1 305 ? -20.188 32.75 23.406 1 98.38 305 GLU B CA 1
ATOM 6010 C C . GLU B 1 305 ? -18.797 32.281 23 1 98.38 305 GLU B C 1
ATOM 6012 O O . GLU B 1 305 ? -17.812 33.031 23.203 1 98.38 305 GLU B O 1
ATOM 6017 N N . VAL B 1 306 ? -18.688 31.141 22.484 1 98.69 306 VAL B N 1
ATOM 6018 C CA . VAL B 1 306 ? -17.391 30.609 22.094 1 98.69 306 VAL B CA 1
ATOM 6019 C C . VAL B 1 306 ? -16.797 31.438 20.953 1 98.69 306 VAL B C 1
ATOM 6021 O O . VAL B 1 306 ? -15.594 31.703 20.922 1 98.69 306 VAL B O 1
ATOM 6024 N N . LEU B 1 307 ? -17.609 31.844 19.969 1 98.5 307 LEU B N 1
ATOM 6025 C CA . LEU B 1 307 ? -17.141 32.688 18.875 1 98.5 307 LEU B CA 1
ATOM 6026 C C . LEU B 1 307 ? -16.5 33.969 19.391 1 98.5 307 LEU B C 1
ATOM 6028 O O . LEU B 1 307 ? -15.414 34.344 18.953 1 98.5 307 LEU B O 1
ATOM 6032 N N . ASP B 1 308 ? -17.172 34.625 20.328 1 98.5 308 ASP B N 1
ATOM 6033 C CA . ASP B 1 308 ? -16.656 35.844 20.906 1 98.5 308 ASP B CA 1
ATOM 6034 C C . ASP B 1 308 ? -15.336 35.625 21.625 1 98.5 308 ASP B C 1
ATOM 6036 O O . ASP B 1 308 ? -14.375 36.375 21.453 1 98.5 308 ASP B O 1
ATOM 6040 N N . ARG B 1 309 ? -15.297 34.562 22.406 1 98.44 309 ARG B N 1
ATOM 6041 C CA . ARG B 1 309 ? -14.086 34.25 23.141 1 98.44 309 ARG B CA 1
ATOM 6042 C C . ARG B 1 309 ? -12.922 33.938 22.203 1 98.44 309 ARG B C 1
ATOM 6044 O O . ARG B 1 309 ? -11.805 34.406 22.438 1 98.44 309 ARG B O 1
ATOM 6051 N N . VAL B 1 310 ? -13.211 33.188 21.203 1 98.56 310 VAL B N 1
ATOM 6052 C CA . VAL B 1 310 ? -12.188 32.812 20.234 1 98.56 310 VAL B CA 1
ATOM 6053 C C . VAL B 1 310 ? -11.695 34.031 19.484 1 98.56 310 VAL B C 1
ATOM 6055 O O . VAL B 1 310 ? -10.484 34.219 19.312 1 98.56 310 VAL B O 1
ATOM 6058 N N . ARG B 1 311 ? -12.633 34.844 19.016 1 98.31 311 ARG B N 1
ATOM 6059 C CA . ARG B 1 311 ? -12.289 36.094 18.328 1 98.31 311 ARG B CA 1
ATOM 6060 C C . ARG B 1 311 ? -11.352 36.938 19.188 1 98.31 311 ARG B C 1
ATOM 6062 O O . ARG B 1 311 ? -10.305 37.375 18.703 1 98.31 311 ARG B O 1
ATOM 6069 N N . ASP B 1 312 ? -11.711 37.156 20.391 1 98.12 312 ASP B N 1
ATOM 6070 C CA . ASP B 1 312 ? -10.953 38.031 21.281 1 98.12 312 ASP B CA 1
ATOM 6071 C C . ASP B 1 312 ? -9.57 37.438 21.562 1 98.12 312 ASP B C 1
ATOM 6073 O O . ASP B 1 312 ? -8.57 38.156 21.578 1 98.12 312 ASP B O 1
ATOM 6077 N N . LYS B 1 313 ? -9.594 36.188 21.781 1 97.94 313 LYS B N 1
ATOM 6078 C CA . LYS B 1 313 ? -8.32 35.531 22.078 1 97.94 313 LYS B CA 1
ATOM 6079 C C . LYS B 1 313 ? -7.383 35.562 20.875 1 97.94 313 LYS B C 1
ATOM 6081 O O . LYS B 1 313 ? -6.191 35.844 21.016 1 97.94 313 LYS B O 1
ATOM 6086 N N . ILE B 1 314 ? -7.867 35.281 19.703 1 97.56 314 ILE B N 1
ATOM 6087 C CA . ILE B 1 314 ? -7.043 35.281 18.5 1 97.56 314 ILE B CA 1
ATOM 6088 C C . ILE B 1 314 ? -6.535 36.719 18.234 1 97.56 314 ILE B C 1
ATOM 6090 O O . ILE B 1 314 ? -5.355 36.906 17.938 1 97.56 314 ILE B O 1
ATOM 6094 N N . ALA B 1 315 ? -7.328 37.719 18.406 1 95.75 315 ALA B N 1
ATOM 6095 C CA . ALA B 1 315 ? -6.988 39.125 18.141 1 95.75 315 ALA B CA 1
ATOM 6096 C C . ALA B 1 315 ? -5.852 39.594 19.031 1 95.75 315 ALA B C 1
ATOM 6098 O O . ALA B 1 315 ? -5.035 40.406 18.641 1 95.75 315 ALA B O 1
ATOM 6099 N N . THR B 1 316 ? -5.762 38.969 20.172 1 95.31 316 THR B N 1
ATOM 6100 C CA . THR B 1 316 ? -4.793 39.469 21.156 1 95.31 316 THR B CA 1
ATOM 6101 C C . THR B 1 316 ? -3.549 38.562 21.172 1 95.31 316 THR B C 1
ATOM 6103 O O . THR B 1 316 ? -2.473 39 21.578 1 95.31 316 THR B O 1
ATOM 6106 N N . SER B 1 317 ? -3.695 37.406 20.703 1 95.62 317 SER B N 1
ATOM 6107 C CA . SER B 1 317 ? -2.629 36.438 20.906 1 95.62 317 SER B CA 1
ATOM 6108 C C . SER B 1 317 ? -1.704 36.375 19.688 1 95.62 317 SER B C 1
ATOM 6110 O O . SER B 1 317 ? -0.573 35.875 19.797 1 95.62 317 SER B O 1
ATOM 6112 N N . PHE B 1 318 ? -2.201 36.75 18.562 1 95.44 318 PHE B N 1
ATOM 6113 C CA . PHE B 1 318 ? -1.419 36.531 17.344 1 95.44 318 PHE B CA 1
ATOM 6114 C C . PHE B 1 318 ? -1.199 37.844 16.578 1 95.44 318 PHE B C 1
ATOM 6116 O O . PHE B 1 318 ? -2.158 38.469 16.125 1 95.44 318 PHE B O 1
ATOM 6123 N N . LYS B 1 319 ? 0.039 38.188 16.453 1 92.5 319 LYS B N 1
ATOM 6124 C CA . LYS B 1 319 ? 0.48 39.344 15.672 1 92.5 319 LYS B CA 1
ATOM 6125 C C . LYS B 1 319 ? 1.566 38.938 14.672 1 92.5 319 LYS B C 1
ATOM 6127 O O . LYS B 1 319 ? 2.682 38.594 15.062 1 92.5 319 LYS B O 1
ATOM 6132 N N . PRO B 1 320 ? 1.251 39.062 13.375 1 95.81 320 PRO B N 1
ATOM 6133 C CA . PRO B 1 320 ? 2.266 38.75 12.367 1 95.81 320 PRO B CA 1
ATOM 6134 C C . PRO B 1 320 ? 3.529 39.594 12.523 1 95.81 320 PRO B C 1
ATOM 6136 O O . PRO B 1 320 ? 3.447 40.781 12.836 1 95.81 320 PRO B O 1
ATOM 6139 N N . GLY B 1 321 ? 4.633 38.969 12.383 1 95.81 321 GLY B N 1
ATOM 6140 C CA . GLY B 1 321 ? 5.906 39.656 12.508 1 95.81 321 GLY B CA 1
ATOM 6141 C C . GLY B 1 321 ? 7.062 38.875 11.891 1 95.81 321 GLY B C 1
ATOM 6142 O O . GLY B 1 321 ? 6.859 37.812 11.281 1 95.81 321 GLY B O 1
ATOM 6143 N N . ASN B 1 322 ? 8.227 39.469 12.008 1 95.12 322 ASN B N 1
ATOM 6144 C CA . ASN B 1 322 ? 9.43 38.875 11.445 1 95.12 322 ASN B CA 1
ATOM 6145 C C . ASN B 1 322 ? 9.68 37.5 12.016 1 95.12 322 ASN B C 1
ATOM 6147 O O . ASN B 1 322 ? 9.867 37.344 13.227 1 95.12 322 ASN B O 1
ATOM 6151 N N . PRO B 1 323 ? 9.781 36.469 11.188 1 96.62 323 PRO B N 1
ATOM 6152 C CA . PRO B 1 323 ? 9.852 35.094 11.656 1 96.62 323 PRO B CA 1
ATOM 6153 C C . PRO B 1 323 ? 11.102 34.812 12.492 1 96.62 323 PRO B C 1
ATOM 6155 O O . PRO B 1 323 ? 11.102 33.906 13.336 1 96.62 323 PRO B O 1
ATOM 6158 N N . ILE B 1 324 ? 12.188 35.5 12.297 1 95.69 324 ILE B N 1
ATOM 6159 C CA . ILE B 1 324 ? 13.43 35.188 12.992 1 95.69 324 ILE B CA 1
ATOM 6160 C C . ILE B 1 324 ? 13.531 36.031 14.266 1 95.69 324 ILE B C 1
ATOM 6162 O O . ILE B 1 324 ? 14.539 35.969 14.977 1 95.69 324 ILE B O 1
ATOM 6166 N N . ASP B 1 325 ? 12.523 36.906 14.602 1 94.69 325 ASP B N 1
ATOM 6167 C CA . ASP B 1 325 ? 12.383 37.562 15.898 1 94.69 325 ASP B CA 1
ATOM 6168 C C . ASP B 1 325 ? 11.727 36.625 16.906 1 94.69 325 ASP B C 1
ATOM 6170 O O . ASP B 1 325 ? 10.594 36.188 16.719 1 94.69 325 ASP B O 1
ATOM 6174 N N . PRO B 1 326 ? 12.391 36.281 18 1 94.19 326 PRO B N 1
ATOM 6175 C CA . PRO B 1 326 ? 11.875 35.344 18.984 1 94.19 326 PRO B CA 1
ATOM 6176 C C . PRO B 1 326 ? 10.555 35.781 19.594 1 94.19 326 PRO B C 1
ATOM 6178 O O . PRO B 1 326 ? 9.844 34.969 20.203 1 94.19 326 PRO B O 1
ATOM 6181 N N . LYS B 1 327 ? 10.148 37.031 19.453 1 94.25 327 LYS B N 1
ATOM 6182 C CA . LYS B 1 327 ? 8.922 37.531 20.047 1 94.25 327 LYS B CA 1
ATOM 6183 C C . LYS B 1 327 ? 7.738 37.375 19.094 1 94.25 327 LYS B C 1
ATOM 6185 O O . LYS B 1 327 ? 6.582 37.531 19.5 1 94.25 327 LYS B O 1
ATOM 6190 N N . THR B 1 328 ? 8.047 37 17.859 1 95.69 328 THR B N 1
ATOM 6191 C CA . THR B 1 328 ? 6.992 36.844 16.875 1 95.69 328 THR B CA 1
ATOM 6192 C C . THR B 1 328 ? 6.035 35.75 17.266 1 95.69 328 THR B C 1
ATOM 6194 O O . THR B 1 328 ? 6.469 34.625 17.609 1 95.69 328 THR B O 1
ATOM 6197 N N . THR B 1 329 ? 4.734 36 17.219 1 96 329 THR B N 1
ATOM 6198 C CA . THR B 1 329 ? 3.721 35.031 17.609 1 96 329 THR B CA 1
ATOM 6199 C C . THR B 1 329 ? 3.086 34.375 16.391 1 96 329 THR B C 1
ATOM 6201 O O . THR B 1 329 ? 2.461 33.312 16.5 1 96 329 THR B O 1
ATOM 6204 N N . MET B 1 330 ? 3.117 34.969 15.297 1 96.81 330 MET B N 1
ATOM 6205 C CA . MET B 1 330 ? 2.646 34.438 14.023 1 96.81 330 MET B CA 1
ATOM 6206 C C . MET B 1 330 ? 3.555 34.875 12.883 1 96.81 330 MET B C 1
ATOM 6208 O O . MET B 1 330 ? 3.947 36.062 12.812 1 96.81 330 MET B O 1
ATOM 6212 N N . GLY B 1 331 ? 3.922 33.969 12.078 1 96.88 331 GLY B N 1
ATOM 6213 C CA . GLY B 1 331 ? 4.875 34.25 11.023 1 96.88 331 GLY B CA 1
ATOM 6214 C C . GLY B 1 331 ? 4.215 34.594 9.695 1 96.88 331 GLY B C 1
ATOM 6215 O O . GLY B 1 331 ? 3.176 35.25 9.664 1 96.88 331 GLY B O 1
ATOM 6216 N N . ALA B 1 332 ? 4.945 34.312 8.625 1 98.06 332 ALA B N 1
ATOM 6217 C CA . ALA B 1 332 ? 4.504 34.562 7.258 1 98.06 332 ALA B CA 1
ATOM 6218 C C . ALA B 1 332 ? 4.176 33.25 6.539 1 98.06 332 ALA B C 1
ATOM 6220 O O . ALA B 1 332 ? 4.555 32.156 6.996 1 98.06 332 ALA B O 1
ATOM 6221 N N . LEU B 1 333 ? 3.391 33.375 5.477 1 98.38 333 LEU B N 1
ATOM 6222 C CA . LEU B 1 333 ? 3.219 32.25 4.566 1 98.38 333 LEU B CA 1
ATOM 6223 C C . LEU B 1 333 ? 4.492 31.984 3.771 1 98.38 333 LEU B C 1
ATOM 6225 O O . LEU B 1 333 ? 5.281 32.906 3.537 1 98.38 333 LEU B O 1
ATOM 6229 N N . VAL B 1 334 ? 4.711 30.797 3.318 1 98.12 334 VAL B N 1
ATOM 6230 C CA . VAL B 1 334 ? 5.996 30.297 2.84 1 98.12 334 VAL B CA 1
ATOM 6231 C C . VAL B 1 334 ? 6.371 30.984 1.533 1 98.12 334 VAL B C 1
ATOM 6233 O O . VAL B 1 334 ? 7.547 31.078 1.182 1 98.12 334 VAL B O 1
ATOM 6236 N N . SER B 1 335 ? 5.383 31.547 0.804 1 98.06 335 SER B N 1
ATOM 6237 C CA . SER B 1 335 ? 5.641 32.156 -0.501 1 98.06 335 SER B CA 1
ATOM 6238 C C . SER B 1 335 ? 4.586 33.188 -0.848 1 98.06 335 SER B C 1
ATOM 6240 O O . SER B 1 335 ? 3.541 33.281 -0.198 1 98.06 335 SER B O 1
ATOM 6242 N N . LYS B 1 336 ? 4.926 33.969 -1.896 1 98 336 LYS B N 1
ATOM 6243 C CA . LYS B 1 336 ? 3.957 34.938 -2.414 1 98 336 LYS B CA 1
ATOM 6244 C C . LYS B 1 336 ? 2.736 34.219 -2.992 1 98 336 LYS B C 1
ATOM 6246 O O . LYS B 1 336 ? 1.604 34.688 -2.807 1 98 336 LYS B O 1
ATOM 6251 N N . ALA B 1 337 ? 2.965 33.156 -3.627 1 97.56 337 ALA B N 1
ATOM 6252 C CA . ALA B 1 337 ? 1.868 32.375 -4.188 1 97.56 337 ALA B CA 1
ATOM 6253 C C . ALA B 1 337 ? 0.922 31.891 -3.088 1 97.56 337 ALA B C 1
ATOM 6255 O O . ALA B 1 337 ? -0.297 31.891 -3.273 1 97.56 337 ALA B O 1
ATOM 6256 N N . ALA B 1 338 ? 1.466 31.438 -1.998 1 98.06 338 ALA B N 1
ATOM 6257 C CA . ALA B 1 338 ? 0.651 31 -0.866 1 98.06 338 ALA B CA 1
ATOM 6258 C C . ALA B 1 338 ? -0.161 32.156 -0.298 1 98.06 338 ALA B C 1
ATOM 6260 O O . ALA B 1 338 ? -1.342 32 0.021 1 98.06 338 ALA B O 1
ATOM 6261 N N . GLN B 1 339 ? 0.479 33.312 -0.183 1 98.5 339 GLN B N 1
ATOM 6262 C CA . GLN B 1 339 ? -0.23 34.5 0.292 1 98.5 339 GLN B CA 1
ATOM 6263 C C . GLN B 1 339 ? -1.412 34.844 -0.614 1 98.5 339 GLN B C 1
ATOM 6265 O O . GLN B 1 339 ? -2.527 35.062 -0.134 1 98.5 339 GLN B O 1
ATOM 6270 N N . ASP B 1 340 ? -1.137 34.844 -1.886 1 98.56 340 ASP B N 1
ATOM 6271 C CA . ASP B 1 340 ? -2.174 35.156 -2.863 1 98.56 340 ASP B CA 1
ATOM 6272 C C . ASP B 1 340 ? -3.33 34.156 -2.777 1 98.56 340 ASP B C 1
ATOM 6274 O O . ASP B 1 340 ? -4.496 34.562 -2.861 1 98.56 340 ASP B O 1
ATOM 6278 N N . ARG B 1 341 ? -3.033 32.906 -2.619 1 98.06 341 ARG B N 1
ATOM 6279 C CA . ARG B 1 341 ? -4.051 31.875 -2.494 1 98.06 341 ARG B CA 1
ATOM 6280 C C . ARG B 1 341 ? -4.934 32.125 -1.273 1 98.06 341 ARG B C 1
ATOM 6282 O O . ARG B 1 341 ? -6.16 32.062 -1.369 1 98.06 341 ARG B O 1
ATOM 6289 N N . VAL B 1 342 ? -4.324 32.375 -0.155 1 98.62 342 VAL B N 1
ATOM 6290 C CA . VAL B 1 342 ? -5.07 32.594 1.082 1 98.62 342 VAL B CA 1
ATOM 6291 C C . VAL B 1 342 ? -5.984 33.812 0.939 1 98.62 342 VAL B C 1
ATOM 6293 O O . VAL B 1 342 ? -7.156 33.75 1.315 1 98.62 342 VAL B O 1
ATOM 6296 N N . LEU B 1 343 ? -5.441 34.875 0.355 1 98.69 343 LEU B N 1
ATOM 6297 C CA . LEU B 1 343 ? -6.23 36.094 0.173 1 98.69 343 LEU B CA 1
ATOM 6298 C C . LEU B 1 343 ? -7.387 35.844 -0.791 1 98.69 343 LEU B C 1
ATOM 6300 O O . LEU B 1 343 ? -8.477 36.406 -0.613 1 98.69 343 LEU B O 1
ATOM 6304 N N . ARG B 1 344 ? -7.152 35.062 -1.787 1 98.69 344 ARG B N 1
ATOM 6305 C CA . ARG B 1 344 ? -8.234 34.656 -2.686 1 98.69 344 ARG B CA 1
ATOM 6306 C C . ARG B 1 344 ? -9.328 33.906 -1.933 1 98.69 344 ARG B C 1
ATOM 6308 O O . ARG B 1 344 ? -10.516 34.125 -2.191 1 98.69 344 ARG B O 1
ATOM 6315 N N . TYR B 1 345 ? -9 33.094 -1.021 1 98.69 345 TYR B N 1
ATOM 6316 C CA . TYR B 1 345 ? -9.992 32.312 -0.262 1 98.69 345 TYR B CA 1
ATOM 6317 C C . TYR B 1 345 ? -10.766 33.25 0.68 1 98.69 345 TYR B C 1
ATOM 6319 O O . TYR B 1 345 ? -11.93 32.969 0.992 1 98.69 345 TYR B O 1
ATOM 6327 N N . VAL B 1 346 ? -10.086 34.281 1.159 1 98.75 346 VAL B N 1
ATOM 6328 C CA . VAL B 1 346 ? -10.812 35.281 1.943 1 98.75 346 VAL B CA 1
ATOM 6329 C C . VAL B 1 346 ? -11.945 35.875 1.106 1 98.75 346 VAL B C 1
ATOM 6331 O O . VAL B 1 346 ? -13.086 35.938 1.562 1 98.75 346 VAL B O 1
ATOM 6334 N N . GLU B 1 347 ? -11.617 36.219 -0.078 1 98.69 347 GLU B N 1
ATOM 6335 C CA . GLU B 1 347 ? -12.633 36.75 -0.97 1 98.69 347 GLU B CA 1
ATOM 6336 C C . GLU B 1 347 ? -13.703 35.719 -1.304 1 98.69 347 GLU B C 1
ATOM 6338 O O . GLU B 1 347 ? -14.891 36.062 -1.397 1 98.69 347 GLU B O 1
ATOM 6343 N N . VAL B 1 348 ? -13.312 34.531 -1.508 1 98.62 348 VAL B N 1
ATOM 6344 C CA . VAL B 1 348 ? -14.242 33.438 -1.766 1 98.62 348 VAL B CA 1
ATOM 6345 C C . VAL B 1 348 ? -15.219 33.312 -0.598 1 98.62 348 VAL B C 1
ATOM 6347 O O . VAL B 1 348 ? -16.422 33.156 -0.802 1 98.62 348 VAL B O 1
ATOM 6350 N N . GLY B 1 349 ? -14.688 33.281 0.655 1 98.56 349 GLY B N 1
ATOM 6351 C CA . GLY B 1 349 ? -15.539 33.219 1.827 1 98.56 349 GLY B CA 1
ATOM 6352 C C . GLY B 1 349 ? -16.594 34.312 1.879 1 98.56 349 GLY B C 1
ATOM 6353 O O . GLY B 1 349 ? -17.766 34.031 2.111 1 98.56 349 GLY B O 1
ATOM 6354 N N . LYS B 1 350 ? -16.141 35.531 1.569 1 98.5 350 LYS B N 1
ATOM 6355 C CA . LYS B 1 350 ? -17.062 36.656 1.545 1 98.5 350 LYS B CA 1
ATOM 6356 C C . LYS B 1 350 ? -18.109 36.5 0.455 1 98.5 350 LYS B C 1
ATOM 6358 O O . LYS B 1 350 ? -19.312 36.656 0.706 1 98.5 350 LYS B O 1
ATOM 6363 N N . LYS B 1 351 ? -17.656 36.125 -0.697 1 98.44 351 LYS B N 1
ATOM 6364 C CA . LYS B 1 351 ? -18.531 36 -1.853 1 98.44 351 LYS B CA 1
ATOM 6365 C C . LYS B 1 351 ? -19.562 34.906 -1.615 1 98.44 351 LYS B C 1
ATOM 6367 O O . LYS B 1 351 ? -20.719 35 -2.043 1 98.44 351 LYS B O 1
ATOM 6372 N N . ASP B 1 352 ? -19.141 33.844 -0.923 1 98.5 352 ASP B N 1
ATOM 6373 C CA . ASP B 1 352 ? -20.016 32.719 -0.673 1 98.5 352 ASP B CA 1
ATOM 6374 C C . ASP B 1 352 ? -21.016 33.031 0.446 1 98.5 352 ASP B C 1
ATOM 6376 O O . ASP B 1 352 ? -21.938 32.25 0.709 1 98.5 352 ASP B O 1
ATOM 6380 N N . GLY B 1 353 ? -20.844 34.094 1.15 1 98.44 353 GLY B N 1
ATOM 6381 C CA . GLY B 1 353 ? -21.828 34.562 2.1 1 98.44 353 GLY B CA 1
ATOM 6382 C C . GLY B 1 353 ? -21.406 34.406 3.545 1 98.44 353 GLY B C 1
ATOM 6383 O O . GLY B 1 353 ? -22.172 34.688 4.465 1 98.44 353 GLY B O 1
ATOM 6384 N N . ALA B 1 354 ? -20.219 33.969 3.828 1 98.69 354 ALA B N 1
ATOM 6385 C CA . ALA B 1 354 ? -19.703 33.875 5.199 1 98.69 354 ALA B CA 1
ATOM 6386 C C . ALA B 1 354 ? -19.438 35.281 5.777 1 98.69 354 ALA B C 1
ATOM 6388 O O . ALA B 1 354 ? -19.141 36.219 5.039 1 98.69 354 ALA B O 1
ATOM 6389 N N . ARG B 1 355 ? -19.562 35.375 7.035 1 98.56 355 ARG B N 1
ATOM 6390 C CA . ARG B 1 355 ? -19.312 36.625 7.711 1 98.56 355 ARG B CA 1
ATOM 6391 C C . ARG B 1 355 ? -17.875 36.688 8.211 1 98.56 355 ARG B C 1
ATOM 6393 O O . ARG B 1 355 ? -17.453 35.875 9.031 1 98.56 355 ARG B O 1
ATOM 6400 N N . LEU B 1 356 ? -17.141 37.656 7.707 1 98.69 356 LEU B N 1
ATOM 6401 C CA . LEU B 1 356 ? -15.789 37.875 8.203 1 98.69 356 LEU B CA 1
ATOM 6402 C C . LEU B 1 356 ? -15.828 38.5 9.594 1 98.69 356 LEU B C 1
ATOM 6404 O O . LEU B 1 356 ? -16.312 39.625 9.766 1 98.69 356 LEU B O 1
ATOM 6408 N N . VAL B 1 357 ? -15.336 37.844 10.586 1 98.56 357 VAL B N 1
ATOM 6409 C CA . VAL B 1 357 ? -15.398 38.219 11.984 1 98.56 357 VAL B CA 1
ATOM 6410 C C . VAL B 1 357 ? -14.102 38.938 12.383 1 98.56 357 VAL B C 1
ATOM 6412 O O . VAL B 1 357 ? -14.102 39.844 13.219 1 98.56 357 VAL B O 1
ATOM 6415 N N . LEU B 1 358 ? -13.047 38.5 11.844 1 98.12 358 LEU B N 1
ATOM 6416 C CA . LEU B 1 358 ? -11.719 39 12.172 1 98.12 358 LEU B CA 1
ATOM 6417 C C . LEU B 1 358 ? -10.766 38.844 10.992 1 98.12 358 LEU B C 1
ATOM 6419 O O . LEU B 1 358 ? -10.828 37.812 10.281 1 98.12 358 LEU B O 1
ATOM 6423 N N . GLY B 1 359 ? -9.883 39.812 10.758 1 97.81 359 GLY B N 1
ATOM 6424 C CA . GLY B 1 359 ? -8.75 39.688 9.859 1 97.81 359 GLY B CA 1
ATOM 6425 C C . GLY B 1 359 ? -9.133 39.75 8.398 1 97.81 359 GLY B C 1
ATOM 6426 O O . GLY B 1 359 ? -9.945 40.562 7.992 1 97.81 359 GLY B O 1
ATOM 6427 N N . GLY B 1 360 ? -8.438 38.969 7.535 1 96.75 360 GLY B N 1
ATOM 6428 C CA . GLY B 1 360 ? -8.75 38.781 6.129 1 96.75 360 GLY B CA 1
ATOM 6429 C C . GLY B 1 360 ? -7.961 39.719 5.223 1 96.75 360 GLY B C 1
ATOM 6430 O O . GLY B 1 360 ? -8.312 39.875 4.055 1 96.75 360 GLY B O 1
ATOM 6431 N N . LYS B 1 361 ? -6.938 40.281 5.746 1 97.06 361 LYS B N 1
ATOM 6432 C CA . LYS B 1 361 ? -6.16 41.219 4.926 1 97.06 361 LYS B CA 1
ATOM 6433 C C . LYS B 1 361 ? -4.668 41.094 5.219 1 97.06 361 LYS B C 1
ATOM 6435 O O . LYS B 1 361 ? -4.266 40.344 6.129 1 97.06 361 LYS B O 1
ATOM 6440 N N . VAL B 1 362 ? -3.842 41.719 4.391 1 97.38 362 VAL B N 1
ATOM 6441 C CA . VAL B 1 362 ? -2.414 41.875 4.648 1 97.38 362 VAL B CA 1
ATOM 6442 C C . VAL B 1 362 ? -2.197 42.875 5.781 1 97.38 362 VAL B C 1
ATOM 6444 O O . VAL B 1 362 ? -2.744 43.969 5.754 1 97.38 362 VAL B O 1
ATOM 6447 N N . PRO B 1 363 ? -1.532 42.438 6.805 1 95.81 363 PRO B N 1
ATOM 6448 C CA . PRO B 1 363 ? -1.32 43.406 7.898 1 95.81 363 PRO B CA 1
ATOM 6449 C C . PRO B 1 363 ? -0.531 44.625 7.465 1 95.81 363 PRO B C 1
ATOM 6451 O O . PRO B 1 363 ? 0.319 44.531 6.574 1 95.81 363 PRO B O 1
ATOM 6454 N N . GLU B 1 364 ? -0.892 45.688 8.219 1 88.62 364 GLU B N 1
ATOM 6455 C CA . GLU B 1 364 ? -0.202 46.969 7.969 1 88.62 364 GLU B CA 1
ATOM 6456 C C . GLU B 1 364 ? 0.857 47.25 9.031 1 88.62 364 GLU B C 1
ATOM 6458 O O . GLU B 1 364 ? 0.624 47 10.227 1 88.62 364 GLU B O 1
ATOM 6463 N N . GLY B 1 365 ? 2.043 47 8.875 1 84.12 365 GLY B N 1
ATOM 6464 C CA . GLY B 1 365 ? 3.074 47.281 9.852 1 84.12 365 GLY B CA 1
ATOM 6465 C C . GLY B 1 365 ? 4.477 47.25 9.273 1 84.12 365 GLY B C 1
ATOM 6466 O O . GLY B 1 365 ? 4.711 46.594 8.25 1 84.12 365 GLY B O 1
ATOM 6467 N N . ALA B 1 366 ? 5.293 47.938 9.961 1 83 366 ALA B N 1
ATOM 6468 C CA . ALA B 1 366 ? 6.688 48.031 9.531 1 83 366 ALA B CA 1
ATOM 6469 C C . ALA B 1 366 ? 7.352 46.656 9.617 1 83 366 ALA B C 1
ATOM 6471 O O . ALA B 1 366 ? 8.172 46.281 8.758 1 83 366 ALA B O 1
ATOM 6472 N N . ASP B 1 367 ? 6.945 45.844 10.477 1 88.81 367 ASP B N 1
ATOM 6473 C CA . ASP B 1 367 ? 7.562 44.531 10.719 1 88.81 367 ASP B CA 1
ATOM 6474 C C . ASP B 1 367 ? 7.09 43.5 9.695 1 88.81 367 ASP B C 1
ATOM 6476 O O . ASP B 1 367 ? 7.633 42.406 9.617 1 88.81 367 ASP B O 1
ATOM 6480 N N . THR B 1 368 ? 6.16 43.812 8.938 1 93.5 368 THR B N 1
ATOM 6481 C CA . THR B 1 368 ? 5.586 42.875 7.988 1 93.5 368 THR B CA 1
ATOM 6482 C C . THR B 1 368 ? 5.789 43.344 6.555 1 93.5 368 THR B C 1
ATOM 6484 O O . THR B 1 368 ? 5.328 42.719 5.609 1 93.5 368 THR B O 1
ATOM 6487 N N . LYS B 1 369 ? 6.445 44.469 6.426 1 94 369 LYS B N 1
ATOM 6488 C CA . LYS B 1 369 ? 6.617 45.062 5.109 1 94 369 LYS B CA 1
ATOM 6489 C C . LYS B 1 369 ? 7.402 44.156 4.18 1 94 369 LYS B C 1
ATOM 6491 O O . LYS B 1 369 ? 8.461 43.656 4.551 1 94 369 LYS B O 1
ATOM 6496 N N . GLY B 1 370 ? 6.805 43.938 3 1 94.94 370 GLY B N 1
ATOM 6497 C CA . GLY B 1 370 ? 7.473 43.156 1.967 1 94.94 370 GLY B CA 1
ATOM 6498 C C . GLY B 1 370 ? 7.309 41.656 2.141 1 94.94 370 GLY B C 1
ATOM 6499 O O . GLY B 1 370 ? 7.566 40.906 1.215 1 94.94 370 GLY B O 1
ATOM 6500 N N . GLY B 1 371 ? 6.895 41.25 3.318 1 97.69 371 GLY B N 1
ATOM 6501 C CA . GLY B 1 371 ? 6.754 39.844 3.596 1 97.69 371 GLY B CA 1
ATOM 6502 C C . GLY B 1 371 ? 5.406 39.281 3.17 1 97.69 371 GLY B C 1
ATOM 6503 O O . GLY B 1 371 ? 4.535 40.031 2.717 1 97.69 371 GLY B O 1
ATOM 6504 N N . TYR B 1 372 ? 5.27 37.969 3.271 1 98.38 372 TYR B N 1
ATOM 6505 C CA . TYR B 1 372 ? 4.086 37.281 2.797 1 98.38 372 TYR B CA 1
ATOM 6506 C C . TYR B 1 372 ? 3.119 37 3.943 1 98.38 372 TYR B C 1
ATOM 6508 O O . TYR B 1 372 ? 2.828 35.844 4.254 1 98.38 372 TYR B O 1
ATOM 6516 N N . PHE B 1 373 ? 2.584 38.062 4.535 1 98.38 373 PHE B N 1
ATOM 6517 C CA . PHE B 1 373 ? 1.775 37.938 5.742 1 98.38 373 PHE B CA 1
ATOM 6518 C C . PHE B 1 373 ? 0.291 38.031 5.41 1 98.38 373 PHE B C 1
ATOM 6520 O O . PHE B 1 373 ? -0.094 38.688 4.445 1 98.38 373 PHE B O 1
ATOM 6527 N N . VAL B 1 374 ? -0.507 37.281 6.133 1 98.19 374 VAL B N 1
ATOM 6528 C CA . VAL B 1 374 ? -1.96 37.406 6.199 1 98.19 374 VAL B CA 1
ATOM 6529 C C . VAL B 1 374 ? -2.412 37.438 7.66 1 98.19 374 VAL B C 1
ATOM 6531 O O . VAL B 1 374 ? -1.876 36.688 8.484 1 98.19 374 VAL B O 1
ATOM 6534 N N . GLU B 1 375 ? -3.279 38.25 8 1 97.75 375 GLU B N 1
ATOM 6535 C CA . GLU B 1 375 ? -3.807 38.344 9.359 1 97.75 375 GLU B CA 1
ATOM 6536 C C . GLU B 1 375 ? -4.559 37.062 9.727 1 97.75 375 GLU B C 1
ATOM 6538 O O . GLU B 1 375 ? -5.145 36.406 8.859 1 97.75 375 GLU B O 1
ATOM 6543 N N . PRO B 1 376 ? -4.477 36.625 11.094 1 98 376 PRO B N 1
ATOM 6544 C CA . PRO B 1 376 ? -5.398 35.562 11.484 1 98 376 PRO B CA 1
ATOM 6545 C C . PRO B 1 376 ? -6.852 35.875 11.148 1 98 376 PRO B C 1
ATOM 6547 O O . PRO B 1 376 ? -7.328 37 11.43 1 98 376 PRO B O 1
ATOM 6550 N N . THR B 1 377 ? -7.52 34.969 10.516 1 98.69 377 THR B N 1
ATOM 6551 C CA . THR B 1 377 ? -8.82 35.25 9.922 1 98.69 377 THR B CA 1
ATOM 6552 C C . THR B 1 377 ? -9.875 34.281 10.461 1 98.69 377 THR B C 1
ATOM 6554 O O . THR B 1 377 ? -9.625 33.062 10.586 1 98.69 377 THR B O 1
ATOM 6557 N N . ILE B 1 378 ? -11.039 34.812 10.828 1 98.81 378 ILE B N 1
ATOM 6558 C CA . ILE B 1 378 ? -12.156 34.031 11.297 1 98.81 378 ILE B CA 1
ATOM 6559 C C . ILE B 1 378 ? -13.398 34.312 10.461 1 98.81 378 ILE B C 1
ATOM 6561 O O . ILE B 1 378 ? -13.781 35.469 10.305 1 98.81 378 ILE B O 1
ATOM 6565 N N . PHE B 1 379 ? -13.953 33.312 9.891 1 98.88 379 PHE B N 1
ATOM 6566 C CA . PHE B 1 379 ? -15.273 33.406 9.281 1 98.88 379 PHE B CA 1
ATOM 6567 C C . PHE B 1 379 ? -16.328 32.719 10.141 1 98.88 379 PHE B C 1
ATOM 6569 O O . PHE B 1 379 ? -16.094 31.625 10.656 1 98.88 379 PHE B O 1
ATOM 6576 N N . SER B 1 380 ? -17.406 33.344 10.375 1 98.62 380 SER B N 1
ATOM 6577 C CA . SER B 1 380 ? -18.594 32.75 10.984 1 98.62 380 SER B CA 1
ATOM 6578 C C . SER B 1 380 ? -19.734 32.656 9.984 1 98.62 380 SER B C 1
ATOM 6580 O O . SER B 1 380 ? -19.641 33.188 8.875 1 98.62 380 SER B O 1
ATOM 6582 N N . GLY B 1 381 ? -20.75 31.938 10.352 1 98.38 381 GLY B N 1
ATOM 6583 C CA . GLY B 1 381 ? -21.859 31.719 9.422 1 98.38 381 GLY B CA 1
ATOM 6584 C C . GLY B 1 381 ? -21.484 30.859 8.242 1 98.38 381 GLY B C 1
ATOM 6585 O O . GLY B 1 381 ? -22.109 30.922 7.184 1 98.38 381 GLY B O 1
ATOM 6586 N N . VAL B 1 382 ? -20.469 30.156 8.352 1 98.81 382 VAL B N 1
ATOM 6587 C CA . VAL B 1 382 ? -20.016 29.234 7.301 1 98.81 382 VAL B CA 1
ATOM 6588 C C . VAL B 1 382 ? -20.938 28.031 7.234 1 98.81 382 VAL B C 1
ATOM 6590 O O . VAL B 1 382 ? -21.359 27.5 8.266 1 98.81 382 VAL B O 1
ATOM 6593 N N . THR B 1 383 ? -21.312 27.609 6.051 1 98.44 383 THR B N 1
ATOM 6594 C CA . THR B 1 383 ? -22.047 26.375 5.82 1 98.44 383 THR B CA 1
ATOM 6595 C C . THR B 1 383 ? -21.219 25.391 5.016 1 98.44 383 THR B C 1
ATOM 6597 O O . THR B 1 383 ? -20.25 25.766 4.363 1 98.44 383 THR B O 1
ATOM 6600 N N . GLN B 1 384 ? -21.641 24.172 5.094 1 97.94 384 GLN B N 1
ATOM 6601 C CA . GLN B 1 384 ? -20.891 23.109 4.426 1 97.94 384 GLN B CA 1
ATOM 6602 C C . GLN B 1 384 ? -20.906 23.297 2.912 1 97.94 384 GLN B C 1
ATOM 6604 O O . GLN B 1 384 ? -20.094 22.703 2.201 1 97.94 384 GLN B O 1
ATOM 6609 N N . LYS B 1 385 ? -21.688 24.094 2.361 1 97.88 385 LYS B N 1
ATOM 6610 C CA . LYS B 1 385 ? -21.781 24.328 0.921 1 97.88 385 LYS B CA 1
ATOM 6611 C C . LYS B 1 385 ? -20.688 25.281 0.45 1 97.88 385 LYS B C 1
ATOM 6613 O O . LYS B 1 385 ? -20.391 25.359 -0.746 1 97.88 385 LYS B O 1
ATOM 6618 N N . MET B 1 386 ? -20.156 26.078 1.373 1 98.69 386 MET B N 1
ATOM 6619 C CA . MET B 1 386 ? -19.172 27.094 1.031 1 98.69 386 MET B CA 1
ATOM 6620 C C . MET B 1 386 ? -17.812 26.469 0.759 1 98.69 386 MET B C 1
ATOM 6622 O O . MET B 1 386 ? -17.438 25.484 1.391 1 98.69 386 MET B O 1
ATOM 6626 N N . ARG B 1 387 ? -16.984 27.031 -0.115 1 98.12 387 ARG B N 1
ATOM 6627 C CA . ARG B 1 387 ? -15.695 26.5 -0.537 1 98.12 387 ARG B CA 1
ATOM 6628 C C . ARG B 1 387 ? -14.711 26.484 0.623 1 98.12 387 ARG B C 1
ATOM 6630 O O . ARG B 1 387 ? -13.906 25.547 0.745 1 98.12 387 ARG B O 1
ATOM 6637 N N . ILE B 1 388 ? -14.742 27.422 1.564 1 98.62 388 ILE B N 1
ATOM 6638 C CA . ILE B 1 388 ? -13.789 27.484 2.67 1 98.62 388 ILE B CA 1
ATOM 6639 C C . ILE B 1 388 ? -14.094 26.375 3.678 1 98.62 388 ILE B C 1
ATOM 6641 O O . ILE B 1 388 ? -13.281 26.109 4.57 1 98.62 388 ILE B O 1
ATOM 6645 N N . ALA B 1 389 ? -15.273 25.734 3.582 1 98.56 389 ALA B N 1
ATOM 6646 C CA . ALA B 1 389 ? -15.594 24.594 4.434 1 98.56 389 ALA B CA 1
ATOM 6647 C C . ALA B 1 389 ? -15.133 23.297 3.799 1 98.56 389 ALA B C 1
ATOM 6649 O O . ALA B 1 389 ? -15.062 22.25 4.469 1 98.56 389 ALA B O 1
ATOM 6650 N N . ASN B 1 390 ? -14.82 23.312 2.557 1 98.25 390 ASN B N 1
ATOM 6651 C CA . ASN B 1 390 ? -14.609 22.062 1.84 1 98.25 390 ASN B CA 1
ATOM 6652 C C . ASN B 1 390 ? -13.18 21.938 1.334 1 98.25 390 ASN B C 1
ATOM 6654 O O . ASN B 1 390 ? -12.656 20.828 1.213 1 98.25 390 ASN B O 1
ATOM 6658 N N . GLU B 1 391 ? -12.523 23.016 0.983 1 97.75 391 GLU B N 1
ATOM 6659 C CA . GLU B 1 391 ? -11.219 22.984 0.324 1 97.75 391 GLU B CA 1
ATOM 6660 C C . GLU B 1 391 ? -10.102 23.312 1.306 1 97.75 391 GLU B C 1
ATOM 6662 O O . GLU B 1 391 ? -10.281 24.141 2.209 1 97.75 391 GLU B O 1
ATOM 6667 N N . GLU B 1 392 ? -8.984 22.688 1.19 1 97.25 392 GLU B N 1
ATOM 6668 C CA . GLU B 1 392 ? -7.82 23.016 2.006 1 97.25 392 GLU B CA 1
ATOM 6669 C C . GLU B 1 392 ? -7.211 24.359 1.583 1 97.25 392 GLU B C 1
ATOM 6671 O O . GLU B 1 392 ? -6.805 24.516 0.43 1 97.25 392 GLU B O 1
ATOM 6676 N N . VAL B 1 393 ? -7.148 25.219 2.514 1 97.31 393 VAL B N 1
ATOM 6677 C CA . VAL B 1 393 ? -6.57 26.531 2.256 1 97.31 393 VAL B CA 1
ATOM 6678 C C . VAL B 1 393 ? -5.082 26.516 2.596 1 97.31 393 VAL B C 1
ATOM 6680 O O . VAL B 1 393 ? -4.27 27.094 1.872 1 97.31 393 VAL B O 1
ATOM 6683 N N . PHE B 1 394 ? -4.734 25.797 3.635 1 97.62 394 PHE B N 1
ATOM 6684 C CA . PHE B 1 394 ? -3.379 25.766 4.176 1 97.62 394 PHE B CA 1
ATOM 6685 C C . PHE B 1 394 ? -2.906 27.188 4.508 1 97.62 394 PHE B C 1
ATOM 6687 O O . PHE B 1 394 ? -1.836 27.609 4.066 1 97.62 394 PHE B O 1
ATOM 6694 N N . GLY B 1 395 ? -3.668 27.891 5.234 1 98 395 GLY B N 1
ATOM 6695 C CA . GLY B 1 395 ? -3.523 29.281 5.668 1 98 395 GLY B CA 1
ATOM 6696 C C . GLY B 1 395 ? -4.328 29.594 6.914 1 98 395 GLY B C 1
ATOM 6697 O O . GLY B 1 395 ? -5.039 28.734 7.438 1 98 395 GLY B O 1
ATOM 6698 N N . PRO B 1 396 ? -4.227 30.797 7.395 1 98.19 396 PRO B N 1
ATOM 6699 C CA . PRO B 1 396 ? -4.781 31.125 8.711 1 98.19 396 PRO B CA 1
ATOM 6700 C C . PRO B 1 396 ? -6.254 31.516 8.641 1 98.19 396 PRO B C 1
ATOM 6702 O O . PRO B 1 396 ? -6.637 32.562 9.164 1 98.19 396 PRO B O 1
ATOM 6705 N N . ILE B 1 397 ? -7.055 30.672 8.094 1 98.69 397 ILE B N 1
ATOM 6706 C CA . ILE B 1 397 ? -8.492 30.906 7.996 1 98.69 397 ILE B CA 1
ATOM 6707 C C . ILE B 1 397 ? -9.25 29.859 8.812 1 98.69 397 ILE B C 1
ATOM 6709 O O . ILE B 1 397 ? -9.219 28.672 8.492 1 98.69 397 ILE B O 1
ATOM 6713 N N . LEU B 1 398 ? -9.898 30.312 9.82 1 98.75 398 LEU B N 1
ATOM 6714 C CA . LEU B 1 398 ? -10.766 29.484 10.656 1 98.75 398 LEU B CA 1
ATOM 6715 C C . LEU B 1 398 ? -12.227 29.641 10.242 1 98.75 398 LEU B C 1
ATOM 6717 O O . LEU B 1 398 ? -12.742 30.75 10.188 1 98.75 398 LEU B O 1
ATOM 6721 N N . SER B 1 399 ? -12.859 28.562 9.953 1 98.88 399 SER B N 1
ATOM 6722 C CA . SER B 1 399 ? -14.273 28.547 9.594 1 98.88 399 SER B CA 1
ATOM 6723 C C . SER B 1 399 ? -15.133 28.016 10.742 1 98.88 399 SER B C 1
ATOM 6725 O O . SER B 1 399 ? -14.969 26.875 11.172 1 98.88 399 SER B O 1
ATOM 6727 N N . ILE B 1 400 ? -16.031 28.828 11.188 1 98.81 400 ILE B N 1
ATOM 6728 C CA . ILE B 1 400 ? -16.922 28.422 12.281 1 98.81 400 ILE B CA 1
ATOM 6729 C C . ILE B 1 400 ? -18.297 28.094 11.734 1 98.81 400 ILE B C 1
ATOM 6731 O O . ILE B 1 400 ? -18.938 28.922 11.078 1 98.81 400 ILE B O 1
ATOM 6735 N N . LEU B 1 401 ? -18.688 26.922 11.922 1 98.81 401 LEU B N 1
ATOM 6736 C CA . LEU B 1 401 ? -20.016 26.422 11.57 1 98.81 401 LEU B CA 1
ATOM 6737 C C . LEU B 1 401 ? -20.844 26.156 12.812 1 98.81 401 LEU B C 1
ATOM 6739 O O . LEU B 1 401 ? -20.312 26 13.914 1 98.81 401 LEU B O 1
ATOM 6743 N N . LYS B 1 402 ? -22.125 26.234 12.688 1 98.5 402 LYS B N 1
ATOM 6744 C CA . LYS B 1 402 ? -23.094 25.984 13.758 1 98.5 402 LYS B CA 1
ATOM 6745 C C . LYS B 1 402 ? -23.922 24.734 13.469 1 98.5 402 LYS B C 1
ATOM 6747 O O . LYS B 1 402 ? -24.266 24.469 12.32 1 98.5 402 LYS B O 1
ATOM 6752 N N . TRP B 1 403 ? -24.219 23.906 14.523 1 98.44 403 TRP B N 1
ATOM 6753 C CA . TRP B 1 403 ? -25.062 22.734 14.305 1 98.44 403 TRP B CA 1
ATOM 6754 C C . TRP B 1 403 ? -26.047 22.547 15.453 1 98.44 403 TRP B C 1
ATOM 6756 O O . TRP B 1 403 ? -25.828 23.062 16.562 1 98.44 403 TRP B O 1
ATOM 6766 N N . THR B 1 404 ? -27.203 21.875 15.195 1 98.19 404 THR B N 1
ATOM 6767 C CA . THR B 1 404 ? -28.203 21.516 16.188 1 98.19 404 THR B CA 1
ATOM 6768 C C . THR B 1 404 ? -28.578 20.047 16.062 1 98.19 404 THR B C 1
ATOM 6770 O O . THR B 1 404 ? -28.891 19.391 17.062 1 98.19 404 THR B O 1
ATOM 6773 N N . ASP B 1 405 ? -28.516 19.516 14.836 1 98.12 405 ASP B N 1
ATOM 6774 C CA . ASP B 1 405 ? -28.859 18.141 14.516 1 98.12 405 ASP B CA 1
ATOM 6775 C C . ASP B 1 405 ? -27.609 17.281 14.344 1 98.12 405 ASP B C 1
ATOM 6777 O O . ASP B 1 405 ? -26.812 17.516 13.43 1 98.12 405 ASP B O 1
ATOM 6781 N N . GLU B 1 406 ? -27.469 16.312 15.172 1 98.06 406 GLU B N 1
ATOM 6782 C CA . GLU B 1 406 ? -26.25 15.516 15.188 1 98.06 406 GLU B CA 1
ATOM 6783 C C . GLU B 1 406 ? -26.078 14.719 13.898 1 98.06 406 GLU B C 1
ATOM 6785 O O . GLU B 1 406 ? -24.969 14.555 13.406 1 98.06 406 GLU B O 1
ATOM 6790 N N . GLU B 1 407 ? -27.156 14.172 13.367 1 97.94 407 GLU B N 1
ATOM 6791 C CA . GLU B 1 407 ? -27.078 13.422 12.117 1 97.94 407 GLU B CA 1
ATOM 6792 C C . GLU B 1 407 ? -26.562 14.305 10.977 1 97.94 407 GLU B C 1
ATOM 6794 O O . GLU B 1 407 ? -25.703 13.883 10.203 1 97.94 407 GLU B O 1
ATOM 6799 N N . GLN B 1 408 ? -27.094 15.461 10.906 1 98.31 408 GLN B N 1
ATOM 6800 C CA . GLN B 1 408 ? -26.625 16.391 9.883 1 98.31 408 GLN B CA 1
ATOM 6801 C C . GLN B 1 408 ? -25.188 16.812 10.133 1 98.31 408 GLN B C 1
ATOM 6803 O O . GLN B 1 408 ? -24.406 16.984 9.188 1 98.31 408 GLN B O 1
ATOM 6808 N N . LEU B 1 409 ? -24.844 17 11.438 1 98.62 409 LEU B N 1
ATOM 6809 C CA . LEU B 1 409 ? -23.469 17.328 11.82 1 98.62 409 LEU B CA 1
ATOM 6810 C C . LEU B 1 409 ? -22.484 16.375 11.172 1 98.62 409 LEU B C 1
ATOM 6812 O O . LEU B 1 409 ? -21.547 16.797 10.5 1 98.62 409 LEU B O 1
ATOM 6816 N N . PHE B 1 410 ? -22.734 15.125 11.312 1 98.38 410 PHE B N 1
ATOM 6817 C CA . PHE B 1 410 ? -21.75 14.156 10.844 1 98.38 410 PHE B CA 1
ATOM 6818 C C . PHE B 1 410 ? -21.797 14.023 9.328 1 98.38 410 PHE B C 1
ATOM 6820 O O . PHE B 1 410 ? -20.781 13.734 8.695 1 98.38 410 PHE B O 1
ATOM 6827 N N . LYS B 1 411 ? -22.969 14.25 8.68 1 98 411 LYS B N 1
ATOM 6828 C CA . LYS B 1 411 ? -23 14.367 7.227 1 98 411 LYS B CA 1
ATOM 6829 C C . LYS B 1 411 ? -22.094 15.492 6.746 1 98 411 LYS B C 1
ATOM 6831 O O . LYS B 1 411 ? -21.359 15.336 5.766 1 98 411 LYS B O 1
ATOM 6836 N N . ASP B 1 412 ? -22.125 16.594 7.457 1 98.62 412 ASP B N 1
ATOM 6837 C CA . ASP B 1 412 ? -21.312 17.75 7.105 1 98.62 412 ASP B CA 1
ATOM 6838 C C . ASP B 1 412 ? -19.828 17.5 7.395 1 98.62 412 ASP B C 1
ATOM 6840 O O . ASP B 1 412 ? -18.969 17.781 6.555 1 98.62 412 ASP B O 1
ATOM 6844 N N . VAL B 1 413 ? -19.531 16.969 8.57 1 98.69 413 VAL B N 1
ATOM 6845 C CA . VAL B 1 413 ? -18.156 16.703 9.008 1 98.69 413 VAL B CA 1
ATOM 6846 C C . VAL B 1 413 ? -17.453 15.797 8 1 98.69 413 VAL B C 1
ATOM 6848 O O . VAL B 1 413 ? -16.312 16.031 7.637 1 98.69 413 VAL B O 1
ATOM 6851 N N . ASN B 1 414 ? -18.172 14.812 7.512 1 97.94 414 ASN B N 1
ATOM 6852 C CA . ASN B 1 414 ? -17.578 13.789 6.668 1 97.94 414 ASN B CA 1
ATOM 6853 C C . ASN B 1 414 ? -17.75 14.102 5.188 1 97.94 414 ASN B C 1
ATOM 6855 O O . ASN B 1 414 ? -17.359 13.305 4.328 1 97.94 414 ASN B O 1
ATOM 6859 N N . ALA B 1 415 ? -18.281 15.266 4.844 1 97.56 415 ALA B N 1
ATOM 6860 C CA . ALA B 1 415 ? -18.641 15.609 3.467 1 97.56 415 ALA B CA 1
ATOM 6861 C C . ALA B 1 415 ? -17.391 15.984 2.664 1 97.56 415 ALA B C 1
ATOM 6863 O O . ALA B 1 415 ? -17.422 16 1.431 1 97.56 415 ALA B O 1
ATOM 6864 N N . VAL B 1 416 ? -16.297 16.266 3.293 1 97.62 416 VAL B N 1
ATOM 6865 C CA . VAL B 1 416 ? -15.078 16.688 2.609 1 97.62 416 VAL B CA 1
ATOM 6866 C C . VAL B 1 416 ? -14.344 15.469 2.051 1 97.62 416 VAL B C 1
ATOM 6868 O O . VAL B 1 416 ? -14.539 14.352 2.518 1 97.62 416 VAL B O 1
ATOM 6871 N N . GLU B 1 417 ? -13.5 15.688 1.085 1 96.31 417 GLU B N 1
ATOM 6872 C CA . GLU B 1 417 ? -12.773 14.586 0.46 1 96.31 417 GLU B CA 1
ATOM 6873 C C . GLU B 1 417 ? -11.609 14.125 1.334 1 96.31 417 GLU B C 1
ATOM 6875 O O . GLU B 1 417 ? -10.984 13.102 1.056 1 96.31 417 GLU B O 1
ATOM 6880 N N . TYR B 1 418 ? -11.336 14.805 2.383 1 97.44 418 TYR B N 1
ATOM 6881 C CA . TYR B 1 418 ? -10.188 14.57 3.254 1 97.44 418 TYR B CA 1
ATOM 6882 C C . TYR B 1 418 ? -10.586 13.75 4.477 1 97.44 418 TYR B C 1
ATOM 6884 O O . TYR B 1 418 ? -11.773 13.578 4.75 1 97.44 418 TYR B O 1
ATOM 6892 N N . GLY B 1 419 ? -9.625 13.203 5.207 1 98 419 GLY B N 1
ATOM 6893 C CA . GLY B 1 419 ? -9.812 12.484 6.457 1 98 419 GLY B CA 1
ATOM 6894 C C . GLY B 1 419 ? -8.531 12.352 7.266 1 98 419 GLY B C 1
ATOM 6895 O O . GLY B 1 419 ? -8.18 11.258 7.703 1 98 419 GLY B O 1
ATOM 6896 N N . LEU B 1 420 ? -7.848 13.469 7.512 1 98.06 420 LEU B N 1
ATOM 6897 C CA . LEU B 1 420 ? -6.555 13.398 8.18 1 98.06 420 LEU B CA 1
ATOM 6898 C C . LEU B 1 420 ? -6.727 13.438 9.695 1 98.06 420 LEU B C 1
ATOM 6900 O O . LEU B 1 420 ? -6.391 12.469 10.391 1 98.06 420 LEU B O 1
ATOM 6904 N N . THR B 1 421 ? -7.305 14.555 10.203 1 98.25 421 THR B N 1
ATOM 6905 C CA . THR B 1 421 ? -7.477 14.664 11.648 1 98.25 421 THR B CA 1
ATOM 6906 C C . THR B 1 421 ? -8.883 15.164 11.992 1 98.25 421 THR B C 1
ATOM 6908 O O . THR B 1 421 ? -9.617 15.617 11.109 1 98.25 421 THR B O 1
ATOM 6911 N N . GLY B 1 422 ? -9.266 15.023 13.203 1 98.5 422 GLY B N 1
ATOM 6912 C CA . GLY B 1 422 ? -10.469 15.57 13.812 1 98.5 422 GLY B CA 1
ATOM 6913 C C . GLY B 1 422 ? -10.367 15.688 15.32 1 98.5 422 GLY B C 1
ATOM 6914 O O . GLY B 1 422 ? -9.445 15.156 15.93 1 98.5 422 GLY B O 1
ATOM 6915 N N . ALA B 1 423 ? -11.281 16.406 15.875 1 98.81 423 ALA B N 1
ATOM 6916 C CA . ALA B 1 423 ? -11.32 16.562 17.328 1 98.81 423 ALA B CA 1
ATOM 6917 C C . ALA B 1 423 ? -12.758 16.625 17.828 1 98.81 423 ALA B C 1
ATOM 6919 O O . ALA B 1 423 ? -13.648 17.125 17.125 1 98.81 423 ALA B O 1
ATOM 6920 N N . VAL B 1 424 ? -12.93 16.156 19.031 1 98.81 424 VAL B N 1
ATOM 6921 C CA . VAL B 1 424 ? -14.234 16.188 19.688 1 98.81 424 VAL B CA 1
ATOM 6922 C C . VAL B 1 424 ? -14.078 16.734 21.109 1 98.81 424 VAL B C 1
ATOM 6924 O O . VAL B 1 424 ? -13.164 16.344 21.844 1 98.81 424 VAL B O 1
ATOM 6927 N N . PHE B 1 425 ? -14.969 17.609 21.453 1 98.81 425 PHE B N 1
ATOM 6928 C CA . PHE B 1 425 ? -14.992 18.156 22.797 1 98.81 425 PHE B CA 1
ATOM 6929 C C . PHE B 1 425 ? -16.312 17.859 23.484 1 98.81 425 PHE B C 1
ATOM 6931 O O . PHE B 1 425 ? -17.375 18.297 23.031 1 98.81 425 PHE B O 1
ATOM 6938 N N . THR B 1 426 ? -16.297 17.109 24.5 1 98.62 426 THR B N 1
ATOM 6939 C CA . THR B 1 426 ? -17.438 16.672 25.297 1 98.62 426 THR B CA 1
ATOM 6940 C C . THR B 1 426 ? -16.984 16.125 26.641 1 98.62 426 THR B C 1
ATOM 6942 O O . THR B 1 426 ? -15.82 15.719 26.797 1 98.62 426 THR B O 1
ATOM 6945 N N . SER B 1 427 ? -17.812 16.141 27.625 1 97.12 427 SER B N 1
ATOM 6946 C CA . SER B 1 427 ? -17.531 15.539 28.922 1 97.12 427 SER B CA 1
ATOM 6947 C C . SER B 1 427 ? -18.281 14.219 29.078 1 97.12 427 SER B C 1
ATOM 6949 O O . SER B 1 427 ? -18.172 13.57 30.125 1 97.12 427 SER B O 1
ATOM 6951 N N . ASP B 1 428 ? -18.984 13.812 28.078 1 97.56 428 ASP B N 1
ATOM 6952 C CA . ASP B 1 428 ? -19.797 12.602 28.141 1 97.56 428 ASP B CA 1
ATOM 6953 C C . ASP B 1 428 ? -19.125 11.445 27.406 1 97.56 428 ASP B C 1
ATOM 6955 O O . ASP B 1 428 ? -18.781 11.555 26.234 1 97.56 428 ASP B O 1
ATOM 6959 N N . ILE B 1 429 ? -18.969 10.375 28.141 1 96.12 429 ILE B N 1
ATOM 6960 C CA . ILE B 1 429 ? -18.219 9.234 27.625 1 96.12 429 ILE B CA 1
ATOM 6961 C C . ILE B 1 429 ? -18.969 8.609 26.453 1 96.12 429 ILE B C 1
ATOM 6963 O O . ILE B 1 429 ? -18.359 8.133 25.5 1 96.12 429 ILE B O 1
ATOM 6967 N N . LYS B 1 430 ? -20.297 8.492 26.516 1 97.06 430 LYS B N 1
ATOM 6968 C CA . LYS B 1 430 ? -21.078 7.926 25.422 1 97.06 430 LYS B CA 1
ATOM 6969 C C . LYS B 1 430 ? -20.953 8.773 24.156 1 97.06 430 LYS B C 1
ATOM 6971 O O . LYS B 1 430 ? -20.75 8.242 23.062 1 97.06 430 LYS B O 1
ATOM 6976 N N . THR B 1 431 ? -21.047 10.109 24.344 1 97.69 431 THR B N 1
ATOM 6977 C CA . THR B 1 431 ? -20.906 11.039 23.234 1 97.69 431 THR B CA 1
ATOM 6978 C C . THR B 1 431 ? -19.516 10.922 22.609 1 97.69 431 THR B C 1
ATOM 6980 O O . THR B 1 431 ? -19.391 10.852 21.375 1 97.69 431 THR B O 1
ATOM 6983 N N . MET B 1 432 ? -18.562 10.867 23.438 1 97 432 MET B N 1
ATOM 6984 C CA . MET B 1 432 ? -17.172 10.75 22.969 1 97 432 MET B CA 1
ATOM 6985 C C . MET B 1 432 ? -17 9.508 22.109 1 97 432 MET B C 1
ATOM 6987 O O . MET B 1 432 ? -16.516 9.594 20.969 1 97 432 MET B O 1
ATOM 6991 N N . GLN B 1 433 ? -17.359 8.391 22.625 1 96.31 433 GLN B N 1
ATOM 6992 C CA . GLN B 1 433 ? -17.172 7.109 21.938 1 96.31 433 GLN B CA 1
ATOM 6993 C C . GLN B 1 433 ? -17.906 7.074 20.609 1 96.31 433 GLN B C 1
ATOM 6995 O O . GLN B 1 433 ? -17.359 6.594 19.609 1 96.31 433 GLN B O 1
ATOM 7000 N N . THR B 1 434 ? -19.109 7.598 20.609 1 96.94 434 THR B N 1
ATOM 7001 C CA . THR B 1 434 ? -19.922 7.602 19.391 1 96.94 434 THR B CA 1
ATOM 7002 C C . THR B 1 434 ? -19.328 8.562 18.359 1 96.94 434 THR B C 1
ATOM 7004 O O . THR B 1 434 ? -19.219 8.219 17.188 1 96.94 434 THR B O 1
ATOM 7007 N N . ALA B 1 435 ? -18.938 9.727 18.797 1 98.38 435 ALA B N 1
ATOM 7008 C CA . ALA B 1 435 ? -18.422 10.75 17.891 1 98.38 435 ALA B CA 1
ATOM 7009 C C . ALA B 1 435 ? -17.109 10.305 17.266 1 98.38 435 ALA B C 1
ATOM 7011 O O . ALA B 1 435 ? -16.922 10.461 16.047 1 98.38 435 ALA B O 1
ATOM 7012 N N . VAL B 1 436 ? -16.219 9.758 18.047 1 98.25 436 VAL B N 1
ATOM 7013 C CA . VAL B 1 436 ? -14.922 9.297 17.562 1 98.25 436 VAL B CA 1
ATOM 7014 C C . VAL B 1 436 ? -15.117 8.289 16.438 1 98.25 436 VAL B C 1
ATOM 7016 O O . VAL B 1 436 ? -14.445 8.359 15.398 1 98.25 436 VAL B O 1
ATOM 7019 N N . ARG B 1 437 ? -16.062 7.414 16.562 1 96.81 437 ARG B N 1
ATOM 7020 C CA . ARG B 1 437 ? -16.297 6.348 15.602 1 96.81 437 ARG B CA 1
ATOM 7021 C C . ARG B 1 437 ? -16.969 6.891 14.344 1 96.81 437 ARG B C 1
ATOM 7023 O O . ARG B 1 437 ? -16.828 6.316 13.258 1 96.81 437 ARG B O 1
ATOM 7030 N N . ARG B 1 438 ? -17.656 8.008 14.484 1 97.56 438 ARG B N 1
ATOM 7031 C CA . ARG B 1 438 ? -18.406 8.555 13.359 1 97.56 438 ARG B CA 1
ATOM 7032 C C . ARG B 1 438 ? -17.547 9.484 12.523 1 97.56 438 ARG B C 1
ATOM 7034 O O . ARG B 1 438 ? -17.859 9.758 11.359 1 97.56 438 ARG B O 1
ATOM 7041 N N . ILE B 1 439 ? -16.469 10.031 13.109 1 98.44 439 ILE B N 1
ATOM 7042 C CA . ILE B 1 439 ? -15.555 10.891 12.367 1 98.44 439 ILE B CA 1
ATOM 7043 C C . ILE B 1 439 ? -14.703 10.047 11.43 1 98.44 439 ILE B C 1
ATOM 7045 O O . ILE B 1 439 ? -14.047 9.094 11.859 1 98.44 439 ILE B O 1
ATOM 7049 N N . GLU B 1 440 ? -14.719 10.352 10.148 1 97.88 440 GLU B N 1
ATOM 7050 C CA . GLU B 1 440 ? -13.891 9.648 9.164 1 97.88 440 GLU B CA 1
ATOM 7051 C C . GLU B 1 440 ? -12.523 10.312 9.016 1 97.88 440 GLU B C 1
ATOM 7053 O O . GLU B 1 440 ? -12.273 11 8.023 1 97.88 440 GLU B O 1
ATOM 7058 N N . ALA B 1 441 ? -11.625 10.055 9.977 1 98.31 441 ALA B N 1
ATOM 7059 C CA . ALA B 1 441 ? -10.273 10.609 9.992 1 98.31 441 ALA B CA 1
ATOM 7060 C C . ALA B 1 441 ? -9.289 9.625 10.609 1 98.31 441 ALA B C 1
ATOM 7062 O O . ALA B 1 441 ? -9.672 8.773 11.422 1 98.31 441 ALA B O 1
ATOM 7063 N N . GLY B 1 442 ? -8.062 9.805 10.219 1 97.81 442 GLY B N 1
ATOM 7064 C CA . GLY B 1 442 ? -7.035 8.891 10.688 1 97.81 442 GLY B CA 1
ATOM 7065 C C . GLY B 1 442 ? -6.605 9.164 12.117 1 97.81 442 GLY B C 1
ATOM 7066 O O . GLY B 1 442 ? -6.113 8.258 12.805 1 97.81 442 GLY B O 1
ATOM 7067 N N . THR B 1 443 ? -6.746 10.375 12.586 1 98.19 443 THR B N 1
ATOM 7068 C CA . THR B 1 443 ? -6.438 10.773 13.953 1 98.19 443 THR B CA 1
ATOM 7069 C C . THR B 1 443 ? -7.574 11.602 14.547 1 98.19 443 THR B C 1
ATOM 7071 O O . THR B 1 443 ? -8.055 12.547 13.922 1 98.19 443 THR B O 1
ATOM 7074 N N . VAL B 1 444 ? -8 11.18 15.727 1 98.62 444 VAL B N 1
ATOM 7075 C CA . VAL B 1 444 ? -9.039 11.938 16.406 1 98.62 444 VAL B CA 1
ATOM 7076 C C . VAL B 1 444 ? -8.578 12.289 17.828 1 98.62 444 VAL B C 1
ATOM 7078 O O . VAL B 1 444 ? -8.164 11.406 18.578 1 98.62 444 VAL B O 1
ATOM 7081 N N . TRP B 1 445 ? -8.617 13.539 18.125 1 98.62 445 TRP B N 1
ATOM 7082 C CA . TRP B 1 445 ? -8.328 14.039 19.469 1 98.62 445 TRP B CA 1
ATOM 7083 C C . TRP B 1 445 ? -9.617 14.258 20.266 1 98.62 445 TRP B C 1
ATOM 7085 O O . TRP B 1 445 ? -10.625 14.703 19.703 1 98.62 445 TRP B O 1
ATOM 7095 N N . VAL B 1 446 ? -9.562 13.93 21.516 1 98.62 446 VAL B N 1
ATOM 7096 C CA . VAL B 1 446 ? -10.688 14.188 22.406 1 98.62 446 VAL B CA 1
ATOM 7097 C C . VAL B 1 446 ? -10.258 15.156 23.5 1 98.62 446 VAL B C 1
ATOM 7099 O O . VAL B 1 446 ? -9.336 14.875 24.266 1 98.62 446 VAL B O 1
ATOM 7102 N N . ASN B 1 447 ? -10.891 16.312 23.547 1 98.44 447 ASN B N 1
ATOM 7103 C CA . ASN B 1 447 ? -10.672 17.375 24.516 1 98.44 447 ASN B CA 1
ATOM 7104 C C . ASN B 1 447 ? -9.242 17.906 24.453 1 98.44 447 ASN B C 1
ATOM 7106 O O . ASN B 1 447 ? -8.688 18.328 25.469 1 98.44 447 ASN B O 1
ATOM 7110 N N . THR B 1 448 ? -8.688 17.828 23.344 1 97.69 448 THR B N 1
ATOM 7111 C CA . THR B 1 448 ? -7.383 18.375 23 1 97.69 448 THR B CA 1
ATOM 7112 C C . THR B 1 448 ? -7.195 18.422 21.484 1 97.69 448 THR B C 1
ATOM 7114 O O . THR B 1 448 ? -8.094 18.047 20.734 1 97.69 448 THR B O 1
ATOM 7117 N N . VAL B 1 449 ? -6.133 19 21.062 1 97.56 449 VAL B N 1
ATOM 7118 C CA . VAL B 1 449 ? -5.812 19.078 19.641 1 97.56 449 VAL B CA 1
ATOM 7119 C C . VAL B 1 449 ? -4.301 19.016 19.438 1 97.56 449 VAL B C 1
ATOM 7121 O O . VAL B 1 449 ? -3.541 19.391 20.344 1 97.56 449 VAL B O 1
ATOM 7124 N N . GLY B 1 450 ? -3.889 18.531 18.281 1 94.19 450 GLY B N 1
ATOM 7125 C CA . GLY B 1 450 ? -2.547 18.766 17.781 1 94.19 450 GLY B CA 1
ATOM 7126 C C . GLY B 1 450 ? -1.495 17.906 18.453 1 94.19 450 GLY B C 1
ATOM 7127 O O . GLY B 1 450 ? -0.314 17.969 18.109 1 94.19 450 GLY B O 1
ATOM 7128 N N . THR B 1 451 ? -1.887 17.094 19.422 1 90.25 451 THR B N 1
ATOM 7129 C CA . THR B 1 451 ? -0.897 16.281 20.125 1 90.25 451 THR B CA 1
ATOM 7130 C C . THR B 1 451 ? -0.388 15.156 19.234 1 90.25 451 THR B C 1
ATOM 7132 O O . THR B 1 451 ? -1.18 14.391 18.688 1 90.25 451 THR B O 1
ATOM 7135 N N . HIS B 1 452 ? 0.886 15.188 19.062 1 88.69 452 HIS B N 1
ATOM 7136 C CA . HIS B 1 452 ? 1.587 14.141 18.328 1 88.69 452 HIS B CA 1
ATOM 7137 C C . HIS B 1 452 ? 2.68 13.508 19.172 1 88.69 452 HIS B C 1
ATOM 7139 O O . HIS B 1 452 ? 3.383 14.203 19.906 1 88.69 452 HIS B O 1
ATOM 7145 N N . PHE B 1 453 ? 2.697 12.227 19.234 1 86.19 453 PHE B N 1
ATOM 7146 C CA . PHE B 1 453 ? 3.789 11.547 19.938 1 86.19 453 PHE B CA 1
ATOM 7147 C C . PHE B 1 453 ? 4.137 10.234 19.25 1 86.19 453 PHE B C 1
ATOM 7149 O O . PHE B 1 453 ? 3.322 9.68 18.5 1 86.19 453 PHE B O 1
ATOM 7156 N N . PHE B 1 454 ? 5.289 9.859 19.547 1 83.19 454 PHE B N 1
ATOM 7157 C CA . PHE B 1 454 ? 5.805 8.656 18.922 1 83.19 454 PHE B CA 1
ATOM 7158 C C . PHE B 1 454 ? 4.996 7.434 19.344 1 83.19 454 PHE B C 1
ATOM 7160 O O . PHE B 1 454 ? 4.637 7.297 20.516 1 83.19 454 PHE B O 1
ATOM 7167 N N . GLY B 1 455 ? 4.781 6.684 18.359 1 87.19 455 GLY B N 1
ATOM 7168 C CA . GLY B 1 455 ? 4.008 5.48 18.625 1 87.19 455 GLY B CA 1
ATOM 7169 C C . GLY B 1 455 ? 2.543 5.621 18.25 1 87.19 455 GLY B C 1
ATOM 7170 O O . GLY B 1 455 ? 1.842 4.621 18.078 1 87.19 455 GLY B O 1
ATOM 7171 N N . MET B 1 456 ? 2.107 6.84 18.188 1 92.19 456 MET B N 1
ATOM 7172 C CA . MET B 1 456 ? 0.749 7.066 17.703 1 92.19 456 MET B CA 1
ATOM 7173 C C . MET B 1 456 ? 0.731 7.215 16.188 1 92.19 456 MET B C 1
ATOM 7175 O O . MET B 1 456 ? 1.247 8.195 15.648 1 92.19 456 MET B O 1
ATOM 7179 N N . PRO B 1 457 ? 0.13 6.238 15.508 1 95.81 457 PRO B N 1
ATOM 7180 C CA . PRO B 1 457 ? 0.114 6.309 14.047 1 95.81 457 PRO B CA 1
ATOM 7181 C C . PRO B 1 457 ? -0.513 7.598 13.523 1 95.81 457 PRO B C 1
ATOM 7183 O O . PRO B 1 457 ? -1.532 8.055 14.055 1 95.81 457 PRO B O 1
ATOM 7186 N N . PHE B 1 458 ? 0.182 8.164 12.562 1 96.75 458 PHE B N 1
ATOM 7187 C CA . PHE B 1 458 ? -0.327 9.375 11.922 1 96.75 458 PHE B CA 1
ATOM 7188 C C . PHE B 1 458 ? -0.505 9.164 10.422 1 96.75 458 PHE B C 1
ATOM 7190 O O . PHE B 1 458 ? 0.403 8.672 9.75 1 96.75 458 PHE B O 1
ATOM 7197 N N . GLY B 1 459 ? -1.618 9.445 9.883 1 95.25 459 GLY B N 1
ATOM 7198 C CA . GLY B 1 459 ? -2.008 9.305 8.484 1 95.25 459 GLY B CA 1
ATOM 7199 C C . GLY B 1 459 ? -3.502 9.445 8.266 1 95.25 459 GLY B C 1
ATOM 7200 O O . GLY B 1 459 ? -4.258 9.664 9.219 1 95.25 459 GLY B O 1
ATOM 7201 N N . GLY B 1 460 ? -3.936 9.398 7.066 1 94.12 460 GLY B N 1
ATOM 7202 C CA . GLY B 1 460 ? -5.301 9.836 6.824 1 94.12 460 GLY B CA 1
ATOM 7203 C C . GLY B 1 460 ? -6.16 8.773 6.172 1 94.12 460 GLY B C 1
ATOM 7204 O O . GLY B 1 460 ? -5.652 7.742 5.727 1 94.12 460 GLY B O 1
ATOM 7205 N N . TYR B 1 461 ? -7.527 9.039 6.234 1 95.56 461 TYR B N 1
ATOM 7206 C CA . TYR B 1 461 ? -8.57 8.383 5.449 1 95.56 461 TYR B CA 1
ATOM 7207 C C . TYR B 1 461 ? -8.781 9.102 4.121 1 95.56 461 TYR B C 1
ATOM 7209 O O . TYR B 1 461 ? -8.258 10.195 3.912 1 95.56 461 TYR B O 1
ATOM 7217 N N . LYS B 1 462 ? -9.562 8.453 3.188 1 96.44 462 LYS B N 1
ATOM 7218 C CA . LYS B 1 462 ? -10.008 9.086 1.951 1 96.44 462 LYS B CA 1
ATOM 7219 C C . LYS B 1 462 ? -8.828 9.617 1.146 1 96.44 462 LYS B C 1
ATOM 7221 O O . LYS B 1 462 ? -7.898 8.867 0.828 1 96.44 462 LYS B O 1
ATOM 7226 N N . GLN B 1 463 ? -8.828 10.898 0.877 1 96.62 463 GLN B N 1
ATOM 7227 C CA . GLN B 1 463 ? -7.781 11.438 0.013 1 96.62 463 GLN B CA 1
ATOM 7228 C C . GLN B 1 463 ? -6.637 12.023 0.833 1 96.62 463 GLN B C 1
ATOM 7230 O O . GLN B 1 463 ? -5.727 12.641 0.282 1 96.62 463 GLN B O 1
ATOM 7235 N N . SER B 1 464 ? -6.617 11.812 2.121 1 97.44 464 SER B N 1
ATOM 7236 C CA . SER B 1 464 ? -5.59 12.391 2.977 1 97.44 464 SER B CA 1
ATOM 7237 C C . SER B 1 464 ? -4.355 11.492 3.041 1 97.44 464 SER B C 1
ATOM 7239 O O . SER B 1 464 ? -3.354 11.852 3.66 1 97.44 464 SER B O 1
ATOM 7241 N N . GLY B 1 465 ? -4.508 10.352 2.4 1 94.12 465 GLY B N 1
ATOM 7242 C CA . GLY B 1 465 ? -3.234 9.672 2.211 1 94.12 465 GLY B CA 1
ATOM 7243 C C . GLY B 1 465 ? -3.342 8.156 2.332 1 94.12 465 GLY B C 1
ATOM 7244 O O . GLY B 1 465 ? -4.445 7.613 2.4 1 94.12 465 GLY B O 1
ATOM 7245 N N . ILE B 1 466 ? -2.193 7.496 2.189 1 95.56 466 ILE B N 1
ATOM 7246 C CA . ILE B 1 466 ? -1.99 6.055 2.25 1 95.56 466 ILE B CA 1
ATOM 7247 C C . ILE B 1 466 ? -0.841 5.734 3.203 1 95.56 466 ILE B C 1
ATOM 7249 O O . ILE B 1 466 ? 0.237 6.328 3.107 1 95.56 466 ILE B O 1
ATOM 7253 N N . GLY B 1 467 ? -1.114 4.762 4.156 1 95.19 467 GLY B N 1
ATOM 7254 C CA . GLY B 1 467 ? -0.084 4.383 5.109 1 95.19 467 GLY B CA 1
ATOM 7255 C C . GLY B 1 467 ? -0.131 5.191 6.391 1 95.19 467 GLY B C 1
ATOM 7256 O O . GLY B 1 467 ? -0.967 6.086 6.535 1 95.19 467 GLY B O 1
ATOM 7257 N N . ARG B 1 468 ? 0.665 4.855 7.324 1 96.81 468 ARG B N 1
ATOM 7258 C CA . ARG B 1 468 ? 0.813 5.547 8.602 1 96.81 468 ARG B CA 1
ATOM 7259 C C . ARG B 1 468 ? 2.283 5.809 8.914 1 96.81 468 ARG B C 1
ATOM 7261 O O . ARG B 1 468 ? 3.139 4.961 8.664 1 96.81 468 ARG B O 1
ATOM 7268 N N . ASP B 1 469 ? 2.537 6.902 9.469 1 95 469 ASP B N 1
ATOM 7269 C CA . ASP B 1 469 ? 3.883 7.34 9.828 1 95 469 ASP B CA 1
ATOM 7270 C C . ASP B 1 469 ? 4.023 7.52 11.336 1 95 469 ASP B C 1
ATOM 7272 O O . ASP B 1 469 ? 3.035 7.43 12.07 1 95 469 ASP B O 1
ATOM 7276 N N . ASP B 1 470 ? 5.262 7.68 11.805 1 93.81 470 ASP B N 1
ATOM 7277 C CA . ASP B 1 470 ? 5.633 8.047 13.164 1 93.81 470 ASP B CA 1
ATOM 7278 C C . ASP B 1 470 ? 5.305 6.926 14.148 1 93.81 470 ASP B C 1
ATOM 7280 O O . ASP B 1 470 ? 5.016 7.184 15.312 1 93.81 470 ASP B O 1
ATOM 7284 N N . CYS B 1 471 ? 5.25 5.719 13.625 1 94.56 471 CYS B N 1
ATOM 7285 C CA . CYS B 1 471 ? 4.914 4.555 14.438 1 94.56 471 CYS B CA 1
ATOM 7286 C C . CYS B 1 471 ? 5.727 3.338 14 1 94.56 471 CYS B C 1
ATOM 7288 O O . CYS B 1 471 ? 6.52 3.418 13.062 1 94.56 471 CYS B O 1
ATOM 7290 N N . PHE B 1 472 ? 5.594 2.266 14.742 1 94.56 472 PHE B N 1
ATOM 7291 C CA . PHE B 1 472 ? 6.332 1.038 14.469 1 94.56 472 PHE B CA 1
ATOM 7292 C C . PHE B 1 472 ? 6.059 0.548 13.047 1 94.56 472 PHE B C 1
ATOM 7294 O O . PHE B 1 472 ? 6.961 0.055 12.375 1 94.56 472 PHE B O 1
ATOM 7301 N N . GLU B 1 473 ? 4.879 0.712 12.609 1 94.12 473 GLU B N 1
ATOM 7302 C CA . GLU B 1 473 ? 4.48 0.25 11.281 1 94.12 473 GLU B CA 1
ATOM 7303 C C . GLU B 1 473 ? 5.316 0.913 10.195 1 94.12 473 GLU B C 1
ATOM 7305 O O . GLU B 1 473 ? 5.586 0.305 9.156 1 94.12 473 GLU B O 1
ATOM 7310 N N . GLU B 1 474 ? 5.699 2.109 10.383 1 96.5 474 GLU B N 1
ATOM 7311 C CA . GLU B 1 474 ? 6.535 2.785 9.398 1 96.5 474 GLU B CA 1
ATOM 7312 C C . GLU B 1 474 ? 7.852 2.041 9.188 1 96.5 474 GLU B C 1
ATOM 7314 O O . GLU B 1 474 ? 8.336 1.928 8.055 1 96.5 474 GLU B O 1
ATOM 7319 N N . LEU B 1 475 ? 8.477 1.49 10.266 1 96.56 475 LEU B N 1
ATOM 7320 C CA . LEU B 1 475 ? 9.695 0.696 10.156 1 96.56 475 LEU B CA 1
ATOM 7321 C C . LEU B 1 475 ? 9.445 -0.57 9.344 1 96.56 475 LEU B C 1
ATOM 7323 O O . LEU B 1 475 ? 10.234 -0.908 8.453 1 96.56 475 LEU B O 1
ATOM 7327 N N . ARG B 1 476 ? 8.391 -1.17 9.672 1 96 476 ARG B N 1
ATOM 7328 C CA . ARG B 1 476 ? 8.047 -2.4 8.969 1 96 476 ARG B CA 1
ATOM 7329 C C . ARG B 1 476 ? 7.805 -2.135 7.484 1 96 476 ARG B C 1
ATOM 7331 O O . ARG B 1 476 ? 8.18 -2.943 6.633 1 96 476 ARG B O 1
ATOM 7338 N N . ASP B 1 477 ? 7.234 -0.981 7.184 1 96.31 477 ASP B N 1
ATOM 7339 C CA . ASP B 1 477 ? 6.891 -0.609 5.812 1 96.31 477 ASP B CA 1
ATOM 7340 C C . ASP B 1 477 ? 8.141 -0.322 4.992 1 96.31 477 ASP B C 1
ATOM 7342 O O . ASP B 1 477 ? 8.07 -0.188 3.768 1 96.31 477 ASP B O 1
ATOM 7346 N N . MET B 1 478 ? 9.289 -0.269 5.652 1 98.25 478 MET B N 1
ATOM 7347 C CA . MET B 1 478 ? 10.555 -0.107 4.941 1 98.25 478 MET B CA 1
ATOM 7348 C C . MET B 1 478 ? 11.18 -1.463 4.625 1 98.25 478 MET B C 1
ATOM 7350 O O . MET B 1 478 ? 12.336 -1.537 4.211 1 98.25 478 MET B O 1
ATOM 7354 N N . THR B 1 479 ? 10.406 -2.502 4.84 1 97.75 479 THR B N 1
ATOM 7355 C CA . THR B 1 479 ? 10.844 -3.859 4.547 1 97.75 479 THR B CA 1
ATOM 7356 C C . THR B 1 479 ? 9.805 -4.598 3.713 1 97.75 479 THR B C 1
ATOM 7358 O O . THR B 1 479 ? 8.68 -4.113 3.543 1 97.75 479 THR B O 1
ATOM 7361 N N . GLN B 1 480 ? 10.203 -5.676 3.141 1 97.12 480 GLN B N 1
ATOM 7362 C CA . GLN B 1 480 ? 9.297 -6.629 2.506 1 97.12 480 GLN B CA 1
ATOM 7363 C C . GLN B 1 480 ? 9.445 -8.023 3.109 1 97.12 480 GLN B C 1
ATOM 7365 O O . GLN B 1 480 ? 10.539 -8.398 3.537 1 97.12 480 GLN B O 1
ATOM 7370 N N . CYS B 1 481 ? 8.367 -8.711 3.133 1 97.06 481 CYS B N 1
ATOM 7371 C CA . CYS B 1 481 ? 8.273 -10 3.818 1 97.06 481 CYS B CA 1
ATOM 7372 C C . CYS B 1 481 ? 8.586 -11.148 2.867 1 97.06 481 CYS B C 1
ATOM 7374 O O . CYS B 1 481 ? 8.047 -11.203 1.761 1 97.06 481 CYS B O 1
ATOM 7376 N N . LYS B 1 482 ? 9.523 -12.016 3.211 1 98.31 482 LYS B N 1
ATOM 7377 C CA . LYS B 1 482 ? 9.805 -13.273 2.527 1 98.31 482 LYS B CA 1
ATOM 7378 C C . LYS B 1 482 ? 9.383 -14.469 3.379 1 98.31 482 LYS B C 1
ATOM 7380 O O . LYS B 1 482 ? 9.82 -14.609 4.523 1 98.31 482 LYS B O 1
ATOM 7385 N N . ALA B 1 483 ? 8.484 -15.289 2.842 1 98.12 483 ALA B N 1
ATOM 7386 C CA . ALA B 1 483 ? 8.117 -16.547 3.494 1 98.12 483 ALA B CA 1
ATOM 7387 C C . ALA B 1 483 ? 9.055 -17.672 3.088 1 98.12 483 ALA B C 1
ATOM 7389 O O . ALA B 1 483 ? 9.352 -17.844 1.903 1 98.12 483 ALA B O 1
ATOM 7390 N N . VAL B 1 484 ? 9.523 -18.422 4.02 1 98.12 484 VAL B N 1
ATOM 7391 C CA . VAL B 1 484 ? 10.43 -19.531 3.771 1 98.12 484 VAL B CA 1
ATOM 7392 C C . VAL B 1 484 ? 9.844 -20.812 4.348 1 98.12 484 VAL B C 1
ATOM 7394 O O . VAL B 1 484 ? 9.516 -20.891 5.535 1 98.12 484 VAL B O 1
ATOM 7397 N N . HIS B 1 485 ? 9.648 -21.75 3.547 1 97.75 485 HIS B N 1
ATOM 7398 C CA . HIS B 1 485 ? 9.156 -23.078 3.936 1 97.75 485 HIS B CA 1
ATOM 7399 C C . HIS B 1 485 ? 10.227 -24.141 3.717 1 97.75 485 HIS B C 1
ATOM 7401 O O . HIS B 1 485 ? 10.594 -24.438 2.576 1 97.75 485 HIS B O 1
ATOM 7407 N N . VAL B 1 486 ? 10.68 -24.766 4.785 1 97.12 486 VAL B N 1
ATOM 7408 C CA . VAL B 1 486 ? 11.766 -25.75 4.738 1 97.12 486 VAL B CA 1
ATOM 7409 C C . VAL B 1 486 ? 11.219 -27.141 5.031 1 97.12 486 VAL B C 1
ATOM 7411 O O . VAL B 1 486 ? 10.656 -27.375 6.105 1 97.12 486 VAL B O 1
ATOM 7414 N N . LYS B 1 487 ? 11.344 -27.938 4.09 1 96.25 487 LYS B N 1
ATOM 7415 C CA . LYS B 1 487 ? 11.07 -29.359 4.34 1 96.25 487 LYS B CA 1
ATOM 7416 C C . LYS B 1 487 ? 12.32 -30.062 4.859 1 96.25 487 LYS B C 1
ATOM 7418 O O . LYS B 1 487 ? 13.367 -30.031 4.223 1 96.25 487 LYS B O 1
ATOM 7423 N N . LEU B 1 488 ? 12.195 -30.734 6.008 1 90.94 488 LEU B N 1
ATOM 7424 C CA . LEU B 1 488 ? 13.336 -31.359 6.668 1 90.94 488 LEU B CA 1
ATOM 7425 C C . LEU B 1 488 ? 13.609 -32.75 6.086 1 90.94 488 LEU B C 1
ATOM 7427 O O . LEU B 1 488 ? 12.695 -33.406 5.621 1 90.94 488 LEU B O 1
#

InterPro domains:
  IPR015590 Aldehyde dehydrogenase domain [PF00171] (22-484)
  IPR016161 Aldehyde/histidinol dehydrogenase [SSF53720] (10-487)
  IPR016162 Aldehyde dehydrogenase, N-terminal [G3DSA:3.40.605.10] (20-482)
  IPR016163 Aldehyde dehydrogenase, C-terminal [G3DSA:3.40.309.10] (258-457)

Foldseek 3Di:
DDFDDLVVLFDPAQAWFAQLDGDHEPPWDWDWAAFQQFGHTDGTHTAHFQVRLVVLLVSQQVCQVVQQPPDLLLLLVLLLVLLVLLVVCLRSLLLLLCRQAFFASLVLSCLSNQLSVLLNVLSVCLVVPDKDWDDDDPQKTKIKDWGFQEEEEEEEDSLNQLNSLSNVLRLLSSRRYAYEYETDQNRCGSVSSSSVSSRPSDRGSSYTYGHHDDRSLLSCLAPLRHQEYEDEEALVSVVVSVVNNVVNVHHYWYQYADQEEEEEDPAFDLVLSLVQLLVQCPQSSQSLDRRRNQEYEYEPNCQPVSVVSNQVCLVPQADEFRNSPNPHRGTAGSDLVLLVLLLVVLVQCVVQPWAKPDWSAQDDDPRRHNHHDGRQTETEPDDLVGCSNADDSSGRYHYYHYDHDVVVVLCSRAVHQWAFEYEYGHPDPVCVVVVVVSRQHPYYYYSHHDDDDAARWGFTPGSSIGDTGRHPVSSSVSIDMDMDMGRD/DDFDDLVVLFDPAQAWFAQLDGDHEPPWDWDWAAFQQFGHTDGTHTAHFQVRLVVLLVSQQVCQVVQQPPDLLLLLVLLLVLLVLLVVCLRSLLLLLCRQAFFASLVLSCLSNQLSVLLNVLSVCLVVDDKDWDDDDPQKTKIKDWGFQEEEEEEEDSLRQLNSLSNVLRLLSSRRYAYEYETDQNRCGSVSSSSVSSRPSDRGSSYTYGHHDDRSLLSCLAPLRHQEYEDEEALVSVVVSVVNNVVNVHHYWYQYADQEEEEEDPAFDLVLSLVQLLVQCPQSSQSLDRRRNQEYEYEPNCQPVSVVSNLVCLVPQADEFRRSPNVHRGTAGSDLVLLVLLLVVLVQCVVQPWAKPDWSDQDDDPRRHNHHHGRQTETEPDDLVGCSNADDSSGRYHYYHYDHDVVVVLCSRAVHQWAFEYEYGHPDPVCVVVVVVSRQHPYYYYSHHDDDDAARWGFTPGSSIGDTGRHPVSSSVSIDMDMDMGRD

pLDDT: mean 96.96, std 3.23, range [52.56, 98.94]

Secondary structure (DSSP, 8-state):
-PPPPHHHHS-S--SEEETTEEE--SS-EEEEEEETTTTEEEEEEEEB-HHHHHHHHHHHHHHHHHHHTS-HHHHHHHHHHHHHHHHHTHHHHHHHHHHHH---HHHHHHHHHHHHHHHHHHHHHGGG----EE-S-TTEEEEEEEEE-SEEEEE--SSSHHHHHHHHHHHHHHTT-EEEEEEPSS--HHHHHHHHHHTTTS-TTTEEEEEB-HHHHHHHHH-TTEEEEEEES-HHHHHHHHHHHGGGT-EEEEE-----EEEE-TTS-HHHHHHHHHHHTTGGGTT--TT---EEEEETTTHHHHHHHHHHHHHHH--B--TTSTT-SB---SSHHHHHHHHHHHHHHHHHT-EEEE--S---SGGGTTS-----EEEES--TTSHHHHS---SSEEEEEEES-HHHHHHHHTTSS--SEEEEE-S-HHHHHHHHHHS-SSEEEES------TTS-B--SGGGEES-BSSHHHHHTTEEEEEEEEE-/-PPPPHHHHS-S--SEEETTEEE--SS-EEEEEEETTTTEEEEEEEEB-HHHHHHHHHHHHHHHHHHHTS-HHHHHHHHHHHHHHHHHTHHHHHHHHHHHH---HHHHHHHHHHHHHHHHHHHHHGGG----EE-S-TTEEEEEEEEE-SEEEEE--SSSHHHHHHHHHHHHHHTT-EEEEEEPSS--HHHHHHHHHHTTTS-TTTEEEEEB-HHHHHHHHH-TTEEEEEEES-HHHHHHHHHHHGGGT-EEEEE-----EEEE-TTS-HHHHHHHHHHHTTGGGTT--TT---EEEEETTTHHHHHHHHHHHHHHH--B--TTSTT-SB---SSHHHHHHHHHHHHHHHHTTPEEEE--S---SGGGTTS-----EEEES--TTSHHHHS---SSEEEEEEES-HHHHHHHHTTSS--SEEEEE-S-HHHHHHHHHHS-SSEEEES------TTS-B--SGGGEES-BSSHHHHHTTEEEEEEEEE-

Sequence (976 aa):
MSFPNVEECLPKNWSLFFGGKWQEPQDGEYLEIYSPGDGKAIRKVAFAGAKDTAAAVEAAQEAFPAWRAVPSLERGKKLKKVADILRQHADALALLDAYNTGNPVSMMKADAFFAADHVDMFAGLIPAVQGETTHLDDSTFNYTLREPLGVVARIVASNHPLMFTANRLAAPIAMGNTVVIKLPEQAPLSGLRFAELLDGIFPPGVLNILSGGLDCGKVLSTHPLVRKVTLIGSVPTGKAIQKAAADTLKLTSYELGGKNALIAYPDADLERLTNSIVAGMNFGWCGQSCGSTSRVFLHEALHDEVLDRVRDKIATSFKPGNPIDPKTTMGALVSKAAQDRVLRYVEVGKKDGARLVLGGKVPEGADTKGGYFVEPTIFSGVTQKMRIANEEVFGPILSILKWTDEEQLFKDVNAVEYGLTGAVFTSDIKTMQTAVRRIEAGTVWVNTVGTHFFGMPFGGYKQSGIGRDDCFEELRDMTQCKAVHVKLMSFPNVEECLPKNWSLFFGGKWQEPQDGEYLEIYSPGDGKAIRKVAFAGAKDTAAAVEAAQEAFPAWRAVPSLERGKKLKKVADILRQHADALALLDAYNTGNPVSMMKADAFFAADHVDMFAGLIPAVQGETTHLDDSTFNYTLREPLGVVARIVASNHPLMFTANRLAAPIAMGNTVVIKLPEQAPLSGLRFAELLDGIFPPGVLNILSGGLDCGKVLSTHPLVRKVTLIGSVPTGKAIQKAAADTLKLTSYELGGKNALIAYPDADLERLTNSIVAGMNFGWCGQSCGSTSRVFLHEALHDEVLDRVRDKIATSFKPGNPIDPKTTMGALVSKAAQDRVLRYVEVGKKDGARLVLGGKVPEGADTKGGYFVEPTIFSGVTQKMRIANEEVFGPILSILKWTDEEQLFKDVNAVEYGLTGAVFTSDIKTMQTAVRRIEAGTVWVNTVGTHFFGMPFGGYKQSGIGRDDCFEELRDMTQCKAVHVKL

Solvent-accessible surface area (backbone atoms only — not comparable to full-atom values): 46341 Å² total; per-residue (Å²): 133,82,74,77,62,66,79,78,48,55,54,91,64,50,51,30,37,34,50,67,40,80,39,75,59,77,64,29,50,71,41,76,33,41,22,11,31,47,55,44,72,73,48,64,34,31,26,32,12,51,63,36,40,50,51,37,52,49,27,12,52,69,25,26,71,64,48,48,67,49,53,61,69,59,42,21,51,48,34,43,50,51,21,50,51,31,55,75,41,20,63,49,44,12,37,36,38,7,41,21,23,1,29,14,21,64,69,34,39,53,35,30,49,52,21,18,52,49,22,39,48,46,32,69,45,49,81,71,70,67,58,52,74,55,88,86,54,93,58,45,54,34,38,38,45,72,38,47,68,43,24,35,29,39,38,39,38,44,76,49,31,49,31,45,51,47,44,61,50,32,37,37,41,42,48,28,22,10,34,41,35,36,35,20,71,59,22,34,60,27,48,44,33,48,49,61,74,47,61,81,70,54,67,52,4,36,58,22,48,32,34,25,53,70,50,23,53,49,42,55,31,52,42,80,72,37,38,30,36,36,37,38,44,49,47,70,56,50,29,49,42,43,35,47,18,14,84,60,52,36,45,72,37,29,39,27,36,26,62,11,38,30,38,37,45,79,65,33,57,64,67,60,48,39,53,33,55,56,57,23,28,34,45,41,43,26,9,48,45,58,66,22,30,31,32,34,38,26,23,63,88,41,35,69,64,47,51,52,52,38,51,54,48,49,68,71,63,50,48,70,23,37,7,71,40,70,81,31,43,11,12,13,33,50,32,66,66,52,32,52,51,39,51,50,49,43,51,47,35,48,73,66,61,27,43,79,74,40,66,64,43,66,65,88,46,84,55,36,52,66,23,21,44,61,35,68,22,34,31,34,73,39,48,77,85,32,65,72,61,48,50,68,68,65,30,34,55,37,32,32,29,73,38,88,50,68,70,59,43,50,53,52,66,56,64,36,66,38,8,25,28,34,26,39,27,54,74,44,68,70,56,46,57,53,49,61,71,65,51,63,31,8,26,37,23,30,62,47,54,86,83,78,56,82,63,49,49,42,31,20,29,63,48,4,25,39,63,51,36,62,25,72,62,34,46,54,69,32,35,45,69,25,25,36,43,32,50,109,133,80,76,77,62,64,80,78,50,53,54,92,65,51,51,30,37,33,50,66,40,80,38,74,58,78,64,29,50,72,42,78,34,41,22,10,31,47,55,43,74,72,49,64,33,31,26,32,13,52,62,36,41,50,50,37,52,50,27,12,51,68,26,26,71,65,47,48,66,50,53,60,69,58,40,21,52,49,34,43,52,51,19,49,51,32,55,75,42,20,63,49,43,12,37,38,40,7,41,21,23,1,29,15,22,64,70,35,40,54,35,30,49,53,20,18,50,48,21,41,49,46,32,69,45,49,81,71,69,67,56,53,74,54,88,86,54,93,57,44,53,35,36,36,42,71,38,47,66,41,24,34,30,39,36,36,38,45,77,49,32,49,30,44,50,48,45,62,50,32,38,37,42,42,45,28,22,10,35,40,33,36,34,19,70,57,23,35,58,27,48,43,33,48,50,60,72,46,61,80,68,56,65,52,5,37,58,21,48,32,34,25,54,69,50,23,52,50,41,54,32,51,42,80,72,37,39,31,36,36,37,38,44,49,47,69,57,51,30,50,41,40,35,46,20,14,84,58,53,35,46,73,36,28,39,27,37,27,64,11,38,29,39,35,46,80,66,32,58,64,67,61,48,40,54,33,54,58,57,22,29,34,47,43,44,28,8,48,46,58,67,22,30,32,31,32,38,25,23,64,88,41,35,68,65,47,50,53,52,37,52,55,49,50,67,71,62,49,50,70,24,36,7,70,40,72,81,31,43,11,13,12,31,50,32,65,68,53,32,53,50,40,52,50,47,44,51,47,35,49,73,66,60,27,42,78,75,40,66,62,42,65,66,87,45,85,55,37,51,64,24,22,43,61,35,68,21,34,32,34,73,40,48,76,85,32,62,72,61,48,48,67,70,66,30,34,56,37,31,32,29,74,38,85,50,67,72,58,43,50,54,53,67,55,63,38,65,37,7,25,29,35,27,40,28,56,75,44,69,68,59,46,58,52,50,61,71,66,50,63,31,9,26,36,23,28,61,44,56,87,82,78,54,84,62,49,48,42,30,19,29,63,46,3,25,40,63,51,37,62,26,70,63,34,44,55,68,33,35,44,68,26,26,36,43,33,49,109

Nearest PDB structures (foldseek):
  4o6r-assembly1_C  TM=9.754E-01  e=7.196E-55  Burkholderia cenocepacia J2315
  6wsa-assembly1_A  TM=9.748E-01  e=1.993E-53  Burkholderia pseudomallei 1710b
  4nea-assembly1_A  TM=9.648E-01  e=1.585E-53  Staphylococcus aureus subsp. aureus COL
  4q92-assembly1_D  TM=9.643E-01  e=9.902E-53  Staphylococcus aureus subsp. aureus COL
  6j76-assembly1_B  TM=9.724E-01  e=4.745E-49  Vibrio variabilis

Organism: NCBI:txid86049

Radius of gyration: 30.15 Å; Cα contacts (8 Å, |Δi|>4): 2546; chains: 2; bounding box: 61×90×66 Å